Protein 2DSA (pdb70)

Secondary structure (DSSP, 8-state):
-EEEE-TTSTTHHHHHHHHHHT---EEEEEETTTTEETT--BGGGT-TT--S-EEE-TTS-EEESHHHHHHHHHHH-GGG-SSPPTTSHHHHHHHHHHHHIIIIIIHHHGGGG-TTS-HHHHHHHHHHHHHHHHHHHHHTSSSSBTTBSS--HHHHHHHHHHHGGGTTT---TT-HHHHHHHHHHHTSHHHHHHHHHTT-/-EEEE-TTSTTHHHHHHHHHHT---EEEEEETTTTEETTS-BGGGT-TT--S-EEE-TTS-EEESHHHHHHHHHHH-GGG-SSPPTTSHHHHHHHHHHHHIIIIIIHHHGGGS-SSS-HHHHHHHHHHHHHHHHHHHHHHHHSSBTTBSS--HHHHHHHHHHTTGGGTT---TT-HHHHHHHHHHHT-HHHHHHHHHTT-/-EEEE-TTSTTHHHHHHHHHHT---EEEEEETTTTEETTS-BGGGT-TT--S-EEE-TTS-EEESHHHHHHHHHHT-GGG-SSPPTTSHHHHHHHHHHHHIIIIIIHHHGGGG-TTS-HHHHHHHHHHHHHHHHHHHHHTTSSSBTTBSS--HHHHHHHHHHTTTTTTT---TT-HHHHHHHHHHHTSHHHHHHHHHTT-/-EEEE-TTSTTHHHHHHHHHHT---EEEEEETTTTEETTS-BGGGT-TT--S-EEE-TTS-EEESHHHHHHHHHHH-GGG--SPPTTSHHHHHHHHHHHHIIIIIIHHHHHHH-SSS-HHHHHHHHHHHHHHHHHHHHHHHHSSBTTBSS--HHHHHHHHHHGGGGGGT---TT-HHHHHHHHHHHTSHHHHHHHHHHT-

Sequence (800 aa):
MKLYYSPGACSLSPHIALREAGLNFELVQVDLASKKTASGQDYLEVNPAGYVPCLQLDDGRTLTEGPAIVQYVADQVPGKQLAPANGSFERYHLQQWLNFISSELHKSFSPLFNPASSDEWKNAVRQSLNTRLGQVARQLEHAPYLLGDQLSVADIYLFVVLGWSAYVNIDLSPWPSLQAFQGRVGGREAVQSALRAEGLMKLYYSPGACSLSPHIALREAGLNFELVQVDLASKKTASGQDYLEVNPAGYVPCLQLDDGRTLTEGPAIVQYVADQVPGKQLAPANGSFERYHLQQWLNFISSELHKSFSPLFNPASSDEWKNAVRQSLNTRLGQVARQLEHAPYLLGDQLSVADIYLFVVLGWSAYVNIDLSPWPSLQAFQGRVGGREAVQSALRAEGLMKLYYSPGACSLSPHIALREAGLNFELVQVDLASKKTASGQDYLEVNPAGYVPCLQLDDGRTLTEGPAIVQYVADQVPGKQLAPANGSFERYHLQQWLNFISSELHKSFSPLFNPASSDEWKNAVRQSLNTRLGQVARQLEHAPYLLGDQLSVADIYLFVVLGWSAYVNIDLSPWPSLQAFQGRVGGREAVQSALRAEGLMKLYYSPGACSLSPHIALREAGLNFELVQVDLASKKTASGQDYLEVNPAGYVPCLQLDDGRTLTEGPAIVQYVADQVPGKQLAPANGSFERYHLQQWLNFISSELHKSFSPLFNPASSDEWKNAVRQSLNTRLGQVARQLEHAPYLLGDQLSVADIYLFVVLGWSAYVNIDLSPWPSLQAFQGRVGGREAVQSALRAEGL

Foldseek 3Di:
DEWEDAQLPLSLLLQLLLVLLVHDYHYWYADLVQCAIPVRDNVCVVVVVSDDTWDADPVGDIDDDLLVSSVVSCVVRVVSCQAPDPPDPRNVVLVVLSVCCVPQQVVLCVLLVPPPRDVVSVVVSLVSNVVSVVVVLVCLVPALDNSGPDHHSSLSSLLSSVVCCVVSVNDCVVRVSSVVSNCVVCVDPSNVVSNVVSVD/DEWEDAFLPLSLLLQLLLLLLVHDYYYWYADLPQCAIPVGHHNCVVPVVSDDTKDADPVRDIDGDLLVSSVVSCVVRVVSVQAPDPPDPRNVVLVVLSCCCVPQQVVLVVCLLPPVDDPVSNVVSVVSNVVSLVVQLVCLVQALENSHDHHHSSLSSNLSSVVCCVVSVHDCVVRPSVVSSNVVVCPDPSSVVSNVVSVD/DEWEDAQLPLSLLLQLLLLLLVHDYHYWYADLVQCAIPVRDNVCVVVVVSDDTKDADPVGDIDDDSLVSSVVSCVVRVVSVQAPDPPDPRNVVLVVLSVCCVPQQNVLCVLLVDPPRDVVSVVVSLVSNVVSVVVVLVCQVVALDNSGPDHHSSLSSLLSSVVCCVVSVHDCVVRVSSVSSNCVVCVDPSNVVSNVVSVD/DEWEDAQLPLSLLLQLLLLLLVHDYYYWYADLVQCAIPVGHRNCVVPVVSDDTKDADPVGDIDGDLLVSSVVSCVVRVVSVQAPDPPDPRNVVLSVLSCCCVPQQVVLCVVLLPPPDDPVSNVVSVVSNVVSLVVVLVCLVVALENSHDHHHSSLSSNLSRVVCCVVSVHDCVVRPSVVSNNVVVCPDPSSVVSNVVSVD

CATH classification: 3.40.30.10 (+1 more: 1.20.1050.10)

InterPro domains:
  IPR004045 Glutathione S-transferase, N-terminal [PF13409] (10-76)
  IPR004045 Glutathione S-transferase, N-terminal [PS50404] (1-81)
  IPR004046 Glutathione S-transferase, C-terminal [PF00043] (101-185)
  IPR010987 Glutathione S-transferase, C-terminal-like [PS50405] (87-203)
  IPR036249 Thioredoxin-like superfamily [SSF52833] (1-84)
  IPR036282 Glutathione S-transferase, C-terminal domain superfamily [SSF47616] (81-198)
  IPR040079 Glutathione transferase family [SFLDS00019] (1-200)

Nearest PDB structures (foldseek):
  2dsa-assembly2_C  TM=1.005E+00  e=1.428E-31  Paraburkholderia xenovorans LB400
  1f2e-assembly1_A  TM=9.761E-01  e=1.405E-21  Sphingomonas paucimobilis
  6m1t-assembly1_B  TM=9.792E-01  e=1.957E-20  Sphingobium chungbukense
  4kgi-assembly1_B  T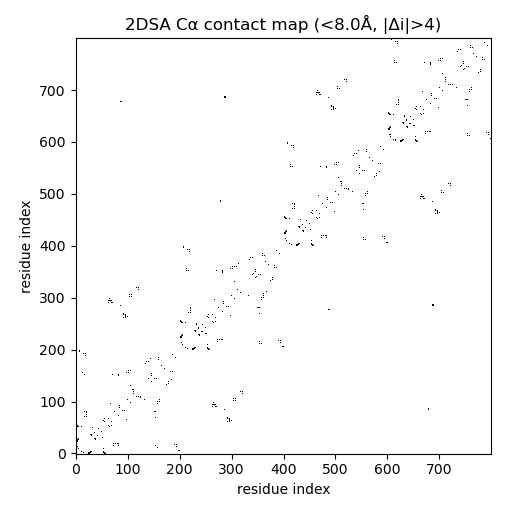M=9.721E-01  e=6.137E-20  Shigella flexneri 2a str. 2457T
  1n2a-assembly1_A  TM=9.674E-01  e=3.164E-19  Escherichia coli

Organism: Paraburkholderia xenovorans (strain LB400) (NCBI:txid266265)

Radius of gyration: 29.16 Å; Cα contacts (8 Å, |Δi|>4): 1322; chains: 4; bounding box: 60×86×78 Å

Solvent-accessible surface area: 32447 Å² total; per-residue (Å²): 40,84,0,6,17,18,54,21,23,16,0,11,2,0,0,0,0,0,82,22,4,58,47,140,46,94,50,16,83,2,75,75,105,65,61,91,10,82,97,45,70,61,0,80,124,17,3,89,14,2,45,10,6,0,0,40,13,128,92,46,106,51,0,17,9,13,9,0,0,0,4,28,0,3,38,75,31,73,69,106,94,7,13,31,20,23,32,21,31,70,2,5,39,0,7,23,10,1,7,6,0,4,5,17,0,27,59,16,0,46,10,14,98,54,128,90,8,25,103,114,41,46,93,41,14,85,120,52,2,72,81,42,0,8,25,0,6,141,73,6,101,172,33,39,26,2,33,21,130,90,9,2,0,0,0,1,8,0,23,3,0,0,34,26,7,79,170,10,129,24,92,11,66,86,28,89,18,0,80,52,0,46,55,83,0,10,61,80,157,12,0,82,29,0,38,168,44,10,72,112,40,84,0,12,18,17,54,25,26,19,0,11,2,0,0,0,0,0,75,22,3,62,53,137,32,112,55,20,82,4,70,87,88,63,54,96,11,85,85,50,111,66,0,80,146,36,3,75,12,3,48,11,6,0,0,38,11,128,97,43,110,44,1,16,10,13,8,0,0,0,3,32,0,3,42,76,29,33,42,98,60,5,18,32,33,20,21,23,33,68,2,9,41,0,8,24,12,1,8,7,0,2,6,15,0,29,62,20,0,48,14,14,95,61,128,94,10,38,104,131,25,41,95,45,11,69,135,59,0,78,90,46,0,19,40,0,6,160,52,9,114,157,21,44,24,2,39,20,124,86,4,3,0,0,0,0,9,0,22,4,0,2,33,24,4,87,163,8,139,23,95,18,62,90,42,103,17,0,88,52,0,32,52,86,0,15,62,78,145,11,0,73,26,0,30,158,47,11,68,111,44,75,0,8,18,16,53,21,23,16,0,10,2,0,0,0,0,0,81,20,4,58,50,142,48,95,50,16,84,2,75,69,99,57,70,108,10,80,101,47,72,66,0,79,124,21,3,91,14,2,46,9,6,0,0,37,10,130,90,48,111,52,0,15,10,12,10,0,0,0,4,28,0,3,37,75,35,76,72,109,96,6,16,33,23,24,36,20,30,71,2,5,38,0,7,21,10,1,8,6,0,4,5,17,0,28,58,15,0,48,10,13,100,52,130,88,7,23,100,116,42,42,94,40,14,86,123,50,2,78,83,39,1,10,24,1,5,140,72,6,101,172,33,41,27,2,34,21,131,89,10,2,0,0,0,1,8,0,24,3,0,0,35,28,7,80,170,9,126,26,92,11,69,88,27,91,16,0,80,50,0,47,55,81,0,9,62,81,152,15,0,78,21,0,40,168,43,11,72,113,42,86,0,11,18,17,55,24,27,20,0,10,2,0,0,0,0,0,76,20,5,60,48,140,35,120,56,24,79,5,70,85,89,63,56,98,13,86,93,43,112,59,0,76,152,37,3,72,11,1,47,10,4,0,0,37,12,121,94,45,117,45,0,17,10,13,9,0,0,0,3,25,0,3,38,72,34,37,45,105,54,4,19,30,34,21,20,22,34,68,2,9,41,0,7,23,13,1,8,6,0,2,5,16,0,28,60,20,0,50,17,15,97,58,128,88,8,40,107,118,25,42,98,47,10,68,134,58,0,76,85,43,0,18,41,0,6,159,50,9,110,157,24,45,24,3,40,20,125,82,5,3,0,0,0,0,8,0,22,4,0,2,38,27,4,86,170,8,139,22,93,18,59,88,41,102,16,0,90,51,0,33,52,86,0,16,62,74,144,11,0,77,20,0,32,159,48,11,66,108

B-factor: mean 42.75, std 10.25, range [22.22, 85.43]

Structure (mmCIF, N/CA/C/O backbone):
data_2DSA
#
_entry.id   2DSA
#
_cell.length_a   112.2
_cell.length_b   112.2
_cell.length_c   221.9
_cell.angle_alpha   90.00
_cell.angle_beta   90.00
_cell.angle_gamma   120.00
#
_symmetry.space_group_name_H-M   'H 3'
#
loop_
_entity.id
_entity.type
_entity.pdbx_description
1 polymer 'Glutathione S-transferase'
2 non-polymer GLUTATHIONE
3 non-polymer '(2Z,4E)-2-HYDROXY-6-OXO-6-PHENYLHEXA-2,4-DIENOIC ACID'
4 water water
#
loop_
_atom_site.group_PDB
_atom_site.id
_atom_site.type_symbol
_atom_site.label_atom_id
_atom_site.label_alt_id
_atom_site.label_comp_id
_atom_site.label_asym_id
_atom_site.label_entity_id
_atom_site.label_seq_id
_atom_site.pdbx_PDB_ins_code
_atom_site.Cartn_x
_atom_site.Cartn_y
_atom_site.Cartn_z
_atom_site.occupancy
_atom_site.B_iso_or_equiv
_atom_site.auth_seq_id
_atom_site.auth_comp_id
_atom_site.auth_asym_id
_atom_site.auth_atom_id
_atom_site.pdbx_PDB_model_num
ATOM 1 N N . MET A 1 1 ? 44.515 30.246 1.287 1.00 43.14 1 MET A N 1
ATOM 2 C CA . MET A 1 1 ? 43.459 29.285 0.896 1.00 42.50 1 MET A CA 1
ATOM 3 C C . MET A 1 1 ?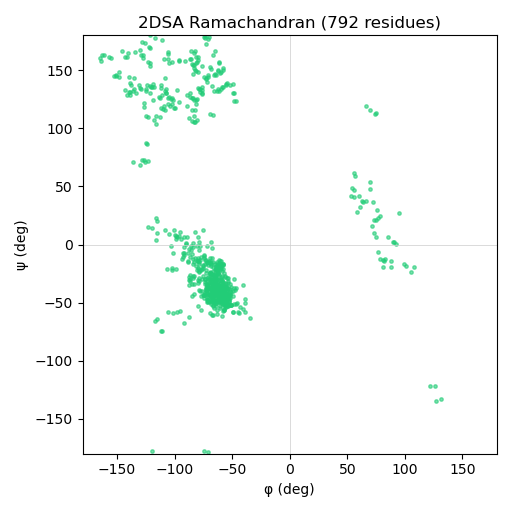 44.001 28.381 -0.197 1.00 41.89 1 MET A C 1
ATOM 4 O O . MET A 1 1 ? 44.535 28.860 -1.198 1.00 41.56 1 MET A O 1
ATOM 9 N N . LYS A 1 2 ? 43.887 27.071 0.022 1.00 40.85 2 LYS A N 1
ATOM 10 C CA . LYS A 1 2 ? 44.303 26.065 -0.957 1.00 39.97 2 LYS A CA 1
ATOM 11 C C . LYS A 1 2 ? 43.116 25.186 -1.375 1.00 39.11 2 LYS A C 1
ATOM 12 O O . LYS A 1 2 ? 42.318 24.755 -0.534 1.00 38.76 2 LYS A O 1
ATOM 18 N N . LEU A 1 3 ? 42.997 24.936 -2.673 1.00 37.78 3 LEU A N 1
ATOM 19 C CA . LEU A 1 3 ? 42.041 23.953 -3.158 1.00 36.82 3 LEU A CA 1
ATOM 20 C C . LEU A 1 3 ? 42.752 22.729 -3.755 1.00 36.77 3 LEU A C 1
ATOM 21 O O . LEU A 1 3 ? 43.501 22.828 -4.724 1.00 36.28 3 LEU A O 1
ATOM 26 N N . TYR A 1 4 ? 42.517 21.577 -3.139 1.00 36.78 4 TYR A N 1
ATOM 27 C CA . TYR A 1 4 ? 43.019 20.313 -3.648 1.00 36.68 4 TYR A CA 1
ATOM 28 C C . TYR A 1 4 ? 42.091 19.838 -4.756 1.00 37.54 4 TYR A C 1
ATOM 29 O O . TYR A 1 4 ? 40.865 19.742 -4.574 1.00 36.99 4 TYR A O 1
ATOM 38 N N . TYR A 1 5 ? 42.682 19.577 -5.920 1.00 38.15 5 TYR A N 1
ATOM 39 C CA . TYR A 1 5 ? 41.911 19.272 -7.108 1.00 39.35 5 TYR A CA 1
ATOM 40 C C . TYR A 1 5 ? 42.553 18.193 -7.966 1.00 39.59 5 TYR A C 1
ATOM 41 O O . TYR A 1 5 ? 43.737 17.902 -7.828 1.00 39.86 5 TYR A O 1
ATOM 50 N N . SER A 1 6 ? 41.750 17.595 -8.839 1.00 40.30 6 SER A N 1
ATOM 51 C CA . SER A 1 6 ? 42.263 16.806 -9.955 1.00 41.14 6 SER A CA 1
ATOM 52 C C . SER A 1 6 ? 41.577 17.312 -11.212 1.00 41.18 6 SER A C 1
ATOM 53 O O . SER A 1 6 ? 40.364 17.555 -11.192 1.00 40.93 6 SER A O 1
ATOM 56 N N . PRO A 1 7 ? 42.357 17.548 -12.296 1.00 41.48 7 PRO A N 1
ATOM 57 C CA . PRO A 1 7 ? 41.778 18.151 -13.509 1.00 41.13 7 PRO A CA 1
ATOM 58 C C . PRO A 1 7 ? 40.487 17.464 -13.951 1.00 41.12 7 PRO A C 1
ATOM 59 O O . PRO A 1 7 ? 40.466 16.238 -14.137 1.00 41.18 7 PRO A O 1
ATOM 63 N N . GLY A 1 8 ? 39.418 18.247 -14.072 1.00 40.60 8 GLY A N 1
ATOM 64 C CA . GLY A 1 8 ? 38.152 17.757 -14.615 1.00 40.42 8 GLY A CA 1
ATOM 65 C C . GLY A 1 8 ? 37.257 17.025 -13.631 1.00 39.74 8 GLY A C 1
ATOM 66 O O . GLY A 1 8 ? 36.089 16.779 -13.930 1.00 40.14 8 GLY A O 1
ATOM 67 N N . ALA A 1 9 ? 37.802 16.683 -12.461 1.00 38.92 9 ALA A N 1
ATOM 68 C CA . ALA A 1 9 ? 37.048 16.034 -11.389 1.00 37.97 9 ALA A CA 1
ATOM 69 C C . ALA A 1 9 ? 36.057 17.007 -10.780 1.00 37.93 9 ALA A C 1
ATOM 70 O O . ALA A 1 9 ? 35.999 18.178 -11.177 1.00 38.24 9 ALA A O 1
ATOM 72 N N . CYS A 1 10 ? 35.279 16.539 -9.808 1.00 37.04 10 CYS A N 1
ATOM 73 C CA . CYS A 1 10 ? 34.231 17.380 -9.212 1.00 36.78 10 CYS A CA 1
ATOM 74 C C . CYS A 1 10 ? 34.780 18.636 -8.526 1.00 35.75 10 CYS A C 1
ATOM 75 O O . CYS A 1 10 ? 34.024 19.563 -8.261 1.00 35.47 10 CYS A O 1
ATOM 78 N N . SER A 1 11 ? 36.085 18.647 -8.231 1.00 34.80 11 SER A N 1
ATOM 79 C CA . SER A 1 11 ? 36.759 19.809 -7.653 1.00 33.93 11 SER A CA 1
ATOM 80 C C . SER A 1 11 ? 36.734 21.019 -8.570 1.00 33.28 11 SER A C 1
ATOM 81 O O . SER A 1 11 ? 36.976 22.145 -8.129 1.00 33.29 11 SER A O 1
ATOM 84 N N . LEU A 1 12 ? 36.408 20.788 -9.841 1.00 33.17 12 LEU A N 1
ATOM 85 C CA . LEU A 1 12 ? 36.251 21.862 -10.802 1.00 32.75 12 LEU A CA 1
ATOM 86 C C . LEU A 1 12 ? 35.102 22.780 -10.370 1.00 32.56 12 LEU A C 1
ATOM 87 O O . LEU A 1 12 ? 35.064 23.954 -10.742 1.00 33.04 12 LEU A O 1
ATOM 92 N N . SER A 1 13 ? 34.175 22.233 -9.577 1.00 31.67 13 SER A N 1
ATOM 93 C CA . SER A 1 13 ? 33.043 22.994 -9.048 1.00 31.27 13 SER A CA 1
ATOM 94 C C . SER A 1 13 ? 33.442 24.091 -8.034 1.00 31.02 13 SER A C 1
ATOM 95 O O . SER A 1 13 ? 33.136 25.261 -8.269 1.00 31.54 13 SER A O 1
ATOM 98 N N . PRO A 1 14 ? 34.071 23.728 -6.891 1.00 31.16 14 PRO A N 1
ATOM 99 C CA . PRO A 1 14 ? 34.650 24.815 -6.089 1.00 31.83 14 PRO A CA 1
ATOM 100 C C . PRO A 1 14 ? 35.660 25.697 -6.834 1.00 32.24 14 PRO A C 1
ATOM 101 O O . PRO A 1 14 ? 35.659 26.907 -6.620 1.00 32.19 14 PRO A O 1
ATOM 105 N N . HIS A 1 15 ? 36.492 25.117 -7.700 1.00 32.65 15 HIS A N 1
ATOM 106 C CA . HIS A 1 15 ? 37.406 25.917 -8.541 1.00 33.30 15 HIS A CA 1
ATOM 107 C C . HIS A 1 15 ? 36.648 27.052 -9.242 1.00 33.47 15 HIS A C 1
ATOM 108 O O . HIS A 1 15 ? 36.966 28.223 -9.063 1.00 33.94 15 HIS A O 1
ATOM 115 N N . ILE A 1 16 ? 35.628 26.707 -10.023 1.00 33.81 16 ILE A N 1
ATOM 116 C CA . ILE A 1 16 ? 34.802 27.720 -10.691 1.00 33.16 16 ILE A CA 1
ATOM 117 C C . ILE A 1 16 ? 34.188 28.699 -9.686 1.00 32.78 16 ILE A C 1
ATOM 118 O O . ILE A 1 16 ? 34.160 29.900 -9.943 1.00 33.17 16 ILE A O 1
ATOM 123 N N . ALA A 1 17 ? 33.675 28.193 -8.561 1.00 32.52 17 ALA A N 1
ATOM 124 C CA . ALA A 1 17 ? 33.044 29.056 -7.545 1.00 32.35 17 ALA A CA 1
ATOM 125 C C . ALA A 1 17 ? 34.030 30.086 -6.981 1.00 32.32 17 ALA A C 1
ATOM 126 O O . ALA A 1 17 ? 33.692 31.265 -6.837 1.00 31.42 17 ALA A O 1
ATOM 128 N N . LEU A 1 18 ? 35.236 29.628 -6.650 1.00 32.57 18 LEU A N 1
ATOM 129 C CA . LEU A 1 18 ? 36.307 30.522 -6.180 1.00 33.65 18 LEU A CA 1
ATOM 130 C C . LEU A 1 18 ? 36.594 31.660 -7.164 1.00 34.41 18 LEU A C 1
ATOM 131 O O . LEU A 1 18 ? 36.759 32.810 -6.746 1.00 35.82 18 LEU A O 1
ATOM 136 N N . ARG A 1 19 ? 36.632 31.349 -8.461 1.00 35.03 19 ARG A N 1
ATOM 137 C CA . ARG A 1 19 ? 36.870 32.355 -9.507 1.00 35.90 19 ARG A CA 1
ATOM 138 C C . ARG A 1 19 ? 35.683 33.275 -9.694 1.00 36.08 19 ARG A C 1
ATOM 139 O O . ARG A 1 19 ? 35.858 34.472 -9.899 1.00 36.39 19 ARG A O 1
ATOM 147 N N . GLU A 1 20 ? 34.480 32.715 -9.614 1.00 35.87 20 GLU A N 1
ATOM 148 C CA . GLU A 1 20 ? 33.267 33.517 -9.628 1.00 36.69 20 GLU A CA 1
ATOM 149 C C . GLU A 1 20 ? 33.260 34.510 -8.458 1.00 36.70 20 GLU A C 1
ATOM 150 O O . GLU A 1 20 ? 32.863 35.660 -8.619 1.00 36.03 20 GLU A O 1
ATOM 156 N N . ALA A 1 21 ? 33.720 34.052 -7.294 1.00 37.38 21 ALA A N 1
ATOM 157 C CA . ALA A 1 21 ? 33.771 34.856 -6.083 1.00 37.99 21 ALA A CA 1
ATOM 158 C C . ALA A 1 21 ? 34.880 35.910 -6.139 1.00 38.97 21 ALA A C 1
ATOM 159 O O . ALA A 1 21 ? 34.833 36.901 -5.404 1.00 39.21 21 ALA A O 1
ATOM 161 N N . GLY A 1 22 ? 35.879 35.678 -6.988 1.00 39.78 22 GLY A N 1
ATOM 162 C CA . GLY A 1 22 ? 37.034 36.574 -7.096 1.00 40.86 22 GLY A CA 1
ATOM 163 C C . GLY A 1 22 ? 38.046 36.441 -5.971 1.00 41.33 22 GLY A C 1
ATOM 164 O O . GLY A 1 22 ? 38.809 37.373 -5.731 1.00 41.91 22 GLY A O 1
ATOM 165 N N . LEU A 1 23 ? 38.066 35.288 -5.294 1.00 41.67 23 LEU A N 1
ATOM 166 C CA . LEU A 1 23 ? 38.925 35.065 -4.116 1.00 41.61 23 LEU A CA 1
ATOM 167 C C . LEU A 1 23 ? 40.343 34.637 -4.493 1.00 42.48 23 LEU A C 1
ATOM 168 O O . LEU A 1 23 ? 40.557 34.070 -5.578 1.00 42.59 23 LEU A O 1
ATOM 173 N N . ASN A 1 24 ? 41.303 34.921 -3.600 1.00 42.78 24 ASN A N 1
ATOM 174 C CA . ASN A 1 24 ? 42.684 34.456 -3.751 1.00 42.67 24 ASN A CA 1
ATOM 175 C C . ASN A 1 24 ? 42.758 33.015 -3.301 1.00 41.88 24 ASN A C 1
ATOM 176 O O . ASN A 1 24 ? 42.236 32.670 -2.249 1.00 42.57 24 ASN A O 1
ATOM 181 N N . PHE A 1 25 ? 43.429 32.175 -4.076 1.00 41.23 25 PHE A N 1
ATOM 182 C CA . PHE A 1 25 ? 43.619 30.787 -3.696 1.00 40.62 25 PHE A CA 1
ATOM 183 C C . PHE A 1 25 ? 44.740 30.181 -4.506 1.00 40.30 25 PHE A C 1
ATOM 184 O O . PHE A 1 25 ? 45.114 30.704 -5.552 1.00 39.98 25 PHE A O 1
ATOM 192 N N . GLU A 1 26 ? 45.232 29.049 -4.016 1.00 39.80 26 GLU A N 1
ATOM 193 C CA . GLU A 1 26 ? 46.288 28.296 -4.643 1.00 40.02 26 GLU A CA 1
ATOM 194 C C . GLU A 1 26 ? 45.732 26.911 -5.001 1.00 39.36 26 GLU A C 1
ATOM 195 O O . GLU A 1 26 ? 45.195 26.231 -4.136 1.00 38.99 26 GLU A O 1
ATOM 201 N N . LEU A 1 27 ? 45.833 26.523 -6.276 1.00 39.13 27 LEU A N 1
ATOM 202 C CA . LEU A 1 27 ? 45.493 25.167 -6.709 1.00 39.43 27 LEU A CA 1
ATOM 203 C C . LEU A 1 27 ? 46.594 24.192 -6.321 1.00 39.46 27 LEU A C 1
ATOM 204 O O . LEU A 1 27 ? 47.784 24.453 -6.564 1.00 38.82 27 LEU A O 1
ATOM 209 N N . VAL A 1 28 ? 46.199 23.089 -5.693 1.00 39.06 28 VAL A N 1
ATOM 210 C CA . VAL A 1 28 ? 47.138 22.038 -5.341 1.00 39.20 28 VAL A CA 1
ATOM 211 C C . VAL A 1 28 ? 46.637 20.759 -5.981 1.00 40.02 28 VAL A C 1
ATOM 212 O O . VAL A 1 28 ? 45.601 20.206 -5.575 1.00 39.87 28 VAL A O 1
ATOM 216 N N . GLN A 1 29 ? 47.367 20.294 -6.991 1.00 40.82 29 GLN A N 1
ATOM 217 C CA . GLN A 1 29 ? 46.976 19.105 -7.736 1.00 41.60 29 GLN A CA 1
ATOM 218 C C . GLN A 1 29 ? 47.184 17.844 -6.919 1.00 41.94 29 GLN A C 1
ATOM 219 O O . GLN A 1 29 ? 48.147 17.728 -6.161 1.00 42.29 29 GLN A O 1
ATOM 225 N N . VAL A 1 30 ? 46.260 16.906 -7.066 1.00 42.75 30 VAL A N 1
ATOM 226 C CA . VAL A 1 30 ? 46.328 15.641 -6.350 1.00 43.15 30 VAL A CA 1
ATOM 227 C C . VAL A 1 30 ? 46.354 14.525 -7.387 1.00 43.88 30 VAL A C 1
ATOM 228 O O . VAL A 1 30 ? 45.538 14.520 -8.314 1.00 43.89 30 VAL A O 1
ATOM 232 N N . ASP A 1 31 ? 47.311 13.606 -7.248 1.00 44.67 31 ASP A N 1
ATOM 233 C CA . ASP A 1 31 ? 47.321 12.393 -8.064 1.00 45.71 31 ASP A CA 1
ATOM 234 C C . ASP A 1 31 ? 46.367 11.386 -7.431 1.00 45.56 31 ASP A C 1
ATOM 235 O O . ASP A 1 31 ? 46.682 10.787 -6.407 1.00 45.70 31 ASP A O 1
ATOM 240 N N . LEU A 1 32 ? 45.206 11.197 -8.042 1.00 45.70 32 LEU A N 1
ATOM 241 C CA . LEU A 1 32 ? 44.183 10.318 -7.467 1.00 46.34 32 LEU A CA 1
ATOM 242 C C . LEU A 1 32 ? 44.524 8.820 -7.507 1.00 47.21 32 LEU A C 1
ATOM 243 O O . LEU A 1 32 ? 43.882 8.019 -6.811 1.00 47.76 32 LEU A O 1
ATOM 248 N N . ALA A 1 33 ? 45.519 8.437 -8.307 1.00 47.81 33 ALA A N 1
ATOM 249 C CA . ALA A 1 33 ? 45.978 7.042 -8.317 1.00 48.43 33 ALA A CA 1
ATOM 250 C C . ALA A 1 33 ? 46.914 6.743 -7.140 1.00 48.43 33 ALA A C 1
ATOM 251 O O . ALA A 1 33 ? 46.683 5.794 -6.371 1.00 48.25 33 ALA A O 1
ATOM 253 N N . SER A 1 34 ? 47.952 7.571 -6.998 1.00 48.52 34 SER A N 1
ATOM 254 C CA . SER A 1 34 ? 48.966 7.431 -5.936 1.00 48.45 34 SER A CA 1
ATOM 255 C C . SER A 1 34 ? 48.619 8.153 -4.623 1.00 48.46 34 SER A C 1
ATOM 256 O O . SER A 1 34 ? 49.258 7.906 -3.585 1.00 48.10 34 SER A O 1
ATOM 259 N N . LYS A 1 35 ? 47.626 9.053 -4.686 1.00 48.21 35 LYS A N 1
ATOM 260 C CA . LYS A 1 35 ? 47.169 9.843 -3.531 1.00 47.80 35 LYS A CA 1
ATOM 261 C C . LYS A 1 35 ? 48.260 10.759 -2.976 1.00 47.50 35 LYS A C 1
ATOM 262 O O . LYS A 1 35 ? 48.369 10.956 -1.767 1.00 47.51 35 LYS A O 1
ATOM 268 N N . LYS A 1 36 ? 49.062 11.315 -3.879 1.00 47.32 36 LYS A N 1
ATOM 269 C CA . LYS A 1 36 ? 50.077 12.294 -3.521 1.00 47.35 36 LYS A CA 1
ATOM 270 C C . LYS A 1 36 ? 49.684 13.644 -4.090 1.00 47.02 36 LYS A C 1
ATOM 271 O O . LYS A 1 36 ? 49.218 13.737 -5.227 1.00 46.54 36 LYS A O 1
ATOM 277 N N . THR A 1 37 ? 49.855 14.688 -3.291 1.00 47.06 37 THR A N 1
ATOM 278 C CA . THR A 1 37 ? 49.691 16.035 -3.799 1.00 47.43 37 THR A CA 1
ATOM 279 C C . THR A 1 37 ? 50.862 16.385 -4.738 1.00 48.09 37 THR A C 1
ATOM 280 O O . THR A 1 37 ? 51.738 15.543 -4.998 1.00 48.07 37 THR A O 1
ATOM 284 N N . ALA A 1 38 ? 50.854 17.613 -5.258 1.00 48.57 38 ALA A N 1
ATOM 285 C CA . ALA A 1 38 ? 51.905 18.099 -6.143 1.00 49.20 38 ALA A CA 1
ATOM 286 C C . ALA A 1 38 ? 53.240 18.190 -5.411 1.00 49.54 38 ALA A C 1
ATOM 287 O O . ALA A 1 38 ? 54.295 17.969 -6.010 1.00 50.15 38 ALA A O 1
ATOM 289 N N . SER A 1 39 ? 53.187 18.518 -4.119 1.00 49.38 39 SER A N 1
ATOM 290 C CA . SER A 1 39 ? 54.387 18.632 -3.299 1.00 48.80 39 SER A CA 1
ATOM 291 C C . SER A 1 39 ? 54.908 17.276 -2.808 1.00 48.41 39 SER A C 1
ATOM 292 O O . SER A 1 39 ? 55.921 17.221 -2.124 1.00 48.66 39 SER A O 1
ATOM 295 N N . GLY A 1 40 ? 54.212 16.192 -3.149 1.00 47.81 40 GLY A N 1
ATOM 296 C CA . GLY A 1 40 ? 54.584 14.853 -2.674 1.00 46.62 40 GLY A CA 1
ATOM 297 C C . GLY A 1 40 ? 54.034 14.466 -1.309 1.00 45.66 40 GLY A C 1
ATOM 298 O O . GLY A 1 40 ? 54.390 13.417 -0.763 1.00 45.47 40 GLY A O 1
ATOM 299 N N . GLN A 1 41 ? 53.167 15.309 -0.750 1.00 44.80 41 GLN A N 1
ATOM 300 C CA . GLN A 1 41 ? 52.521 15.001 0.518 1.00 43.74 41 GLN A CA 1
ATOM 301 C C . GLN A 1 41 ? 51.494 13.881 0.353 1.00 42.73 41 GLN A C 1
ATOM 302 O O . GLN A 1 41 ? 50.834 13.757 -0.696 1.00 42.56 41 GLN A O 1
ATOM 308 N N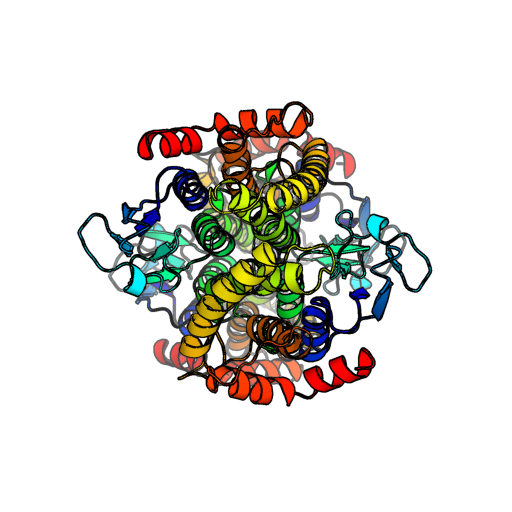 . ASP A 1 42 ? 51.402 13.043 1.380 1.00 40.96 42 ASP A N 1
ATOM 309 C CA . ASP A 1 42 ? 50.362 12.017 1.466 1.00 40.44 42 ASP A CA 1
ATOM 310 C C . ASP A 1 42 ? 48.995 12.729 1.625 1.00 38.97 42 ASP A C 1
ATOM 311 O O . ASP A 1 42 ? 48.738 13.361 2.637 1.00 38.60 42 ASP A O 1
ATOM 316 N N . TYR A 1 43 ? 48.150 12.644 0.599 1.00 38.21 43 TYR A N 1
ATOM 317 C CA . TYR A 1 43 ? 46.905 13.425 0.555 1.00 37.53 43 TYR A CA 1
ATOM 318 C C . TYR A 1 43 ? 45.881 12.971 1.588 1.00 37.22 43 TYR A C 1
ATOM 319 O O . TYR A 1 43 ? 45.029 13.763 1.998 1.00 37.11 43 TYR A O 1
ATOM 328 N N . LEU A 1 44 ? 45.974 11.713 2.022 1.00 36.61 44 LEU A N 1
ATOM 329 C CA . LEU A 1 44 ? 45.139 11.223 3.131 1.00 36.43 44 LEU A CA 1
ATOM 330 C C . LEU A 1 44 ? 45.420 11.898 4.473 1.00 36.60 44 LEU A C 1
ATOM 331 O O . LEU A 1 44 ? 44.594 11.837 5.383 1.00 36.18 44 LEU A O 1
ATOM 336 N N . GLU A 1 45 ? 46.566 12.574 4.587 1.00 36.64 45 GLU A N 1
ATOM 337 C CA . GLU A 1 45 ? 46.844 13.435 5.746 1.00 37.18 45 GLU A CA 1
ATOM 338 C C . GLU A 1 45 ? 45.931 14.646 5.737 1.00 36.41 45 GLU A C 1
ATOM 339 O O . GLU A 1 45 ? 45.677 15.236 6.792 1.00 36.72 45 GLU A O 1
ATOM 345 N N . VAL A 1 46 ? 45.457 15.017 4.541 1.00 35.57 46 VAL A N 1
ATOM 346 C CA . VAL A 1 46 ? 44.623 16.207 4.335 1.00 34.74 46 VAL A CA 1
ATOM 347 C C . VAL A 1 46 ? 43.132 15.806 4.360 1.00 34.47 46 VAL A C 1
ATOM 348 O O . VAL A 1 46 ? 42.364 16.329 5.166 1.00 33.67 46 VAL A O 1
ATOM 352 N N . ASN A 1 47 ? 42.738 14.882 3.479 1.00 33.61 47 ASN A N 1
ATOM 353 C CA . ASN A 1 47 ? 41.398 14.279 3.536 1.00 33.31 47 ASN A CA 1
ATOM 354 C C . ASN A 1 47 ? 41.498 12.785 3.818 1.00 33.15 47 ASN A C 1
ATOM 355 O O . ASN A 1 47 ? 41.947 12.027 2.964 1.00 32.57 47 ASN A O 1
ATOM 360 N N . PRO A 1 48 ? 41.077 12.368 5.027 1.00 33.80 48 PRO A N 1
ATOM 361 C CA . PRO A 1 48 ? 41.113 10.969 5.472 1.00 34.34 48 PRO A CA 1
ATOM 362 C C . PRO A 1 48 ? 40.401 10.006 4.515 1.00 34.65 48 PRO A C 1
ATOM 363 O O . PRO A 1 48 ? 40.792 8.839 4.444 1.00 34.92 48 PRO A O 1
ATOM 367 N N . ALA A 1 49 ? 39.386 10.497 3.790 1.00 34.41 49 ALA A N 1
ATOM 368 C CA . ALA A 1 49 ? 38.631 9.684 2.810 1.00 34.73 49 ALA A CA 1
ATOM 369 C C . ALA A 1 49 ? 39.338 9.557 1.463 1.00 35.18 49 ALA A C 1
ATOM 370 O O . ALA A 1 49 ? 39.009 8.668 0.663 1.00 36.01 49 ALA A O 1
ATOM 372 N N . GLY A 1 50 ? 40.296 10.453 1.206 1.00 34.76 50 GLY A N 1
ATOM 373 C CA . GLY A 1 50 ? 41.184 10.314 0.062 1.00 34.37 50 GLY A CA 1
ATOM 374 C C . GLY A 1 50 ? 40.713 10.965 -1.215 1.00 34.43 50 GLY A C 1
ATOM 375 O O . GLY A 1 50 ? 41.379 10.863 -2.233 1.00 34.56 50 GLY A O 1
ATOM 376 N N . TYR A 1 51 ? 39.568 11.643 -1.180 1.00 34.08 51 TYR A N 1
ATOM 377 C CA . TYR A 1 51 ? 39.028 12.211 -2.404 1.00 33.88 51 TYR A CA 1
ATOM 378 C C . TYR A 1 51 ? 39.106 13.749 -2.482 1.00 33.27 51 TYR A C 1
ATOM 379 O O . TYR A 1 51 ? 39.290 14.422 -1.470 1.00 33.42 51 TYR A O 1
ATOM 388 N N . VAL A 1 52 ? 39.028 14.288 -3.692 1.00 32.88 52 VAL A N 1
ATOM 389 C CA . VAL A 1 52 ? 38.916 15.738 -3.882 1.00 32.83 52 VAL A CA 1
ATOM 390 C C . VAL A 1 52 ? 37.433 16.037 -4.054 1.00 32.57 52 VAL A C 1
ATOM 391 O O . VAL A 1 52 ? 36.678 15.108 -4.340 1.00 32.66 52 VAL A O 1
ATOM 395 N N . PRO A 1 53 ? 36.999 17.298 -3.822 1.00 32.86 53 PRO A N 1
ATOM 396 C CA . PRO A 1 53 ? 37.785 18.468 -3.346 1.00 33.23 53 PRO A CA 1
ATOM 397 C C . PRO A 1 53 ? 38.040 18.495 -1.835 1.00 33.73 53 PRO A C 1
ATOM 398 O O . PRO A 1 53 ? 37.352 17.814 -1.069 1.00 33.05 53 PRO A O 1
ATOM 402 N N . CYS A 1 54 ? 39.037 19.284 -1.435 1.00 33.83 54 CYS A N 1
ATOM 403 C CA . CYS A 1 54 ? 39.218 19.699 -0.054 1.00 34.26 54 CYS A CA 1
ATOM 404 C C . CYS A 1 54 ? 39.628 21.176 -0.070 1.00 34.79 54 CYS A C 1
ATOM 405 O O . CYS A 1 54 ? 40.520 21.564 -0.825 1.00 35.35 54 CYS A O 1
ATOM 408 N N . LEU A 1 55 ? 38.974 21.995 0.744 1.00 35.15 55 LEU A N 1
ATOM 409 C CA . LEU A 1 55 ? 39.369 23.386 0.878 1.00 35.91 55 LEU A CA 1
ATOM 410 C C . LEU A 1 55 ? 40.119 23.551 2.177 1.00 37.48 55 LEU A C 1
ATOM 411 O O . LEU A 1 55 ? 39.624 23.174 3.242 1.00 37.28 55 LEU A O 1
ATOM 416 N N . GLN A 1 56 ? 41.333 24.091 2.073 1.00 39.56 56 GLN A N 1
ATOM 417 C CA . GLN A 1 56 ? 42.170 24.357 3.237 1.00 41.86 56 GLN A CA 1
ATOM 418 C C . GLN A 1 56 ? 42.133 25.869 3.447 1.00 42.86 56 GLN A C 1
ATOM 419 O O . GLN A 1 56 ? 42.469 26.620 2.534 1.00 43.23 56 GLN A O 1
ATOM 425 N N . LEU A 1 57 ? 41.678 26.307 4.622 1.00 44.19 57 LEU A N 1
ATOM 426 C CA . LEU A 1 57 ? 41.595 27.741 4.916 1.00 45.59 57 LEU A CA 1
ATOM 427 C C . LEU A 1 57 ? 42.953 28.270 5.326 1.00 46.39 57 LEU A C 1
ATOM 428 O O . LEU A 1 57 ? 43.809 27.516 5.797 1.00 46.02 57 LEU A O 1
ATOM 433 N N . ASP A 1 58 ? 43.119 29.580 5.151 1.00 48.04 58 ASP A N 1
ATOM 434 C CA . ASP A 1 58 ? 44.317 30.307 5.563 1.00 49.31 58 ASP A CA 1
ATOM 435 C C . ASP A 1 58 ? 44.876 29.816 6.917 1.00 49.19 58 ASP A C 1
ATOM 436 O O . ASP A 1 58 ? 46.069 29.528 7.042 1.00 49.55 58 ASP A O 1
ATOM 441 N N . ASP A 1 59 ? 43.995 29.666 7.904 1.00 49.27 59 ASP A N 1
ATOM 442 C CA . ASP A 1 59 ? 44.392 29.295 9.268 1.00 48.88 59 ASP A CA 1
ATOM 443 C C . ASP A 1 59 ? 44.687 27.813 9.496 1.00 47.92 59 ASP A C 1
ATOM 444 O O . ASP A 1 59 ? 44.979 27.412 10.624 1.00 48.21 59 ASP A O 1
ATOM 449 N N . GLY A 1 60 ? 44.599 26.999 8.441 1.00 46.55 60 GLY A N 1
ATOM 450 C CA . GLY A 1 60 ? 44.871 25.560 8.538 1.00 45.05 60 GLY A CA 1
ATOM 451 C C . GLY A 1 60 ? 43.650 24.639 8.606 1.00 44.13 60 GLY A C 1
ATOM 452 O O . GLY A 1 60 ? 43.759 23.431 8.370 1.00 44.90 60 GLY A O 1
ATOM 453 N N . ARG A 1 61 ? 42.483 25.186 8.941 1.00 42.45 61 ARG A N 1
ATOM 454 C CA . ARG A 1 61 ? 41.254 24.387 8.956 1.00 40.55 61 ARG A CA 1
ATOM 455 C C . ARG A 1 61 ? 40.911 23.837 7.575 1.00 38.66 61 ARG A C 1
ATOM 456 O O . ARG A 1 61 ? 41.257 24.436 6.544 1.00 37.61 61 ARG A O 1
ATOM 464 N N . THR A 1 62 ? 40.250 22.682 7.561 1.00 36.52 62 THR A N 1
ATOM 465 C CA . THR A 1 62 ? 39.830 22.078 6.293 1.00 34.58 62 THR A CA 1
ATOM 466 C C . THR A 1 62 ? 38.325 21.862 6.206 1.00 33.79 62 THR A C 1
ATOM 467 O O . THR A 1 62 ? 37.641 21.711 7.216 1.00 32.24 62 THR A O 1
ATOM 471 N N . LEU A 1 63 ? 37.842 21.850 4.972 1.00 32.71 63 LEU A N 1
ATOM 472 C CA . LEU A 1 63 ? 36.472 21.530 4.688 1.00 33.09 63 LEU A CA 1
ATOM 473 C C . LEU A 1 63 ? 36.474 20.542 3.535 1.00 31.29 63 LEU A C 1
ATOM 474 O O . LEU A 1 63 ? 37.170 20.741 2.555 1.00 31.05 63 LEU A O 1
ATOM 479 N N . THR A 1 64 ? 35.752 19.444 3.695 1.00 30.40 64 THR A N 1
ATOM 480 C CA . THR A 1 64 ? 35.475 18.526 2.590 1.00 29.67 64 THR A CA 1
ATOM 481 C C . THR A 1 64 ? 33.977 18.562 2.185 1.00 29.37 64 THR A C 1
ATOM 482 O O . THR A 1 64 ? 33.162 19.247 2.816 1.00 28.83 64 THR A O 1
ATOM 486 N N . GLU A 1 65 ? 33.655 17.810 1.130 1.00 29.29 65 GLU A N 1
ATOM 487 C CA . GLU A 1 65 ? 32.321 17.711 0.504 1.00 28.94 65 GLU A CA 1
ATOM 488 C C . GLU A 1 65 ? 31.985 18.938 -0.320 1.00 28.97 65 GLU A C 1
ATOM 489 O O . GLU A 1 65 ? 31.811 20.034 0.227 1.00 28.89 65 GLU A O 1
ATOM 495 N N . GLY A 1 66 ? 31.887 18.740 -1.637 1.00 28.37 66 GLY A N 1
ATOM 496 C CA . GLY A 1 66 ? 31.546 19.817 -2.545 1.00 28.62 66 GLY A CA 1
ATOM 497 C C . GLY A 1 66 ? 30.471 20.781 -2.078 1.00 28.87 66 GLY A C 1
ATOM 498 O O . GLY A 1 66 ? 30.701 22.002 -2.077 1.00 28.61 66 GLY A O 1
ATOM 499 N N . PRO A 1 67 ? 29.263 20.265 -1.726 1.00 28.88 67 PRO A N 1
ATOM 500 C CA . PRO A 1 67 ? 28.189 21.144 -1.241 1.00 28.23 67 PRO A CA 1
ATOM 501 C C . PRO A 1 67 ? 28.514 22.038 -0.032 1.00 28.38 67 PRO A C 1
ATOM 502 O O . PRO A 1 67 ? 28.034 23.165 0.025 1.00 28.33 67 PRO A O 1
ATOM 506 N N . ALA A 1 68 ? 29.314 21.551 0.913 1.00 28.47 68 ALA A N 1
ATOM 507 C CA . ALA A 1 68 ? 29.801 22.374 2.036 1.00 28.89 68 ALA A CA 1
ATOM 508 C C . ALA A 1 68 ? 30.814 23.448 1.588 1.00 28.30 68 ALA A C 1
ATOM 509 O O . ALA A 1 68 ? 30.689 24.636 1.936 1.00 28.34 68 ALA A O 1
ATOM 511 N N . ILE A 1 69 ? 31.806 23.020 0.811 1.00 28.82 69 ILE A N 1
ATOM 512 C CA . ILE A 1 69 ? 32.824 23.929 0.250 1.00 28.16 69 ILE A CA 1
ATOM 513 C C . ILE A 1 69 ? 32.218 25.085 -0.548 1.00 28.50 69 ILE A C 1
ATOM 514 O O . ILE A 1 69 ? 32.568 26.238 -0.313 1.00 28.36 69 ILE A O 1
ATOM 519 N N . VAL A 1 70 ? 31.312 24.784 -1.477 1.00 28.53 70 VAL A N 1
ATOM 520 C CA . VAL A 1 70 ? 30.792 25.819 -2.361 1.00 28.88 70 VAL A CA 1
ATOM 521 C C . VAL A 1 70 ? 29.903 26.828 -1.616 1.00 28.98 70 VAL A C 1
ATOM 522 O O . VAL A 1 70 ? 29.806 27.980 -2.018 1.00 29.38 70 VAL A O 1
ATOM 526 N N . GLN A 1 71 ? 29.292 26.394 -0.514 1.00 29.26 71 GLN A N 1
ATOM 527 C CA . GLN A 1 71 ? 28.525 27.293 0.351 1.00 29.00 71 GLN A CA 1
ATOM 528 C C . GLN A 1 71 ? 29.447 28.216 1.175 1.00 29.25 71 GLN A C 1
ATOM 529 O O . GLN A 1 71 ? 29.173 29.402 1.306 1.00 28.48 71 GLN A O 1
ATOM 535 N N . TYR A 1 72 ? 30.518 27.655 1.733 1.00 29.80 72 TYR A N 1
ATOM 536 C CA . TYR A 1 72 ? 31.524 28.458 2.394 1.00 30.71 72 TYR A CA 1
ATOM 537 C C . TYR A 1 72 ? 32.030 29.534 1.429 1.00 30.60 72 TYR A C 1
ATOM 538 O O . TYR A 1 72 ? 32.017 30.721 1.763 1.00 31.10 72 TYR A O 1
ATOM 547 N N . VAL A 1 73 ? 32.414 29.122 0.225 1.00 29.97 73 VAL A N 1
ATOM 548 C CA . VAL A 1 73 ? 32.926 30.029 -0.793 1.00 30.02 73 VAL A CA 1
ATOM 549 C C . VAL A 1 73 ? 31.950 31.178 -1.127 1.00 30.26 73 VAL A C 1
ATOM 550 O O . VAL A 1 73 ? 32.317 32.369 -1.085 1.00 29.64 73 VAL A O 1
ATOM 554 N N . ALA A 1 74 ? 30.704 30.817 -1.425 1.00 29.90 74 ALA A N 1
ATOM 555 C CA . ALA A 1 74 ? 29.661 31.797 -1.702 1.00 30.39 74 ALA A CA 1
ATOM 556 C C . ALA A 1 74 ? 29.425 32.793 -0.553 1.00 30.69 74 ALA A C 1
ATOM 557 O O . ALA A 1 74 ? 29.162 33.971 -0.789 1.00 30.91 74 ALA A O 1
ATOM 559 N N . ASP A 1 75 ? 29.472 32.303 0.679 1.00 31.51 75 ASP A N 1
ATOM 560 C CA . ASP A 1 75 ? 29.223 33.141 1.859 1.00 32.53 75 ASP A CA 1
ATOM 561 C C . ASP A 1 75 ? 30.332 34.175 2.101 1.00 33.44 75 ASP A C 1
ATOM 562 O O . ASP A 1 75 ? 30.118 35.134 2.839 1.00 33.27 75 ASP A O 1
ATOM 567 N N . GLN A 1 76 ? 31.492 33.968 1.476 1.00 34.43 76 GLN A N 1
ATOM 568 C CA . GLN A 1 76 ? 32.606 34.912 1.557 1.00 36.75 76 GLN A CA 1
ATOM 569 C C . GLN A 1 76 ? 32.328 36.178 0.756 1.00 37.90 76 GLN A C 1
ATOM 570 O O . GLN A 1 76 ? 32.840 37.245 1.094 1.00 38.78 76 GLN A O 1
ATOM 576 N N . VAL A 1 77 ? 31.522 36.067 -0.301 1.00 39.18 77 VAL A N 1
ATOM 577 C CA . VAL A 1 77 ? 31.228 37.217 -1.164 1.00 40.78 77 VAL A CA 1
ATOM 578 C C . VAL A 1 77 ? 29.720 37.391 -1.408 1.00 41.33 77 VAL A C 1
ATOM 579 O O . VAL A 1 77 ? 29.244 37.214 -2.534 1.00 41.43 77 VAL A O 1
ATOM 583 N N . PRO A 1 78 ? 28.965 37.767 -0.354 1.00 42.16 78 PRO A N 1
ATOM 584 C CA . PRO A 1 78 ? 27.502 37.864 -0.482 1.00 43.08 78 PRO A CA 1
ATOM 585 C C . PRO A 1 78 ? 27.036 38.838 -1.555 1.00 43.90 78 PRO A C 1
ATOM 586 O O . PRO A 1 78 ? 25.946 38.660 -2.107 1.00 44.08 78 PRO A O 1
ATOM 590 N N . GLY A 1 79 ? 27.860 39.847 -1.854 1.00 44.64 79 GLY A N 1
ATOM 591 C CA . GLY A 1 79 ? 27.568 40.809 -2.924 1.00 44.73 79 GLY A CA 1
ATOM 592 C C . GLY A 1 79 ? 27.396 40.136 -4.281 1.00 44.92 79 GLY A C 1
ATOM 593 O O . GLY A 1 79 ? 26.637 40.613 -5.134 1.00 45.16 79 GLY A O 1
ATOM 594 N N . LYS A 1 80 ? 28.098 39.019 -4.478 1.00 44.50 80 LYS A N 1
ATOM 595 C CA . LYS A 1 80 ? 28.038 38.297 -5.741 1.00 43.95 80 LYS A CA 1
ATOM 596 C C . LYS A 1 80 ? 26.810 37.391 -5.890 1.00 43.44 80 LYS A C 1
ATOM 597 O O . LYS A 1 80 ? 26.498 36.954 -7.002 1.00 43.28 80 LYS A O 1
ATOM 603 N N . GLN A 1 81 ? 26.109 37.137 -4.779 1.00 42.55 81 GLN A N 1
ATOM 604 C CA . GLN A 1 81 ? 24.862 36.351 -4.766 1.00 41.83 81 GLN A CA 1
ATOM 605 C C . GLN A 1 81 ? 25.027 34.960 -5.382 1.00 40.50 81 GLN A C 1
ATOM 606 O O . GLN A 1 81 ? 24.160 34.482 -6.120 1.00 39.98 81 GLN A O 1
ATOM 612 N N . LEU A 1 82 ? 26.151 34.325 -5.078 1.00 39.07 82 LEU A N 1
ATOM 613 C CA . LEU A 1 82 ? 26.391 32.954 -5.492 1.00 38.18 82 LEU A CA 1
ATOM 614 C C . LEU A 1 82 ? 25.566 31.923 -4.710 1.00 37.47 82 LEU A C 1
ATOM 615 O O . LEU A 1 82 ? 25.507 30.753 -5.094 1.00 37.41 82 LEU A O 1
ATOM 620 N N . ALA A 1 83 ? 24.962 32.355 -3.606 1.00 36.31 83 ALA A N 1
ATOM 621 C CA . ALA A 1 83 ? 23.993 31.548 -2.853 1.00 35.43 83 ALA A CA 1
ATOM 622 C C . ALA A 1 83 ? 22.992 32.510 -2.243 1.00 35.10 83 ALA A C 1
ATOM 623 O O . ALA A 1 83 ? 23.367 33.627 -1.903 1.00 35.22 83 ALA A O 1
ATOM 625 N N . PRO A 1 84 ? 21.720 32.086 -2.084 1.00 34.77 84 PRO A N 1
ATOM 626 C CA . PRO A 1 84 ? 20.813 32.899 -1.260 1.00 34.24 84 PRO A CA 1
ATOM 627 C C . PRO A 1 84 ? 21.315 32.992 0.178 1.00 34.17 84 PRO A C 1
ATOM 628 O O . PRO A 1 84 ? 22.063 32.106 0.651 1.00 34.18 84 PRO A O 1
ATOM 632 N N . ALA A 1 85 ? 20.895 34.055 0.862 1.00 33.79 85 ALA A N 1
ATOM 633 C CA . ALA A 1 85 ? 21.272 34.316 2.249 1.00 33.23 85 ALA A CA 1
ATOM 634 C C . ALA A 1 85 ? 20.846 33.207 3.198 1.00 33.22 85 ALA A C 1
ATOM 635 O O . ALA A 1 85 ? 19.705 32.706 3.152 1.00 33.26 85 ALA A O 1
ATOM 637 N N . ASN A 1 86 ? 21.776 32.815 4.054 1.00 32.36 86 ASN A N 1
ATOM 638 C CA . ASN A 1 86 ? 21.494 31.846 5.089 1.00 32.74 86 ASN A CA 1
ATOM 639 C C . ASN A 1 86 ? 20.237 32.191 5.868 1.00 32.55 86 ASN A C 1
ATOM 640 O O . ASN A 1 86 ? 20.001 33.361 6.204 1.00 31.36 86 ASN A O 1
ATOM 645 N N . GLY A 1 87 ? 19.433 31.174 6.153 1.00 32.18 87 GLY A N 1
ATOM 646 C CA . GLY A 1 87 ? 18.183 31.395 6.863 1.00 32.67 87 GLY A CA 1
ATOM 647 C C . GLY A 1 87 ? 16.992 31.720 5.979 1.00 32.68 87 GLY A C 1
ATOM 648 O O . GLY A 1 87 ? 15.862 31.596 6.423 1.00 33.48 87 GLY A O 1
ATOM 649 N N . SER A 1 88 ? 17.223 32.161 4.743 1.00 32.42 88 SER A N 1
ATOM 650 C CA . SER A 1 88 ? 16.128 32.368 3.800 1.00 32.01 88 SER A CA 1
ATOM 651 C C . SER A 1 88 ? 15.671 31.008 3.269 1.00 31.93 88 SER A C 1
ATOM 652 O O . SER A 1 88 ? 16.451 30.059 3.248 1.00 30.92 88 SER A O 1
ATOM 655 N N . PHE A 1 89 ? 14.406 30.913 2.856 1.00 32.53 89 PHE A N 1
ATOM 656 C CA . PHE A 1 89 ? 13.888 29.666 2.289 1.00 32.73 89 PHE A CA 1
ATOM 657 C C . PHE A 1 89 ? 14.713 29.211 1.082 1.00 32.63 89 PHE A C 1
ATOM 658 O O . PHE A 1 89 ? 15.034 28.031 0.967 1.00 33.26 89 PHE A O 1
ATOM 666 N N . GLU A 1 90 ? 15.054 30.146 0.200 1.00 32.39 90 GLU A N 1
ATOM 667 C CA . GLU A 1 90 ? 15.796 29.825 -1.020 1.00 33.13 90 GLU A CA 1
ATOM 668 C C . GLU A 1 90 ? 17.199 29.244 -0.755 1.00 32.50 90 GLU A C 1
ATOM 669 O O . GLU A 1 90 ? 17.726 28.503 -1.582 1.00 32.31 90 GLU A O 1
ATOM 675 N N . ARG A 1 91 ? 17.783 29.551 0.404 1.00 32.14 91 ARG A N 1
ATOM 676 C CA . ARG A 1 91 ? 19.053 28.902 0.793 1.00 31.24 91 ARG A CA 1
ATOM 677 C C . ARG A 1 91 ? 18.869 27.393 1.086 1.00 30.62 91 ARG A C 1
ATOM 678 O O . ARG A 1 91 ? 19.716 26.583 0.705 1.00 30.45 91 ARG A O 1
ATOM 686 N N . TYR A 1 92 ? 17.769 27.018 1.742 1.00 30.55 92 TYR A N 1
ATOM 687 C CA . TYR A 1 92 ? 17.421 25.576 1.915 1.00 30.68 92 TYR A CA 1
ATOM 688 C C . TYR A 1 92 ? 17.162 24.896 0.580 1.00 30.38 92 TYR A C 1
ATOM 689 O O . TYR A 1 92 ? 17.575 23.761 0.344 1.00 29.51 92 TYR A O 1
ATOM 698 N N . HIS A 1 93 ? 16.499 25.628 -0.300 1.00 31.28 93 HIS A N 1
ATOM 699 C CA . HIS A 1 93 ? 16.280 25.206 -1.666 1.00 31.89 93 HIS A CA 1
ATOM 700 C C . HIS A 1 93 ? 17.610 24.982 -2.445 1.00 31.12 93 HIS A C 1
ATOM 701 O O . HIS A 1 93 ? 17.726 24.032 -3.221 1.00 29.94 93 HIS A O 1
ATOM 708 N N . LEU A 1 94 ? 18.610 25.839 -2.225 1.00 30.24 94 LEU A N 1
ATOM 709 C CA . LEU A 1 94 ? 19.959 25.582 -2.751 1.00 29.70 94 LEU A CA 1
ATOM 710 C C . LEU A 1 94 ? 20.571 24.262 -2.201 1.00 29.45 94 LEU A C 1
ATOM 711 O O . LEU A 1 94 ? 21.188 23.489 -2.953 1.00 29.10 94 LEU A O 1
ATOM 716 N N . GLN A 1 95 ? 20.411 24.027 -0.901 1.00 28.68 95 GLN A N 1
ATOM 717 C CA . GLN A 1 95 ? 20.948 22.831 -0.247 1.00 29.51 95 GLN A CA 1
ATOM 718 C C . GLN A 1 95 ? 20.265 21.554 -0.734 1.00 29.36 95 GLN A C 1
ATOM 719 O O . GLN A 1 95 ? 20.898 20.486 -0.811 1.00 29.94 95 GLN A O 1
ATOM 725 N N . GLN A 1 96 ? 18.967 21.678 -1.016 1.00 28.83 96 GLN A N 1
ATOM 726 C CA . GLN A 1 96 ? 18.200 20.633 -1.684 1.00 28.78 96 GLN A CA 1
ATOM 727 C C . GLN A 1 96 ? 18.843 20.306 -3.019 1.00 28.12 96 GLN A C 1
ATOM 728 O O . GLN A 1 96 ? 19.196 19.165 -3.260 1.00 28.39 96 GLN A O 1
ATOM 734 N N . TRP A 1 97 ? 19.012 21.317 -3.878 1.00 28.45 97 TRP A N 1
ATOM 735 C CA . TRP A 1 97 ? 19.631 21.103 -5.179 1.00 28.56 97 TRP A CA 1
ATOM 736 C C . TRP A 1 97 ? 21.052 20.577 -5.095 1.00 28.79 97 TRP A C 1
ATOM 737 O O . TRP A 1 97 ? 21.405 19.650 -5.846 1.00 29.57 97 TRP A O 1
ATOM 748 N N . LEU A 1 98 ? 21.851 21.118 -4.166 1.00 28.23 98 LEU A N 1
ATOM 749 C CA . LEU A 1 98 ? 23.225 20.635 -3.970 1.00 28.74 98 LEU A CA 1
ATOM 750 C C . LEU A 1 98 ? 23.271 19.160 -3.539 1.00 28.80 98 LEU A C 1
ATOM 751 O O . LEU A 1 98 ? 24.103 18.410 -4.019 1.00 29.04 98 LEU A O 1
ATOM 756 N N . ASN A 1 99 ? 22.392 18.758 -2.620 1.00 29.04 99 ASN A N 1
ATOM 757 C CA . ASN A 1 99 ? 22.360 17.364 -2.206 1.00 29.87 99 ASN A CA 1
ATOM 758 C C . ASN A 1 99 ? 21.850 16.422 -3.305 1.00 30.25 99 ASN A C 1
ATOM 759 O O . ASN A 1 99 ? 22.332 15.294 -3.415 1.00 30.21 99 ASN A O 1
ATOM 764 N N . PHE A 1 100 ? 20.863 16.891 -4.078 1.00 30.54 100 PHE A N 1
ATOM 765 C CA . PHE A 1 100 ? 20.405 16.222 -5.294 1.00 31.19 100 PHE A CA 1
ATOM 766 C C . PHE A 1 100 ? 21.521 15.968 -6.310 1.00 31.29 100 PHE A C 1
ATOM 767 O O . PHE A 1 100 ? 21.685 14.844 -6.803 1.00 31.55 100 PHE A O 1
ATOM 775 N N . ILE A 1 101 ? 22.285 17.005 -6.632 1.00 31.31 101 ILE A N 1
ATOM 776 C CA . ILE A 1 101 ? 23.362 16.851 -7.604 1.00 31.30 101 ILE A CA 1
ATOM 777 C C . ILE A 1 101 ? 24.371 15.822 -7.098 1.00 31.83 101 ILE A C 1
ATOM 778 O O . ILE A 1 101 ? 24.811 14.945 -7.846 1.00 31.97 101 ILE A O 1
ATOM 783 N N . SER A 1 102 ? 24.701 15.913 -5.819 1.00 31.94 102 SER A N 1
ATOM 784 C CA . SER A 1 102 ? 25.690 15.032 -5.203 1.00 32.51 102 SER A CA 1
ATOM 785 C C . SER A 1 102 ? 25.258 13.553 -5.119 1.00 32.49 102 SER A C 1
ATOM 786 O O . SER A 1 102 ? 26.003 12.661 -5.533 1.00 31.61 102 SER A O 1
ATOM 789 N N . SER A 1 103 ? 24.070 13.313 -4.562 1.00 32.56 103 SER A N 1
ATOM 790 C CA . SER A 1 103 ? 23.617 11.949 -4.257 1.00 33.28 103 SER A CA 1
ATOM 791 C C . SER A 1 103 ? 22.895 11.284 -5.434 1.00 34.33 103 SER A C 1
ATOM 792 O O . SER A 1 103 ? 22.948 10.059 -5.583 1.00 35.32 103 SER A O 1
ATOM 795 N N . GLU A 1 104 ? 22.233 12.093 -6.259 1.00 35.03 104 GLU A N 1
ATOM 796 C CA . GLU A 1 104 ? 21.373 11.596 -7.324 1.00 35.27 104 GLU A CA 1
ATOM 797 C C . GLU A 1 104 ? 22.022 11.663 -8.701 1.00 35.94 104 GLU A C 1
ATOM 798 O O . GLU A 1 104 ? 21.581 10.975 -9.621 1.00 36.49 104 GLU A O 1
ATOM 804 N N . LEU A 1 105 ? 23.044 12.500 -8.861 1.00 35.42 105 LEU A N 1
ATOM 805 C CA . LEU A 1 105 ? 23.687 12.643 -10.162 1.00 35.38 105 LEU A CA 1
ATOM 806 C C . LEU A 1 105 ? 25.145 12.199 -10.104 1.00 35.80 105 LEU A C 1
ATOM 807 O O . LEU A 1 105 ? 25.521 11.189 -10.704 1.00 35.61 105 LEU A O 1
ATOM 812 N N . HIS A 1 106 ? 25.946 12.942 -9.342 1.00 36.08 106 HIS A N 1
ATOM 813 C CA . HIS A 1 106 ? 27.388 12.704 -9.185 1.00 36.49 106 HIS A CA 1
ATOM 814 C C . HIS A 1 106 ? 27.679 11.249 -8.821 1.00 36.84 106 HIS A C 1
ATOM 815 O O . HIS A 1 106 ? 28.482 10.601 -9.476 1.00 36.59 106 HIS A O 1
ATOM 822 N N . LYS A 1 107 ? 27.023 10.743 -7.784 1.00 37.95 107 LYS A N 1
ATOM 823 C CA . LYS A 1 107 ? 27.291 9.395 -7.288 1.00 39.64 107 LYS A CA 1
ATOM 824 C C . LYS A 1 107 ? 26.904 8.270 -8.256 1.00 40.47 107 LYS A C 1
ATOM 825 O O . LYS A 1 107 ? 27.387 7.136 -8.110 1.00 40.67 107 LYS A O 1
ATOM 831 N N . SER A 1 108 ? 26.036 8.592 -9.222 1.00 41.12 108 SER A N 1
ATOM 832 C CA . SER A 1 108 ? 25.638 7.666 -10.273 1.00 41.73 108 SER A CA 1
ATOM 833 C C . SER A 1 108 ? 26.603 7.696 -11.455 1.00 42.74 108 SER A C 1
ATOM 834 O O . SER A 1 108 ? 26.749 6.701 -12.154 1.00 42.84 108 SER A O 1
ATOM 837 N N . PHE A 1 109 ? 27.288 8.818 -11.667 1.00 43.53 109 PHE A N 1
ATOM 838 C CA . PHE A 1 109 ? 28.374 8.855 -12.645 1.00 44.38 109 PHE A CA 1
ATOM 839 C C . PHE A 1 109 ? 29.560 8.012 -12.191 1.00 45.44 109 PHE A C 1
ATOM 840 O O . PHE A 1 109 ? 30.239 7.434 -13.024 1.00 45.46 109 PHE A O 1
ATOM 848 N N . SER A 1 110 ? 29.796 7.948 -10.877 1.00 46.86 110 SER A N 1
ATOM 849 C CA . SER A 1 110 ? 30.990 7.308 -10.281 1.00 48.44 110 SER A CA 1
ATOM 850 C C . SER A 1 110 ? 31.353 5.902 -10.786 1.00 49.30 110 SER A C 1
ATOM 851 O O . SER A 1 110 ? 32.513 5.672 -11.132 1.00 49.10 110 SER A O 1
ATOM 854 N N . PRO A 1 111 ? 30.377 4.957 -10.801 1.00 50.53 111 PRO A N 1
ATOM 855 C CA . PRO A 1 111 ? 30.642 3.604 -11.321 1.00 51.53 111 PRO A CA 1
ATOM 856 C C . PRO A 1 111 ? 30.986 3.569 -12.813 1.00 52.64 111 PRO A C 1
ATOM 857 O O . PRO A 1 111 ? 31.733 2.695 -13.241 1.00 52.97 111 PRO A O 1
ATOM 861 N N . LEU A 1 112 ? 30.459 4.517 -13.588 1.00 53.68 112 LEU A N 1
ATOM 862 C CA . LEU A 1 112 ? 30.782 4.628 -15.015 1.00 54.83 112 LEU A CA 1
ATOM 863 C C . LEU A 1 112 ? 32.260 4.935 -15.296 1.00 55.99 112 LEU A C 1
ATOM 864 O O . LEU A 1 112 ? 32.785 4.542 -16.338 1.00 56.34 112 LEU A O 1
ATOM 869 N N . PHE A 1 113 ? 32.922 5.637 -14.378 1.00 57.08 113 PHE A N 1
ATOM 870 C CA . PHE A 1 113 ? 34.345 5.949 -14.525 1.00 58.49 113 PHE A CA 1
ATOM 871 C C . PHE A 1 113 ? 35.217 4.820 -13.990 1.00 59.66 113 PHE A C 1
ATOM 872 O O . PHE A 1 113 ? 36.443 4.888 -14.053 1.00 59.50 113 PHE A O 1
ATOM 880 N N . ASN A 1 114 ? 34.567 3.783 -13.473 1.00 61.46 114 ASN A N 1
ATOM 881 C CA . ASN A 1 114 ? 35.254 2.631 -12.908 1.00 63.38 114 ASN A CA 1
ATOM 882 C C . ASN A 1 114 ? 35.374 1.492 -13.935 1.00 64.58 114 ASN A C 1
ATOM 883 O O . ASN A 1 114 ? 34.362 1.049 -14.489 1.00 64.73 114 ASN A O 1
ATOM 888 N N . PRO A 1 115 ? 36.617 1.040 -14.218 1.00 65.88 115 PRO A N 1
ATOM 889 C CA . PRO A 1 115 ? 36.823 -0.140 -15.081 1.00 66.90 115 PRO A CA 1
ATOM 890 C C . PRO A 1 115 ? 36.320 -1.441 -14.447 1.00 67.70 115 PRO A C 1
ATOM 891 O O . PRO A 1 115 ? 35.826 -2.317 -15.156 1.00 67.89 115 PRO A O 1
ATOM 895 N N . ALA A 1 116 ? 36.432 -1.546 -13.124 1.00 68.81 116 ALA A N 1
ATOM 896 C CA . ALA A 1 116 ? 36.088 -2.770 -12.394 1.00 69.83 116 ALA A CA 1
ATOM 897 C C . ALA A 1 116 ? 34.597 -2.899 -12.053 1.00 70.59 116 ALA A C 1
ATOM 898 O O . ALA A 1 116 ? 34.185 -3.872 -11.402 1.00 70.78 116 ALA A O 1
ATOM 900 N N . SER A 1 117 ? 33.801 -1.916 -12.480 1.00 71.34 117 SER A N 1
ATOM 901 C CA . SER A 1 117 ? 32.346 -1.972 -12.344 1.00 72.06 117 SER A CA 1
ATOM 902 C C . SER A 1 117 ? 31.776 -2.915 -13.386 1.00 72.60 117 SER A C 1
ATOM 903 O O . SER A 1 117 ? 32.095 -2.801 -14.575 1.00 72.77 117 SER A O 1
ATOM 906 N N . SER A 1 118 ? 30.939 -3.846 -12.933 1.00 73.29 118 SER A N 1
ATOM 907 C CA . SER A 1 118 ? 30.268 -4.792 -13.824 1.00 73.95 118 SER A CA 1
ATOM 908 C C . SER A 1 118 ? 29.248 -4.061 -14.692 1.00 74.29 118 SER A C 1
ATOM 909 O O . SER A 1 118 ? 28.702 -3.028 -14.282 1.00 74.49 118 SER A O 1
ATOM 912 N N . ASP A 1 119 ? 28.997 -4.592 -15.887 1.00 74.47 119 ASP A N 1
ATOM 913 C CA . ASP A 1 119 ? 28.074 -3.959 -16.833 1.00 74.57 119 ASP A CA 1
ATOM 914 C C . ASP A 1 119 ? 26.650 -3.862 -16.282 1.00 74.33 119 ASP A C 1
ATOM 915 O O . ASP A 1 119 ? 25.849 -3.051 -16.752 1.00 74.24 119 ASP A O 1
ATOM 920 N N . GLU A 1 120 ? 26.355 -4.692 -15.282 1.00 73.97 120 GLU A N 1
ATOM 921 C CA . GLU A 1 120 ? 25.074 -4.674 -14.579 1.00 73.77 120 GLU A CA 1
ATOM 922 C C . GLU A 1 120 ? 24.933 -3.370 -13.783 1.00 72.96 120 GLU A C 1
ATOM 923 O O . GLU A 1 120 ? 23.901 -2.691 -13.866 1.00 72.85 120 GLU A O 1
ATOM 929 N N . TRP A 1 121 ? 25.980 -3.040 -13.022 1.00 71.96 121 TRP A N 1
ATOM 930 C CA . TRP A 1 121 ? 26.055 -1.810 -12.229 1.00 70.92 121 TRP A CA 1
ATOM 931 C C . TRP A 1 121 ? 25.880 -0.598 -13.150 1.00 69.97 121 TRP A C 1
ATOM 932 O O . TRP A 1 121 ? 25.043 0.272 -12.887 1.00 69.94 121 TRP A O 1
ATOM 943 N N . LYS A 1 122 ? 26.646 -0.578 -14.243 1.00 68.66 122 LYS A N 1
ATOM 944 C CA . LYS A 1 122 ? 26.625 0.510 -15.227 1.00 67.43 122 LYS A CA 1
ATOM 945 C C . LYS A 1 122 ? 25.274 0.707 -15.918 1.00 66.56 122 LYS A C 1
ATOM 946 O O . LYS A 1 122 ? 24.853 1.842 -16.132 1.00 66.62 122 LYS A O 1
ATOM 952 N N . ASN A 1 123 ? 24.599 -0.388 -16.263 1.00 65.39 123 ASN A N 1
ATOM 953 C CA . ASN A 1 123 ? 23.296 -0.305 -16.924 1.00 64.26 123 ASN A CA 1
ATOM 954 C C . ASN A 1 123 ? 22.230 0.256 -15.992 1.00 63.32 123 ASN A C 1
ATOM 955 O O . ASN A 1 123 ? 21.360 1.011 -16.430 1.00 63.48 123 ASN A O 1
ATOM 960 N N . ALA A 1 124 ? 22.305 -0.115 -14.714 1.00 61.97 124 ALA A N 1
ATOM 961 C CA . ALA A 1 124 ? 21.356 0.351 -13.704 1.00 60.74 124 ALA A CA 1
ATOM 962 C C . ALA A 1 124 ? 21.513 1.850 -13.483 1.00 59.87 124 ALA A C 1
ATOM 963 O O . ALA A 1 124 ? 20.536 2.605 -13.492 1.00 59.80 124 ALA A O 1
ATOM 965 N N . VAL A 1 125 ? 22.765 2.256 -13.298 1.00 58.45 125 VAL A N 1
ATOM 966 C CA . VAL A 1 125 ? 23.144 3.636 -13.065 1.00 57.33 125 VAL A CA 1
ATOM 967 C C . VAL A 1 125 ? 22.791 4.543 -14.255 1.00 56.59 125 VAL A C 1
ATOM 968 O O . VAL A 1 125 ? 22.316 5.662 -14.060 1.00 56.40 125 VAL A O 1
ATOM 972 N N . ARG A 1 126 ? 22.991 4.046 -15.476 1.00 55.64 126 ARG A N 1
ATOM 973 C CA . ARG A 1 126 ? 22.614 4.788 -16.685 1.00 54.88 126 ARG A CA 1
ATOM 974 C C . ARG A 1 126 ? 21.109 5.030 -16.755 1.00 54.10 126 ARG A C 1
ATOM 975 O O . ARG A 1 126 ? 20.662 6.054 -17.265 1.00 53.96 126 ARG A O 1
ATOM 983 N N . GLN A 1 127 ? 20.344 4.084 -16.219 1.00 53.22 127 GLN A N 1
ATOM 984 C CA . GLN A 1 127 ? 18.888 4.165 -16.185 1.00 52.72 127 GLN A CA 1
ATOM 985 C C . GLN A 1 127 ? 18.409 5.158 -15.131 1.00 51.44 127 GLN A C 1
ATOM 986 O O . GLN A 1 127 ? 17.473 5.944 -15.386 1.00 50.82 127 GLN A O 1
ATOM 992 N N . SER A 1 128 ? 19.045 5.103 -13.952 1.00 50.12 128 SER A N 1
ATOM 993 C CA . SER A 1 128 ? 18.812 6.072 -12.863 1.00 49.12 128 SER A CA 1
ATOM 994 C C . SER A 1 128 ? 19.057 7.482 -13.370 1.00 47.69 128 SER A C 1
ATOM 995 O O . SER A 1 128 ? 18.241 8.372 -13.154 1.00 47.54 128 SER A O 1
ATOM 998 N N . LEU A 1 129 ? 20.180 7.662 -14.058 1.00 46.71 129 LEU A N 1
ATOM 999 C CA . LEU A 1 129 ? 20.564 8.958 -14.617 1.00 45.97 129 LEU A CA 1
ATOM 1000 C C . LEU A 1 129 ? 19.607 9.472 -15.681 1.00 45.68 129 LEU A C 1
ATOM 1001 O O . LEU A 1 129 ? 19.301 10.665 -15.717 1.00 45.24 129 LEU A O 1
ATOM 1006 N N . ASN A 1 130 ? 19.153 8.576 -16.559 1.00 45.45 130 ASN A N 1
ATOM 1007 C CA . ASN A 1 130 ? 18.166 8.933 -17.571 1.00 45.12 130 ASN A CA 1
ATOM 1008 C C . ASN A 1 130 ? 16.952 9.592 -16.935 1.00 44.34 130 ASN A C 1
ATOM 1009 O O . ASN A 1 130 ? 16.441 10.587 -17.451 1.00 44.52 130 ASN A O 1
ATOM 1014 N N . THR A 1 131 ? 16.493 9.032 -15.816 1.00 43.72 131 THR A N 1
ATOM 1015 C CA . THR A 1 131 ? 15.309 9.540 -15.113 1.00 43.50 131 THR A CA 1
ATOM 1016 C C . THR A 1 131 ? 15.624 10.865 -14.423 1.00 43.14 131 THR A C 1
ATOM 1017 O O . THR A 1 131 ? 14.895 11.847 -14.560 1.00 42.96 131 THR A O 1
ATOM 1021 N N . ARG A 1 132 ? 16.731 10.863 -13.689 1.00 42.75 132 ARG A N 1
ATOM 1022 C CA . ARG A 1 132 ? 17.136 11.977 -12.856 1.00 42.51 132 ARG A CA 1
ATOM 1023 C C . ARG A 1 132 ? 17.466 13.203 -13.720 1.00 41.85 132 ARG A C 1
ATOM 1024 O O . ARG A 1 132 ? 16.987 14.303 -13.431 1.00 41.70 132 ARG A O 1
ATOM 1032 N N . LEU A 1 133 ? 18.229 13.007 -14.804 1.00 41.59 133 LEU A N 1
ATOM 1033 C CA . LEU A 1 133 ? 18.471 14.069 -15.811 1.00 41.24 133 LEU A CA 1
ATOM 1034 C C . LEU A 1 133 ? 17.202 14.607 -16.492 1.00 41.10 133 LEU A C 1
ATOM 1035 O O . LEU A 1 133 ? 17.157 15.764 -16.908 1.00 41.00 133 LEU A O 1
ATOM 1040 N N . GLY A 1 134 ? 16.181 13.758 -16.619 1.00 41.05 134 GLY A N 1
ATOM 1041 C CA . GLY A 1 134 ? 14.866 14.206 -17.072 1.00 40.52 134 GLY A CA 1
ATOM 1042 C C . GLY A 1 134 ? 14.273 15.224 -16.111 1.00 40.14 134 GLY A C 1
ATOM 1043 O O . GLY A 1 134 ? 13.772 16.269 -16.531 1.00 39.96 134 GLY A O 1
ATOM 1044 N N . GLN A 1 135 ? 14.342 14.929 -14.814 1.00 39.94 135 GLN A N 1
ATOM 1045 C CA . GLN A 1 135 ? 13.824 15.852 -13.809 1.00 39.90 135 GLN A CA 1
ATOM 1046 C C . GLN A 1 135 ? 14.514 17.229 -13.872 1.00 39.75 135 GLN A C 1
ATOM 1047 O O . GLN A 1 135 ? 13.857 18.268 -13.742 1.00 39.87 135 GLN A O 1
ATOM 1053 N N . VAL A 1 136 ? 15.826 17.232 -14.096 1.00 39.60 136 VAL A N 1
ATOM 1054 C CA . VAL A 1 136 ? 16.589 18.488 -14.165 1.00 39.21 136 VAL A CA 1
ATOM 1055 C C . VAL A 1 136 ? 16.313 19.252 -15.452 1.00 39.62 136 VAL A C 1
ATOM 1056 O O . VAL A 1 136 ? 16.258 20.483 -15.448 1.00 39.85 136 VAL A O 1
ATOM 1060 N N . ALA A 1 137 ? 16.148 18.521 -16.554 1.00 40.12 137 ALA A N 1
ATOM 1061 C CA . ALA A 1 137 ? 15.812 19.131 -17.833 1.00 40.14 137 ALA A CA 1
ATOM 1062 C C . ALA A 1 137 ? 14.471 19.853 -17.756 1.00 40.52 137 ALA A C 1
ATOM 1063 O O . ALA A 1 137 ? 14.329 20.961 -18.278 1.00 40.47 137 ALA A O 1
ATOM 1065 N N . ARG A 1 138 ? 13.499 19.242 -17.079 1.00 41.13 138 ARG A N 1
ATOM 1066 C CA . ARG A 1 138 ? 12.206 19.894 -16.868 1.00 42.21 138 ARG A CA 1
ATOM 1067 C C . ARG A 1 138 ? 12.337 21.141 -15.992 1.00 41.78 138 ARG A C 1
ATOM 1068 O O . ARG A 1 138 ? 11.679 22.161 -16.245 1.00 40.95 138 ARG A O 1
ATOM 1076 N N . GLN A 1 139 ? 13.214 21.065 -14.984 1.00 41.83 139 GLN A N 1
ATOM 1077 C CA . GLN A 1 139 ? 13.468 22.190 -14.081 1.00 41.62 139 GLN A CA 1
ATOM 1078 C C . GLN A 1 139 ? 14.064 23.368 -14.857 1.00 42.09 139 GLN A C 1
ATOM 1079 O O . GLN A 1 139 ? 13.705 24.514 -14.626 1.00 42.32 139 GLN A O 1
ATOM 1085 N N . LEU A 1 140 ? 14.946 23.065 -15.805 1.00 42.80 140 LEU A N 1
ATOM 1086 C CA . LEU A 1 140 ? 15.652 24.087 -16.571 1.00 43.44 140 LEU A CA 1
ATOM 1087 C C . LEU A 1 140 ? 14.955 24.489 -17.882 1.00 44.30 140 LEU A C 1
ATOM 1088 O O . LEU A 1 140 ? 15.495 25.285 -18.662 1.00 43.76 140 LEU A O 1
ATOM 1093 N N . GLU A 1 141 ? 13.744 23.959 -18.090 1.00 45.36 141 GLU A N 1
ATOM 1094 C CA . GLU A 1 141 ? 12.948 24.236 -19.289 1.00 46.90 141 GLU A CA 1
ATOM 1095 C C . GLU A 1 141 ? 12.418 25.655 -19.402 1.00 47.12 141 GLU A C 1
ATOM 1096 O O . GLU A 1 141 ? 12.443 26.236 -20.495 1.00 47.00 141 GLU A O 1
ATOM 1102 N N . HIS A 1 142 ? 11.921 26.209 -18.297 1.00 47.28 142 HIS A N 1
ATOM 1103 C CA . HIS A 1 142 ? 11.311 27.541 -18.349 1.00 47.90 142 HIS A CA 1
ATOM 1104 C C . HIS A 1 142 ? 12.057 28.590 -17.522 1.00 47.39 142 HIS A C 1
ATOM 1105 O O . HIS A 1 142 ? 11.616 29.741 -17.432 1.00 48.23 142 HIS A O 1
ATOM 1112 N N . ALA A 1 143 ? 13.186 28.197 -16.933 1.00 45.98 143 ALA A N 1
ATOM 1113 C CA . ALA A 1 143 ? 14.040 29.125 -16.184 1.00 44.52 143 ALA A CA 1
ATOM 1114 C C . ALA A 1 143 ? 15.517 28.837 -16.483 1.00 42.79 143 ALA A C 1
ATOM 1115 O O . ALA A 1 143 ? 15.892 27.678 -16.684 1.00 42.68 143 ALA A O 1
ATOM 1117 N N . PRO A 1 144 ? 16.359 29.886 -16.542 1.00 41.33 144 PRO A N 1
ATOM 1118 C CA . PRO A 1 144 ? 17.750 29.659 -16.950 1.00 40.15 144 PRO A CA 1
ATOM 1119 C C . PRO A 1 144 ? 18.611 28.889 -15.929 1.00 39.35 144 PRO A C 1
ATOM 1120 O O . PRO A 1 144 ? 19.531 28.177 -16.323 1.00 39.40 144 PRO A O 1
ATOM 1124 N N . TYR A 1 145 ? 18.306 29.029 -14.638 1.00 38.54 145 TYR A N 1
ATOM 1125 C CA . TYR A 1 145 ? 19.080 28.389 -13.578 1.00 37.68 145 TYR A CA 1
ATOM 1126 C C . TYR A 1 145 ? 18.176 27.633 -12.612 1.00 37.04 145 TYR A C 1
ATOM 1127 O O . TYR A 1 145 ? 16.954 27.786 -12.660 1.00 36.63 145 TYR A O 1
ATOM 1136 N N . LEU A 1 146 ? 18.793 26.799 -11.771 1.00 36.51 146 LEU A N 1
ATOM 1137 C CA . LEU A 1 146 ? 18.090 25.899 -10.845 1.00 36.24 146 LEU A CA 1
ATOM 1138 C C . LEU A 1 146 ? 17.163 26.624 -9.853 1.00 37.37 146 LEU A C 1
ATOM 1139 O O . LEU A 1 146 ? 16.062 26.138 -9.538 1.00 36.85 146 LEU A O 1
ATOM 1144 N N . LEU A 1 147 ? 17.608 27.792 -9.383 1.00 38.31 147 LEU A N 1
ATOM 1145 C CA . LEU A 1 147 ? 16.836 28.601 -8.438 1.00 39.30 147 LEU A CA 1
ATOM 1146 C C . LEU A 1 147 ? 16.060 29.745 -9.108 1.00 40.16 147 LEU A C 1
ATOM 1147 O O . LEU A 1 147 ? 15.426 30.551 -8.423 1.00 40.50 147 LEU A O 1
ATOM 1152 N N . GLY A 1 148 ? 16.105 29.809 -10.439 1.00 40.69 148 GLY A N 1
ATOM 1153 C CA . GLY A 1 148 ? 15.355 30.826 -11.189 1.00 41.51 148 GLY A CA 1
ATOM 1154 C C . GLY A 1 148 ? 16.215 31.640 -12.130 1.00 41.88 148 GLY A C 1
ATOM 1155 O O . GLY A 1 148 ? 16.878 31.080 -13.004 1.00 41.75 148 GLY A O 1
ATOM 1156 N N . ASP A 1 149 ? 16.215 32.959 -11.937 1.00 42.64 149 ASP A N 1
ATOM 1157 C CA . ASP A 1 149 ? 16.971 33.885 -12.793 1.00 43.54 149 ASP A CA 1
ATOM 1158 C C . ASP A 1 149 ? 18.400 34.121 -12.317 1.00 42.99 149 ASP A C 1
ATOM 1159 O O . ASP A 1 149 ? 19.228 34.653 -13.062 1.00 43.12 149 ASP A O 1
ATOM 1164 N N . GLN A 1 150 ? 18.688 33.727 -11.079 1.00 42.29 150 GLN A N 1
ATOM 1165 C CA . GLN A 1 150 ? 20.008 33.950 -10.508 1.00 41.62 150 GLN A CA 1
ATOM 1166 C C . GLN A 1 150 ? 20.871 32.692 -10.536 1.00 40.25 150 GLN A C 1
ATOM 1167 O O . GLN A 1 150 ? 20.486 31.653 -9.995 1.00 40.04 150 GLN A O 1
ATOM 1173 N N . LEU A 1 151 ? 22.046 32.809 -11.146 1.00 38.45 151 LEU A N 1
ATOM 1174 C CA . LEU A 1 151 ? 23.056 31.759 -11.053 1.00 37.44 151 LEU A CA 1
ATOM 1175 C C . LEU A 1 151 ? 23.515 31.553 -9.602 1.00 36.06 151 LEU A C 1
ATOM 1176 O O . LEU A 1 151 ? 23.813 32.512 -8.882 1.00 35.47 151 LEU A O 1
ATOM 1181 N N . SER A 1 152 ? 23.575 30.292 -9.193 1.00 34.27 152 SER A N 1
ATOM 1182 C CA . SER A 1 152 ? 24.101 29.940 -7.886 1.00 32.66 152 SER A CA 1
ATOM 1183 C C . SER A 1 152 ? 25.197 28.853 -7.976 1.00 31.66 152 SER A C 1
ATOM 1184 O O . SER A 1 152 ? 25.472 28.311 -9.055 1.00 30.68 152 SER A O 1
ATOM 1187 N N . VAL A 1 153 ? 25.821 28.541 -6.843 1.00 30.10 153 VAL A N 1
ATOM 1188 C CA . VAL A 1 153 ? 26.780 27.434 -6.781 1.00 29.34 153 VAL A CA 1
ATOM 1189 C C . VAL A 1 153 ? 26.157 26.042 -7.160 1.00 29.13 153 VAL A C 1
ATOM 1190 O O . VAL A 1 153 ? 26.881 25.115 -7.494 1.00 28.86 153 VAL A O 1
ATOM 1194 N N . ALA A 1 154 ? 24.832 25.908 -7.101 1.00 29.38 154 ALA A N 1
ATOM 1195 C CA . ALA A 1 154 ? 24.153 24.668 -7.546 1.00 30.28 154 ALA A CA 1
ATOM 1196 C C . ALA A 1 154 ? 24.274 24.465 -9.054 1.00 30.42 154 ALA A C 1
ATOM 1197 O O . ALA A 1 154 ? 24.468 23.360 -9.519 1.00 31.17 154 ALA A O 1
ATOM 1199 N N . ASP A 1 155 ? 24.172 25.559 -9.802 1.00 30.85 155 ASP A N 1
ATOM 1200 C CA . ASP A 1 155 ? 24.332 25.564 -11.248 1.00 31.41 155 ASP A CA 1
ATOM 1201 C C . ASP A 1 155 ? 25.750 25.225 -11.657 1.00 31.46 155 ASP A C 1
ATOM 1202 O O . ASP A 1 155 ? 25.964 24.548 -12.669 1.00 32.01 155 ASP A O 1
ATOM 1207 N N . ILE A 1 156 ? 26.712 25.708 -10.878 1.00 30.96 156 ILE A N 1
ATOM 1208 C CA . ILE A 1 156 ? 28.123 25.418 -11.115 1.00 30.85 156 ILE A CA 1
ATOM 1209 C C . ILE A 1 156 ? 28.393 23.932 -10.895 1.00 30.75 156 ILE A C 1
ATOM 1210 O O . ILE A 1 156 ? 29.045 23.292 -11.707 1.00 30.68 156 ILE A O 1
ATOM 1215 N N . TYR A 1 157 ? 27.869 23.387 -9.799 1.00 31.20 157 TYR A N 1
ATOM 1216 C CA . TYR A 1 157 ? 28.030 21.976 -9.518 1.00 31.40 157 TYR A CA 1
ATOM 1217 C C . TYR A 1 157 ? 27.380 21.160 -10.648 1.00 31.83 157 TYR A C 1
ATOM 1218 O O . TYR A 1 157 ? 28.012 20.259 -11.201 1.00 31.53 157 TYR A O 1
ATOM 1227 N N . LEU A 1 158 ? 26.137 21.488 -10.999 1.00 32.34 158 LEU A N 1
ATOM 1228 C CA . LEU A 1 158 ? 25.434 20.785 -12.098 1.00 32.78 158 LEU A CA 1
ATOM 1229 C C . LEU A 1 158 ? 26.218 20.810 -13.410 1.00 32.99 158 LEU A C 1
ATOM 1230 O O . LEU A 1 158 ? 26.400 19.771 -14.061 1.00 33.05 158 LEU A O 1
ATOM 1235 N N . PHE A 1 159 ? 26.702 21.990 -13.778 1.00 33.35 159 PHE A N 1
ATOM 1236 C CA . PHE A 1 159 ? 27.499 22.159 -14.988 1.00 33.80 159 PHE A CA 1
ATOM 1237 C C . PHE A 1 159 ? 28.708 21.219 -15.050 1.00 34.12 159 PHE A C 1
ATOM 1238 O O . PHE A 1 159 ? 29.036 20.680 -16.115 1.00 34.54 159 PHE A O 1
ATOM 1246 N N . VAL A 1 160 ? 29.363 21.009 -13.911 1.00 34.17 160 VAL A N 1
ATOM 1247 C CA . VAL A 1 160 ? 30.558 20.172 -13.866 1.00 34.17 160 VAL A CA 1
ATOM 1248 C C . VAL A 1 160 ? 30.223 18.681 -14.068 1.00 34.72 160 VAL A C 1
ATOM 1249 O O . VAL A 1 160 ? 30.873 17.992 -14.860 1.00 34.69 160 VAL A O 1
ATOM 1253 N N . VAL A 1 161 ? 29.225 18.201 -13.332 1.00 35.18 161 VAL A N 1
ATOM 1254 C CA . VAL A 1 161 ? 28.717 16.844 -13.476 1.00 35.51 161 VAL A CA 1
ATOM 1255 C C . VAL A 1 161 ? 28.222 16.612 -14.913 1.00 35.88 161 VAL A C 1
ATOM 1256 O O . VAL A 1 161 ? 28.567 15.615 -15.518 1.00 36.22 161 VAL A O 1
ATOM 1260 N N . LEU A 1 162 ? 27.442 17.537 -15.465 1.00 37.14 162 LEU A N 1
ATOM 1261 C CA . LEU A 1 162 ? 27.007 17.412 -16.869 1.00 38.37 162 LEU A CA 1
ATOM 1262 C C . LEU A 1 162 ? 28.166 17.278 -17.861 1.00 39.70 162 LEU A C 1
ATOM 1263 O O . LEU A 1 162 ? 28.069 16.525 -18.836 1.00 40.08 162 LEU A O 1
ATOM 1268 N N . GLY A 1 163 ? 29.258 17.995 -17.595 1.00 40.94 163 GLY A N 1
ATOM 1269 C CA . GLY A 1 163 ? 30.459 17.939 -18.418 1.00 42.26 163 GLY A CA 1
ATOM 1270 C C . GLY A 1 163 ? 31.088 16.558 -18.504 1.00 43.20 163 GLY A C 1
ATOM 1271 O O . GLY A 1 163 ? 31.830 16.262 -19.438 1.00 44.34 163 GLY A O 1
ATOM 1272 N N . TRP A 1 164 ? 30.781 15.697 -17.550 1.00 43.76 164 TRP A N 1
ATOM 1273 C CA . TRP A 1 164 ? 31.332 14.346 -17.549 1.00 44.59 164 TRP A CA 1
ATOM 1274 C C . TRP A 1 164 ? 30.724 13.430 -18.603 1.00 45.59 164 TRP A C 1
ATOM 1275 O O . TRP A 1 164 ? 31.278 12.372 -18.902 1.00 45.48 164 TRP A O 1
ATOM 1286 N N . SER A 1 165 ? 29.578 13.833 -19.143 1.00 46.87 165 SER A N 1
ATOM 1287 C CA . SER A 1 165 ? 28.773 12.967 -20.000 1.00 48.21 165 SER A CA 1
ATOM 1288 C C . SER A 1 165 ? 29.474 12.570 -21.302 1.00 48.85 165 SER A C 1
ATOM 1289 O O . SER A 1 165 ? 29.331 11.438 -21.751 1.00 49.04 165 SER A O 1
ATOM 1292 N N . ALA A 1 166 ? 30.233 13.500 -21.891 1.00 50.18 166 ALA A N 1
ATOM 1293 C CA . ALA A 1 166 ? 31.044 13.219 -23.082 1.00 50.76 166 ALA A CA 1
ATOM 1294 C C . ALA A 1 166 ? 32.061 12.105 -22.844 1.00 51.82 166 ALA A C 1
ATOM 1295 O O . ALA A 1 166 ? 32.343 11.306 -23.743 1.00 52.34 166 ALA A O 1
ATOM 1297 N N . TYR A 1 167 ? 32.613 12.049 -21.636 1.00 52.57 167 TYR A N 1
ATOM 1298 C CA . TYR A 1 167 ? 33.671 11.086 -21.314 1.00 53.28 167 TYR A CA 1
ATOM 1299 C C . TYR A 1 167 ? 33.179 9.672 -21.028 1.00 53.20 167 TYR A C 1
ATOM 1300 O O . TYR A 1 167 ? 33.933 8.705 -21.170 1.00 53.28 167 TYR A O 1
ATOM 1309 N N . VAL A 1 168 ? 31.911 9.565 -20.650 1.00 53.39 168 VAL A N 1
ATOM 1310 C CA . VAL A 1 168 ? 31.269 8.279 -20.381 1.00 53.51 168 VAL A CA 1
ATOM 1311 C C . VAL A 1 168 ? 30.136 8.006 -21.377 1.00 53.66 168 VAL A C 1
ATOM 1312 O O . VAL A 1 168 ? 29.242 7.197 -21.115 1.00 53.28 168 VAL A O 1
ATOM 1316 N N . ASN A 1 169 ? 30.193 8.699 -22.517 1.00 54.24 169 ASN A N 1
ATOM 1317 C CA . ASN A 1 169 ? 29.290 8.470 -23.668 1.00 54.77 169 ASN A CA 1
ATOM 1318 C C . ASN A 1 169 ? 27.800 8.682 -23.400 1.00 54.76 169 ASN A C 1
ATOM 1319 O O . ASN A 1 169 ? 26.959 8.010 -24.008 1.00 55.16 169 ASN A O 1
ATOM 1324 N N . ILE A 1 170 ? 27.477 9.616 -22.504 1.00 54.61 170 ILE A N 1
ATOM 1325 C CA . ILE A 1 170 ? 26.075 9.986 -22.248 1.00 54.11 170 ILE A CA 1
ATOM 1326 C C . ILE A 1 170 ? 25.633 11.104 -23.182 1.00 53.78 170 ILE A C 1
ATOM 1327 O O . ILE A 1 170 ? 26.205 12.213 -23.201 1.00 54.00 170 ILE A O 1
ATOM 1332 N N . ASP A 1 171 ? 24.620 10.783 -23.977 1.00 52.88 171 ASP A N 1
ATOM 1333 C CA . ASP A 1 171 ? 24.051 11.718 -24.922 1.00 51.89 171 ASP A CA 1
ATOM 1334 C C . ASP A 1 171 ? 23.025 12.569 -24.191 1.00 50.57 171 ASP A C 1
ATOM 1335 O O . ASP A 1 171 ? 22.127 12.039 -23.540 1.00 49.94 171 ASP A O 1
ATOM 1340 N N . LEU A 1 172 ? 23.180 13.885 -24.294 1.00 49.66 172 LEU A N 1
ATOM 1341 C CA . LEU A 1 172 ? 22.248 14.829 -23.672 1.00 48.54 172 LEU A CA 1
ATOM 1342 C C . LEU A 1 172 ? 21.234 15.367 -24.689 1.00 47.60 172 LEU A C 1
ATOM 1343 O O . LEU A 1 172 ? 20.453 16.271 -24.386 1.00 47.45 172 LEU A O 1
ATOM 1348 N N . SER A 1 173 ? 21.249 14.776 -25.885 1.00 46.56 173 SER A N 1
ATOM 1349 C CA . SER A 1 173 ? 20.341 15.126 -26.995 1.00 45.49 173 SER A CA 1
ATOM 1350 C C . SER A 1 173 ? 18.838 15.085 -26.661 1.00 43.92 173 SER A C 1
ATOM 1351 O O . SER A 1 173 ? 18.093 15.935 -27.146 1.00 43.44 173 SER A O 1
ATOM 1354 N N . PRO A 1 174 ? 18.396 14.108 -25.835 1.00 42.71 174 PRO A N 1
ATOM 1355 C CA . PRO A 1 174 ? 17.000 14.075 -25.393 1.00 42.32 174 PRO A CA 1
ATOM 1356 C C . PRO A 1 174 ? 16.639 15.255 -24.479 1.00 42.08 174 PRO A C 1
ATOM 1357 O O . PRO A 1 174 ? 15.463 15.526 -24.259 1.00 41.89 174 PRO A O 1
ATOM 1361 N N . TRP A 1 175 ? 17.651 15.956 -23.964 1.00 41.46 175 TRP A N 1
ATOM 1362 C CA . TRP A 1 175 ? 17.439 17.069 -23.034 1.00 40.77 175 TRP A CA 1
ATOM 1363 C C . TRP A 1 175 ? 18.057 18.373 -23.518 1.00 40.73 175 TRP A C 1
ATOM 1364 O O . TRP A 1 175 ? 19.058 18.826 -22.966 1.00 40.25 175 TRP A O 1
ATOM 1375 N N . PRO A 1 176 ? 17.451 18.982 -24.552 1.00 40.71 176 PRO A N 1
ATOM 1376 C CA . PRO A 1 176 ? 17.898 20.263 -25.081 1.00 40.48 176 PRO A CA 1
ATOM 1377 C C . PRO A 1 176 ? 18.021 21.390 -24.046 1.00 40.21 176 PRO A C 1
ATOM 1378 O O . PRO A 1 176 ? 18.876 22.252 -24.205 1.00 40.21 176 PRO A O 1
ATOM 1382 N N . SER A 1 177 ? 17.188 21.392 -23.005 1.00 39.81 177 SER A N 1
ATOM 1383 C CA . SER A 1 177 ? 17.302 22.413 -21.938 1.00 39.28 177 SER A CA 1
ATOM 1384 C C . SER A 1 177 ? 18.611 22.303 -21.113 1.00 39.10 177 SER A C 1
ATOM 1385 O O . SER A 1 177 ? 19.101 23.306 -20.575 1.00 39.01 177 SER A O 1
ATOM 1388 N N . LEU A 1 178 ? 19.177 21.097 -21.047 1.00 38.98 178 LEU A N 1
ATOM 1389 C CA . LEU A 1 178 ? 20.459 20.854 -20.375 1.00 38.75 178 LEU A CA 1
ATOM 1390 C C . LEU A 1 178 ? 21.655 21.327 -21.203 1.00 39.07 178 LEU A C 1
ATOM 1391 O O . LEU A 1 178 ? 22.622 21.864 -20.653 1.00 38.83 178 LEU A O 1
ATOM 1396 N N . GLN A 1 179 ? 21.596 21.103 -22.516 1.00 39.01 179 GLN A N 1
ATOM 1397 C CA . GLN A 1 179 ? 22.588 21.641 -23.455 1.00 38.63 179 GLN A CA 1
ATOM 1398 C C . GLN A 1 179 ? 22.539 23.164 -23.503 1.00 38.51 179 GLN A C 1
ATOM 1399 O O . GLN A 1 179 ? 23.570 23.822 -23.581 1.00 38.19 179 GLN A O 1
ATOM 1405 N N . ALA A 1 180 ? 21.330 23.714 -23.464 1.00 39.02 180 ALA A N 1
ATOM 1406 C CA . ALA A 1 180 ? 21.131 25.157 -23.384 1.00 38.97 180 ALA A CA 1
ATOM 1407 C C . ALA A 1 180 ? 21.755 25.710 -22.103 1.00 39.18 180 ALA A C 1
ATOM 1408 O O . ALA A 1 180 ? 22.399 26.760 -22.123 1.00 39.48 180 ALA A O 1
ATOM 1410 N N . PHE A 1 181 ? 21.570 24.984 -21.003 1.00 39.31 181 PHE A N 1
ATOM 1411 C CA . PHE A 1 181 ? 22.151 25.341 -19.707 1.00 39.39 181 PHE A CA 1
ATOM 1412 C C . PHE A 1 181 ? 23.680 25.305 -19.752 1.00 39.63 181 PHE A C 1
ATOM 1413 O O . PHE A 1 181 ? 24.331 26.204 -19.230 1.00 39.57 181 PHE A O 1
ATOM 1421 N N . GLN A 1 182 ? 24.242 24.279 -20.391 1.00 40.12 182 GLN A N 1
ATOM 1422 C CA . GLN A 1 182 ? 25.697 24.160 -20.548 1.00 40.80 182 GLN A CA 1
ATOM 1423 C C . GLN A 1 182 ? 26.315 25.361 -21.244 1.00 41.56 182 GLN A C 1
ATOM 1424 O O . GLN A 1 182 ? 27.372 25.842 -20.834 1.00 41.54 182 GLN A O 1
ATOM 1430 N N . GLY A 1 183 ? 25.651 25.840 -22.296 1.00 41.97 183 GLY A N 1
ATOM 1431 C CA . GLY A 1 183 ? 26.129 26.992 -23.050 1.00 42.54 183 GLY A CA 1
ATOM 1432 C C . GLY A 1 183 ? 25.979 28.301 -22.298 1.00 42.96 183 GLY A C 1
ATOM 1433 O O . GLY A 1 183 ? 26.780 29.217 -22.462 1.00 43.50 183 GLY A O 1
ATOM 1434 N N . ARG A 1 184 ? 24.939 28.375 -21.476 1.00 43.25 184 ARG A N 1
ATOM 1435 C CA . ARG A 1 184 ? 24.650 29.522 -20.631 1.00 43.26 184 ARG A CA 1
ATOM 1436 C C . ARG A 1 184 ? 25.723 29.700 -19.550 1.00 43.11 184 ARG A C 1
ATOM 1437 O O . ARG A 1 184 ? 26.191 30.813 -19.311 1.00 44.04 184 ARG A O 1
ATOM 1445 N N . VAL A 1 185 ? 26.107 28.596 -18.910 1.00 42.47 185 VAL A N 1
ATOM 1446 C CA . VAL A 1 185 ? 27.088 28.602 -17.830 1.00 41.27 185 VAL A CA 1
ATOM 1447 C C . VAL A 1 185 ? 28.526 28.547 -18.349 1.00 41.26 185 VAL A C 1
ATOM 1448 O O . VAL A 1 185 ? 29.390 29.283 -17.865 1.00 40.74 185 VAL A O 1
ATOM 1452 N N . GLY A 1 186 ? 28.769 27.668 -19.324 1.00 41.29 186 GLY A N 1
ATOM 1453 C CA . GLY A 1 186 ? 30.094 27.444 -19.890 1.00 41.41 186 GLY A CA 1
ATOM 1454 C C . GLY A 1 186 ? 30.688 28.666 -20.548 1.00 42.26 186 GLY A C 1
ATOM 1455 O O . GLY A 1 186 ? 31.907 28.735 -20.746 1.00 42.09 186 GLY A O 1
ATOM 1456 N N . GLY A 1 187 ? 29.822 29.626 -20.877 1.00 42.69 187 GLY A N 1
ATOM 1457 C CA . GLY A 1 187 ? 30.208 30.866 -21.542 1.00 43.67 187 GLY A CA 1
ATOM 1458 C C . GLY A 1 187 ? 30.663 31.983 -20.610 1.00 44.27 187 GLY A C 1
ATOM 1459 O O . GLY A 1 187 ? 31.085 33.046 -21.078 1.00 44.66 187 GLY A O 1
ATOM 1460 N N . ARG A 1 188 ? 30.572 31.745 -19.297 1.00 44.24 188 ARG A N 1
ATOM 1461 C CA . ARG A 1 188 ? 31.062 32.672 -18.273 1.00 43.62 188 ARG A CA 1
ATOM 1462 C C . ARG A 1 188 ? 32.589 32.689 -18.199 1.00 44.08 188 ARG A C 1
ATOM 1463 O O . ARG A 1 188 ? 33.237 31.644 -18.343 1.00 43.43 188 ARG A O 1
ATOM 1471 N N . GLU A 1 189 ? 33.163 33.872 -17.958 1.00 44.77 189 GLU A N 1
ATOM 1472 C CA . GLU A 1 189 ? 34.638 34.029 -17.954 1.00 46.04 189 GLU A CA 1
ATOM 1473 C C . GLU A 1 189 ? 35.360 33.233 -16.852 1.00 44.77 189 GLU A C 1
ATOM 1474 O O . GLU A 1 189 ? 36.452 32.730 -17.082 1.00 44.52 189 GLU A O 1
ATOM 1480 N N . ALA A 1 190 ? 34.738 33.104 -15.678 1.00 44.27 190 ALA A N 1
ATOM 1481 C CA . ALA A 1 190 ? 35.271 32.268 -14.590 1.00 43.51 190 ALA A CA 1
ATOM 1482 C C . ALA A 1 190 ? 35.237 30.777 -14.926 1.00 43.19 190 ALA A C 1
ATOM 1483 O O . ALA A 1 190 ? 36.157 30.040 -14.583 1.00 43.00 190 ALA A O 1
ATOM 1485 N N . VAL A 1 191 ? 34.180 30.330 -15.601 1.00 43.16 191 VAL A N 1
ATOM 1486 C CA . VAL A 1 191 ? 34.097 28.926 -16.027 1.00 42.68 191 VAL A CA 1
ATOM 1487 C C . VAL A 1 191 ? 35.208 28.597 -17.035 1.00 42.85 191 VAL A C 1
ATOM 1488 O O . VAL A 1 191 ? 35.942 27.623 -16.858 1.00 42.98 191 VAL A O 1
ATOM 1492 N N . GLN A 1 192 ? 35.349 29.424 -18.071 1.00 43.11 192 GLN A N 1
ATOM 1493 C CA . GLN A 1 192 ? 36.402 29.222 -19.085 1.00 43.28 192 GLN A CA 1
ATOM 1494 C C . GLN A 1 192 ? 37.823 29.401 -18.532 1.00 43.25 192 GLN A C 1
ATOM 1495 O O . GLN A 1 192 ? 38.750 28.719 -18.971 1.00 43.72 192 GLN A O 1
ATOM 1501 N N . SER A 1 193 ? 37.984 30.313 -17.571 1.00 43.34 193 SER A N 1
ATOM 1502 C CA . SER A 1 193 ? 39.258 30.501 -16.872 1.00 43.69 193 SER A CA 1
ATOM 1503 C C . SER A 1 193 ? 39.668 29.278 -16.064 1.00 43.35 193 SER A C 1
ATOM 1504 O O . SER A 1 193 ? 40.851 28.936 -16.022 1.00 42.77 193 SER A O 1
ATOM 1507 N N . ALA A 1 194 ? 38.690 28.634 -15.420 1.00 43.16 194 ALA A N 1
ATOM 1508 C CA . ALA A 1 194 ? 38.956 27.437 -14.627 1.00 42.92 194 ALA A CA 1
ATOM 1509 C C . ALA A 1 194 ? 39.336 26.261 -15.520 1.00 43.07 194 ALA A C 1
ATOM 1510 O O . ALA A 1 194 ? 40.290 25.541 -15.215 1.00 43.16 194 ALA A O 1
ATOM 1512 N N . LEU A 1 195 ? 38.610 26.077 -16.627 1.00 43.53 195 LEU A N 1
ATOM 1513 C CA . LEU A 1 195 ? 38.944 25.043 -17.625 1.00 43.94 195 LEU A CA 1
ATOM 1514 C C . LEU A 1 195 ? 40.379 25.212 -18.126 1.00 44.52 195 LEU A C 1
ATOM 1515 O O . LEU A 1 195 ? 41.142 24.254 -18.200 1.00 43.98 195 LEU A O 1
ATOM 1520 N N . ARG A 1 196 ? 40.727 26.444 -18.482 1.00 45.76 196 ARG A N 1
ATOM 1521 C CA . ARG A 1 196 ? 42.072 26.768 -18.932 1.00 47.33 196 ARG A CA 1
ATOM 1522 C C . ARG A 1 196 ? 43.092 26.441 -17.831 1.00 46.88 196 ARG A C 1
ATOM 1523 O O . ARG A 1 196 ? 44.085 25.744 -18.078 1.00 47.01 196 ARG A O 1
ATOM 1531 N N . ALA A 1 197 ? 42.812 26.901 -16.611 1.00 46.48 197 ALA A N 1
ATOM 1532 C CA . ALA A 1 197 ? 43.700 26.687 -15.462 1.00 46.17 197 ALA A CA 1
ATOM 1533 C C . ALA A 1 197 ? 43.918 25.216 -15.115 1.00 46.25 197 ALA A C 1
ATOM 1534 O O . ALA A 1 197 ? 44.949 24.865 -14.540 1.00 46.35 197 ALA A O 1
ATOM 1536 N N . GLU A 1 198 ? 42.961 24.355 -15.459 1.00 46.19 198 GLU A N 1
ATOM 1537 C CA . GLU A 1 198 ? 43.118 22.916 -15.208 1.00 46.10 198 GLU A CA 1
ATOM 1538 C C . GLU A 1 198 ? 43.783 22.178 -16.382 1.00 46.79 198 GLU A C 1
ATOM 1539 O O . GLU A 1 198 ? 43.982 20.960 -16.334 1.00 46.54 198 GLU A O 1
ATOM 1545 N N . GLY A 1 199 ? 44.139 22.933 -17.420 1.00 47.60 199 GLY A N 1
ATOM 1546 C CA . GLY A 1 199 ? 44.792 22.393 -18.609 1.00 48.70 199 GLY A CA 1
ATOM 1547 C C . GLY A 1 199 ? 43.837 21.589 -19.462 1.00 49.69 199 GLY A C 1
ATOM 1548 O O . GLY A 1 199 ? 44.227 20.578 -20.051 1.00 49.97 199 GLY A O 1
ATOM 1549 N N . LEU A 1 200 ? 42.584 22.044 -19.520 1.00 50.40 200 LEU A N 1
ATOM 1550 C CA . LEU A 1 200 ? 41.526 21.363 -20.254 1.00 50.96 200 LEU A CA 1
ATOM 1551 C C . LEU A 1 200 ? 41.180 22.194 -21.480 1.00 51.44 200 LEU A C 1
ATOM 1552 O O . LEU A 1 200 ? 40.495 21.709 -22.379 1.00 52.32 200 LEU A O 1
ATOM 1557 N N . MET B 1 1 ? 2.274 22.134 8.865 1.00 50.29 1 MET B N 1
ATOM 1558 C CA . MET B 1 1 ? 3.525 21.506 8.345 1.00 50.16 1 MET B CA 1
ATOM 1559 C C . MET B 1 1 ? 3.373 19.994 8.211 1.00 49.30 1 MET B C 1
ATOM 1560 O O . MET B 1 1 ? 2.881 19.334 9.127 1.00 49.55 1 MET B O 1
ATOM 1565 N N . LYS B 1 2 ? 3.795 19.461 7.064 1.00 48.33 2 LYS B N 1
ATOM 1566 C CA . LYS B 1 2 ? 3.674 18.031 6.753 1.00 47.43 2 LYS B CA 1
ATOM 1567 C C . LYS B 1 2 ? 5.016 17.404 6.380 1.00 46.48 2 LYS B C 1
ATOM 1568 O O . LYS B 1 2 ? 5.772 17.974 5.593 1.00 45.54 2 LYS B O 1
ATOM 1574 N N . LEU B 1 3 ? 5.297 16.239 6.958 1.00 45.41 3 LEU B N 1
ATOM 1575 C CA . LEU B 1 3 ? 6.418 15.398 6.536 1.00 45.22 3 LEU B CA 1
ATOM 1576 C C . LEU B 1 3 ? 5.922 14.152 5.822 1.00 45.45 3 LEU B C 1
ATOM 1577 O O . LEU B 1 3 ? 5.244 13.311 6.428 1.00 45.75 3 LEU B O 1
ATOM 1582 N N . TYR B 1 4 ? 6.261 14.036 4.543 1.00 45.37 4 TYR B N 1
ATOM 1583 C CA . TYR B 1 4 ? 5.971 12.838 3.780 1.00 45.97 4 TYR B CA 1
ATOM 1584 C C . TYR B 1 4 ? 7.043 11.803 4.085 1.00 46.76 4 TYR B C 1
ATOM 1585 O O . TYR B 1 4 ? 8.239 12.075 3.936 1.00 46.60 4 TYR B O 1
ATOM 1594 N N . TYR B 1 5 ? 6.611 10.626 4.531 1.00 47.65 5 TYR B N 1
ATOM 1595 C CA . TYR B 1 5 ? 7.517 9.648 5.133 1.00 48.73 5 TYR B CA 1
ATOM 1596 C C . TYR B 1 5 ? 7.111 8.213 4.812 1.00 49.19 5 TYR B C 1
ATOM 1597 O O . TYR B 1 5 ? 5.989 7.945 4.340 1.00 48.81 5 TYR B O 1
ATOM 1606 N N . SER B 1 6 ? 8.030 7.297 5.092 1.00 49.27 6 SER B N 1
ATOM 1607 C CA . SER B 1 6 ? 7.750 5.867 5.068 1.00 50.01 6 SER B CA 1
ATOM 1608 C C . SER B 1 6 ? 8.485 5.191 6.235 1.00 50.07 6 SER B C 1
ATOM 1609 O O . SER B 1 6 ? 9.694 5.405 6.418 1.00 50.26 6 SER B O 1
ATOM 1612 N N . PRO B 1 7 ? 7.755 4.392 7.047 1.00 49.78 7 PRO B N 1
ATOM 1613 C CA . PRO B 1 7 ? 8.357 3.761 8.222 1.00 49.22 7 PRO B CA 1
ATOM 1614 C C . PRO B 1 7 ? 9.692 3.075 7.922 1.00 48.61 7 PRO B C 1
ATOM 1615 O O . PRO B 1 7 ? 9.811 2.315 6.946 1.00 48.34 7 PRO B O 1
ATOM 1619 N N . GLY B 1 8 ? 10.686 3.393 8.751 1.00 47.97 8 GLY B N 1
ATOM 1620 C CA . GLY B 1 8 ? 12.035 2.843 8.638 1.00 46.58 8 GLY B CA 1
ATOM 1621 C C . GLY B 1 8 ? 12.924 3.504 7.600 1.00 45.72 8 GLY B C 1
ATOM 1622 O O . GLY B 1 8 ? 14.143 3.359 7.649 1.00 45.52 8 GLY B O 1
ATOM 1623 N N . ALA B 1 9 ? 12.327 4.215 6.644 1.00 45.10 9 ALA B N 1
ATOM 1624 C CA . ALA B 1 9 ? 13.121 4.843 5.581 1.00 44.11 9 ALA B CA 1
ATOM 1625 C C . ALA B 1 9 ? 13.924 6.019 6.160 1.00 43.33 9 ALA B C 1
ATOM 1626 O O . ALA B 1 9 ? 13.802 6.322 7.353 1.00 42.99 9 ALA B O 1
ATOM 1628 N N . CYS B 1 10 ? 14.754 6.647 5.329 1.00 42.50 10 CYS B N 1
ATOM 1629 C CA . CYS B 1 10 ? 15.571 7.805 5.746 1.00 41.82 10 CYS B CA 1
ATOM 1630 C C . CYS B 1 10 ? 14.739 9.020 6.197 1.00 40.77 10 CYS B C 1
ATOM 1631 O O . CYS B 1 10 ? 15.277 9.920 6.846 1.00 39.98 10 CYS B O 1
ATOM 1634 N N . SER B 1 11 ? 13.439 9.034 5.859 1.00 39.61 11 SER B N 1
ATOM 1635 C CA . SER B 1 11 ? 12.513 10.066 6.338 1.00 39.08 11 SER B CA 1
ATOM 1636 C C . SER B 1 11 ? 12.409 10.045 7.855 1.00 38.64 11 SER B C 1
ATOM 1637 O O . SER B 1 11 ? 11.906 11.000 8.462 1.00 39.18 11 SER B O 1
ATOM 1640 N N . LEU B 1 12 ? 12.908 8.975 8.477 1.00 38.05 12 LEU B N 1
ATOM 1641 C CA . LEU B 1 12 ? 12.951 8.898 9.939 1.00 38.09 12 LEU B CA 1
ATOM 1642 C C . LEU B 1 12 ? 13.905 9.935 10.533 1.00 37.55 12 LEU B C 1
ATOM 1643 O O . LEU B 1 12 ? 13.740 10.358 11.681 1.00 38.59 12 LEU B O 1
ATOM 1648 N N . SER B 1 13 ? 14.902 10.349 9.757 1.00 37.29 13 SER B N 1
ATOM 1649 C CA . SER B 1 13 ? 15.800 11.429 10.184 1.00 36.26 13 SER B CA 1
ATOM 1650 C C . SER B 1 13 ? 15.062 12.774 10.377 1.00 35.70 13 SER B C 1
ATOM 1651 O O . SER B 1 13 ? 15.046 13.309 11.483 1.00 35.49 13 SER B O 1
ATOM 1654 N N . PRO B 1 14 ? 14.420 13.322 9.323 1.00 36.10 14 PRO B N 1
ATOM 1655 C CA . PRO B 1 14 ? 13.622 14.541 9.589 1.00 36.60 14 PRO B CA 1
ATOM 1656 C C . PRO B 1 14 ? 12.519 14.344 10.652 1.00 37.47 14 PRO B C 1
ATOM 1657 O O . PRO B 1 14 ? 12.202 15.278 11.419 1.00 37.16 14 PRO B O 1
ATOM 1661 N N . HIS B 1 15 ? 11.966 13.128 10.711 1.00 38.37 15 HIS B N 1
ATOM 1662 C CA . HIS B 1 15 ? 10.945 12.793 11.685 1.00 38.98 15 HIS B CA 1
ATOM 1663 C C . HIS B 1 15 ? 11.495 12.955 13.096 1.00 38.91 15 HIS B C 1
ATOM 1664 O O . HIS B 1 15 ? 10.927 13.695 13.899 1.00 39.36 15 HIS B O 1
ATOM 1671 N N . ILE B 1 16 ? 12.628 12.320 13.388 1.00 39.36 16 ILE B N 1
ATOM 1672 C CA . ILE B 1 16 ? 13.289 12.511 14.683 1.00 39.01 16 ILE B CA 1
ATOM 1673 C C . ILE B 1 16 ? 13.625 13.996 14.943 1.00 39.29 16 ILE B C 1
ATOM 1674 O O . ILE B 1 16 ? 13.379 14.515 16.047 1.00 39.00 16 ILE B O 1
ATOM 1679 N N . ALA B 1 17 ? 14.166 14.680 13.931 1.00 39.54 17 ALA B N 1
ATOM 1680 C CA . ALA B 1 17 ? 14.525 16.106 14.053 1.00 39.78 17 ALA B CA 1
ATOM 1681 C C . ALA B 1 17 ? 13.327 16.967 14.460 1.00 39.97 17 ALA B C 1
ATOM 1682 O O . ALA B 1 17 ? 13.418 17.787 15.379 1.00 40.35 17 ALA B O 1
ATOM 1684 N N . LEU B 1 18 ? 12.198 16.763 13.796 1.00 40.87 18 LEU B N 1
ATOM 1685 C CA . LEU B 1 18 ? 10.968 17.492 14.142 1.00 41.85 18 LEU B CA 1
ATOM 1686 C C . LEU B 1 18 ? 10.576 17.331 15.620 1.00 42.69 18 LEU B C 1
ATOM 1687 O O . LEU B 1 18 ? 10.294 18.324 16.308 1.00 43.24 18 LEU B O 1
ATOM 1692 N N . ARG B 1 19 ? 10.611 16.090 16.108 1.00 43.45 19 ARG B N 1
ATOM 1693 C CA . ARG B 1 19 ? 10.360 15.790 17.518 1.00 44.19 19 ARG B CA 1
ATOM 1694 C C . ARG B 1 19 ? 11.360 16.445 18.456 1.00 44.53 19 ARG B C 1
ATOM 1695 O O . ARG B 1 19 ? 10.964 17.051 19.454 1.00 44.96 19 ARG B O 1
ATOM 1703 N N . GLU B 1 20 ? 12.650 16.354 18.122 1.00 44.87 20 GLU B N 1
ATOM 1704 C CA . GLU B 1 20 ? 13.714 16.963 18.927 1.00 44.64 20 GLU B CA 1
ATOM 1705 C C . GLU B 1 20 ? 13.541 18.470 19.017 1.00 45.05 20 GLU B C 1
ATOM 1706 O O . GLU B 1 20 ? 13.880 19.089 20.027 1.00 45.02 20 GLU B O 1
ATOM 1712 N N . ALA B 1 21 ? 13.014 19.056 17.947 1.00 46.24 21 ALA B N 1
ATOM 1713 C CA . ALA B 1 21 ? 12.729 20.495 17.889 1.00 46.94 21 ALA B CA 1
ATOM 1714 C C . ALA B 1 21 ? 11.482 20.884 18.698 1.00 47.62 21 ALA B C 1
ATOM 1715 O O . ALA B 1 21 ? 11.278 22.058 19.011 1.00 47.30 21 ALA B O 1
ATOM 1717 N N . GLY B 1 22 ? 10.649 19.893 19.017 1.00 48.63 22 GLY B N 1
ATOM 1718 C CA . GLY B 1 22 ? 9.407 20.117 19.761 1.00 49.57 22 GLY B CA 1
ATOM 1719 C C . GLY B 1 22 ? 8.336 20.792 18.928 1.00 50.73 22 GLY B C 1
ATOM 1720 O O . GLY B 1 22 ? 7.411 21.413 19.474 1.00 51.18 22 GLY B O 1
ATOM 1721 N N . LEU B 1 23 ? 8.471 20.683 17.605 1.00 51.26 23 LEU B N 1
ATOM 1722 C CA . LEU B 1 23 ? 7.535 21.274 16.658 1.00 51.69 23 LEU B CA 1
ATOM 1723 C C . LEU B 1 23 ? 6.369 20.327 16.458 1.00 52.27 23 LEU B C 1
ATOM 1724 O O . LEU B 1 23 ? 6.507 19.114 16.680 1.00 52.95 23 LEU B O 1
ATOM 1729 N N . ASN B 1 24 ? 5.221 20.867 16.053 1.00 52.47 24 ASN B N 1
ATOM 1730 C CA . ASN B 1 24 ? 4.116 20.003 15.658 1.00 53.01 24 ASN B CA 1
ATOM 1731 C C . ASN B 1 24 ? 3.872 20.009 14.158 1.00 52.39 24 ASN B C 1
ATOM 1732 O O . ASN B 1 24 ? 4.018 21.033 13.484 1.00 52.91 24 ASN B O 1
ATOM 1737 N N . PHE B 1 25 ? 3.518 18.841 13.651 1.00 51.38 25 PHE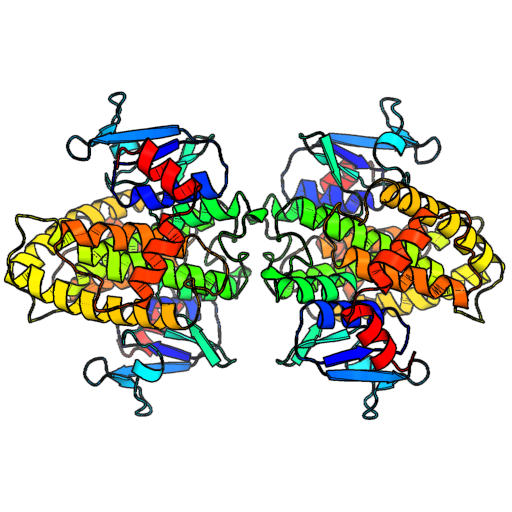 B N 1
ATOM 1738 C CA . PHE B 1 25 ? 3.506 18.576 12.228 1.00 51.03 25 PHE B CA 1
ATOM 1739 C C . PHE B 1 25 ? 2.628 17.356 12.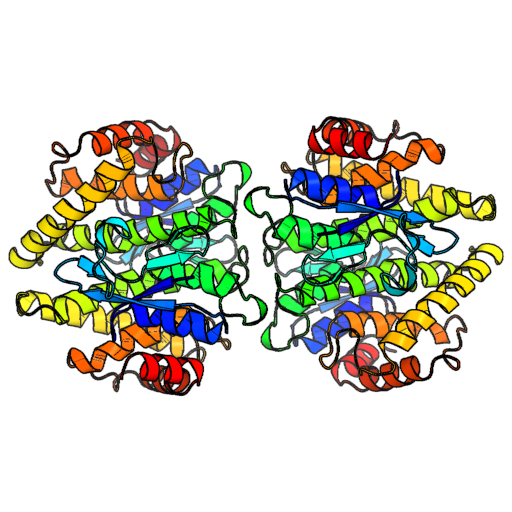004 1.00 51.00 25 PHE B C 1
ATOM 1740 O O . PHE B 1 25 ? 2.366 16.601 12.944 1.00 50.88 25 PHE B O 1
ATOM 1748 N N . GLU B 1 26 ? 2.208 17.152 10.757 1.00 51.35 26 GLU B N 1
ATOM 1749 C CA . GLU B 1 26 ? 1.430 15.967 10.392 1.00 51.99 26 GLU B CA 1
ATOM 1750 C C . GLU B 1 26 ? 2.279 14.984 9.577 1.00 51.69 26 GLU B C 1
ATOM 1751 O O . GLU B 1 26 ? 2.940 15.372 8.609 1.00 51.49 26 GLU B O 1
ATOM 1757 N N . LEU B 1 27 ? 2.267 13.716 9.976 1.00 51.52 27 LEU B N 1
ATOM 1758 C CA . LEU B 1 27 ? 2.857 12.666 9.160 1.00 51.76 27 LEU B CA 1
ATOM 1759 C C . LEU B 1 27 ? 1.921 12.295 8.013 1.00 51.93 27 LEU B C 1
ATOM 1760 O O . LEU B 1 27 ? 0.706 12.124 8.208 1.00 52.01 27 LEU B O 1
ATOM 1765 N N . VAL B 1 28 ? 2.483 12.183 6.814 1.00 51.57 28 VAL B N 1
ATOM 1766 C CA . VAL B 1 28 ? 1.735 11.692 5.666 1.00 51.38 28 VAL B CA 1
ATOM 1767 C C . VAL B 1 28 ? 2.540 10.546 5.090 1.00 51.68 28 VAL B C 1
ATOM 1768 O O . VAL B 1 28 ? 3.683 10.736 4.688 1.00 51.18 28 VAL B O 1
ATOM 1772 N N . GLN B 1 29 ? 1.955 9.348 5.076 1.00 52.14 29 GLN B N 1
ATOM 1773 C CA . GLN B 1 29 ? 2.662 8.183 4.565 1.00 52.50 29 GLN B CA 1
ATOM 1774 C C . GLN B 1 29 ? 2.541 8.153 3.061 1.00 53.26 29 GLN B C 1
ATOM 1775 O O . GLN B 1 29 ? 1.557 8.654 2.493 1.00 52.97 29 GLN B O 1
ATOM 1781 N N . VAL B 1 30 ? 3.562 7.587 2.420 1.00 54.17 30 VAL B N 1
ATOM 1782 C CA . VAL B 1 30 ? 3.623 7.502 0.967 1.00 55.31 30 VAL B CA 1
ATOM 1783 C C . VAL B 1 30 ? 3.823 6.044 0.548 1.00 56.78 30 VAL B C 1
ATOM 1784 O O . VAL B 1 30 ? 4.678 5.342 1.114 1.00 57.13 30 VAL B O 1
ATOM 1788 N N . ASP B 1 31 ? 3.018 5.597 -0.425 1.00 58.08 31 ASP B N 1
ATOM 1789 C CA . ASP B 1 31 ? 3.246 4.322 -1.106 1.00 59.15 31 ASP B CA 1
ATOM 1790 C C . ASP B 1 31 ? 4.314 4.549 -2.163 1.00 59.80 31 ASP B C 1
ATOM 1791 O O . ASP B 1 31 ? 4.055 5.167 -3.213 1.00 59.62 31 ASP B O 1
ATOM 1796 N N . LEU B 1 32 ? 5.506 4.024 -1.883 1.00 60.90 32 LEU B N 1
ATOM 1797 C CA . LEU B 1 32 ? 6.695 4.290 -2.703 1.00 61.99 32 LEU B CA 1
ATOM 1798 C C . LEU B 1 32 ? 6.635 3.660 -4.112 1.00 62.28 32 LEU B C 1
ATOM 1799 O O . LEU B 1 32 ? 7.577 3.808 -4.904 1.00 62.71 32 LEU B O 1
ATOM 1804 N N . ALA B 1 33 ? 5.509 2.998 -4.412 1.00 62.31 33 ALA B N 1
ATOM 1805 C CA . ALA B 1 33 ? 5.294 2.228 -5.650 1.00 61.91 33 ALA B CA 1
ATOM 1806 C C . ALA B 1 33 ? 4.364 2.927 -6.645 1.00 61.80 33 ALA B C 1
ATOM 1807 O O . ALA B 1 33 ? 4.748 3.175 -7.790 1.00 61.68 33 ALA B O 1
ATOM 1809 N N . SER B 1 34 ? 3.139 3.232 -6.214 1.00 61.67 34 SER B N 1
ATOM 1810 C CA . SER B 1 34 ? 2.185 3.932 -7.080 1.00 61.53 34 SER B CA 1
ATOM 1811 C C . SER B 1 34 ? 2.399 5.443 -6.999 1.00 61.33 34 SER B C 1
ATOM 1812 O O . SER B 1 34 ? 1.819 6.210 -7.789 1.00 61.08 34 SER B O 1
ATOM 1815 N N . LYS B 1 35 ? 3.259 5.838 -6.055 1.00 61.13 35 LYS B N 1
ATOM 1816 C CA . LYS B 1 35 ? 3.575 7.240 -5.752 1.00 61.16 35 LYS B CA 1
ATOM 1817 C C . LYS B 1 35 ? 2.282 7.987 -5.432 1.00 61.07 35 LYS B C 1
ATOM 1818 O O . LYS B 1 35 ? 1.867 8.926 -6.138 1.00 60.64 35 LYS B O 1
ATOM 1824 N N . LYS B 1 36 ? 1.640 7.506 -4.369 1.00 61.06 36 LYS B N 1
ATOM 1825 C CA . LYS B 1 36 ? 0.385 8.045 -3.877 1.00 61.47 36 LYS B CA 1
ATOM 1826 C C . LYS B 1 36 ? 0.417 8.108 -2.355 1.00 61.22 36 LYS B C 1
ATOM 1827 O O . LYS B 1 36 ? 0.925 7.199 -1.696 1.00 61.28 36 LYS B O 1
ATOM 1833 N N . THR B 1 37 ? -0.115 9.194 -1.809 1.00 61.14 37 THR B N 1
ATOM 1834 C CA . THR B 1 37 ? -0.153 9.406 -0.362 1.00 61.33 37 THR B CA 1
ATOM 1835 C C . THR B 1 37 ? -1.190 8.496 0.295 1.00 61.67 37 THR B C 1
ATOM 1836 O O . THR B 1 37 ? -1.948 7.810 -0.400 1.00 61.86 37 THR B O 1
ATOM 1840 N N . ALA B 1 38 ? -1.214 8.482 1.628 1.00 61.79 38 ALA B N 1
ATOM 1841 C CA . ALA B 1 38 ? -2.229 7.744 2.380 1.00 62.12 38 ALA B CA 1
ATOM 1842 C C . ALA B 1 38 ? -3.651 8.200 2.001 1.00 62.35 38 ALA B C 1
ATOM 1843 O O . ALA B 1 38 ? -4.561 7.373 1.850 1.00 62.59 38 ALA B O 1
ATOM 1845 N N . SER B 1 39 ? -3.819 9.514 1.829 1.00 62.31 39 SER B N 1
ATOM 1846 C CA . SER B 1 39 ? -5.093 10.119 1.418 1.00 62.18 39 SER B CA 1
ATOM 1847 C C . SER B 1 39 ? -5.447 9.944 -0.074 1.00 62.04 39 SER B C 1
ATOM 1848 O O . SER B 1 39 ? -6.370 10.596 -0.572 1.00 62.54 39 SER B O 1
ATOM 1851 N N . GLY B 1 40 ? -4.723 9.070 -0.774 1.00 61.42 40 GLY B N 1
ATOM 1852 C CA . GLY B 1 40 ? -4.956 8.799 -2.201 1.00 60.65 40 GLY B CA 1
ATOM 1853 C C . GLY B 1 40 ? -4.580 9.873 -3.222 1.00 60.00 40 GLY B C 1
ATOM 1854 O O . GLY B 1 40 ? -5.011 9.808 -4.379 1.00 60.18 40 GLY B O 1
ATOM 1855 N N . GLN B 1 41 ? -3.780 10.857 -2.814 1.00 59.14 41 GLN B N 1
ATOM 1856 C CA . GLN B 1 41 ? -3.288 11.900 -3.737 1.00 58.16 41 GLN B CA 1
ATOM 1857 C C . GLN B 1 41 ? -2.007 11.454 -4.439 1.00 57.21 41 GLN B C 1
ATOM 1858 O O . GLN B 1 41 ? -1.311 10.575 -3.950 1.00 56.61 41 GLN B O 1
ATOM 1864 N N . ASP B 1 42 ? -1.689 12.087 -5.566 1.00 56.54 42 ASP B N 1
ATOM 1865 C CA . ASP B 1 42 ? -0.495 11.741 -6.351 1.00 56.05 42 ASP B CA 1
ATOM 1866 C C . ASP B 1 42 ? 0.787 12.417 -5.810 1.00 55.11 42 ASP B C 1
ATOM 1867 O O . ASP B 1 42 ? 0.952 13.630 -5.923 1.00 54.92 42 ASP B O 1
ATOM 1872 N N . TYR B 1 43 ? 1.690 11.618 -5.248 1.00 54.15 43 TYR B N 1
ATOM 1873 C CA . TYR B 1 43 ? 2.942 12.132 -4.664 1.00 53.71 43 TYR B CA 1
ATOM 1874 C C . TYR B 1 43 ? 3.948 12.784 -5.643 1.00 53.38 43 TYR B C 1
ATOM 1875 O O . TYR B 1 43 ? 4.736 13.644 -5.235 1.00 52.97 43 TYR B O 1
ATOM 1884 N N . LEU B 1 44 ? 3.917 12.381 -6.914 1.00 52.77 44 LEU B N 1
ATOM 1885 C CA . LEU B 1 44 ? 4.800 12.950 -7.937 1.00 52.53 44 LEU B CA 1
ATOM 1886 C C . LEU B 1 44 ? 4.415 14.387 -8.240 1.00 52.40 44 LEU B C 1
ATOM 1887 O O . LEU B 1 44 ? 5.154 15.116 -8.918 1.00 52.36 44 LEU B O 1
ATOM 1892 N N . GLU B 1 45 ? 3.243 14.776 -7.737 1.00 51.84 45 GLU B N 1
ATOM 1893 C CA . GLU B 1 45 ? 2.809 16.163 -7.735 1.00 51.51 45 GLU B CA 1
ATOM 1894 C C . GLU B 1 45 ? 3.523 16.959 -6.645 1.00 50.48 45 GLU B C 1
ATOM 1895 O O . GLU B 1 45 ? 3.752 18.164 -6.800 1.00 50.47 45 GLU B O 1
ATOM 1901 N N . VAL B 1 46 ? 3.887 16.266 -5.565 1.00 49.17 46 VAL B N 1
ATOM 1902 C CA . VAL B 1 46 ? 4.601 16.849 -4.423 1.00 48.22 46 VAL B CA 1
ATOM 1903 C C . VAL B 1 46 ? 6.128 16.813 -4.655 1.00 47.65 46 VAL B C 1
ATOM 1904 O O . VAL B 1 46 ? 6.764 17.866 -4.728 1.00 47.68 46 VAL B O 1
ATOM 1908 N N . ASN B 1 47 ? 6.689 15.610 -4.778 1.00 46.75 47 ASN B N 1
ATOM 1909 C CA . ASN B 1 47 ? 8.093 15.400 -5.164 1.00 46.34 47 ASN B CA 1
ATOM 1910 C C . ASN B 1 47 ? 8.200 14.619 -6.491 1.00 46.27 47 ASN B C 1
ATOM 1911 O O . ASN B 1 47 ? 7.937 13.412 -6.524 1.00 46.27 47 ASN B O 1
ATOM 1916 N N . PRO B 1 48 ? 8.577 15.309 -7.586 1.00 46.59 48 PRO B N 1
ATOM 1917 C CA . PRO B 1 48 ? 8.732 14.703 -8.933 1.00 46.80 48 PRO B CA 1
ATOM 1918 C C . PRO B 1 48 ? 9.645 13.483 -8.986 1.00 46.82 48 PRO B C 1
ATOM 1919 O O . PRO B 1 48 ? 9.397 12.585 -9.780 1.00 47.34 48 PRO B O 1
ATOM 1923 N N . ALA B 1 49 ? 10.688 13.453 -8.149 1.00 46.64 49 ALA B N 1
ATOM 1924 C CA . ALA B 1 49 ? 11.617 12.311 -8.077 1.00 45.64 49 ALA B CA 1
ATOM 1925 C C . ALA B 1 49 ? 11.005 11.112 -7.375 1.00 45.07 49 ALA B C 1
ATOM 1926 O O . ALA B 1 49 ? 11.592 10.021 -7.381 1.00 44.96 49 ALA B O 1
ATOM 1928 N N . GLY B 1 50 ? 9.852 11.329 -6.733 1.00 44.36 50 GLY B N 1
ATOM 1929 C CA . GLY B 1 50 ? 9.065 10.259 -6.124 1.00 42.66 50 GLY B CA 1
ATOM 1930 C C . GLY B 1 50 ? 9.569 9.616 -4.847 1.00 42.48 50 GLY B C 1
ATOM 1931 O O . GLY B 1 50 ? 9.030 8.589 -4.411 1.00 41.94 50 GLY B O 1
ATOM 1932 N N . TYR B 1 51 ? 10.601 10.198 -4.235 1.00 41.82 51 TYR B N 1
ATOM 1933 C CA . TYR B 1 51 ? 11.104 9.653 -2.977 1.00 40.97 51 TYR B CA 1
ATOM 1934 C C . TYR B 1 51 ? 10.759 10.462 -1.723 1.00 40.27 51 TYR B C 1
ATOM 1935 O O . TYR B 1 51 ? 10.313 11.597 -1.812 1.00 40.34 51 TYR B O 1
ATOM 1944 N N . VAL B 1 52 ? 10.938 9.847 -0.562 1.00 39.68 52 VAL B N 1
ATOM 1945 C CA . VAL B 1 52 ? 10.795 10.541 0.703 1.00 39.47 52 VAL B CA 1
ATOM 1946 C C . VAL B 1 52 ? 12.206 10.784 1.277 1.00 39.11 52 VAL B C 1
ATOM 1947 O O . VAL B 1 52 ? 13.123 10.041 0.966 1.00 38.92 52 VAL B O 1
ATOM 1951 N N . PRO B 1 53 ? 12.376 11.796 2.141 1.00 38.97 53 PRO B N 1
ATOM 1952 C CA . PRO B 1 53 ? 11.356 12.693 2.678 1.00 38.51 53 PRO B CA 1
ATOM 1953 C C . PRO B 1 53 ? 10.975 13.865 1.791 1.00 38.21 53 PRO B C 1
ATOM 1954 O O . PRO B 1 53 ? 11.638 14.167 0.801 1.00 37.36 53 PRO B O 1
ATOM 1958 N N . CYS B 1 54 ? 9.867 14.486 2.162 1.00 38.10 54 CYS B N 1
ATOM 1959 C CA . CYS B 1 54 ? 9.492 15.788 1.685 1.00 38.50 54 CYS B CA 1
ATOM 1960 C C . CYS B 1 54 ? 8.844 16.487 2.863 1.00 39.67 54 CYS B C 1
ATOM 1961 O O . CYS B 1 54 ? 8.003 15.901 3.583 1.00 38.86 54 CYS B O 1
ATOM 1964 N N . LEU B 1 55 ? 9.270 17.726 3.085 1.00 40.14 55 LEU B N 1
ATOM 1965 C CA . LEU B 1 55 ? 8.672 18.570 4.085 1.00 41.10 55 LEU B CA 1
ATOM 1966 C C . LEU B 1 55 ? 7.835 19.603 3.363 1.00 42.21 55 LEU B C 1
ATOM 1967 O O . LEU B 1 55 ? 8.336 20.299 2.493 1.00 42.25 55 LEU B O 1
ATOM 1972 N N . GLN B 1 56 ? 6.565 19.702 3.728 1.00 43.68 56 GLN B N 1
ATOM 1973 C CA . GLN B 1 56 ? 5.702 20.758 3.205 1.00 46.06 56 GLN B CA 1
ATOM 1974 C C . GLN B 1 56 ? 5.429 21.769 4.310 1.00 46.60 56 GLN B C 1
ATOM 1975 O O . GLN B 1 56 ? 5.108 21.395 5.441 1.00 46.72 56 GLN B O 1
ATOM 1981 N N . LEU B 1 57 ? 5.588 23.049 3.990 1.00 47.64 57 LEU B N 1
ATOM 1982 C CA . LEU B 1 57 ? 5.323 24.113 4.957 1.00 48.82 57 LEU B CA 1
ATOM 1983 C C . LEU B 1 57 ? 3.827 24.422 4.974 1.00 50.03 57 LEU B C 1
ATOM 1984 O O . LEU B 1 57 ? 3.100 24.027 4.060 1.00 49.62 57 LEU B O 1
ATOM 1989 N N . ASP B 1 58 ? 3.380 25.128 6.013 1.00 51.68 58 ASP B N 1
ATOM 1990 C CA . ASP B 1 58 ? 2.003 25.649 6.084 1.00 53.45 58 ASP B CA 1
ATOM 1991 C C . ASP B 1 58 ? 1.647 26.382 4.776 1.00 53.81 58 ASP B C 1
ATOM 1992 O O . ASP B 1 58 ? 0.564 26.182 4.208 1.00 54.40 58 ASP B O 1
ATOM 1997 N N . ASP B 1 59 ? 2.598 27.198 4.314 1.00 53.65 59 ASP B N 1
ATOM 1998 C CA . ASP B 1 59 ? 2.630 27.870 3.001 1.00 53.47 59 ASP B CA 1
ATOM 1999 C C . ASP B 1 59 ? 2.165 27.060 1.801 1.00 52.21 59 ASP B C 1
ATOM 2000 O O . ASP B 1 59 ? 1.626 27.618 0.846 1.00 52.37 59 ASP B O 1
ATOM 2005 N N . GLY B 1 60 ? 2.448 25.762 1.814 1.00 50.79 60 GLY B N 1
ATOM 2006 C CA . GLY B 1 60 ? 2.379 24.960 0.598 1.00 48.55 60 GLY B CA 1
ATOM 2007 C C . GLY B 1 60 ? 3.751 24.755 -0.035 1.00 47.10 60 GLY B C 1
ATOM 2008 O O . GLY B 1 60 ? 3.918 23.868 -0.878 1.00 47.52 60 GLY B O 1
ATOM 2009 N N . ARG B 1 61 ? 4.736 25.572 0.352 1.00 45.01 61 ARG B N 1
ATOM 2010 C CA . ARG B 1 61 ? 6.107 25.384 -0.133 1.00 43.09 61 ARG B CA 1
ATOM 2011 C C . ARG B 1 61 ? 6.676 24.070 0.362 1.00 41.21 61 ARG B C 1
ATOM 2012 O O . ARG B 1 61 ? 6.369 23.622 1.470 1.00 40.66 61 ARG B O 1
ATOM 2020 N N . THR B 1 62 ? 7.516 23.460 -0.458 1.00 39.66 62 THR B N 1
ATOM 2021 C CA . THR B 1 62 ? 8.105 22.179 -0.090 1.00 38.63 62 THR B CA 1
ATOM 2022 C C . THR B 1 62 ? 9.624 22.172 -0.211 1.00 37.54 62 THR B C 1
ATOM 2023 O O . THR B 1 62 ? 10.223 22.985 -0.916 1.00 36.82 62 THR B O 1
ATOM 2027 N N . LEU B 1 63 ? 10.215 21.209 0.478 1.00 36.49 63 LEU B N 1
ATOM 2028 C CA . LEU B 1 63 ? 11.643 20.985 0.497 1.00 35.85 63 LEU B CA 1
ATOM 2029 C C . LEU B 1 63 ? 11.838 19.483 0.397 1.00 34.32 63 LEU B C 1
ATOM 2030 O O . LEU B 1 63 ? 11.106 18.725 1.023 1.00 34.44 63 LEU B O 1
ATOM 2035 N N . THR B 1 64 ? 12.792 19.052 -0.409 1.00 33.15 64 THR B N 1
ATOM 2036 C CA . THR B 1 64 ? 13.204 17.647 -0.448 1.00 32.45 64 THR B CA 1
ATOM 2037 C C . THR B 1 64 ? 14.699 17.577 -0.119 1.00 31.95 64 THR B C 1
ATOM 2038 O O . THR B 1 64 ? 15.325 18.624 0.106 1.00 31.20 64 THR B O 1
ATOM 2042 N N . GLU B 1 65 ? 15.245 16.353 -0.108 1.00 30.81 65 GLU B N 1
ATOM 2043 C CA . GLU B 1 65 ? 16.619 16.044 0.357 1.00 30.53 65 GLU B CA 1
ATOM 2044 C C . GLU B 1 65 ? 16.757 16.209 1.874 1.00 29.99 65 GLU B C 1
ATOM 2045 O O . GLU B 1 65 ? 16.617 17.315 2.406 1.00 29.77 65 GLU B O 1
ATOM 2051 N N . GLY B 1 66 ? 17.035 15.100 2.556 1.00 29.41 66 GLY B N 1
ATOM 2052 C CA . GLY B 1 66 ? 17.235 15.095 4.012 1.00 29.62 66 GLY B CA 1
ATOM 2053 C C . GLY B 1 66 ? 18.117 16.212 4.578 1.00 29.65 66 GLY B C 1
ATOM 2054 O O . GLY B 1 66 ? 17.682 16.943 5.457 1.00 30.01 66 GLY B O 1
ATOM 2055 N N . PRO B 1 67 ? 19.381 16.323 4.110 1.00 29.43 67 PRO B N 1
ATOM 2056 C CA . PRO B 1 67 ? 20.290 17.370 4.601 1.00 29.08 67 PRO B CA 1
ATOM 2057 C C . PRO B 1 67 ? 19.731 18.795 4.575 1.00 28.38 67 PRO B C 1
ATOM 2058 O O . PRO B 1 67 ? 20.068 19.577 5.454 1.00 28.48 67 PRO B O 1
ATOM 2062 N N . ALA B 1 68 ? 18.936 19.134 3.557 1.00 28.58 68 ALA B N 1
ATOM 2063 C CA . ALA B 1 68 ? 18.255 20.438 3.473 1.00 28.75 68 ALA B CA 1
ATOM 2064 C C . ALA B 1 68 ? 17.121 20.558 4.470 1.00 28.68 68 ALA B C 1
ATOM 2065 O O . ALA B 1 68 ? 16.974 21.580 5.145 1.00 28.59 68 ALA B O 1
ATOM 2067 N N . ILE B 1 69 ? 16.292 19.520 4.506 1.00 29.50 69 ILE B N 1
ATOM 2068 C CA . ILE B 1 69 ? 15.122 19.465 5.372 1.00 29.25 69 ILE B CA 1
ATOM 2069 C C . ILE B 1 69 ? 15.506 19.578 6.821 1.00 29.28 69 ILE B C 1
ATOM 2070 O O . ILE B 1 69 ? 14.915 20.374 7.541 1.00 29.47 69 ILE B O 1
ATOM 2075 N N . VAL B 1 70 ? 16.498 18.791 7.249 1.00 29.67 70 VAL B N 1
ATOM 2076 C CA . VAL B 1 70 ? 16.899 18.776 8.666 1.00 29.67 70 VAL B CA 1
ATOM 2077 C C . VAL B 1 70 ? 17.530 20.079 9.112 1.00 29.34 70 VAL B C 1
ATOM 2078 O O . VAL B 1 70 ? 17.402 20.457 10.275 1.00 29.26 70 VAL B O 1
ATOM 2082 N N . GLN B 1 71 ? 18.187 20.776 8.181 1.00 29.55 71 GLN B N 1
ATOM 2083 C CA . GLN B 1 71 ? 18.703 22.119 8.459 1.00 29.40 71 GLN B CA 1
ATOM 2084 C C . GLN B 1 71 ? 17.583 23.148 8.600 1.00 29.78 71 GLN B C 1
ATOM 2085 O O . GLN B 1 71 ? 17.633 23.988 9.500 1.00 29.63 71 GLN B O 1
ATOM 2091 N N . TYR B 1 72 ? 16.576 23.084 7.727 1.00 30.46 72 TYR B N 1
ATOM 2092 C CA . TYR B 1 72 ? 15.399 23.941 7.915 1.00 31.82 72 TYR B CA 1
ATOM 2093 C C . TYR B 1 72 ? 14.779 23.734 9.295 1.00 31.70 72 TYR B C 1
ATOM 2094 O O . TYR B 1 72 ? 14.537 24.687 10.004 1.00 31.94 72 TYR B O 1
ATOM 2103 N N . VAL B 1 73 ? 14.556 22.480 9.674 1.00 32.79 73 VAL B N 1
ATOM 2104 C CA . VAL B 1 73 ? 13.997 22.123 10.990 1.00 33.31 73 VAL B CA 1
ATOM 2105 C C . VAL B 1 73 ? 14.787 22.687 12.188 1.00 34.04 73 VAL B C 1
ATOM 2106 O O . VAL B 1 73 ? 14.210 23.350 13.077 1.00 34.55 73 VAL B O 1
ATOM 2110 N N . ALA B 1 74 ? 16.095 22.412 12.221 1.00 33.79 74 ALA B N 1
ATOM 2111 C CA . ALA B 1 74 ? 16.985 22.926 13.269 1.00 33.13 74 ALA B CA 1
ATOM 2112 C C . ALA B 1 74 ? 16.906 24.432 13.386 1.00 33.14 74 ALA B C 1
ATOM 2113 O O . ALA B 1 74 ? 16.879 24.954 14.498 1.00 33.38 74 ALA B O 1
ATOM 2115 N N . ASP B 1 75 ? 16.852 25.126 12.251 1.00 33.28 75 ASP B N 1
ATOM 2116 C CA . ASP B 1 75 ? 16.893 26.597 12.239 1.00 34.31 75 ASP B CA 1
ATOM 2117 C C . ASP B 1 75 ? 15.575 27.240 12.689 1.00 35.21 75 ASP B C 1
ATOM 2118 O O . ASP B 1 75 ? 15.509 28.457 12.876 1.00 35.34 75 ASP B O 1
ATOM 2123 N N . GLN B 1 76 ? 14.533 26.420 12.833 1.00 36.05 76 GLN B N 1
ATOM 2124 C CA . GLN B 1 76 ? 13.236 26.864 13.354 1.00 37.22 76 GLN B CA 1
ATOM 2125 C C . GLN B 1 76 ? 13.268 26.962 14.869 1.00 37.63 76 GLN B C 1
ATOM 2126 O O . GLN B 1 76 ? 12.546 27.779 15.462 1.00 38.14 76 GLN B O 1
ATOM 2132 N N . VAL B 1 77 ? 14.078 26.106 15.490 1.00 37.45 77 VAL B N 1
ATOM 2133 C CA . VAL B 1 77 ? 14.210 26.109 16.944 1.00 38.48 77 VAL B CA 1
ATOM 2134 C C . VAL B 1 77 ? 15.683 26.173 17.383 1.00 38.28 77 VAL B C 1
ATOM 2135 O O . VAL B 1 77 ? 16.237 25.180 17.890 1.00 37.99 77 VAL B O 1
ATOM 2139 N N . PRO B 1 78 ? 16.310 27.358 17.210 1.00 37.97 78 PRO B N 1
ATOM 2140 C CA . PRO B 1 78 ? 17.717 27.528 17.540 1.00 38.29 78 PRO B CA 1
ATOM 2141 C C . PRO B 1 78 ? 18.011 27.195 18.997 1.00 38.53 78 PRO B C 1
ATOM 2142 O O . PRO B 1 78 ? 19.059 26.627 19.294 1.00 38.30 78 PRO B O 1
ATOM 2146 N N . GLY B 1 79 ? 17.067 27.516 19.887 1.00 39.34 79 GLY B N 1
ATOM 2147 C CA . GLY B 1 79 ? 17.169 27.151 21.307 1.00 39.53 79 GLY B CA 1
ATOM 2148 C C . GLY B 1 79 ? 17.542 25.700 21.560 1.00 39.44 79 GLY B C 1
ATOM 2149 O O . GLY B 1 79 ? 18.181 25.391 22.556 1.00 40.01 79 GLY B O 1
ATOM 2150 N N . LYS B 1 80 ? 17.161 24.808 20.652 1.00 39.64 80 LYS B N 1
ATOM 2151 C CA . LYS B 1 80 ? 17.452 23.384 20.804 1.00 40.02 80 LYS B CA 1
ATOM 2152 C C . LYS B 1 80 ? 18.889 23.013 20.436 1.00 39.79 80 LYS B C 1
ATOM 2153 O O . LYS B 1 80 ? 19.351 21.914 20.779 1.00 39.70 80 LYS B O 1
ATOM 2159 N N . GLN B 1 81 ? 19.577 23.925 19.742 1.00 39.49 81 GLN B N 1
ATOM 2160 C CA . GLN B 1 81 ? 20.980 23.743 19.341 1.00 39.23 81 GLN B CA 1
ATOM 2161 C C . GLN B 1 81 ? 21.211 22.451 18.523 1.00 38.21 81 GLN B C 1
ATOM 2162 O O . GLN B 1 81 ? 22.152 21.679 18.767 1.00 37.91 81 GLN B O 1
ATOM 2168 N N . LEU B 1 82 ? 20.346 22.241 17.536 1.00 36.81 82 LEU B N 1
ATOM 2169 C CA . LEU B 1 82 ? 20.388 21.042 16.712 1.00 35.99 82 LEU B CA 1
ATOM 2170 C C . LEU B 1 82 ? 21.243 21.219 15.451 1.00 35.25 82 LEU B C 1
ATOM 2171 O O . LEU B 1 82 ? 21.444 20.268 14.703 1.00 35.18 82 LEU B O 1
ATOM 2176 N N . ALA B 1 83 ? 21.697 22.455 15.212 1.00 34.53 83 ALA B N 1
ATOM 2177 C CA . ALA B 1 83 ? 22.669 22.804 14.167 1.00 33.40 83 ALA B CA 1
ATOM 2178 C C . ALA B 1 83 ? 23.402 24.057 14.647 1.00 33.37 83 ALA B C 1
ATOM 2179 O O . ALA B 1 83 ? 22.800 24.892 15.336 1.00 32.94 83 ALA B O 1
ATOM 2181 N N . PRO B 1 84 ? 24.708 24.175 14.328 1.00 32.63 84 PRO B N 1
ATOM 2182 C CA . PRO B 1 84 ? 25.427 25.440 14.563 1.00 32.71 84 PRO B CA 1
ATOM 2183 C C . PRO B 1 84 ? 24.791 26.630 13.850 1.00 32.87 84 PRO B C 1
ATOM 2184 O O . PRO B 1 84 ? 24.174 26.456 12.789 1.00 32.88 84 PRO B O 1
ATOM 2188 N N . ALA B 1 85 ? 24.930 27.823 14.430 1.00 33.09 85 ALA B N 1
ATOM 2189 C CA . ALA B 1 85 ? 24.419 29.032 13.790 1.00 33.39 85 ALA B CA 1
ATOM 2190 C C . ALA B 1 85 ? 25.000 29.126 12.403 1.00 33.43 85 ALA B C 1
ATOM 2191 O O . ALA B 1 85 ? 26.178 28.813 12.193 1.00 33.29 85 ALA B O 1
ATOM 2193 N N . ASN B 1 86 ? 24.170 29.528 11.444 1.00 33.99 86 ASN B N 1
ATOM 2194 C CA . ASN B 1 86 ? 24.644 29.737 10.067 1.00 34.31 86 ASN B CA 1
ATOM 2195 C C . ASN B 1 86 ? 25.729 30.780 10.032 1.00 34.80 86 ASN B C 1
ATOM 2196 O O . ASN B 1 86 ? 25.730 31.698 10.838 1.00 35.05 86 ASN B O 1
ATOM 2201 N N . GLY B 1 87 ? 26.666 30.669 9.106 1.00 35.04 87 GLY B N 1
ATOM 2202 C CA . GLY B 1 87 ? 27.758 31.645 9.123 1.00 35.40 87 GLY B CA 1
ATOM 2203 C C . GLY B 1 87 ? 28.877 31.350 10.115 1.00 35.22 87 GLY B C 1
ATOM 2204 O O . GLY B 1 87 ? 29.959 31.963 10.025 1.00 35.97 87 GLY B O 1
ATOM 2205 N N . SER B 1 88 ? 28.641 30.438 11.062 1.00 34.20 88 SER B N 1
ATOM 2206 C CA . SER B 1 88 ? 29.744 29.904 11.867 1.00 33.29 88 SER B CA 1
ATOM 2207 C C . SER B 1 88 ? 30.446 28.808 11.069 1.00 33.25 88 SER B C 1
ATOM 2208 O O . SER B 1 88 ? 29.815 28.128 10.255 1.00 32.70 88 SER B O 1
ATOM 2211 N N . PHE B 1 89 ? 31.750 28.639 11.295 1.00 32.64 89 PHE B N 1
ATOM 2212 C CA . PHE B 1 89 ? 32.505 27.630 10.562 1.00 32.31 89 PHE B CA 1
ATOM 2213 C C . PHE B 1 89 ? 31.953 26.228 10.790 1.00 32.01 89 PHE B C 1
ATOM 2214 O O . PHE B 1 89 ? 31.956 25.411 9.868 1.00 31.79 89 PHE B O 1
ATOM 2222 N N . GLU B 1 90 ? 31.509 25.956 12.014 1.00 31.72 90 GLU B N 1
ATOM 2223 C CA . GLU B 1 90 ? 30.947 24.641 12.378 1.00 32.58 90 GLU B CA 1
ATOM 2224 C C . GLU B 1 90 ? 29.663 24.244 11.634 1.00 31.44 90 GLU B C 1
ATOM 2225 O O . GLU B 1 90 ? 29.350 23.047 11.509 1.00 31.82 90 GLU B O 1
ATOM 2231 N N . ARG B 1 91 ? 28.917 25.239 11.165 1.00 29.97 91 ARG B N 1
ATOM 2232 C CA . ARG B 1 91 ? 27.805 24.993 10.267 1.00 29.28 91 ARG B CA 1
ATOM 2233 C C . ARG B 1 91 ? 28.262 24.380 8.932 1.00 28.54 91 ARG B C 1
ATOM 2234 O O . ARG B 1 91 ? 27.616 23.479 8.435 1.00 28.78 91 ARG B O 1
ATOM 2242 N N . TYR B 1 92 ? 29.371 24.852 8.349 1.00 27.66 92 TYR B N 1
ATOM 2243 C CA . TYR B 1 92 ? 29.926 24.179 7.159 1.00 27.67 92 TYR B CA 1
ATOM 2244 C C . TYR B 1 92 ? 30.364 22.753 7.474 1.00 27.66 92 TYR B C 1
ATOM 2245 O O . TYR B 1 92 ? 30.202 21.854 6.655 1.00 28.01 92 TYR B O 1
ATOM 2254 N N . HIS B 1 93 ? 30.896 22.560 8.677 1.00 28.25 93 HIS B N 1
ATOM 2255 C CA . HIS B 1 93 ? 31.339 21.259 9.163 1.00 29.15 93 HIS B CA 1
ATOM 2256 C C . HIS B 1 93 ? 30.112 20.336 9.312 1.00 29.08 93 HIS B C 1
ATOM 2257 O O . HIS B 1 93 ? 30.202 19.156 8.977 1.00 29.49 93 HIS B O 1
ATOM 2264 N N . LEU B 1 94 ? 28.984 20.882 9.801 1.00 28.81 94 LEU B N 1
ATOM 2265 C CA . LEU B 1 94 ? 27.681 20.164 9.802 1.00 28.98 94 LEU B CA 1
ATOM 2266 C C . LEU B 1 94 ? 27.275 19.728 8.396 1.00 28.54 94 LEU B C 1
ATOM 2267 O O . LEU B 1 94 ? 26.960 18.555 8.159 1.00 28.74 94 LEU B O 1
ATOM 2272 N N . GLN B 1 95 ? 27.294 20.679 7.466 1.00 28.18 95 GLN B N 1
ATOM 2273 C CA . GLN B 1 95 ? 26.972 20.391 6.080 1.00 27.40 95 GLN B CA 1
ATOM 2274 C C . GLN B 1 95 ? 27.896 19.344 5.466 1.00 27.76 95 GLN B C 1
ATOM 2275 O O . GLN B 1 95 ? 27.434 18.490 4.711 1.00 27.67 95 GLN B O 1
ATOM 2281 N N . GLN B 1 96 ? 29.196 19.422 5.776 1.00 27.63 96 GLN B N 1
ATOM 2282 C CA . GLN B 1 96 ? 30.151 18.404 5.343 1.00 26.84 96 GLN B CA 1
ATOM 2283 C C . GLN B 1 96 ? 29.708 17.009 5.803 1.00 27.18 96 GLN B C 1
ATOM 2284 O O . GLN B 1 96 ? 29.624 16.094 4.988 1.00 26.37 96 GLN B O 1
ATOM 2290 N N . TRP B 1 97 ? 29.408 16.854 7.095 1.00 27.34 97 TRP B N 1
ATOM 2291 C CA . TRP B 1 97 ? 28.954 15.554 7.605 1.00 28.58 97 TRP B CA 1
ATOM 2292 C C . TRP B 1 97 ? 27.635 15.096 7.001 1.00 28.20 97 TRP B C 1
ATOM 2293 O O . TRP B 1 97 ? 27.488 13.922 6.703 1.00 29.21 97 TRP B O 1
ATOM 2304 N N . LEU B 1 98 ? 26.702 16.027 6.796 1.00 27.93 98 LEU B N 1
ATOM 2305 C CA . LEU B 1 98 ? 25.406 15.713 6.167 1.00 28.03 98 LEU B CA 1
ATOM 2306 C C . LEU B 1 98 ? 25.589 15.127 4.771 1.00 28.77 98 LEU B C 1
ATOM 2307 O O . LEU B 1 98 ? 24.978 14.103 4.421 1.00 28.56 98 LEU B O 1
ATOM 2312 N N . ASN B 1 99 ? 26.475 15.753 3.997 1.00 28.83 99 ASN B N 1
ATOM 2313 C CA . ASN B 1 99 ? 26.785 15.282 2.663 1.00 28.56 99 ASN B CA 1
ATOM 2314 C C . ASN B 1 99 ? 27.544 13.981 2.672 1.00 29.08 99 ASN B C 1
ATOM 2315 O O . ASN B 1 99 ? 27.346 13.145 1.784 1.00 29.53 99 ASN B O 1
ATOM 2320 N N . PHE B 1 100 ? 28.411 13.794 3.662 1.00 29.55 100 PHE B N 1
ATOM 2321 C CA . PHE B 1 100 ? 29.143 12.536 3.790 1.00 30.31 100 PHE B CA 1
ATOM 2322 C C . PHE B 1 100 ? 28.162 11.379 4.081 1.00 30.80 100 PHE B C 1
ATOM 2323 O O . PHE B 1 100 ? 28.215 10.329 3.448 1.00 31.05 100 PHE B O 1
ATOM 2331 N N . ILE B 1 101 ? 27.277 11.578 5.046 1.00 31.61 101 ILE B N 1
ATOM 2332 C CA . ILE B 1 101 ? 26.285 10.558 5.392 1.00 31.77 101 ILE B CA 1
ATOM 2333 C C . ILE B 1 101 ? 25.462 10.234 4.146 1.00 32.13 101 ILE B C 1
ATOM 2334 O O . ILE B 1 101 ? 25.300 9.079 3.789 1.00 32.37 101 ILE B O 1
ATOM 2339 N N . SER B 1 102 ? 24.987 11.263 3.460 1.00 32.57 102 SER B N 1
ATOM 2340 C CA . SER B 1 102 ? 24.116 11.063 2.305 1.00 32.81 102 SER B CA 1
ATOM 2341 C C . SER B 1 102 ? 24.820 10.347 1.155 1.00 33.47 102 SER B C 1
ATOM 2342 O O . SER B 1 102 ? 24.326 9.325 0.657 1.00 34.29 102 SER B O 1
ATOM 2345 N N . SER B 1 103 ? 25.989 10.848 0.757 1.00 33.32 103 SER B N 1
ATOM 2346 C CA . SER B 1 103 ? 26.660 10.348 -0.445 1.00 32.91 103 SER B CA 1
ATOM 2347 C C . SER B 1 103 ? 27.575 9.136 -0.232 1.00 33.04 103 SER B C 1
ATOM 2348 O O . SER B 1 103 ? 27.792 8.357 -1.165 1.00 32.73 103 SER B O 1
ATOM 2351 N N . GLU B 1 104 ? 28.130 9.000 0.974 1.00 32.89 104 GLU B N 1
ATOM 2352 C CA . GLU B 1 104 ? 29.143 7.980 1.247 1.00 33.41 104 GLU B CA 1
ATOM 2353 C C . GLU B 1 104 ? 28.609 6.823 2.083 1.00 33.79 104 GLU B C 1
ATOM 2354 O O . GLU B 1 104 ? 29.197 5.749 2.083 1.00 33.81 104 GLU B O 1
ATOM 2360 N N . LEU B 1 105 ? 27.517 7.059 2.803 1.00 34.15 105 LEU B N 1
ATOM 2361 C CA . LEU B 1 105 ? 26.917 6.021 3.644 1.00 35.40 105 LEU B CA 1
ATOM 2362 C C . LEU B 1 105 ? 25.559 5.584 3.076 1.00 36.01 105 LEU B C 1
ATOM 2363 O O . LEU B 1 105 ? 25.468 4.532 2.463 1.00 35.66 105 LEU B O 1
ATOM 2368 N N . HIS B 1 106 ? 24.545 6.428 3.244 1.00 37.45 106 HIS B N 1
ATOM 2369 C CA . HIS B 1 106 ? 23.190 6.219 2.707 1.00 38.80 106 HIS B CA 1
ATOM 2370 C C . HIS B 1 106 ? 23.190 5.605 1.293 1.00 39.65 106 HIS B C 1
ATOM 2371 O O . HIS B 1 106 ? 22.637 4.519 1.089 1.00 39.60 106 HIS B O 1
ATOM 2378 N N . LYS B 1 107 ? 23.835 6.262 0.331 1.00 40.81 107 LYS B N 1
ATOM 2379 C CA . LYS B 1 107 ? 23.833 5.766 -1.058 1.00 41.86 107 LYS B CA 1
ATOM 2380 C C . LYS B 1 107 ? 24.528 4.410 -1.243 1.00 42.42 107 LYS B C 1
ATOM 2381 O O . LYS B 1 107 ? 24.278 3.713 -2.233 1.00 42.05 107 LYS B O 1
ATOM 2387 N N . SER B 1 108 ? 25.398 4.044 -0.301 1.00 43.16 108 SER B N 1
ATOM 2388 C CA . SER B 1 108 ? 26.042 2.728 -0.329 1.00 44.13 108 SER B CA 1
ATOM 2389 C C . SER B 1 108 ? 25.122 1.627 0.213 1.00 44.69 108 SER B C 1
ATOM 2390 O O . SER B 1 108 ? 25.191 0.493 -0.231 1.00 45.13 108 SER B O 1
ATOM 2393 N N . PHE B 1 109 ? 24.279 1.964 1.185 1.00 45.72 109 PHE B N 1
ATOM 2394 C CA . PHE B 1 109 ? 23.278 1.034 1.708 1.00 46.53 109 PHE B CA 1
ATOM 2395 C C . PHE B 1 109 ? 22.249 0.665 0.662 1.00 47.56 109 PHE B C 1
ATOM 2396 O O . PHE B 1 109 ? 21.727 -0.448 0.670 1.00 47.61 109 PHE B O 1
ATOM 2404 N N . SER B 1 110 ? 21.970 1.600 -0.243 1.00 48.98 110 SER B N 1
ATOM 2405 C CA . SER B 1 110 ? 20.890 1.446 -1.222 1.00 50.39 110 SER B CA 1
ATOM 2406 C C . SER B 1 110 ? 20.879 0.131 -2.039 1.00 51.25 110 SER B C 1
ATOM 2407 O O . SER B 1 110 ? 19.848 -0.546 -2.068 1.00 51.40 110 SER B O 1
ATOM 2410 N N . PRO B 1 111 ? 22.009 -0.241 -2.684 1.00 52.19 111 PRO B N 1
ATOM 2411 C CA . PRO B 1 111 ? 21.980 -1.468 -3.488 1.00 52.77 111 PRO B CA 1
ATOM 2412 C C . PRO B 1 111 ? 22.103 -2.760 -2.667 1.00 53.61 111 PRO B C 1
ATOM 2413 O O . PRO B 1 111 ? 22.017 -3.860 -3.229 1.00 53.67 111 PRO B O 1
ATOM 2417 N N . LEU B 1 112 ? 22.309 -2.629 -1.359 1.00 54.40 112 LEU B N 1
ATOM 2418 C CA . LEU B 1 112 ? 22.309 -3.788 -0.475 1.00 55.45 112 LEU B CA 1
ATOM 2419 C C . LEU B 1 112 ? 20.872 -4.206 -0.170 1.00 56.50 112 LEU B C 1
ATOM 2420 O O . LEU B 1 112 ? 20.597 -5.384 0.077 1.00 56.75 112 LEU B O 1
ATOM 2425 N N . PHE B 1 113 ? 19.963 -3.232 -0.194 1.00 57.45 113 PHE B N 1
ATOM 2426 C CA . PHE B 1 113 ? 18.534 -3.475 -0.044 1.00 58.61 113 PHE B CA 1
ATOM 2427 C C . PHE B 1 113 ? 17.895 -4.068 -1.311 1.00 59.55 113 PHE B C 1
ATOM 2428 O O . PHE B 1 113 ? 16.808 -4.645 -1.250 1.00 59.74 113 PHE B O 1
ATOM 2436 N N . ASN B 1 114 ? 18.586 -3.918 -2.443 1.00 60.64 114 ASN B N 1
ATOM 2437 C CA . ASN B 1 114 ? 18.086 -4.263 -3.776 1.00 61.64 114 ASN B CA 1
ATOM 2438 C C . ASN B 1 114 ? 18.300 -5.744 -4.121 1.00 62.17 114 ASN B C 1
ATOM 2439 O O . ASN B 1 114 ? 19.446 -6.200 -4.219 1.00 61.91 114 ASN B O 1
ATOM 2444 N N . PRO B 1 115 ? 17.194 -6.501 -4.304 1.00 62.91 115 PRO B N 1
ATOM 2445 C CA . PRO B 1 115 ? 17.258 -7.936 -4.633 1.00 63.49 115 PRO B CA 1
ATOM 2446 C C . PRO B 1 115 ? 17.862 -8.228 -6.007 1.00 64.28 115 PRO B C 1
ATOM 2447 O O . PRO B 1 115 ? 18.472 -9.288 -6.203 1.00 64.29 115 PRO B O 1
ATOM 2451 N N . ALA B 1 116 ? 17.689 -7.292 -6.938 1.00 65.40 116 ALA B N 1
ATOM 2452 C CA . ALA B 1 116 ? 18.141 -7.461 -8.321 1.00 66.47 116 ALA B CA 1
ATOM 2453 C C . ALA B 1 116 ? 19.658 -7.394 -8.453 1.00 66.99 116 ALA B C 1
ATOM 2454 O O . ALA B 1 116 ? 20.240 -8.106 -9.272 1.00 67.21 116 ALA B O 1
ATOM 2456 N N . SER B 1 117 ? 20.287 -6.554 -7.632 1.00 67.68 117 SER B N 1
ATOM 2457 C CA . SER B 1 117 ? 21.734 -6.307 -7.696 1.00 68.29 117 SER B CA 1
ATOM 2458 C C . SER B 1 117 ? 22.594 -7.569 -7.511 1.00 68.52 117 SER B C 1
ATOM 2459 O O . SER B 1 117 ? 22.332 -8.394 -6.627 1.00 68.31 117 SER B O 1
ATOM 2462 N N . SER B 1 118 ? 23.613 -7.699 -8.361 1.00 68.86 118 SER B N 1
ATOM 2463 C CA . SER B 1 118 ? 24.529 -8.842 -8.343 1.00 69.29 118 SER B CA 1
ATOM 2464 C C . SER B 1 118 ? 25.370 -8.922 -7.067 1.00 69.58 118 SER B C 1
ATOM 2465 O O . SER B 1 118 ? 25.431 -7.965 -6.287 1.00 69.59 118 SER B O 1
ATOM 2468 N N . ASP B 1 119 ? 26.011 -10.071 -6.862 1.00 69.76 119 ASP B N 1
ATOM 2469 C CA . ASP B 1 119 ? 26.885 -10.280 -5.709 1.00 69.70 119 ASP B CA 1
ATOM 2470 C C . ASP B 1 119 ? 28.257 -9.639 -5.879 1.00 69.39 119 ASP B C 1
ATOM 2471 O O . ASP B 1 119 ? 28.932 -9.356 -4.887 1.00 69.07 119 ASP B O 1
ATOM 2476 N N . GLU B 1 120 ? 28.667 -9.425 -7.129 1.00 69.07 120 GLU B N 1
ATOM 2477 C CA . GLU B 1 120 ? 29.928 -8.742 -7.418 1.00 69.25 120 GLU B CA 1
ATOM 2478 C C . GLU B 1 120 ? 29.783 -7.237 -7.135 1.00 68.32 120 GLU B C 1
ATOM 2479 O O . GLU B 1 120 ? 30.738 -6.569 -6.723 1.00 68.23 120 GLU B O 1
ATOM 2485 N N . TRP B 1 121 ? 28.574 -6.722 -7.358 1.00 67.43 121 TRP B N 1
ATOM 2486 C CA . TRP B 1 121 ? 28.230 -5.334 -7.068 1.00 66.32 121 TRP B CA 1
ATOM 2487 C C . TRP B 1 121 ? 28.203 -5.128 -5.549 1.00 65.30 121 TRP B C 1
ATOM 2488 O O . TRP B 1 121 ? 28.965 -4.314 -5.024 1.00 65.35 121 TRP B O 1
ATOM 2499 N N . LYS B 1 122 ? 27.351 -5.887 -4.858 1.00 63.56 122 LYS B N 1
ATOM 2500 C CA . LYS B 1 122 ? 27.165 -5.766 -3.411 1.00 62.17 122 LYS B CA 1
ATOM 2501 C C . LYS B 1 122 ? 28.465 -5.821 -2.604 1.00 61.07 122 LYS B C 1
ATOM 2502 O O . LYS B 1 122 ? 28.646 -5.043 -1.668 1.00 60.75 122 LYS B O 1
ATOM 2508 N N . ASN B 1 123 ? 29.351 -6.745 -2.966 1.00 59.59 123 ASN B N 1
ATOM 2509 C CA . ASN B 1 123 ? 30.601 -6.953 -2.246 1.00 58.24 123 ASN B CA 1
ATOM 2510 C C . ASN B 1 123 ? 31.588 -5.802 -2.384 1.00 57.01 123 ASN B C 1
ATOM 2511 O O . ASN B 1 123 ? 32.377 -5.546 -1.473 1.00 56.71 123 ASN B O 1
ATOM 2516 N N . ALA B 1 124 ? 31.549 -5.133 -3.534 1.00 55.62 124 ALA B N 1
ATOM 2517 C CA . ALA B 1 124 ? 32.373 -3.954 -3.778 1.00 54.49 124 ALA B CA 1
ATOM 2518 C C . ALA B 1 124 ? 31.905 -2.812 -2.878 1.00 53.51 124 ALA B C 1
ATOM 2519 O O . ALA B 1 124 ? 32.713 -2.128 -2.251 1.00 53.50 124 ALA B O 1
ATOM 2521 N N . VAL B 1 125 ? 30.589 -2.637 -2.814 1.00 52.19 125 VAL B N 1
ATOM 2522 C CA . VAL B 1 125 ? 29.957 -1.624 -1.985 1.00 51.03 125 VAL B CA 1
ATOM 2523 C C . VAL B 1 125 ? 30.192 -1.898 -0.490 1.00 50.27 125 VAL B C 1
ATOM 2524 O O . VAL B 1 125 ? 30.459 -0.965 0.271 1.00 50.13 125 VAL B O 1
ATOM 2528 N N . ARG B 1 126 ? 30.118 -3.170 -0.083 1.00 48.82 126 ARG B N 1
ATOM 2529 C CA . ARG B 1 126 ? 30.365 -3.552 1.312 1.00 48.03 126 ARG B CA 1
ATOM 2530 C C . ARG B 1 126 ? 31.786 -3.221 1.783 1.00 47.27 126 ARG B C 1
ATOM 2531 O O . ARG B 1 126 ? 31.983 -2.859 2.938 1.00 46.51 126 ARG B O 1
ATOM 2539 N N . GLN B 1 127 ? 32.758 -3.370 0.888 1.00 46.66 127 GLN B N 1
ATOM 2540 C CA . GLN B 1 127 ? 34.146 -3.014 1.172 1.00 46.71 127 GLN B CA 1
ATOM 2541 C C . GLN B 1 127 ? 34.311 -1.490 1.342 1.00 45.95 127 GLN B C 1
ATOM 2542 O O . GLN B 1 127 ? 34.934 -1.033 2.309 1.00 46.07 127 GLN B O 1
ATOM 2548 N N . SER B 1 128 ? 33.734 -0.717 0.419 1.00 44.87 128 SER B N 1
ATOM 2549 C CA . SER B 1 128 ? 33.721 0.746 0.516 1.00 43.79 128 SER B CA 1
ATOM 2550 C C . SER B 1 128 ? 33.062 1.222 1.813 1.00 42.91 128 SER B C 1
ATOM 2551 O O . SER B 1 128 ? 33.595 2.107 2.492 1.00 42.16 128 SER B O 1
ATOM 2554 N N . LEU B 1 129 ? 31.928 0.607 2.165 1.00 41.19 129 LEU B N 1
ATOM 2555 C CA . LEU B 1 129 ? 31.212 0.954 3.390 1.00 40.10 129 LEU B CA 1
ATOM 2556 C C . LEU B 1 129 ? 32.036 0.709 4.640 1.00 39.22 129 LEU B C 1
ATOM 2557 O O . LEU B 1 129 ? 32.085 1.566 5.521 1.00 38.98 129 LEU B O 1
ATOM 2562 N N . ASN B 1 130 ? 32.666 -0.464 4.722 1.00 38.18 130 ASN B N 1
ATOM 2563 C CA . ASN B 1 130 ? 33.550 -0.797 5.830 1.00 37.34 130 ASN B CA 1
ATOM 2564 C C . ASN B 1 130 ? 34.613 0.290 6.056 1.00 36.54 130 ASN B C 1
ATOM 2565 O O . ASN B 1 130 ? 34.905 0.655 7.193 1.00 35.75 130 ASN B O 1
ATOM 2570 N N . THR B 1 131 ? 35.178 0.781 4.955 1.00 35.86 131 TH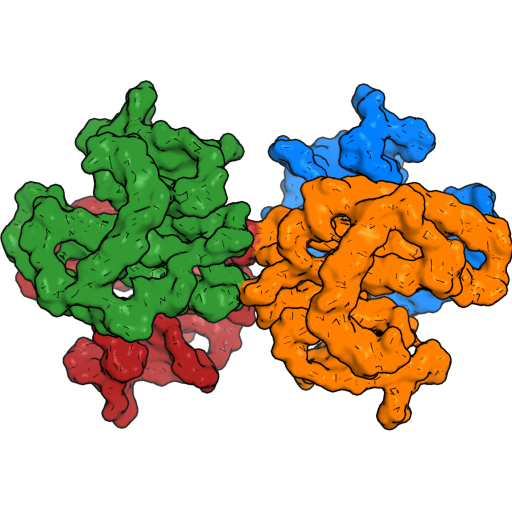R B N 1
ATOM 2571 C CA . THR B 1 131 ? 36.186 1.837 4.974 1.00 36.01 131 THR B CA 1
ATOM 2572 C C . THR B 1 131 ? 35.575 3.150 5.469 1.00 35.90 131 THR B C 1
ATOM 2573 O O . THR B 1 131 ? 36.108 3.757 6.385 1.00 36.34 131 THR B O 1
ATOM 2577 N N . ARG B 1 132 ? 34.429 3.545 4.915 1.00 35.40 132 ARG B N 1
ATOM 2578 C CA . ARG B 1 132 ? 33.760 4.787 5.343 1.00 35.63 132 ARG B CA 1
ATOM 2579 C C . ARG B 1 132 ? 33.237 4.747 6.784 1.00 35.23 132 ARG B C 1
ATOM 2580 O O . ARG B 1 132 ? 33.276 5.762 7.488 1.00 35.22 132 ARG B O 1
ATOM 2588 N N . LEU B 1 133 ? 32.763 3.574 7.208 1.00 34.82 133 LEU B N 1
ATOM 2589 C CA . LEU B 1 133 ? 32.329 3.338 8.592 1.00 34.40 133 LEU B CA 1
ATOM 2590 C C . LEU B 1 133 ? 33.492 3.455 9.561 1.00 33.65 133 LEU B C 1
ATOM 2591 O O . LEU B 1 133 ? 33.330 4.004 10.636 1.00 34.42 133 LEU B O 1
ATOM 2596 N N . GLY B 1 134 ? 34.644 2.896 9.187 1.00 33.86 134 GLY B N 1
ATOM 2597 C CA . GLY B 1 134 ? 35.897 3.083 9.917 1.00 33.32 134 GLY B CA 1
ATOM 2598 C C . GLY B 1 134 ? 36.220 4.555 10.150 1.00 33.33 134 GLY B C 1
ATOM 2599 O O . GLY B 1 134 ? 36.541 4.941 11.273 1.00 33.18 134 GLY B O 1
ATOM 2600 N N . GLN B 1 135 ? 36.119 5.370 9.097 1.00 32.77 135 GLN B N 1
ATOM 2601 C CA . GLN B 1 135 ? 36.312 6.823 9.214 1.00 32.83 135 GLN B CA 1
ATOM 2602 C C . GLN B 1 135 ? 35.343 7.491 10.187 1.00 33.06 135 GLN B C 1
ATOM 2603 O O . GLN B 1 135 ? 35.771 8.295 11.012 1.00 32.49 135 GLN B O 1
ATOM 2609 N N . VAL B 1 136 ? 34.046 7.160 10.095 1.00 33.35 136 VAL B N 1
ATOM 2610 C CA . VAL B 1 136 ? 33.037 7.734 10.997 1.00 33.94 136 VAL B CA 1
ATOM 2611 C C . VAL B 1 136 ? 33.299 7.284 12.437 1.00 33.63 136 VAL B C 1
ATOM 2612 O O . VAL B 1 136 ? 33.220 8.078 13.368 1.00 33.21 136 VAL B O 1
ATOM 2616 N N . ALA B 1 137 ? 33.609 5.996 12.594 1.00 33.41 137 ALA B N 1
ATOM 2617 C CA . ALA B 1 137 ? 34.010 5.403 13.874 1.00 33.08 137 ALA B CA 1
ATOM 2618 C C . ALA B 1 137 ? 35.152 6.160 14.557 1.00 33.01 137 ALA B C 1
ATOM 2619 O O . ALA B 1 137 ? 35.082 6.438 15.763 1.00 32.75 137 ALA B O 1
ATOM 2621 N N . ARG B 1 138 ? 36.198 6.500 13.800 1.00 33.57 138 ARG B N 1
ATOM 2622 C CA . ARG B 1 138 ? 37.329 7.254 14.376 1.00 34.89 138 ARG B CA 1
ATOM 2623 C C . ARG B 1 138 ? 36.897 8.647 14.853 1.00 34.51 138 ARG B C 1
ATOM 2624 O O . ARG B 1 138 ? 37.285 9.090 15.939 1.00 34.40 138 ARG B O 1
ATOM 2632 N N . GLN B 1 139 ? 36.076 9.317 14.047 1.00 34.53 139 GLN B N 1
ATOM 2633 C CA . GLN B 1 139 ? 35.522 10.610 14.417 1.00 34.85 139 GLN B CA 1
ATOM 2634 C C . GLN B 1 139 ? 34.813 10.515 15.759 1.00 35.69 139 GLN B C 1
ATOM 2635 O O . GLN B 1 139 ? 35.006 11.374 16.619 1.00 36.09 139 GLN B O 1
ATOM 2641 N N . LEU B 1 140 ? 34.018 9.459 15.949 1.00 36.25 140 LEU B N 1
ATOM 2642 C CA . LEU B 1 140 ? 33.245 9.295 17.192 1.00 36.88 140 LEU B CA 1
ATOM 2643 C C . LEU B 1 140 ? 34.056 8.687 18.367 1.00 37.66 140 LEU B C 1
ATOM 2644 O O . LEU B 1 140 ? 33.488 8.330 19.387 1.00 38.10 140 LEU B O 1
ATOM 2649 N N . GLU B 1 141 ? 35.381 8.586 18.219 1.00 38.64 141 GLU B N 1
ATOM 2650 C CA . GLU B 1 141 ? 36.284 8.374 19.369 1.00 39.50 141 GLU B CA 1
ATOM 2651 C C . GLU B 1 141 ? 36.642 9.711 20.052 1.00 39.63 141 GLU B C 1
ATOM 2652 O O . GLU B 1 141 ? 36.909 9.735 21.261 1.00 39.75 141 GLU B O 1
ATOM 2658 N N . HIS B 1 142 ? 36.640 10.801 19.277 1.00 39.09 142 HIS B N 1
ATOM 2659 C CA . HIS B 1 142 ? 37.012 12.152 19.741 1.00 39.32 142 HIS B CA 1
ATOM 2660 C C . HIS B 1 142 ? 35.970 12.824 20.637 1.00 39.18 142 HIS B C 1
ATOM 2661 O O . HIS B 1 142 ? 36.308 13.655 21.504 1.00 39.04 142 HIS B O 1
ATOM 2668 N N . ALA B 1 143 ? 34.705 12.480 20.409 1.00 38.23 143 ALA B N 1
ATOM 2669 C CA . ALA B 1 143 ? 33.590 13.088 21.119 1.00 37.72 143 ALA B CA 1
ATOM 2670 C C . ALA B 1 143 ? 32.375 12.190 20.916 1.00 37.41 143 ALA B C 1
ATOM 2671 O O . ALA B 1 143 ? 32.340 11.414 19.951 1.00 37.33 143 ALA B O 1
ATOM 2673 N N . PRO B 1 144 ? 31.381 12.280 21.817 1.00 37.34 144 PRO B N 1
ATOM 2674 C CA . PRO B 1 144 ? 30.191 11.443 21.726 1.00 37.39 144 PRO B CA 1
ATOM 2675 C C . PRO B 1 144 ? 29.348 11.719 20.479 1.00 37.06 144 PRO B C 1
ATOM 2676 O O . PRO B 1 144 ? 28.565 10.861 20.072 1.00 37.24 144 PRO B O 1
ATOM 2680 N N . TYR B 1 145 ? 29.496 12.912 19.898 1.00 36.48 145 TYR B N 1
ATOM 2681 C CA . TYR B 1 145 ? 28.754 13.291 18.687 1.00 35.95 145 TYR B CA 1
ATOM 2682 C C . TYR B 1 145 ? 29.694 13.799 17.591 1.00 35.46 145 TYR B C 1
ATOM 2683 O O . TYR B 1 145 ? 30.843 14.143 17.859 1.00 35.10 145 TYR B O 1
ATOM 2692 N N . LEU B 1 146 ? 29.187 13.834 16.363 1.00 35.26 146 LEU B N 1
ATOM 2693 C CA . LEU B 1 146 ? 29.970 14.172 15.174 1.00 35.37 146 LEU B CA 1
ATOM 2694 C C . LEU B 1 146 ? 30.678 15.520 15.266 1.00 35.53 146 LEU B C 1
ATOM 2695 O O . LEU B 1 146 ? 31.802 15.647 14.809 1.00 35.24 146 LEU B O 1
ATOM 2700 N N . LEU B 1 147 ? 30.013 16.509 15.863 1.00 35.73 147 LEU B N 1
ATOM 2701 C CA . LEU B 1 147 ? 30.581 17.844 16.012 1.00 36.84 147 LEU B CA 1
ATOM 2702 C C . LEU B 1 147 ? 31.060 18.187 17.435 1.00 37.46 147 LEU B C 1
ATOM 2703 O O . LEU B 1 147 ? 31.404 19.328 17.705 1.00 37.44 147 LEU B O 1
ATOM 2708 N N . GLY B 1 148 ? 31.088 17.208 18.340 1.00 38.82 148 GLY B N 1
ATOM 2709 C CA . GLY B 1 148 ? 31.525 17.464 19.713 1.00 39.63 148 GLY B CA 1
ATOM 2710 C C . GLY B 1 148 ? 30.577 16.910 20.755 1.00 40.74 148 GLY B C 1
ATOM 2711 O O . GLY B 1 148 ? 30.132 15.767 20.653 1.00 40.42 148 GLY B O 1
ATOM 2712 N N . ASP B 1 149 ? 30.252 17.733 21.747 1.00 41.86 149 ASP B N 1
ATOM 2713 C CA . ASP B 1 149 ? 29.457 17.298 22.897 1.00 43.32 149 ASP B CA 1
ATOM 2714 C C . ASP B 1 149 ? 27.940 17.514 22.762 1.00 43.47 149 ASP B C 1
ATOM 2715 O O . ASP B 1 149 ? 27.187 16.998 23.578 1.00 44.35 149 ASP B O 1
ATOM 2720 N N . GLN B 1 150 ? 27.494 18.255 21.746 1.00 43.30 150 GLN B N 1
ATOM 2721 C CA . GLN B 1 150 ? 26.044 18.474 21.508 1.00 43.22 150 GLN B CA 1
ATOM 2722 C C . GLN B 1 150 ? 25.522 17.708 20.283 1.00 42.51 150 GLN B C 1
ATOM 2723 O O . GLN B 1 150 ? 26.145 17.739 19.214 1.00 43.00 150 GLN B O 1
ATOM 2729 N N . LEU B 1 151 ? 24.382 17.034 20.448 1.00 41.22 151 LEU B N 1
ATOM 2730 C CA . LEU B 1 151 ? 23.698 16.333 19.348 1.00 40.30 151 LEU B CA 1
ATOM 2731 C C . LEU B 1 151 ? 23.242 17.319 18.271 1.00 39.24 151 LEU B C 1
ATOM 2732 O O . LEU B 1 151 ? 22.631 18.349 18.573 1.00 39.36 151 LEU B O 1
ATOM 2737 N N . SER B 1 152 ? 23.541 16.990 17.019 1.00 37.42 152 SER B N 1
ATOM 2738 C CA . SER B 1 152 ? 23.104 17.794 15.888 1.00 36.04 152 SER B CA 1
ATOM 2739 C C . SER B 1 152 ? 22.283 16.934 14.934 1.00 35.06 152 SER B C 1
ATOM 2740 O O . SER B 1 152 ? 22.253 15.708 15.061 1.00 35.17 152 SER B O 1
ATOM 2743 N N . VAL B 1 153 ? 21.645 17.567 13.959 1.00 33.80 153 VAL B N 1
ATOM 2744 C CA . VAL B 1 153 ? 20.870 16.816 12.971 1.00 32.62 153 VAL B CA 1
ATOM 2745 C C . VAL B 1 153 ? 21.735 15.824 12.180 1.00 33.00 153 VAL B C 1
ATOM 2746 O O . VAL B 1 153 ? 21.218 14.894 11.543 1.00 33.18 153 VAL B O 1
ATOM 2750 N N . ALA B 1 154 ? 23.056 16.017 12.204 1.00 32.35 154 ALA B N 1
ATOM 2751 C CA . ALA B 1 154 ? 23.943 15.096 11.504 1.00 31.54 154 ALA B CA 1
ATOM 2752 C C . ALA B 1 154 ? 24.017 13.772 12.241 1.00 31.24 154 ALA B C 1
ATOM 2753 O O . ALA B 1 154 ? 24.095 12.728 11.614 1.00 31.31 154 ALA B O 1
ATOM 2755 N N . ASP B 1 155 ? 24.019 13.824 13.568 1.00 30.83 155 ASP B N 1
ATOM 2756 C CA . ASP B 1 155 ? 23.991 12.624 14.398 1.00 31.32 155 ASP B CA 1
ATOM 2757 C C . ASP B 1 155 ? 22.683 11.867 14.198 1.00 31.62 155 ASP B C 1
ATOM 2758 O O . ASP B 1 155 ? 22.669 10.631 14.121 1.00 31.16 155 ASP B O 1
ATOM 2763 N N . ILE B 1 156 ? 21.590 12.619 14.121 1.00 32.17 156 ILE B N 1
ATOM 2764 C CA . ILE B 1 156 ? 20.266 12.031 13.865 1.00 33.08 156 ILE B CA 1
ATOM 2765 C C . ILE B 1 156 ? 20.259 11.273 12.542 1.00 33.06 156 ILE B C 1
ATOM 2766 O O . ILE B 1 156 ? 19.874 10.112 12.516 1.00 34.01 156 ILE B O 1
ATOM 2771 N N . TYR B 1 157 ? 20.716 11.906 11.459 1.00 33.08 157 TYR B N 1
ATOM 2772 C CA . TYR B 1 157 ? 20.828 11.241 10.149 1.00 32.70 157 TYR B CA 1
ATOM 2773 C C . TYR B 1 157 ? 21.715 9.991 10.206 1.00 33.78 157 TYR B C 1
ATOM 2774 O O . TYR B 1 157 ? 21.338 8.937 9.693 1.00 33.73 157 TYR B O 1
ATOM 2783 N N . LEU B 1 158 ? 22.888 10.117 10.829 1.00 34.22 158 LEU B N 1
ATOM 2784 C CA . LEU B 1 158 ? 23.806 8.999 10.981 1.00 35.03 158 LEU B CA 1
ATOM 2785 C C . LEU B 1 158 ? 23.168 7.830 11.764 1.00 35.69 158 LEU B C 1
ATOM 2786 O O . LEU B 1 158 ? 23.316 6.670 11.365 1.00 35.59 158 LEU B O 1
ATOM 2791 N N . PHE B 1 159 ? 22.467 8.145 12.854 1.00 36.87 159 PHE B N 1
ATOM 2792 C CA . PHE B 1 159 ? 21.694 7.145 13.619 1.00 38.28 159 PHE B CA 1
ATOM 2793 C C . PHE B 1 159 ? 20.708 6.376 12.733 1.00 38.88 159 PHE B C 1
ATOM 2794 O O . PHE B 1 159 ? 20.586 5.162 12.844 1.00 39.02 159 PHE B O 1
ATOM 2802 N N . VAL B 1 160 ? 20.020 7.076 11.835 1.00 39.70 160 VAL B N 1
ATOM 2803 C CA . VAL B 1 160 ? 19.049 6.420 10.963 1.00 39.94 160 VAL B CA 1
ATOM 2804 C C . VAL B 1 160 ? 19.723 5.444 9.999 1.00 40.49 160 VAL B C 1
ATOM 2805 O O . VAL B 1 160 ? 19.310 4.287 9.910 1.00 40.25 160 VAL B O 1
ATOM 2809 N N . VAL B 1 161 ? 20.771 5.913 9.312 1.00 40.61 161 VAL B N 1
ATOM 2810 C CA . VAL B 1 161 ? 21.528 5.102 8.357 1.00 40.67 161 VAL B CA 1
ATOM 2811 C C . VAL B 1 161 ? 22.174 3.892 9.040 1.00 41.32 161 VAL B C 1
ATOM 2812 O O . VAL B 1 161 ? 22.113 2.788 8.511 1.00 41.78 161 VAL B O 1
ATOM 2816 N N . LEU B 1 162 ? 22.776 4.100 10.210 1.00 41.77 162 LEU B N 1
ATOM 2817 C CA . LEU B 1 162 ? 23.426 3.016 10.949 1.00 42.65 162 LEU B CA 1
ATOM 2818 C C . LEU B 1 162 ? 22.404 1.957 11.384 1.00 43.54 162 LEU B C 1
ATOM 2819 O O . LEU B 1 162 ? 22.743 0.780 11.509 1.00 43.72 162 LEU B O 1
ATOM 2824 N N . GLY B 1 163 ? 21.164 2.397 11.594 1.00 44.06 163 GLY B N 1
ATOM 2825 C CA . GLY B 1 163 ? 20.076 1.534 12.032 1.00 45.31 163 GLY B CA 1
ATOM 2826 C C . GLY B 1 163 ? 19.634 0.561 10.965 1.00 45.66 163 GLY B C 1
ATOM 2827 O O . GLY B 1 163 ? 18.924 -0.399 11.255 1.00 46.76 163 GLY B O 1
ATOM 2828 N N . TRP B 1 164 ? 20.059 0.811 9.730 1.00 45.69 164 TRP B N 1
ATOM 2829 C CA . TRP B 1 164 ? 19.770 -0.071 8.624 1.00 45.74 164 TRP B CA 1
ATOM 2830 C C . TRP B 1 164 ? 20.703 -1.280 8.590 1.00 46.17 164 TRP B C 1
ATOM 2831 O O . TRP B 1 164 ? 20.452 -2.232 7.846 1.00 45.77 164 TRP B O 1
ATOM 2842 N N . SER B 1 165 ? 21.786 -1.225 9.365 1.00 46.89 165 SER B N 1
ATOM 2843 C CA . SER B 1 165 ? 22.804 -2.278 9.359 1.00 48.15 165 SER B CA 1
ATOM 2844 C C . SER B 1 165 ? 22.208 -3.662 9.656 1.00 49.14 165 SER B C 1
ATOM 2845 O O . SER B 1 165 ? 22.625 -4.657 9.070 1.00 49.05 165 SER B O 1
ATOM 2848 N N . ALA B 1 166 ? 21.226 -3.687 10.556 1.00 50.19 166 ALA B N 1
ATOM 2849 C CA . ALA B 1 166 ? 20.511 -4.896 10.959 1.00 51.64 166 ALA B CA 1
ATOM 2850 C C . ALA B 1 166 ? 19.781 -5.603 9.812 1.00 52.22 166 ALA B C 1
ATOM 2851 O O . ALA B 1 166 ? 19.586 -6.822 9.853 1.00 53.02 166 ALA B O 1
ATOM 2853 N N . TYR B 1 167 ? 19.387 -4.833 8.798 1.00 52.58 167 TYR B N 1
ATOM 2854 C CA . TYR B 1 167 ? 18.599 -5.335 7.671 1.00 52.81 167 TYR B CA 1
ATOM 2855 C C . TYR B 1 167 ? 19.466 -5.754 6.483 1.00 52.42 167 TYR B C 1
ATOM 2856 O O . TYR B 1 167 ? 18.978 -6.396 5.544 1.00 52.37 167 TYR B O 1
ATOM 2865 N N . VAL B 1 168 ? 20.745 -5.387 6.514 1.00 51.52 168 VAL B N 1
ATOM 2866 C CA . VAL B 1 168 ? 21.663 -5.756 5.436 1.00 50.81 168 VAL B CA 1
ATOM 2867 C C . VAL B 1 168 ? 22.826 -6.608 5.953 1.00 50.75 168 VAL B C 1
ATOM 2868 O O . VAL B 1 168 ? 23.833 -6.797 5.263 1.00 50.72 168 VAL B O 1
ATOM 2872 N N . ASN B 1 169 ? 22.665 -7.118 7.172 1.00 50.55 169 ASN B N 1
ATOM 2873 C CA . ASN B 1 169 ? 23.603 -8.063 7.777 1.00 51.01 169 ASN B CA 1
ATOM 2874 C C . ASN B 1 169 ? 24.986 -7.446 8.051 1.00 50.62 169 ASN B C 1
ATOM 2875 O O . ASN B 1 169 ? 26.020 -8.109 7.890 1.00 50.59 169 ASN B O 1
ATOM 2880 N N . ILE B 1 170 ? 24.987 -6.172 8.462 1.00 50.04 170 ILE B N 1
ATOM 2881 C CA . ILE B 1 170 ? 26.209 -5.512 8.941 1.00 49.02 170 ILE B CA 1
ATOM 2882 C C . ILE B 1 170 ? 26.229 -5.499 10.467 1.00 48.67 170 ILE B C 1
ATOM 2883 O O . ILE B 1 170 ? 25.348 -4.911 11.119 1.00 48.96 170 ILE B O 1
ATOM 2888 N N . ASP B 1 171 ? 27.235 -6.165 11.024 1.00 47.46 171 ASP B N 1
ATOM 2889 C CA . ASP B 1 171 ? 27.495 -6.131 12.444 1.00 46.92 171 ASP B CA 1
ATOM 2890 C C . ASP B 1 171 ? 28.374 -4.904 12.724 1.00 46.11 171 ASP B C 1
ATOM 2891 O O . ASP B 1 171 ? 29.418 -4.740 12.094 1.00 45.57 171 ASP B O 1
ATOM 2896 N N . LEU B 1 172 ? 27.933 -4.062 13.660 1.00 45.20 172 LEU B N 1
ATOM 2897 C CA . LEU B 1 172 ? 28.644 -2.841 14.059 1.00 44.86 172 LEU B CA 1
ATOM 2898 C C . LEU B 1 172 ? 29.649 -3.043 15.206 1.00 44.45 172 LEU B C 1
ATOM 2899 O O . LEU B 1 172 ? 30.320 -2.089 15.619 1.00 44.36 172 LEU B O 1
ATOM 2904 N N . SER B 1 173 ? 29.759 -4.284 15.696 1.00 43.71 173 SER B N 1
ATOM 2905 C CA . SER B 1 173 ? 30.694 -4.679 16.779 1.00 43.12 173 SER B CA 1
ATOM 2906 C C . SER B 1 173 ? 32.184 -4.317 16.577 1.00 41.98 173 SER B C 1
ATOM 2907 O O . SER B 1 173 ? 32.879 -4.008 17.561 1.00 41.85 173 SER B O 1
ATOM 2910 N N . PRO B 1 174 ? 32.690 -4.421 15.329 1.00 40.65 174 PRO B N 1
ATOM 2911 C CA . PRO B 1 174 ? 34.062 -4.041 15.037 1.00 40.47 174 PRO B CA 1
ATOM 2912 C C . PRO B 1 174 ? 34.383 -2.575 15.329 1.00 40.10 174 PRO B C 1
ATOM 2913 O O . PRO B 1 174 ? 35.565 -2.203 15.366 1.00 39.99 174 PRO B O 1
ATOM 2917 N N . TRP B 1 175 ? 33.354 -1.754 15.534 1.00 39.69 175 TRP B N 1
ATOM 2918 C CA . TRP B 1 175 ? 33.566 -0.339 15.882 1.00 39.33 175 TRP B CA 1
ATOM 2919 C C . TRP B 1 175 ? 32.844 0.044 17.166 1.00 39.42 175 TRP B C 1
ATOM 2920 O O . TRP B 1 175 ? 31.698 0.502 17.134 1.00 40.05 175 TRP B O 1
ATOM 2931 N N . PRO B 1 176 ? 33.505 -0.155 18.311 1.00 39.40 176 PRO B N 1
ATOM 2932 C CA . PRO B 1 176 ? 32.937 0.176 19.622 1.00 39.27 176 PRO B CA 1
ATOM 2933 C C . PRO B 1 176 ? 32.312 1.573 19.713 1.00 39.32 176 PRO B C 1
ATOM 2934 O O . PRO B 1 176 ? 31.276 1.739 20.359 1.00 39.55 176 PRO B O 1
ATOM 2938 N N . SER B 1 177 ? 32.921 2.563 19.057 1.00 38.96 177 SER B N 1
ATOM 2939 C CA . SER B 1 177 ? 32.402 3.938 19.073 1.00 38.51 177 SER B CA 1
ATOM 2940 C C . SER B 1 177 ? 31.085 4.103 18.310 1.00 38.45 177 SER B C 1
ATOM 2941 O O . SER B 1 177 ? 30.291 4.973 18.648 1.00 38.78 177 SER B O 1
ATOM 2944 N N . LEU B 1 178 ? 30.857 3.286 17.283 1.00 38.31 178 LEU B N 1
ATOM 2945 C CA . LEU B 1 178 ? 29.571 3.290 16.584 1.00 38.53 178 LEU B CA 1
ATOM 2946 C C . LEU B 1 178 ? 28.419 2.638 17.381 1.00 39.73 178 LEU B C 1
ATOM 2947 O O . LEU B 1 178 ? 27.261 3.065 17.275 1.00 39.83 178 LEU B O 1
ATOM 2952 N N . GLN B 1 179 ? 28.737 1.609 18.171 1.00 40.45 179 GLN B N 1
ATOM 2953 C CA . GLN B 1 179 ? 27.757 0.988 19.065 1.00 40.95 179 GLN B CA 1
ATOM 2954 C C . GLN B 1 179 ? 27.464 1.890 20.246 1.00 40.72 179 GLN B C 1
ATOM 2955 O O . GLN B 1 179 ? 26.308 2.020 20.666 1.00 40.74 179 GLN B O 1
ATOM 2961 N N . ALA B 1 180 ? 28.501 2.526 20.782 1.00 40.54 180 ALA B N 1
ATOM 2962 C CA . ALA B 1 180 ? 28.303 3.508 21.851 1.00 40.99 180 ALA B CA 1
ATOM 2963 C C . ALA B 1 180 ? 27.410 4.677 21.397 1.00 41.19 180 ALA B C 1
ATOM 2964 O O . ALA B 1 180 ? 26.534 5.118 22.148 1.00 41.39 180 ALA B O 1
ATOM 2966 N N . PHE B 1 181 ? 27.642 5.150 20.168 1.00 40.77 181 PHE B N 1
ATOM 2967 C CA . PHE B 1 181 ? 26.849 6.198 19.532 1.00 40.66 181 PHE B CA 1
ATOM 2968 C C . PHE B 1 181 ? 25.374 5.782 19.371 1.00 41.43 181 PHE B C 1
ATOM 2969 O O . PHE B 1 181 ? 24.481 6.504 19.817 1.00 41.22 181 PHE B O 1
ATOM 2977 N N . GLN B 1 182 ? 25.144 4.637 18.723 1.00 42.44 182 GLN B N 1
ATOM 2978 C CA . GLN B 1 182 ? 23.799 4.066 18.553 1.00 44.12 182 GLN B CA 1
ATOM 2979 C C . GLN B 1 182 ? 23.015 4.068 19.873 1.00 44.90 182 GLN B C 1
ATOM 2980 O O . GLN B 1 182 ? 21.888 4.569 19.926 1.00 45.18 182 GLN B O 1
ATOM 2986 N N . GLY B 1 183 ? 23.634 3.534 20.928 1.00 45.36 183 GLY B N 1
ATOM 2987 C CA . GLY B 1 183 ? 23.032 3.463 22.251 1.00 46.23 183 GLY B CA 1
ATOM 2988 C C . GLY B 1 183 ? 22.677 4.818 22.824 1.00 46.88 183 GLY B C 1
ATOM 2989 O O . GLY B 1 183 ? 21.572 5.008 23.350 1.00 46.96 183 GLY B O 1
ATOM 2990 N N . ARG B 1 184 ? 23.622 5.749 22.713 1.00 47.10 184 ARG B N 1
ATOM 2991 C CA . ARG B 1 184 ? 23.489 7.119 23.188 1.00 47.50 184 ARG B CA 1
ATOM 2992 C C . ARG B 1 184 ? 22.353 7.917 22.517 1.00 47.61 184 ARG B C 1
ATOM 2993 O O . ARG B 1 184 ? 21.669 8.698 23.180 1.00 47.58 184 ARG B O 1
ATOM 3001 N N . VAL B 1 185 ? 22.177 7.734 21.209 1.00 47.71 185 VAL B N 1
ATOM 3002 C CA . VAL B 1 185 ? 21.130 8.430 20.451 1.00 48.38 185 VAL B CA 1
ATOM 3003 C C . VAL B 1 185 ? 19.817 7.625 20.522 1.00 48.85 185 VAL B C 1
ATOM 3004 O O . VAL B 1 185 ? 18.732 8.194 20.522 1.00 48.61 185 VAL B O 1
ATOM 3008 N N . GLY B 1 186 ? 19.943 6.301 20.605 1.00 49.45 186 GLY B N 1
ATOM 3009 C CA . GLY B 1 186 ? 18.800 5.394 20.628 1.00 50.38 186 GLY B CA 1
ATOM 3010 C C . GLY B 1 186 ? 17.836 5.578 21.781 1.00 50.97 186 GLY B C 1
ATOM 3011 O O . GLY B 1 186 ? 16.637 5.341 21.629 1.00 51.44 186 GLY B O 1
ATOM 3012 N N . GLY B 1 187 ? 18.350 6.018 22.924 1.00 51.30 187 GLY B N 1
ATOM 3013 C CA . GLY B 1 187 ? 17.550 6.104 24.138 1.00 51.69 187 GLY B CA 1
ATOM 3014 C C . GLY B 1 187 ? 16.971 7.465 24.466 1.00 52.04 187 GLY B C 1
ATOM 3015 O O . GLY B 1 187 ? 16.389 7.644 25.545 1.00 52.01 187 GLY B O 1
ATOM 3016 N N . ARG B 1 188 ? 17.133 8.428 23.560 1.00 52.02 188 ARG B N 1
ATOM 3017 C CA . ARG B 1 188 ? 16.530 9.754 23.732 1.00 52.29 188 ARG B CA 1
ATOM 3018 C C . ARG B 1 188 ? 15.011 9.634 23.555 1.00 52.70 188 ARG B C 1
ATOM 3019 O O . ARG B 1 188 ? 14.554 8.827 22.747 1.00 52.72 188 ARG B O 1
ATOM 3027 N N . GLU B 1 189 ? 14.231 10.426 24.294 1.00 53.45 189 GLU B N 1
ATOM 3028 C CA . GLU B 1 189 ? 12.763 10.303 24.214 1.00 54.13 189 GLU B CA 1
ATOM 3029 C C . GLU B 1 189 ? 12.186 10.619 22.830 1.00 53.71 189 GLU B C 1
ATOM 3030 O O . GLU B 1 189 ? 11.412 9.822 22.291 1.00 53.88 189 GLU B O 1
ATOM 3036 N N . ALA B 1 190 ? 12.588 11.753 22.247 1.00 53.23 190 ALA B N 1
ATOM 3037 C CA . ALA B 1 190 ? 12.160 12.132 20.892 1.00 52.53 190 ALA B CA 1
ATOM 3038 C C . ALA B 1 190 ? 12.396 11.020 19.876 1.00 52.07 190 ALA B C 1
ATOM 3039 O O . ALA B 1 190 ? 11.556 10.782 19.014 1.00 52.09 190 ALA B O 1
ATOM 3041 N N . VAL B 1 191 ? 13.530 10.335 19.999 1.00 51.96 191 VAL B N 1
ATOM 3042 C CA . VAL B 1 191 ? 13.915 9.255 19.081 1.00 51.89 191 VAL B CA 1
ATOM 3043 C C . VAL B 1 191 ? 12.987 8.051 19.241 1.00 52.70 191 VAL B C 1
ATOM 3044 O O . VAL B 1 191 ? 12.484 7.509 18.248 1.00 52.48 191 VAL B O 1
ATOM 3048 N N . GLN B 1 192 ? 12.783 7.651 20.502 1.00 53.36 192 GLN B N 1
ATOM 3049 C CA . GLN B 1 192 ? 11.814 6.618 20.887 1.00 53.94 192 GLN B CA 1
ATOM 3050 C C . GLN B 1 192 ? 10.399 6.949 20.410 1.00 54.08 192 GLN B C 1
ATOM 3051 O O . GLN B 1 192 ? 9.750 6.110 19.785 1.00 53.96 192 GLN B O 1
ATOM 3057 N N . SER B 1 193 ? 9.942 8.176 20.685 1.00 54.49 193 SER B N 1
ATOM 3058 C CA . SER B 1 193 ? 8.629 8.657 20.214 1.00 54.68 193 SER B CA 1
ATOM 3059 C C . SER B 1 193 ? 8.460 8.546 18.702 1.00 54.97 193 SER B C 1
ATOM 3060 O O . SER B 1 193 ? 7.359 8.300 18.214 1.00 54.91 193 SER B O 1
ATOM 3063 N N . ALA B 1 194 ? 9.561 8.744 17.975 1.00 55.25 194 ALA B N 1
ATOM 3064 C CA . ALA B 1 194 ? 9.582 8.644 16.524 1.00 55.44 194 ALA B CA 1
ATOM 3065 C C . ALA B 1 194 ? 9.515 7.191 16.069 1.00 55.71 194 ALA B C 1
ATOM 3066 O O . ALA B 1 194 ? 8.786 6.877 15.131 1.00 55.48 194 ALA B O 1
ATOM 3068 N N . LEU B 1 195 ? 10.277 6.312 16.727 1.00 56.42 195 LEU B N 1
ATOM 3069 C CA . LEU B 1 195 ? 10.230 4.873 16.429 1.00 57.41 195 LEU B CA 1
ATOM 3070 C C . LEU B 1 195 ? 8.836 4.302 16.713 1.00 58.28 195 LEU B C 1
ATOM 3071 O O . LEU B 1 195 ? 8.287 3.567 15.890 1.00 58.31 195 LEU B O 1
ATOM 3076 N N . ARG B 1 196 ? 8.279 4.662 17.873 1.00 59.38 196 ARG B N 1
ATOM 3077 C CA . ARG B 1 196 ? 6.911 4.289 18.256 1.00 60.72 196 ARG B CA 1
ATOM 3078 C C . ARG B 1 196 ? 5.882 4.744 17.216 1.00 61.23 196 ARG B C 1
ATOM 3079 O O . ARG B 1 196 ? 5.098 3.929 16.728 1.00 61.61 196 ARG B O 1
ATOM 3087 N N . ALA B 1 197 ? 5.904 6.031 16.864 1.00 61.59 197 ALA B N 1
ATOM 3088 C CA . ALA B 1 197 ? 4.991 6.573 15.856 1.00 61.95 197 ALA B CA 1
ATOM 3089 C C . ALA B 1 197 ? 5.141 5.910 14.478 1.00 62.31 197 ALA B C 1
ATOM 3090 O O . ALA B 1 197 ? 4.241 6.007 13.641 1.00 62.42 197 ALA B O 1
ATOM 3092 N N . GLU B 1 198 ? 6.269 5.235 14.253 1.00 62.64 198 GLU B N 1
ATOM 3093 C CA . GLU B 1 198 ? 6.524 4.532 12.992 1.00 63.05 198 GLU B CA 1
ATOM 3094 C C . GLU B 1 198 ? 6.329 3.007 13.117 1.00 63.91 198 GLU B C 1
ATOM 3095 O O . GLU B 1 198 ? 6.495 2.273 12.139 1.00 63.82 198 GLU B O 1
ATOM 3101 N N . GLY B 1 199 ? 5.984 2.543 14.320 1.00 64.70 199 GLY B N 1
ATOM 3102 C CA . GLY B 1 199 ? 5.758 1.116 14.585 1.00 65.72 199 GLY B CA 1
ATOM 3103 C C . GLY B 1 199 ? 7.025 0.273 14.549 1.00 66.28 199 GLY B C 1
ATOM 3104 O O . GLY B 1 199 ? 7.058 -0.792 13.924 1.00 66.63 199 GLY B O 1
ATOM 3105 N N . LEU B 1 200 ? 8.067 0.748 15.227 1.00 66.68 200 LEU B N 1
ATOM 3106 C CA . LEU B 1 200 ? 9.385 0.115 15.185 1.00 66.71 200 LEU B CA 1
ATOM 3107 C C . LEU B 1 200 ? 9.924 -0.026 16.608 1.00 66.77 200 LEU B C 1
ATOM 3108 O O . LEU B 1 200 ? 10.923 -0.706 16.847 1.00 66.76 200 LEU B O 1
ATOM 3113 N N . MET C 1 1 ? 44.514 34.555 22.451 1.00 42.14 1 MET C N 1
ATOM 3114 C CA . MET C 1 1 ? 43.452 35.507 22.864 1.00 41.97 1 MET C CA 1
ATOM 3115 C C . MET C 1 1 ? 44.031 36.426 23.918 1.00 40.79 1 MET C C 1
ATOM 3116 O O . MET C 1 1 ? 44.616 35.955 24.884 1.00 40.66 1 MET C O 1
ATOM 3121 N N . LYS C 1 2 ? 43.910 37.736 23.701 1.00 39.61 2 LYS C N 1
ATOM 3122 C CA . LYS C 1 2 ? 44.321 38.743 24.686 1.00 38.87 2 LYS C CA 1
ATOM 3123 C C . LYS C 1 2 ? 43.138 39.623 25.090 1.00 37.92 2 LYS C C 1
ATOM 3124 O O . LYS C 1 2 ? 42.364 40.077 24.236 1.00 37.30 2 LYS C O 1
ATOM 3130 N N . LEU C 1 3 ? 43.005 39.860 26.393 1.00 36.51 3 LEU C N 1
ATOM 3131 C CA . LEU C 1 3 ? 42.053 40.840 26.887 1.00 35.54 3 LEU C CA 1
ATOM 3132 C C . LEU C 1 3 ? 42.789 42.057 27.438 1.00 35.83 3 LEU C C 1
ATOM 3133 O O . LEU C 1 3 ? 43.594 41.948 28.370 1.00 35.87 3 LEU C O 1
ATOM 3138 N N . TYR C 1 4 ? 42.517 43.208 26.838 1.00 35.49 4 TYR C N 1
ATOM 3139 C CA . TYR C 1 4 ? 43.038 44.473 27.322 1.00 35.84 4 TYR C CA 1
ATOM 3140 C C . TYR C 1 4 ? 42.104 44.954 28.418 1.00 36.69 4 TYR C C 1
ATOM 3141 O O . TYR C 1 4 ? 40.871 45.023 28.232 1.00 36.22 4 TYR C O 1
ATOM 3150 N N . TYR C 1 5 ? 42.694 45.242 29.576 1.00 37.02 5 TYR C N 1
ATOM 3151 C CA . TYR C 1 5 ? 41.921 45.526 30.771 1.00 38.15 5 TYR C CA 1
ATOM 3152 C C . TYR C 1 5 ? 42.543 46.612 31.638 1.00 38.57 5 TYR C C 1
ATOM 3153 O O . TYR C 1 5 ? 43.722 46.934 31.506 1.00 39.27 5 TYR C O 1
ATOM 3162 N N . SER C 1 6 ? 41.730 47.186 32.513 1.00 39.94 6 SER C N 1
ATOM 3163 C CA . SER C 1 6 ? 42.240 47.977 33.637 1.00 40.99 6 SER C CA 1
ATOM 3164 C C . SER C 1 6 ? 41.560 47.477 34.902 1.00 41.37 6 SER C C 1
ATOM 3165 O O . SER C 1 6 ? 40.347 47.230 34.888 1.00 41.14 6 SER C O 1
ATOM 3168 N N . PRO C 1 7 ? 42.347 47.272 35.988 1.00 41.75 7 PRO C N 1
ATOM 3169 C CA . PRO C 1 7 ? 41.797 46.702 37.227 1.00 41.70 7 PRO C CA 1
ATOM 3170 C C . PRO C 1 7 ? 40.479 47.350 37.672 1.00 41.65 7 PRO C C 1
ATOM 3171 O O . PRO C 1 7 ? 40.407 48.579 37.841 1.00 42.10 7 PRO C O 1
ATOM 3175 N N . GLY C 1 8 ? 39.446 46.525 37.823 1.00 40.79 8 GLY C N 1
ATOM 3176 C CA . GLY C 1 8 ? 38.150 46.966 38.336 1.00 40.05 8 GLY C CA 1
ATOM 3177 C C . GLY C 1 8 ? 37.253 47.729 37.375 1.00 39.21 8 GLY C C 1
ATOM 3178 O O . GLY C 1 8 ? 36.101 48.024 37.715 1.00 39.36 8 GLY C O 1
ATOM 3179 N N . ALA C 1 9 ? 37.774 48.045 36.188 1.00 38.29 9 ALA C N 1
ATOM 3180 C CA . ALA C 1 9 ? 37.017 48.723 35.134 1.00 37.47 9 ALA C CA 1
ATOM 3181 C C . ALA C 1 9 ? 36.019 47.769 34.500 1.00 37.14 9 ALA C C 1
ATOM 3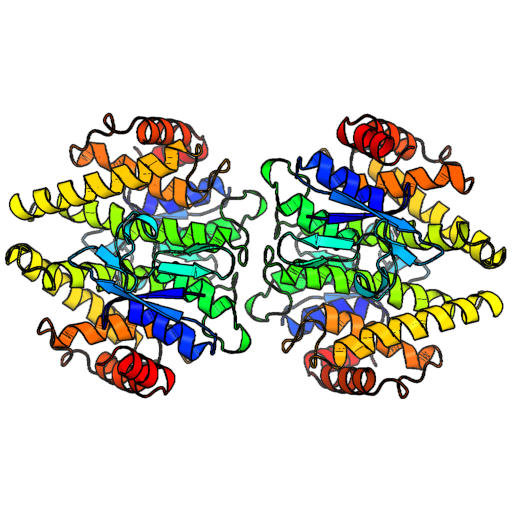182 O O . ALA C 1 9 ? 35.948 46.599 34.889 1.00 37.43 9 ALA C O 1
ATOM 3184 N N . CYS C 1 10 ? 35.253 48.255 33.524 1.00 36.34 10 CYS C N 1
ATOM 3185 C CA . CYS C 1 10 ? 34.226 47.419 32.866 1.00 36.17 10 CYS C CA 1
ATOM 3186 C C . CYS C 1 10 ? 34.769 46.147 32.202 1.00 34.95 10 CYS C C 1
ATOM 3187 O O . CYS C 1 10 ? 34.010 45.205 31.977 1.00 34.72 10 CYS C O 1
ATOM 3190 N N . SER C 1 11 ? 36.065 46.147 31.877 1.00 34.09 11 SER C N 1
ATOM 3191 C CA . SER C 1 11 ? 36.762 44.981 31.314 1.00 33.65 11 SER C CA 1
ATOM 3192 C C . SER C 1 11 ? 36.736 43.759 32.217 1.00 32.89 11 SER C C 1
ATOM 3193 O O . SER C 1 11 ? 36.978 42.638 31.757 1.00 32.69 11 SER C O 1
ATOM 3196 N N . LEU C 1 12 ? 36.431 43.978 33.495 1.00 32.66 12 LEU C N 1
ATOM 3197 C CA . LEU C 1 12 ? 36.239 42.904 34.458 1.00 32.76 12 LEU C CA 1
ATOM 3198 C C . LEU C 1 12 ? 35.060 42.011 34.061 1.00 32.13 12 LEU C C 1
ATOM 3199 O O . LEU C 1 12 ? 34.992 40.853 34.483 1.00 32.66 12 LEU C O 1
ATOM 3204 N N . SER C 1 13 ? 34.131 42.556 33.266 1.00 31.50 13 SER C N 1
ATOM 3205 C CA . SER C 1 13 ? 33.011 41.784 32.722 1.00 31.09 13 SER C CA 1
ATOM 3206 C C . SER C 1 13 ? 33.443 40.693 31.700 1.00 31.03 13 SER C C 1
ATOM 3207 O O . SER C 1 13 ? 33.170 39.519 31.944 1.00 31.66 13 SER C O 1
ATOM 3210 N N . PRO C 1 14 ? 34.087 41.064 30.559 1.00 31.09 14 PRO C N 1
ATOM 3211 C CA . PRO C 1 14 ? 34.689 39.989 29.745 1.00 31.81 14 PRO C CA 1
ATOM 3212 C C . PRO C 1 14 ? 35.693 39.100 30.497 1.00 31.96 14 PRO C C 1
ATOM 3213 O O . PRO C 1 14 ? 35.690 37.893 30.283 1.00 32.27 14 PRO C O 1
ATOM 3217 N N . HIS C 1 15 ? 36.512 39.678 31.373 1.00 32.10 15 HIS C N 1
ATOM 3218 C CA . HIS C 1 15 ? 37.417 38.880 32.217 1.00 32.28 15 HIS C CA 1
ATOM 3219 C C . HIS C 1 15 ? 36.660 37.724 32.908 1.00 31.61 15 HIS C C 1
ATOM 3220 O O . HIS C 1 15 ? 36.984 36.557 32.708 1.00 31.13 15 HIS C O 1
ATOM 3227 N N . ILE C 1 16 ? 35.631 38.053 33.687 1.00 31.37 16 ILE C N 1
ATOM 3228 C CA . ILE C 1 16 ? 34.816 37.033 34.355 1.00 30.98 16 ILE C CA 1
ATOM 3229 C C . ILE C 1 16 ? 34.188 36.062 33.345 1.00 31.13 16 ILE C C 1
ATOM 3230 O O . ILE C 1 16 ? 34.197 34.850 33.575 1.00 31.41 16 ILE C O 1
ATOM 3235 N N . ALA C 1 17 ? 33.644 36.576 32.237 1.00 30.82 17 ALA C N 1
ATOM 3236 C CA . ALA C 1 17 ? 33.028 35.699 31.227 1.00 30.94 17 ALA C CA 1
ATOM 3237 C C . ALA C 1 17 ? 34.047 34.695 30.654 1.00 30.90 17 ALA C C 1
ATOM 3238 O O . ALA C 1 17 ? 33.727 33.519 30.457 1.00 30.22 17 ALA C O 1
ATOM 3240 N N . LEU C 1 18 ? 35.269 35.158 30.404 1.00 31.56 18 LEU C N 1
ATOM 3241 C CA . LEU C 1 18 ? 36.339 34.268 29.923 1.00 32.44 18 LEU C CA 1
ATOM 3242 C C . LEU C 1 18 ? 36.640 33.147 30.924 1.00 33.64 18 LEU C C 1
ATOM 3243 O O . LEU C 1 18 ? 36.868 31.986 30.524 1.00 34.80 18 LEU C O 1
ATOM 3248 N N . ARG C 1 19 ? 36.640 33.479 32.219 1.00 34.07 19 ARG C N 1
ATOM 3249 C CA . ARG C 1 19 ? 36.877 32.478 33.275 1.00 34.98 19 ARG C CA 1
ATOM 3250 C C . ARG C 1 19 ? 35.712 31.520 33.419 1.00 35.17 19 ARG C C 1
ATOM 3251 O O . ARG C 1 19 ? 35.925 30.318 33.546 1.00 35.31 19 ARG C O 1
ATOM 3259 N N . GLU C 1 20 ? 34.489 32.051 33.390 1.00 35.03 20 GLU C N 1
ATOM 3260 C CA . GLU C 1 20 ? 33.280 31.222 33.336 1.00 35.77 20 GLU C CA 1
ATOM 3261 C C . GLU C 1 20 ? 33.259 30.259 32.136 1.00 35.54 20 GLU C C 1
ATOM 3262 O O . GLU C 1 20 ? 32.803 29.124 32.249 1.00 34.63 20 GLU C O 1
ATOM 3268 N N . ALA C 1 21 ? 33.751 30.722 30.988 1.00 36.29 21 ALA C N 1
ATOM 3269 C CA . ALA C 1 21 ? 33.791 29.910 29.771 1.00 36.55 21 ALA C CA 1
ATOM 3270 C C . ALA C 1 21 ? 34.906 28.850 29.822 1.00 37.56 21 ALA C C 1
ATOM 3271 O O . ALA C 1 21 ? 34.868 27.868 29.072 1.00 37.63 21 ALA C O 1
ATOM 3273 N N . GLY C 1 22 ? 35.898 29.066 30.682 1.00 38.09 22 GLY C N 1
ATOM 3274 C CA . GLY C 1 22 ? 37.069 28.181 30.754 1.00 39.56 22 GLY C CA 1
ATOM 3275 C C . GLY C 1 22 ? 38.086 28.329 29.633 1.00 40.14 22 GLY C C 1
ATOM 3276 O O . GLY C 1 22 ? 38.878 27.416 29.406 1.00 40.71 22 GLY C O 1
ATOM 3277 N N . LEU C 1 23 ? 38.090 29.478 28.948 1.00 40.56 23 LEU C N 1
ATOM 3278 C CA . LEU C 1 23 ? 38.975 29.703 27.797 1.00 41.03 23 LEU C CA 1
ATOM 3279 C C . LEU C 1 23 ? 40.373 30.153 28.207 1.00 41.60 23 LEU C C 1
ATOM 3280 O O . LEU C 1 23 ? 40.548 30.769 29.275 1.00 42.11 23 LEU C O 1
ATOM 3285 N N . ASN C 1 24 ? 41.362 29.836 27.360 1.00 41.90 24 ASN C N 1
ATOM 3286 C CA . ASN C 1 24 ? 42.729 30.329 27.536 1.00 41.92 24 ASN C CA 1
ATOM 3287 C C . ASN C 1 24 ? 42.787 31.756 27.048 1.00 41.12 24 ASN C C 1
ATOM 3288 O O . ASN C 1 24 ? 42.301 32.059 25.958 1.00 41.73 24 ASN C O 1
ATOM 3293 N N . PHE C 1 25 ? 43.399 32.631 27.833 1.00 40.25 25 PHE C N 1
ATOM 3294 C CA . PHE C 1 25 ? 43.589 34.009 27.413 1.00 39.85 25 PHE C CA 1
ATOM 3295 C C . PHE C 1 25 ? 44.743 34.625 28.175 1.00 39.58 25 PHE C C 1
ATOM 3296 O O . PHE C 1 25 ? 45.119 34.143 29.238 1.00 39.26 25 PHE C O 1
ATOM 3304 N N . GLU C 1 26 ? 45.268 35.713 27.629 1.00 39.04 26 GLU C N 1
ATOM 3305 C CA . GLU C 1 26 ? 46.310 36.473 28.273 1.00 39.72 26 GLU C CA 1
ATOM 3306 C C . GLU C 1 26 ? 45.750 37.855 28.655 1.00 38.89 26 GLU C C 1
ATOM 3307 O O . GLU C 1 26 ? 45.179 38.538 27.815 1.00 38.83 26 GLU C O 1
ATOM 3313 N N . LEU C 1 27 ? 45.886 38.234 29.925 1.00 38.40 27 LEU C N 1
ATOM 3314 C CA . LEU C 1 27 ? 45.530 39.575 30.398 1.00 38.45 27 LEU C CA 1
ATOM 3315 C C . LEU C 1 27 ? 46.613 40.572 30.033 1.00 38.66 27 LEU C C 1
ATOM 3316 O O . LEU C 1 27 ? 47.806 40.319 30.255 1.00 37.92 27 LEU C O 1
ATOM 3321 N N . VAL C 1 28 ? 46.198 41.692 29.452 1.00 38.41 28 VAL C N 1
ATOM 3322 C CA . VAL C 1 28 ? 47.126 42.760 29.110 1.00 38.87 28 VAL C CA 1
ATOM 3323 C C . VAL C 1 28 ? 46.611 44.023 29.763 1.00 39.57 28 VAL C C 1
ATOM 3324 O O . VAL C 1 28 ? 45.564 44.553 29.368 1.00 39.41 28 VAL C O 1
ATOM 3328 N N . GLN C 1 29 ? 47.341 44.497 30.769 1.00 40.25 29 GLN C N 1
ATOM 3329 C CA . GLN C 1 29 ? 46.954 45.699 31.500 1.00 41.59 29 GLN C CA 1
ATOM 3330 C C . GLN C 1 29 ? 47.159 46.941 30.653 1.00 42.03 29 GLN C C 1
ATOM 3331 O O . GLN C 1 29 ? 48.134 47.049 29.925 1.00 42.39 29 GLN C O 1
ATOM 3337 N N . VAL C 1 30 ? 46.215 47.868 30.742 1.00 43.24 30 VAL C N 1
ATOM 3338 C CA . VAL C 1 30 ? 46.321 49.136 30.038 1.00 43.84 30 VAL C CA 1
ATOM 3339 C C . VAL C 1 30 ? 46.356 50.236 31.096 1.00 44.88 30 VAL C C 1
ATOM 3340 O O . VAL C 1 30 ? 45.593 50.184 32.062 1.00 45.21 30 VAL C O 1
ATOM 3344 N N . ASP C 1 31 ? 47.266 51.204 30.938 1.00 45.71 31 ASP C N 1
ATOM 3345 C CA . ASP C 1 31 ? 47.269 52.392 31.793 1.00 46.41 31 ASP C CA 1
ATOM 3346 C C . ASP C 1 31 ? 46.339 53.406 31.147 1.00 46.33 31 ASP C C 1
ATOM 3347 O O . ASP C 1 31 ? 46.662 53.979 30.103 1.00 46.37 31 ASP C O 1
ATOM 3352 N N . LEU C 1 32 ? 45.184 53.629 31.761 1.00 46.23 32 LEU C N 1
ATOM 3353 C CA . LEU C 1 32 ? 44.177 54.502 31.155 1.00 46.45 32 LEU C CA 1
ATOM 3354 C C . LEU C 1 32 ? 44.558 55.996 31.179 1.00 46.92 32 LEU C C 1
ATOM 3355 O O . LEU C 1 32 ? 43.956 56.810 30.462 1.00 47.09 32 LEU C O 1
ATOM 3360 N N . ALA C 1 33 ? 45.557 56.354 31.984 1.00 47.47 33 ALA C N 1
ATOM 3361 C CA . ALA C 1 33 ? 46.047 57.736 32.017 1.00 48.00 33 ALA C CA 1
ATOM 3362 C C . ALA C 1 33 ? 46.938 58.029 30.809 1.00 48.07 33 ALA C C 1
ATOM 3363 O O . ALA C 1 33 ? 46.666 58.962 30.036 1.00 47.96 33 ALA C O 1
ATOM 3365 N N . SER C 1 34 ? 47.988 57.213 30.661 1.00 48.11 34 SER C N 1
ATOM 3366 C CA . SER C 1 34 ? 48.994 57.341 29.597 1.00 48.06 34 SER C CA 1
ATOM 3367 C C . SER C 1 34 ? 48.620 56.635 28.283 1.00 48.19 34 SER C C 1
ATOM 3368 O O . SER C 1 34 ? 49.284 56.836 27.255 1.00 47.56 34 SER C O 1
ATOM 3371 N N . LYS C 1 35 ? 47.555 55.820 28.330 1.00 48.12 35 LYS C N 1
ATOM 3372 C CA . LYS C 1 35 ? 47.094 55.011 27.192 1.00 47.98 35 LYS C CA 1
ATOM 3373 C C . LYS C 1 35 ? 48.217 54.143 26.606 1.00 47.92 35 LYS C C 1
ATOM 3374 O O . LYS C 1 35 ? 48.373 54.026 25.389 1.00 47.95 35 LYS C O 1
ATOM 3380 N N . LYS C 1 36 ? 49.008 53.561 27.498 1.00 47.96 36 LYS C N 1
ATOM 3381 C CA . LYS C 1 36 ? 50.033 52.605 27.118 1.00 48.77 36 LYS C CA 1
ATOM 3382 C C . LYS C 1 36 ? 49.729 51.274 27.777 1.00 48.00 36 LYS C C 1
ATOM 3383 O O . LYS C 1 36 ? 49.318 51.219 28.935 1.00 47.99 36 LYS C O 1
ATOM 3389 N N . THR C 1 37 ? 49.899 50.204 27.016 1.00 48.16 37 THR C N 1
ATOM 3390 C CA . THR C 1 37 ? 49.701 48.859 27.533 1.00 48.11 37 THR C CA 1
ATOM 3391 C C . THR C 1 37 ? 50.873 48.441 28.441 1.00 48.73 37 THR C C 1
ATOM 3392 O O . THR C 1 37 ? 51.801 49.226 28.683 1.00 48.68 37 THR C O 1
ATOM 3396 N N . ALA C 1 38 ? 50.810 47.206 28.937 1.00 49.07 38 ALA C N 1
ATOM 3397 C CA . ALA C 1 38 ? 51.821 46.641 29.824 1.00 49.44 38 ALA C CA 1
ATOM 3398 C C . ALA C 1 38 ? 53.187 46.536 29.154 1.00 49.66 38 ALA C C 1
ATOM 3399 O O . ALA C 1 38 ? 54.215 46.686 29.820 1.00 50.05 38 ALA C O 1
ATOM 3401 N N . SER C 1 39 ? 53.187 46.256 27.847 1.00 49.53 39 SER C N 1
ATOM 3402 C CA . SER C 1 39 ? 54.417 46.162 27.062 1.00 48.89 39 SER C CA 1
ATOM 3403 C C . SER C 1 39 ? 54.920 47.530 26.574 1.00 48.48 39 SER C C 1
ATOM 3404 O O . SER C 1 39 ? 55.952 47.612 25.923 1.00 48.36 39 SER C O 1
ATOM 3407 N N . GLY C 1 40 ? 54.184 48.597 26.879 1.00 47.94 40 GLY C N 1
ATOM 3408 C CA . GLY C 1 40 ? 54.568 49.941 26.451 1.00 46.95 40 GLY C CA 1
ATOM 3409 C C . GLY C 1 40 ? 54.013 50.376 25.103 1.00 46.41 40 GLY C C 1
ATOM 3410 O O . GLY C 1 40 ? 54.307 51.485 24.635 1.00 46.24 40 GLY C O 1
ATOM 3411 N N . GLN C 1 41 ? 53.213 49.512 24.474 1.00 45.62 41 GLN C N 1
ATOM 3412 C CA . GLN C 1 41 ? 52.558 49.846 23.208 1.00 44.64 41 GLN C CA 1
ATOM 3413 C C . GLN C 1 41 ? 51.524 50.967 23.359 1.00 43.55 41 GLN C C 1
ATOM 3414 O O . GLN C 1 41 ? 50.862 51.089 24.393 1.00 42.87 41 GLN C O 1
ATOM 3420 N N . ASP C 1 42 ? 51.405 51.784 22.319 1.00 42.61 42 ASP C N 1
ATOM 3421 C CA . ASP C 1 42 ? 50.349 52.797 22.240 1.00 42.02 42 ASP C CA 1
ATOM 3422 C C . ASP C 1 42 ? 49.003 52.064 22.060 1.00 40.95 42 ASP C C 1
ATOM 3423 O O . ASP C 1 42 ? 48.765 51.426 21.036 1.00 40.29 42 ASP C O 1
ATOM 3428 N N . TYR C 1 43 ? 48.148 52.140 23.077 1.00 40.18 43 TYR C N 1
ATOM 3429 C CA . TYR C 1 43 ? 46.897 51.370 23.082 1.00 39.71 43 TYR C CA 1
ATOM 3430 C C . TYR C 1 43 ? 45.872 51.845 22.048 1.00 39.26 43 TYR C C 1
ATOM 3431 O O . TYR C 1 43 ? 45.022 51.057 21.622 1.00 39.55 43 TYR C O 1
ATOM 3440 N N . LEU C 1 44 ? 45.959 53.104 21.622 1.00 38.71 44 LEU C N 1
ATOM 3441 C CA . LEU C 1 44 ? 45.090 53.590 20.532 1.00 38.37 44 LEU C CA 1
ATOM 3442 C C . LEU C 1 44 ? 45.346 52.887 19.201 1.00 38.25 44 LEU C C 1
ATOM 3443 O O . LEU C 1 44 ? 44.489 52.893 18.318 1.00 37.85 44 LEU C O 1
ATOM 3448 N N . GLU C 1 45 ? 46.511 52.253 19.078 1.00 38.13 45 GLU C N 1
ATOM 3449 C CA . GLU C 1 45 ? 46.806 51.368 17.947 1.00 38.28 45 GLU C CA 1
ATOM 3450 C C . GLU C 1 45 ? 45.940 50.127 17.978 1.00 37.36 45 GLU C C 1
ATOM 3451 O O . GLU C 1 45 ? 45.765 49.484 16.949 1.00 37.82 45 GLU C O 1
ATOM 3457 N N . VAL C 1 46 ? 45.430 49.778 19.158 1.00 36.51 46 VAL C N 1
ATOM 3458 C CA . VAL C 1 46 ? 44.595 48.578 19.333 1.00 35.63 46 VAL C CA 1
ATOM 3459 C C . VAL C 1 46 ? 43.097 48.976 19.302 1.00 35.40 46 VAL C C 1
ATOM 3460 O O . VAL C 1 46 ? 42.347 48.487 18.464 1.00 34.91 46 VAL C O 1
ATOM 3464 N N . ASN C 1 47 ? 42.687 49.865 20.211 1.00 34.56 47 ASN C N 1
ATOM 3465 C CA . ASN C 1 47 ? 41.361 50.502 20.159 1.00 34.42 47 ASN C CA 1
ATOM 3466 C C . ASN C 1 47 ? 41.474 51.997 19.873 1.00 34.31 47 ASN C C 1
ATOM 3467 O O . ASN C 1 47 ? 41.904 52.751 20.735 1.00 34.29 47 ASN C O 1
ATOM 3472 N N . PRO C 1 48 ? 41.061 52.422 18.664 1.00 34.87 48 PRO C N 1
ATOM 3473 C CA . PRO C 1 48 ? 41.141 53.833 18.243 1.00 35.23 48 PRO C CA 1
ATOM 3474 C C . PRO C 1 48 ? 40.414 54.785 19.206 1.00 35.52 48 PRO C C 1
ATOM 3475 O O . PRO C 1 48 ? 40.817 55.950 19.323 1.00 35.88 48 PRO C O 1
ATOM 3479 N N . ALA C 1 49 ? 39.382 54.285 19.898 1.00 34.84 49 ALA C N 1
ATOM 3480 C CA . ALA C 1 49 ? 38.610 55.084 20.869 1.00 34.91 49 ALA C CA 1
ATOM 3481 C C . ALA C 1 49 ? 39.314 55.201 22.216 1.00 35.03 49 ALA C C 1
ATOM 3482 O O . ALA C 1 49 ? 39.017 56.101 23.005 1.00 36.08 49 ALA C O 1
ATOM 3484 N N . GLY C 1 50 ? 40.237 54.287 22.491 1.00 34.43 50 GLY C N 1
ATOM 3485 C CA . GLY C 1 50 ? 41.131 54.445 23.617 1.00 34.09 50 GLY C CA 1
ATOM 3486 C C . GLY C 1 50 ? 40.682 53.809 24.910 1.00 34.08 50 GLY C C 1
ATOM 3487 O O . GLY C 1 50 ? 41.386 53.892 25.903 1.00 34.19 50 GLY C O 1
ATOM 3488 N N . TYR C 1 51 ? 39.520 53.158 24.904 1.00 33.70 51 TYR C N 1
ATOM 3489 C CA . TYR C 1 51 ? 38.999 52.563 26.126 1.00 33.72 51 TYR C CA 1
ATOM 3490 C C . TYR C 1 51 ? 39.106 51.030 26.188 1.00 33.18 51 TYR C C 1
ATOM 3491 O O . TYR C 1 51 ? 39.291 50.370 25.165 1.00 33.33 51 TYR C O 1
ATOM 3500 N N . VAL C 1 52 ? 39.042 50.478 27.399 1.00 32.81 52 VAL C N 1
ATOM 3501 C CA . VAL C 1 52 ? 38.938 49.031 27.601 1.00 32.74 52 VAL C CA 1
ATOM 3502 C C . VAL C 1 52 ? 37.453 48.735 27.781 1.00 32.45 52 VAL C C 1
ATOM 3503 O O . VAL C 1 52 ? 36.706 49.653 28.102 1.00 32.75 52 VAL C O 1
ATOM 3507 N N . PRO C 1 53 ? 37.012 47.477 27.541 1.00 32.50 53 PRO C N 1
ATOM 3508 C CA . PRO C 1 53 ? 37.807 46.318 27.067 1.00 32.62 53 PRO C CA 1
ATOM 3509 C C . PRO C 1 53 ? 38.070 46.314 25.563 1.00 32.51 53 PRO C C 1
ATOM 3510 O O . PRO C 1 53 ? 37.344 46.943 24.797 1.00 32.18 53 PRO C O 1
ATOM 3514 N N . CYS C 1 54 ? 39.102 45.582 25.159 1.00 32.69 54 CYS C N 1
ATOM 3515 C CA . CYS C 1 54 ? 39.232 45.107 23.795 1.00 32.47 54 CYS C CA 1
ATOM 3516 C C . CYS C 1 54 ? 39.661 43.638 23.869 1.00 32.79 54 CYS C C 1
ATOM 3517 O O . CYS C 1 54 ? 40.546 43.285 24.655 1.00 32.70 54 CYS C O 1
ATOM 3520 N N . LEU C 1 55 ? 39.014 42.785 23.079 1.00 32.81 55 LEU C N 1
ATOM 3521 C CA . LEU C 1 55 ? 39.398 41.385 22.964 1.00 33.60 55 LEU C CA 1
ATOM 3522 C C . LEU C 1 55 ? 40.113 41.182 21.632 1.00 35.69 55 LEU C C 1
ATOM 3523 O O . LEU C 1 55 ? 39.605 41.564 20.577 1.00 35.22 55 LEU C O 1
ATOM 3528 N N . GLN C 1 56 ? 41.303 40.597 21.688 1.00 38.23 56 GLN C N 1
ATOM 3529 C CA . GLN C 1 56 ? 42.071 40.345 20.471 1.00 41.26 56 GLN C CA 1
ATOM 3530 C C . GLN C 1 56 ? 42.151 38.845 20.267 1.00 42.62 56 GLN C C 1
ATOM 3531 O O . GLN C 1 56 ? 42.547 38.121 21.181 1.00 43.00 56 GLN C O 1
ATOM 3537 N N . LEU C 1 57 ? 41.748 38.393 19.079 1.00 44.26 57 LEU C N 1
ATOM 3538 C CA . LEU C 1 57 ? 41.688 36.970 18.773 1.00 45.81 57 LEU C CA 1
ATOM 3539 C C . LEU C 1 57 ? 43.065 36.474 18.392 1.00 46.76 57 LEU C C 1
ATOM 3540 O O . LEU C 1 57 ? 43.908 37.257 17.942 1.00 46.71 57 LEU C O 1
ATOM 3545 N N . ASP C 1 58 ? 43.276 35.168 18.574 1.00 48.43 58 ASP C N 1
ATOM 3546 C CA . ASP C 1 58 ? 44.493 34.481 18.136 1.00 49.71 58 ASP C CA 1
ATOM 3547 C C . ASP C 1 58 ? 44.972 34.996 16.771 1.00 49.60 58 ASP C C 1
ATOM 3548 O O . ASP C 1 58 ? 46.134 35.388 16.606 1.00 49.88 58 ASP C O 1
ATOM 3553 N N . ASP C 1 59 ? 44.049 35.042 15.813 1.00 49.72 59 ASP C N 1
ATOM 3554 C CA . ASP C 1 59 ? 44.365 35.416 14.428 1.00 49.49 59 ASP C CA 1
ATOM 3555 C C . ASP C 1 59 ? 44.684 36.900 14.168 1.00 48.54 59 ASP C C 1
ATOM 3556 O O . ASP C 1 59 ? 44.976 37.266 13.034 1.00 48.94 59 ASP C O 1
ATOM 3561 N N . GLY C 1 60 ? 44.623 37.749 15.197 1.00 47.49 60 GLY C N 1
ATOM 3562 C CA . GLY C 1 60 ? 44.895 39.198 15.040 1.00 45.72 60 GLY C CA 1
ATOM 3563 C C . GLY C 1 60 ? 43.677 40.139 15.065 1.00 44.58 60 GLY C C 1
ATOM 3564 O O . GLY C 1 60 ? 43.806 41.332 15.354 1.00 45.14 60 GLY C O 1
ATOM 3565 N N . ARG C 1 61 ? 42.496 39.616 14.740 1.00 42.94 61 ARG C N 1
ATOM 3566 C CA . ARG C 1 61 ? 41.258 40.413 14.749 1.00 40.54 61 ARG C CA 1
ATOM 3567 C C . ARG C 1 61 ? 40.911 40.947 16.130 1.00 38.82 61 ARG C C 1
ATOM 3568 O O . ARG C 1 61 ? 41.239 40.329 17.153 1.00 37.40 61 ARG C O 1
ATOM 3576 N N . THR C 1 62 ? 40.264 42.112 16.154 1.00 36.73 62 THR C N 1
ATOM 3577 C CA . THR C 1 62 ? 39.842 42.695 17.418 1.00 35.25 62 THR C CA 1
ATOM 3578 C C . THR C 1 62 ? 38.342 42.915 17.491 1.00 34.30 62 THR C C 1
ATOM 3579 O O . THR C 1 62 ? 37.649 43.027 16.472 1.00 32.91 62 THR C O 1
ATOM 3583 N N . LEU C 1 63 ? 37.865 42.955 18.726 1.00 32.82 63 LEU C N 1
ATOM 3584 C CA . LEU C 1 63 ? 36.485 43.247 19.012 1.00 32.01 63 LEU C CA 1
ATOM 3585 C C . LEU C 1 63 ? 36.486 44.218 20.176 1.00 30.49 63 LEU C C 1
ATOM 3586 O O . LEU C 1 63 ? 37.232 44.036 21.132 1.00 30.63 63 LEU C O 1
ATOM 3591 N N . THR C 1 64 ? 35.724 45.297 20.052 1.00 29.49 64 THR C N 1
ATOM 3592 C CA . THR C 1 64 ? 35.491 46.229 21.157 1.00 28.81 64 THR C CA 1
ATOM 3593 C C . THR C 1 64 ? 33.985 46.245 21.543 1.00 28.57 64 THR C C 1
ATOM 3594 O O . THR C 1 64 ? 33.161 45.582 20.908 1.00 27.32 64 THR C O 1
ATOM 3598 N N . GLU C 1 65 ? 33.655 47.023 22.577 1.00 28.73 65 GLU C N 1
ATOM 3599 C CA . GLU C 1 65 ? 32.301 47.125 23.169 1.00 28.70 65 GLU C CA 1
ATOM 3600 C C . GLU C 1 65 ? 31.973 45.896 23.993 1.00 28.51 65 GLU C C 1
ATOM 3601 O O . GLU C 1 65 ? 31.825 44.806 23.450 1.00 28.61 65 GLU C O 1
ATOM 3607 N N . GLY C 1 66 ? 31.860 46.082 25.310 1.00 28.19 66 GLY C N 1
ATOM 3608 C CA . GLY C 1 66 ? 31.556 44.978 26.203 1.00 28.29 66 GLY C CA 1
ATOM 3609 C C . GLY C 1 66 ? 30.470 44.020 25.731 1.00 28.34 66 GLY C C 1
ATOM 3610 O O . GLY C 1 66 ? 30.688 42.788 25.725 1.00 28.10 66 GLY C O 1
ATOM 3611 N N . PRO C 1 67 ? 29.272 44.548 25.388 1.00 27.78 67 PRO C N 1
ATOM 3612 C CA . PRO C 1 67 ? 28.201 43.657 24.914 1.00 27.50 67 PRO C CA 1
ATOM 3613 C C . PRO C 1 67 ? 28.524 42.766 23.691 1.00 27.67 67 PRO C C 1
ATOM 3614 O O . PRO C 1 67 ? 28.010 41.652 23.615 1.00 27.74 67 PRO C O 1
ATOM 3618 N N . ALA C 1 68 ? 29.349 43.240 22.759 1.00 27.60 68 ALA C N 1
ATOM 3619 C CA . ALA C 1 68 ? 29.831 42.402 21.639 1.00 28.01 68 ALA C CA 1
ATOM 3620 C C . ALA C 1 68 ? 30.845 41.334 22.106 1.00 27.88 68 ALA C C 1
ATOM 3621 O O . ALA C 1 68 ? 30.705 40.138 21.797 1.00 28.93 68 ALA C O 1
ATOM 3623 N N . ILE C 1 69 ? 31.852 41.762 22.863 1.00 28.26 69 ILE C N 1
ATOM 3624 C CA . ILE C 1 69 ? 32.863 40.837 23.429 1.00 27.90 69 ILE C CA 1
ATOM 3625 C C . ILE C 1 69 ? 32.234 39.684 24.224 1.00 28.37 69 ILE C C 1
ATOM 3626 O O . ILE C 1 69 ? 32.546 38.517 23.968 1.00 28.12 69 ILE C O 1
ATOM 3631 N N . VAL C 1 70 ? 31.353 39.995 25.174 1.00 28.24 70 VAL C N 1
ATOM 3632 C CA . VAL C 1 70 ? 30.831 38.966 26.065 1.00 28.24 70 VAL C CA 1
ATOM 3633 C C . VAL C 1 70 ? 29.918 37.955 25.357 1.00 28.53 70 VAL C C 1
ATOM 3634 O O . VAL C 1 70 ? 29.812 36.814 25.786 1.00 28.59 70 VAL C O 1
ATOM 3638 N N . GLN C 1 71 ? 29.301 38.375 24.254 1.00 29.08 71 GLN C N 1
ATOM 3639 C CA . GLN C 1 71 ? 28.545 37.480 23.386 1.00 28.83 71 GLN C CA 1
ATOM 3640 C C . GLN C 1 71 ? 29.477 36.585 22.544 1.00 29.14 71 GLN C C 1
ATOM 3641 O O . GLN C 1 71 ? 29.236 35.399 22.402 1.00 28.62 71 GLN C O 1
ATOM 3647 N N . TYR C 1 72 ? 30.537 37.160 21.987 1.00 29.87 72 TYR C N 1
ATOM 3648 C CA . TYR C 1 72 ? 31.531 36.356 21.323 1.00 30.04 72 TYR C CA 1
ATOM 3649 C C . TYR C 1 72 ? 32.018 35.261 22.279 1.00 30.07 72 TYR C C 1
ATOM 3650 O O . TYR C 1 72 ? 31.971 34.077 21.929 1.00 30.64 72 TYR C O 1
ATOM 3659 N N . VAL C 1 73 ? 32.439 35.656 23.478 1.00 29.05 73 VAL C N 1
ATOM 3660 C CA . VAL C 1 73 ? 32.929 34.738 24.489 1.00 29.75 73 VAL C CA 1
ATOM 3661 C C . VAL C 1 73 ? 31.953 33.591 24.827 1.00 30.21 73 VAL C C 1
ATOM 3662 O O . VAL C 1 73 ? 32.330 32.411 24.797 1.00 29.70 73 VAL C O 1
ATOM 3666 N N . ALA C 1 74 ? 30.707 33.947 25.139 1.00 30.21 74 ALA C N 1
ATOM 3667 C CA . ALA C 1 74 ? 29.668 32.961 25.435 1.00 30.94 74 ALA C CA 1
ATOM 3668 C C . ALA C 1 74 ? 29.413 31.992 24.270 1.00 31.28 74 ALA C C 1
ATOM 3669 O O . ALA C 1 74 ? 29.126 30.806 24.482 1.00 31.61 74 ALA C O 1
ATOM 3671 N N . ASP C 1 75 ? 29.511 32.494 23.044 1.00 32.04 75 ASP C N 1
ATOM 3672 C CA . ASP C 1 75 ? 29.254 31.665 21.862 1.00 33.15 75 ASP C CA 1
ATOM 3673 C C . ASP C 1 75 ? 30.364 30.634 21.603 1.00 34.15 75 ASP C C 1
ATOM 3674 O O . ASP C 1 75 ? 30.150 29.691 20.856 1.00 33.99 75 ASP C O 1
ATOM 3679 N N . GLN C 1 76 ? 31.525 30.826 22.232 1.00 35.38 76 GLN C N 1
ATOM 3680 C CA . GLN C 1 76 ? 32.638 29.883 22.139 1.00 37.60 76 GLN C CA 1
ATOM 3681 C C . GLN C 1 76 ? 32.380 28.604 22.931 1.00 39.09 76 GLN C C 1
ATOM 3682 O O . GLN C 1 76 ? 32.962 27.555 22.630 1.00 39.62 76 GLN C O 1
ATOM 3688 N N . VAL C 1 77 ? 31.517 28.686 23.945 1.00 40.59 77 VAL C N 1
ATOM 3689 C CA . VAL C 1 77 ? 31.217 27.521 24.790 1.00 42.22 77 VAL C CA 1
ATOM 3690 C C . VAL C 1 77 ? 29.712 27.380 25.060 1.00 42.45 77 VAL C C 1
ATOM 3691 O O . VAL C 1 77 ? 29.253 27.612 26.172 1.00 42.42 77 VAL C O 1
ATOM 3695 N N . PRO C 1 78 ? 28.942 26.994 24.026 1.00 43.16 78 PRO C N 1
ATOM 3696 C CA . PRO C 1 78 ? 27.480 26.870 24.147 1.00 43.82 78 PRO C CA 1
ATOM 3697 C C . PRO C 1 78 ? 27.012 25.911 25.245 1.00 44.61 78 PRO C C 1
ATOM 3698 O O . PRO C 1 78 ? 25.896 26.062 25.738 1.00 44.97 78 PRO C O 1
ATOM 3702 N N . GLY C 1 79 ? 27.858 24.947 25.623 1.00 44.96 79 GLY C N 1
ATOM 3703 C CA . GLY C 1 79 ? 27.552 24.022 26.720 1.00 45.04 79 GLY C CA 1
ATOM 3704 C C . GLY C 1 79 ? 27.450 24.692 28.091 1.00 45.06 79 GLY C C 1
ATOM 3705 O O . GLY C 1 79 ? 26.746 24.194 28.986 1.00 45.46 79 GLY C O 1
ATOM 3706 N N . LYS C 1 80 ? 28.150 25.817 28.259 1.00 44.22 80 LYS C N 1
ATOM 3707 C CA . LYS C 1 80 ? 28.121 26.572 29.509 1.00 43.31 80 LYS C CA 1
ATOM 3708 C C . LYS C 1 80 ? 26.815 27.377 29.667 1.00 42.80 80 LYS C C 1
ATOM 3709 O O . LYS C 1 80 ? 26.439 27.732 30.787 1.00 42.50 80 LYS C O 1
ATOM 3715 N N . GLN C 1 81 ? 26.127 27.638 28.552 1.00 41.77 81 GLN C N 1
ATOM 3716 C CA . GLN C 1 81 ? 24.853 28.377 28.537 1.00 41.11 81 GLN C CA 1
ATOM 3717 C C . GLN C 1 81 ? 25.011 29.793 29.094 1.00 39.80 81 GLN C C 1
ATOM 3718 O O . GLN C 1 81 ? 24.165 30.285 29.848 1.00 39.73 81 GLN C O 1
ATOM 3724 N N . LEU C 1 82 ? 26.105 30.438 28.713 1.00 38.21 82 LEU C N 1
ATOM 3725 C CA . LEU C 1 82 ? 26.386 31.796 29.150 1.00 37.14 82 LEU C CA 1
ATOM 3726 C C . LEU C 1 82 ? 25.570 32.849 28.389 1.00 36.50 82 LEU C C 1
ATOM 3727 O O . LEU C 1 82 ? 25.511 34.009 28.795 1.00 36.56 82 LEU C O 1
ATOM 3732 N N . ALA C 1 83 ? 24.945 32.432 27.290 1.00 35.14 83 ALA C N 1
ATOM 3733 C CA . ALA C 1 83 ? 24.003 33.260 26.538 1.00 34.27 83 ALA C CA 1
ATOM 3734 C C . ALA C 1 83 ? 23.014 32.309 25.886 1.00 33.82 83 ALA C C 1
ATOM 3735 O O . ALA C 1 83 ? 23.410 31.217 25.478 1.00 33.88 83 ALA C O 1
ATOM 3737 N N . PRO C 1 84 ? 21.735 32.717 25.760 1.00 33.01 84 PRO C N 1
ATOM 3738 C CA . PRO C 1 84 ? 20.833 31.895 24.945 1.00 32.40 84 PRO C CA 1
ATOM 3739 C C . PRO C 1 84 ? 21.320 31.810 23.506 1.00 32.30 84 PRO C C 1
ATOM 3740 O O . PRO C 1 84 ? 22.095 32.680 23.036 1.00 31.68 84 PRO C O 1
ATOM 3744 N N . ALA C 1 85 ? 20.880 30.752 22.831 1.00 31.85 85 ALA C N 1
ATOM 3745 C CA . ALA C 1 85 ? 21.225 30.484 21.449 1.00 32.21 85 ALA C CA 1
ATOM 3746 C C . ALA C 1 85 ? 20.831 31.622 20.522 1.00 32.23 85 ALA C C 1
ATOM 3747 O O . ALA C 1 85 ? 19.727 32.184 20.606 1.00 32.83 85 ALA C O 1
ATOM 3749 N N . ASN C 1 86 ? 21.755 31.961 19.640 1.00 31.90 86 ASN C N 1
ATOM 3750 C CA . ASN C 1 86 ? 21.499 32.925 18.593 1.00 32.42 86 ASN C CA 1
ATOM 3751 C C . ASN C 1 86 ? 20.252 32.587 17.793 1.00 32.21 86 ASN C C 1
ATOM 3752 O O . ASN C 1 86 ? 20.031 31.426 17.431 1.00 31.50 86 ASN C O 1
ATOM 3757 N N . GLY C 1 87 ? 19.449 33.605 17.507 1.00 32.37 87 GLY C N 1
ATOM 3758 C CA . GLY C 1 87 ? 18.205 33.386 16.779 1.00 32.97 87 GLY C CA 1
ATOM 3759 C C . GLY C 1 87 ? 17.007 33.054 17.659 1.00 33.16 87 GLY C C 1
ATOM 3760 O O . GLY C 1 87 ? 15.883 33.074 17.178 1.00 33.76 87 GLY C O 1
ATOM 3761 N N . SER C 1 88 ? 17.233 32.705 18.924 1.00 33.20 88 SER C N 1
ATOM 3762 C CA . SER C 1 88 ? 16.132 32.478 19.867 1.00 33.40 88 SER C CA 1
ATOM 3763 C C . SER C 1 88 ? 15.684 33.813 20.446 1.00 33.37 88 SER C C 1
ATOM 3764 O O . SER C 1 88 ? 16.468 34.769 20.495 1.00 32.26 88 SER C O 1
ATOM 3767 N N . PHE C 1 89 ? 14.427 33.878 20.886 1.00 33.45 89 PHE C N 1
ATOM 3768 C CA . PHE C 1 89 ? 13.907 35.113 21.460 1.00 33.23 89 PHE C CA 1
ATOM 3769 C C . PHE C 1 89 ? 14.713 35.572 22.681 1.00 32.79 89 PHE C C 1
ATOM 3770 O O . PHE C 1 89 ? 15.006 36.758 22.810 1.00 33.04 89 PHE C O 1
ATOM 3778 N N . GLU C 1 90 ? 15.056 34.636 23.566 1.00 32.48 90 GLU C N 1
ATOM 3779 C CA . GLU C 1 90 ? 15.808 34.953 24.770 1.00 32.98 90 GLU C CA 1
ATOM 3780 C C . GLU C 1 90 ? 17.226 35.520 24.490 1.00 32.78 90 GLU C C 1
ATOM 3781 O O . GLU C 1 90 ? 17.781 36.235 25.324 1.00 32.87 90 GLU C O 1
ATOM 3787 N N . ARG C 1 91 ? 17.783 35.243 23.309 1.00 32.17 91 ARG C N 1
ATOM 3788 C CA . ARG C 1 91 ? 19.044 35.894 22.889 1.00 31.64 91 ARG C CA 1
ATOM 3789 C C . ARG C 1 91 ? 18.877 37.404 22.638 1.00 30.92 91 ARG C C 1
ATOM 3790 O O . ARG C 1 91 ? 19.746 38.192 23.019 1.00 31.20 91 ARG C O 1
ATOM 3798 N N . TYR C 1 92 ? 17.779 37.801 21.989 1.00 30.79 92 TYR C N 1
ATOM 3799 C CA . TYR C 1 92 ? 17.442 39.238 21.803 1.00 30.53 92 TYR C CA 1
ATOM 3800 C C . TYR C 1 92 ? 17.143 39.901 23.133 1.00 30.29 92 TYR C C 1
ATOM 3801 O O . TYR C 1 92 ? 17.516 41.048 23.372 1.00 29.94 92 TYR C O 1
ATOM 3810 N N . HIS C 1 93 ? 16.490 39.151 24.004 1.00 30.23 93 HIS C N 1
ATOM 3811 C CA . HIS C 1 93 ? 16.269 39.568 25.377 1.00 31.58 93 HIS C CA 1
ATOM 3812 C C . HIS C 1 93 ? 17.599 39.780 26.161 1.00 30.69 93 HIS C C 1
ATOM 3813 O O . HIS C 1 93 ? 17.708 40.717 26.961 1.00 29.40 93 HIS C O 1
ATOM 3820 N N . LEU C 1 94 ? 18.607 38.934 25.915 1.00 29.73 94 LEU C N 1
ATOM 3821 C CA . LEU C 1 94 ? 19.952 39.160 26.472 1.00 29.15 94 LEU C CA 1
ATOM 3822 C C . LEU C 1 94 ? 20.594 40.476 25.979 1.00 29.00 94 LEU C C 1
ATOM 3823 O O . LEU C 1 94 ? 21.202 41.227 26.771 1.00 29.34 94 LEU C O 1
ATOM 3828 N N . GLN C 1 95 ? 20.462 40.729 24.676 1.00 27.87 95 GLN C N 1
ATOM 3829 C CA . GLN C 1 95 ? 20.982 41.914 24.013 1.00 28.44 95 GLN C CA 1
ATOM 3830 C C . GLN C 1 95 ? 20.310 43.195 24.518 1.00 28.56 95 GLN C C 1
ATOM 3831 O O . GLN C 1 95 ? 20.962 44.258 24.631 1.00 28.59 95 GLN C O 1
ATOM 3837 N N . GLN C 1 96 ? 19.006 43.087 24.775 1.00 28.32 96 GLN C N 1
ATOM 3838 C CA . GLN C 1 96 ? 18.240 44.146 25.423 1.00 28.71 96 GLN C CA 1
ATOM 3839 C C . GLN C 1 96 ? 18.870 44.459 26.756 1.00 28.43 96 GLN C C 1
ATOM 3840 O O . GLN C 1 96 ? 19.220 45.597 27.019 1.00 29.26 96 GLN C O 1
ATOM 3846 N N . TRP C 1 97 ? 19.026 43.444 27.606 1.00 28.72 97 TRP C N 1
ATOM 3847 C CA . TRP C 1 97 ? 19.642 43.679 28.898 1.00 29.23 97 TRP C CA 1
ATOM 3848 C C . TRP C 1 97 ? 21.071 44.203 28.794 1.00 29.35 97 TRP C C 1
ATOM 3849 O O . TRP C 1 97 ? 21.432 45.128 29.540 1.00 29.27 97 TRP C O 1
ATOM 3860 N N . LEU C 1 98 ? 21.860 43.679 27.845 1.00 28.76 98 LEU C N 1
ATOM 3861 C CA . LEU C 1 98 ? 23.251 44.150 27.686 1.00 28.88 98 LEU C CA 1
ATOM 3862 C C . LEU C 1 98 ? 23.306 45.623 27.247 1.00 28.88 98 LEU C C 1
ATOM 3863 O O . LEU C 1 98 ? 24.155 46.376 27.709 1.00 28.71 98 LEU C O 1
ATOM 3868 N N . ASN C 1 99 ? 22.424 46.020 26.327 1.00 28.44 99 ASN C N 1
ATOM 3869 C CA . ASN C 1 99 ? 22.377 47.412 25.912 1.00 29.01 99 ASN C CA 1
ATOM 3870 C C . ASN C 1 99 ? 21.867 48.349 27.014 1.00 29.55 99 ASN C C 1
ATOM 3871 O O . ASN C 1 99 ? 22.368 49.471 27.153 1.00 29.43 99 ASN C O 1
ATOM 3876 N N . PHE C 1 100 ? 20.873 47.876 27.773 1.00 29.98 100 PHE C N 1
ATOM 3877 C CA . PHE C 1 100 ? 20.384 48.569 28.973 1.00 30.80 100 PHE C CA 1
ATOM 3878 C C . PHE C 1 100 ? 21.504 48.837 29.971 1.00 30.64 100 PHE C C 1
ATOM 3879 O O . PHE C 1 100 ? 21.675 49.964 30.440 1.00 30.67 100 PHE C O 1
ATOM 3887 N N . ILE C 1 101 ? 22.268 47.808 30.304 1.00 30.79 101 ILE C N 1
ATOM 3888 C CA . ILE C 1 101 ? 23.338 47.977 31.285 1.00 30.73 101 ILE C CA 1
ATOM 3889 C C . ILE C 1 101 ? 24.359 49.010 30.798 1.00 31.12 101 ILE C C 1
ATOM 3890 O O . ILE C 1 101 ? 24.799 49.872 31.552 1.00 31.42 101 ILE C O 1
ATOM 3895 N N . SER C 1 102 ? 24.703 48.928 29.523 1.00 30.98 102 SER C N 1
ATOM 3896 C CA . SER C 1 102 ? 25.693 49.806 28.918 1.00 31.34 102 SER C CA 1
ATOM 3897 C C . SER C 1 102 ? 25.243 51.268 28.792 1.00 31.20 102 SER C C 1
ATOM 3898 O O . SER C 1 102 ? 25.982 52.166 29.172 1.00 30.24 102 SER C O 1
ATOM 3901 N N . SER C 1 103 ? 24.059 51.488 28.217 1.00 31.26 103 SER C N 1
ATOM 3902 C CA . SER C 1 103 ? 23.588 52.836 27.907 1.00 32.03 103 SER C CA 1
ATOM 3903 C C . SER C 1 103 ? 22.898 53.488 29.109 1.00 33.25 103 SER C C 1
ATOM 3904 O O . SER C 1 103 ? 23.031 54.701 29.306 1.00 34.32 103 SER C O 1
ATOM 3907 N N . GLU C 1 104 ? 22.203 52.680 29.919 1.00 33.71 104 GLU C N 1
ATOM 3908 C CA . GLU C 1 104 ? 21.384 53.171 31.033 1.00 34.00 104 GLU C CA 1
ATOM 3909 C C . GLU C 1 104 ? 22.044 53.090 32.415 1.00 34.74 104 GLU C C 1
ATOM 3910 O O . GLU C 1 104 ? 21.614 53.777 33.344 1.00 35.29 104 GLU C O 1
ATOM 3916 N N . LEU C 1 105 ? 23.049 52.239 32.576 1.00 34.47 105 LEU C N 1
ATOM 3917 C CA . LEU C 1 105 ? 23.704 52.123 33.875 1.00 34.61 105 LEU C CA 1
ATOM 3918 C C . LEU C 1 105 ? 25.157 52.576 33.795 1.00 35.17 105 LEU C C 1
ATOM 3919 O O . LEU C 1 105 ? 25.533 53.595 34.376 1.00 34.90 105 LEU C O 1
ATOM 3924 N N . HIS C 1 106 ? 25.950 51.842 33.019 1.00 35.58 106 HIS C N 1
ATOM 3925 C CA . HIS C 1 106 ? 27.388 52.071 32.880 1.00 36.19 106 HIS C CA 1
ATOM 3926 C C . HIS C 1 106 ? 27.693 53.536 32.552 1.00 36.62 106 HIS C C 1
ATOM 3927 O O . HIS C 1 106 ? 28.498 54.161 33.222 1.00 36.10 106 HIS C O 1
ATOM 3934 N N . LYS C 1 107 ? 27.045 54.072 31.524 1.00 37.71 107 LYS C N 1
ATOM 3935 C CA . LYS C 1 107 ? 27.338 55.421 31.053 1.00 39.47 107 LYS C CA 1
ATOM 3936 C C . LYS C 1 107 ? 26.925 56.532 32.016 1.00 40.54 107 LYS C C 1
ATOM 3937 O O . LYS C 1 107 ? 27.391 57.670 31.873 1.00 41.16 107 LYS C O 1
ATOM 3943 N N . SER C 1 108 ? 26.036 56.200 32.958 1.00 41.01 108 SER C N 1
ATOM 3944 C CA . SER C 1 108 ? 25.638 57.105 34.036 1.00 41.70 108 SER C CA 1
ATOM 3945 C C . SER C 1 108 ? 26.613 57.056 35.206 1.00 42.33 108 SER C C 1
ATOM 3946 O O . SER C 1 108 ? 26.775 58.043 35.910 1.00 42.54 108 SER C O 1
ATOM 3949 N N . PHE C 1 109 ? 27.295 55.928 35.397 1.00 42.91 109 PHE C N 1
ATOM 3950 C CA . PHE C 1 109 ? 28.395 55.881 36.359 1.00 43.74 109 PHE C CA 1
ATOM 3951 C C . PHE C 1 109 ? 29.589 56.709 35.905 1.00 44.73 109 PHE C C 1
ATOM 3952 O O . PHE C 1 109 ? 30.318 57.226 36.743 1.00 44.99 109 PHE C O 1
ATOM 3960 N N . SER C 1 110 ? 29.781 56.830 34.590 1.00 46.08 110 SER C N 1
ATOM 3961 C CA . SER C 1 110 ? 30.985 57.457 33.998 1.00 47.56 110 SER C CA 1
ATOM 3962 C C . SER C 1 110 ? 31.345 58.860 34.504 1.00 48.31 110 SER C C 1
ATOM 3963 O O . SER C 1 110 ? 32.506 59.095 34.835 1.00 47.97 110 SER C O 1
ATOM 3966 N N . PRO C 1 111 ? 30.365 59.798 34.537 1.00 49.53 111 PRO C N 1
ATOM 3967 C CA . PRO C 1 111 ? 30.642 61.161 35.036 1.00 50.48 111 PRO C CA 1
ATOM 3968 C C . PRO C 1 111 ? 30.989 61.220 36.525 1.00 51.42 111 PRO C C 1
ATOM 3969 O O . PRO C 1 111 ? 31.690 62.134 36.945 1.00 51.74 111 PRO C O 1
ATOM 3973 N N . LEU C 1 112 ? 30.501 60.255 37.305 1.00 52.51 112 LEU C N 1
ATOM 3974 C CA . LEU C 1 112 ? 30.824 60.158 38.733 1.00 53.70 112 LEU C CA 1
ATOM 3975 C C . LEU C 1 112 ? 32.294 59.817 39.001 1.00 54.90 112 LEU C C 1
ATOM 3976 O O . LEU C 1 112 ? 32.825 60.168 40.049 1.00 55.29 112 LEU C O 1
ATOM 3981 N N . PHE C 1 113 ? 32.943 59.132 38.064 1.00 56.31 113 PHE C N 1
ATOM 3982 C CA . PHE C 1 113 ? 34.358 58.790 38.207 1.00 57.93 113 PHE C CA 1
ATOM 3983 C C . PHE C 1 113 ? 35.236 59.893 37.636 1.00 59.28 113 PHE C C 1
ATOM 3984 O O . PHE C 1 113 ? 36.455 59.750 37.549 1.00 59.05 113 PHE C O 1
ATOM 3992 N N . ASN C 1 114 ? 34.598 60.996 37.251 1.00 61.29 114 ASN C N 1
ATOM 3993 C CA . ASN C 1 114 ? 35.300 62.151 36.710 1.00 63.25 114 ASN C CA 1
ATOM 3994 C C . ASN C 1 114 ? 35.399 63.297 37.732 1.00 64.43 114 ASN C C 1
ATOM 3995 O O . ASN C 1 114 ? 34.369 63.795 38.207 1.00 64.60 114 ASN C O 1
ATOM 4000 N N . PRO C 1 115 ? 36.640 63.696 38.092 1.00 65.65 115 PRO C N 1
ATOM 4001 C CA . PRO C 1 115 ? 36.874 64.919 38.879 1.00 66.55 115 PRO C CA 1
ATOM 4002 C C . PRO C 1 115 ? 36.339 66.192 38.204 1.00 67.28 115 PRO C C 1
ATOM 4003 O O . PRO C 1 115 ? 35.720 67.026 38.867 1.00 67.43 115 PRO C O 1
ATOM 4007 N N . ALA C 1 116 ? 36.559 66.318 36.896 1.00 68.33 116 ALA C N 1
ATOM 4008 C CA . ALA C 1 116 ? 36.219 67.537 36.148 1.00 69.29 116 ALA C CA 1
ATOM 4009 C C . ALA C 1 116 ? 34.729 67.695 35.816 1.00 70.00 116 ALA C C 1
ATOM 4010 O O . ALA C 1 116 ? 34.327 68.695 35.202 1.00 70.05 116 ALA C O 1
ATOM 4012 N N . SER C 1 117 ? 33.919 66.707 36.205 1.00 70.81 117 SER C N 1
ATOM 4013 C CA . SER C 1 117 ? 32.468 66.770 36.027 1.00 71.59 117 SER C CA 1
ATOM 4014 C C . SER C 1 117 ? 31.852 67.685 37.072 1.00 72.09 117 SER C C 1
ATOM 4015 O O . SER C 1 117 ? 32.170 67.581 38.262 1.00 72.31 117 SER C O 1
ATOM 4018 N N . SER C 1 118 ? 30.977 68.581 36.620 1.00 72.72 118 SER C N 1
ATOM 4019 C CA . SER C 1 118 ? 30.301 69.532 37.506 1.00 73.43 118 SER C CA 1
ATOM 4020 C C . SER C 1 118 ? 29.301 68.816 38.414 1.00 73.77 118 SER C C 1
ATOM 4021 O O . SER C 1 118 ? 28.775 67.758 38.049 1.00 73.86 118 SER C O 1
ATOM 4024 N N . ASP C 1 119 ? 29.045 69.386 39.591 1.00 74.01 119 ASP C N 1
ATOM 4025 C CA . ASP C 1 119 ? 28.141 68.755 40.563 1.00 74.23 119 ASP C CA 1
ATOM 4026 C C . ASP C 1 119 ? 26.707 68.651 40.051 1.00 73.96 119 ASP C C 1
ATOM 4027 O O . ASP C 1 119 ? 25.922 67.841 40.544 1.00 73.82 119 ASP C O 1
ATOM 4032 N N . GLU C 1 120 ? 26.389 69.466 39.048 1.00 73.65 120 GLU C N 1
ATOM 4033 C CA . GLU C 1 120 ? 25.088 69.435 38.390 1.00 73.41 120 GLU C CA 1
ATOM 4034 C C . GLU C 1 120 ? 24.950 68.160 37.557 1.00 72.59 120 GLU C C 1
ATOM 4035 O O . GLU C 1 120 ? 23.937 67.455 37.654 1.00 72.62 120 GLU C O 1
ATOM 4041 N N . TRP C 1 121 ? 25.975 67.878 36.746 1.00 71.54 121 TRP C N 1
ATOM 4042 C CA . TRP C 1 121 ? 26.048 66.668 35.918 1.00 70.40 121 TRP C CA 1
ATOM 4043 C C . TRP C 1 121 ? 25.896 65.429 36.809 1.00 69.41 121 TRP C C 1
ATOM 4044 O O . TRP C 1 121 ? 25.064 64.557 36.542 1.00 69.10 121 TRP C O 1
ATOM 4055 N N . LYS C 1 122 ? 26.682 65.394 37.883 1.00 68.13 122 LYS C N 1
ATOM 4056 C CA . LYS C 1 122 ? 26.715 64.271 38.815 1.00 67.26 122 LYS C CA 1
ATOM 4057 C C . LYS C 1 122 ? 25.401 64.053 39.561 1.00 66.43 122 LYS C C 1
ATOM 4058 O O . LYS C 1 122 ? 25.006 62.913 39.777 1.00 66.55 122 LYS C O 1
ATOM 4064 N N . ASN C 1 123 ? 24.722 65.135 39.934 1.00 65.40 123 ASN C N 1
ATOM 4065 C CA . ASN C 1 123 ? 23.442 65.031 40.637 1.00 64.59 123 ASN C CA 1
ATOM 4066 C C . ASN C 1 123 ? 22.337 64.487 39.739 1.00 63.65 123 ASN C C 1
ATOM 4067 O O . ASN C 1 123 ? 21.483 63.725 40.201 1.00 63.66 123 ASN C O 1
ATOM 4072 N N . ALA C 1 124 ? 22.358 64.891 38.467 1.00 62.30 124 ALA C N 1
ATOM 4073 C CA . ALA C 1 124 ? 21.377 64.441 37.471 1.00 61.10 124 ALA C CA 1
ATOM 4074 C C . ALA C 1 124 ? 21.534 62.952 37.208 1.00 60.22 124 ALA C C 1
ATOM 4075 O O . ALA C 1 124 ? 20.564 62.193 37.223 1.00 60.18 124 ALA C O 1
ATOM 4077 N N . VAL C 1 125 ? 22.780 62.562 36.967 1.00 58.79 125 VAL C N 1
ATOM 4078 C CA . VAL C 1 125 ? 23.181 61.184 36.762 1.00 57.52 125 VAL C CA 1
ATOM 4079 C C . VAL C 1 125 ? 22.863 60.282 37.968 1.00 56.72 125 VAL C C 1
ATOM 4080 O O . VAL C 1 125 ? 22.439 59.142 37.789 1.00 56.50 125 VAL C O 1
ATOM 4084 N N . ARG C 1 126 ? 23.041 60.800 39.186 1.00 55.69 126 ARG C N 1
ATOM 4085 C CA . ARG C 1 126 ? 22.697 60.048 40.397 1.00 54.74 126 ARG C CA 1
ATOM 4086 C C . ARG C 1 126 ? 21.196 59.793 40.485 1.00 54.07 126 ARG C C 1
ATOM 4087 O O . ARG C 1 126 ? 20.759 58.784 41.039 1.00 53.89 126 ARG C O 1
ATOM 4095 N N . GLN C 1 127 ? 20.431 60.708 39.898 1.00 53.31 127 GLN C N 1
ATOM 4096 C CA . GLN C 1 127 ? 18.977 60.657 39.855 1.00 52.85 127 GLN C CA 1
ATOM 4097 C C . GLN C 1 127 ? 18.463 59.651 38.826 1.00 51.62 127 GLN C C 1
ATOM 4098 O O . GLN C 1 127 ? 17.523 58.895 39.114 1.00 51.01 127 GLN C O 1
ATOM 4104 N N . SER C 1 128 ? 19.067 59.662 37.630 1.00 50.49 128 SER C N 1
ATOM 4105 C CA . SER C 1 128 ? 18.748 58.682 36.571 1.00 49.54 128 SER C CA 1
ATOM 4106 C C . SER C 1 128 ? 19.041 57.273 37.062 1.00 48.31 128 SER C C 1
ATOM 4107 O O . SER C 1 128 ? 18.250 56.357 36.851 1.00 47.89 128 SER C O 1
ATOM 4110 N N . LEU C 1 129 ? 20.176 57.123 37.736 1.00 47.49 129 LEU C N 1
ATOM 4111 C CA . LEU C 1 129 ? 20.590 55.843 38.304 1.00 46.87 129 LEU C CA 1
ATOM 4112 C C . LEU C 1 129 ? 19.612 55.327 39.345 1.00 46.40 129 LEU C C 1
ATOM 4113 O O . LEU C 1 129 ? 19.281 54.141 39.351 1.00 46.17 129 LEU C O 1
ATOM 4118 N N . ASN C 1 130 ? 19.161 56.219 40.228 1.00 45.95 130 ASN C N 1
ATOM 4119 C CA . ASN C 1 130 ? 18.182 55.857 41.242 1.00 45.44 130 ASN C CA 1
ATOM 4120 C C . ASN C 1 130 ? 16.967 55.207 40.592 1.00 44.23 130 ASN C C 1
ATOM 4121 O O . ASN C 1 130 ? 16.468 54.205 41.077 1.00 44.07 130 ASN C O 1
ATOM 4126 N N . THR C 1 131 ? 16.508 55.781 39.484 1.00 43.17 131 THR C N 1
ATOM 4127 C CA . THR C 1 131 ? 15.333 55.277 38.772 1.00 42.94 131 THR C CA 1
ATOM 4128 C C . THR C 1 131 ? 15.635 53.947 38.086 1.00 42.55 131 THR C C 1
ATOM 4129 O O . THR C 1 131 ? 14.873 52.987 38.187 1.00 42.12 131 THR C O 1
ATOM 4133 N N . ARG C 1 132 ? 16.765 53.919 37.386 1.00 42.28 132 ARG C N 1
ATOM 4134 C CA . ARG C 1 132 ? 17.149 52.798 36.557 1.00 42.17 132 ARG C CA 1
ATOM 4135 C C . ARG C 1 132 ? 17.454 51.564 37.425 1.00 41.58 132 ARG C C 1
ATOM 4136 O O . ARG C 1 132 ? 16.968 50.466 37.124 1.00 41.62 132 ARG C O 1
ATOM 4144 N N . LEU C 1 133 ? 18.205 51.756 38.521 1.00 41.00 133 LEU C N 1
ATOM 4145 C CA . LEU C 1 133 ? 18.467 50.687 39.511 1.00 40.85 133 LEU C CA 1
ATOM 4146 C C . LEU C 1 133 ? 17.210 50.116 40.175 1.00 40.69 133 LEU C C 1
ATOM 4147 O O . LEU C 1 133 ? 17.172 48.930 40.511 1.00 40.86 133 LEU C O 1
ATOM 4152 N N . GLY C 1 134 ? 16.196 50.963 40.377 1.00 40.58 134 GLY C N 1
ATOM 4153 C CA . GLY C 1 134 ? 14.873 50.497 40.803 1.00 39.66 134 GLY C CA 1
ATOM 4154 C C . GLY C 1 134 ? 14.268 49.521 39.803 1.00 39.08 134 GLY C C 1
ATOM 4155 O O . GLY C 1 134 ? 13.752 48.460 40.186 1.00 38.72 134 GLY C O 1
ATOM 4156 N N . GLN C 1 135 ? 14.335 49.860 38.516 1.00 38.75 135 GLN C N 1
ATOM 4157 C CA . GLN C 1 135 ? 13.823 48.946 37.494 1.00 38.59 135 GLN C CA 1
ATOM 4158 C C . GLN C 1 135 ? 14.526 47.577 37.550 1.00 38.56 135 GLN C C 1
ATOM 4159 O O . GLN C 1 135 ? 13.859 46.533 37.446 1.00 38.67 135 GLN C O 1
ATOM 4165 N N . VAL C 1 136 ? 15.850 47.573 37.757 1.00 38.52 136 VAL C N 1
ATOM 4166 C CA . VAL C 1 136 ? 16.606 46.308 37.834 1.00 38.40 136 VAL C CA 1
ATOM 4167 C C . VAL C 1 136 ? 16.292 45.536 39.113 1.00 38.79 136 VAL C C 1
ATOM 4168 O O . VAL C 1 136 ? 16.219 44.307 39.106 1.00 38.67 136 VAL C O 1
ATOM 4172 N N . ALA C 1 137 ? 16.116 46.264 40.213 1.00 39.50 137 ALA C N 1
ATOM 4173 C CA . ALA C 1 137 ? 15.768 45.649 41.489 1.00 39.70 137 ALA C CA 1
ATOM 4174 C C . ALA C 1 137 ? 14.416 44.928 41.406 1.00 40.13 137 ALA C C 1
ATOM 4175 O O . ALA C 1 137 ? 14.281 43.810 41.914 1.00 40.04 137 ALA C O 1
ATOM 4177 N N . ARG C 1 138 ? 13.438 45.542 40.732 1.00 40.60 138 ARG C N 1
ATOM 4178 C CA . ARG C 1 138 ? 12.148 44.881 40.492 1.00 41.49 138 ARG C CA 1
ATOM 4179 C C . ARG C 1 138 ? 12.308 43.618 39.632 1.00 41.34 138 ARG C C 1
ATOM 4180 O O . ARG C 1 138 ? 11.664 42.592 39.892 1.00 40.96 138 ARG C O 1
ATOM 4188 N N . GLN C 1 139 ? 13.191 43.686 38.632 1.00 41.36 139 GLN C N 1
ATOM 4189 C CA . GLN C 1 139 ? 13.472 42.552 37.757 1.00 41.36 139 GLN C CA 1
ATOM 4190 C C . GLN C 1 139 ? 14.032 41.364 38.552 1.00 41.89 139 GLN C C 1
ATOM 4191 O O . GLN C 1 139 ? 13.664 40.218 38.305 1.00 41.70 139 GLN C O 1
ATOM 4197 N N . LEU C 1 140 ? 14.887 41.662 39.531 1.00 42.35 140 LEU C N 1
ATOM 4198 C CA . LEU C 1 140 ? 15.609 40.653 40.294 1.00 43.00 140 LEU C CA 1
ATOM 4199 C C . LEU C 1 140 ? 14.940 40.272 41.617 1.00 44.03 140 LEU C C 1
ATOM 4200 O O . LEU C 1 140 ? 15.530 39.564 42.438 1.00 43.52 140 LEU C O 1
ATOM 4205 N N . GLU C 1 141 ? 13.703 40.729 41.800 1.00 45.35 141 GLU C N 1
ATOM 4206 C CA . GLU C 1 141 ? 12.968 40.496 43.033 1.00 47.24 141 GLU C CA 1
ATOM 4207 C C . GLU C 1 141 ? 12.398 39.092 43.121 1.00 47.62 141 GLU C C 1
ATOM 4208 O O . GLU C 1 141 ? 12.422 38.469 44.184 1.00 48.15 141 GLU C O 1
ATOM 4214 N N . HIS C 1 142 ? 11.883 38.591 42.007 1.00 48.06 142 HIS C N 1
ATOM 4215 C CA . HIS C 1 142 ? 11.232 37.289 42.018 1.00 48.37 142 HIS C CA 1
ATOM 4216 C C . HIS C 1 142 ? 11.971 36.252 41.172 1.00 47.74 142 HIS C C 1
ATOM 4217 O O . HIS C 1 142 ? 11.463 35.151 40.941 1.00 48.53 142 HIS C O 1
ATOM 4224 N N . ALA C 1 143 ? 13.180 36.601 40.733 1.00 46.28 143 ALA C N 1
ATOM 4225 C CA . ALA C 1 143 ? 14.021 35.692 39.947 1.00 44.81 143 ALA C CA 1
ATOM 4226 C C . ALA C 1 143 ? 15.500 35.948 40.239 1.00 43.19 143 ALA C C 1
ATOM 4227 O O . ALA C 1 143 ? 15.897 37.098 40.448 1.00 42.94 143 ALA C O 1
ATOM 4229 N N . PRO C 1 144 ? 16.327 34.884 40.254 1.00 41.90 144 PRO C N 1
ATOM 4230 C CA . PRO C 1 144 ? 17.717 35.079 40.676 1.00 40.86 144 PRO C CA 1
ATOM 4231 C C . PRO C 1 144 ? 18.600 35.854 39.672 1.00 40.19 144 PRO C C 1
ATOM 4232 O O . PRO C 1 144 ? 19.559 36.504 40.084 1.00 40.54 144 PRO C O 1
ATOM 4236 N N . TYR C 1 145 ? 18.279 35.778 38.379 1.00 39.35 145 TYR C N 1
ATOM 4237 C CA . TYR C 1 145 ? 19.082 36.403 37.323 1.00 38.24 145 TYR C CA 1
ATOM 4238 C C . TYR C 1 145 ? 18.199 37.144 36.334 1.00 37.44 145 TYR C C 1
ATOM 4239 O O . TYR C 1 145 ? 16.988 36.966 36.342 1.00 36.69 145 TYR C O 1
ATOM 4248 N N . LEU C 1 146 ? 18.823 37.985 35.505 1.00 36.85 146 LEU C N 1
ATOM 4249 C CA . LEU C 1 146 ? 18.117 38.877 34.570 1.00 36.70 146 LEU C CA 1
ATOM 4250 C C . LEU C 1 146 ? 17.183 38.168 33.572 1.00 37.61 146 LEU C C 1
ATOM 4251 O O . LEU C 1 146 ? 16.090 38.673 33.259 1.00 36.70 146 LEU C O 1
ATOM 4256 N N . LEU C 1 147 ? 17.621 37.002 33.084 1.00 38.10 147 LEU C N 1
ATOM 4257 C CA . LEU C 1 147 ? 16.832 36.193 32.148 1.00 39.18 147 LEU C CA 1
ATOM 4258 C C . LEU C 1 147 ? 16.078 35.041 32.834 1.00 39.86 147 LEU C C 1
ATOM 4259 O O . LEU C 1 147 ? 15.496 34.188 32.163 1.00 40.14 147 LEU C O 1
ATOM 4264 N N . GLY C 1 148 ? 16.104 35.009 34.165 1.00 40.86 148 GLY C N 1
ATOM 4265 C CA . GLY C 1 148 ? 15.347 34.001 34.926 1.00 41.76 148 GLY C CA 1
ATOM 4266 C C . GLY C 1 148 ? 16.209 33.153 35.833 1.00 42.35 148 GLY C C 1
ATOM 4267 O O . GLY C 1 148 ? 16.902 33.682 36.700 1.00 42.31 148 GLY C O 1
ATOM 4268 N N . ASP C 1 149 ? 16.172 31.836 35.624 1.00 43.30 149 ASP C N 1
ATOM 4269 C CA . ASP C 1 149 ? 16.938 30.883 36.437 1.00 44.32 149 ASP C CA 1
ATOM 4270 C C . ASP C 1 149 ? 18.384 30.694 35.988 1.00 43.97 149 ASP C C 1
ATOM 4271 O O . ASP C 1 149 ? 19.206 30.169 36.742 1.00 43.72 149 ASP C O 1
ATOM 4276 N N . GLN C 1 150 ? 18.683 31.110 34.758 1.00 43.43 150 GLN C N 1
ATOM 4277 C CA . GLN C 1 150 ? 19.994 30.879 34.163 1.00 42.81 150 GLN C CA 1
ATOM 4278 C C . GLN C 1 150 ? 20.863 32.129 34.198 1.00 41.70 150 GLN C C 1
ATOM 4279 O O . GLN C 1 150 ? 20.494 33.163 33.631 1.00 41.64 150 GLN C O 1
ATOM 4285 N N . LEU C 1 151 ? 22.015 32.026 34.856 1.00 40.01 151 LEU C N 1
ATOM 4286 C CA . LEU C 1 151 ? 23.022 33.068 34.777 1.00 38.63 151 LEU C CA 1
ATOM 4287 C C . LEU C 1 151 ? 23.500 33.234 33.331 1.00 37.24 151 LEU C C 1
ATOM 4288 O O . LEU C 1 151 ? 23.811 32.251 32.643 1.00 36.68 151 LEU C O 1
ATOM 4293 N N . SER C 1 152 ? 23.547 34.488 32.891 1.00 35.28 152 SER C N 1
ATOM 4294 C CA . SER C 1 152 ? 24.093 34.850 31.593 1.00 33.11 152 SER C CA 1
ATOM 4295 C C . SER C 1 152 ? 25.183 35.931 31.706 1.00 32.03 152 SER C C 1
ATOM 4296 O O . SER C 1 152 ? 25.455 36.460 32.794 1.00 31.67 152 SER C O 1
ATOM 4299 N N . VAL C 1 153 ? 25.832 36.237 30.585 1.00 30.59 153 VAL C N 1
ATOM 4300 C CA . VAL C 1 153 ? 26.795 37.341 30.540 1.00 29.68 153 VAL C CA 1
ATOM 4301 C C . VAL C 1 153 ? 26.182 38.731 30.893 1.00 29.38 153 VAL C C 1
ATOM 4302 O O . VAL C 1 153 ? 26.907 39.648 31.264 1.00 28.88 153 VAL C O 1
ATOM 4306 N N . ALA C 1 154 ? 24.858 38.879 30.773 1.00 29.86 154 ALA C N 1
ATOM 4307 C CA . ALA C 1 154 ? 24.190 40.119 31.219 1.00 30.39 154 ALA C CA 1
ATOM 4308 C C . ALA C 1 154 ? 24.297 40.291 32.738 1.00 30.66 154 ALA C C 1
ATOM 4309 O O . ALA C 1 154 ? 24.505 41.391 33.215 1.00 30.92 154 ALA C O 1
ATOM 4311 N N . ASP C 1 155 ? 24.185 39.190 33.482 1.00 30.76 155 ASP C N 1
ATOM 4312 C CA . ASP C 1 155 ? 24.347 39.217 34.935 1.00 31.64 155 ASP C CA 1
ATOM 4313 C C . ASP C 1 155 ? 25.775 39.566 35.326 1.00 31.38 155 ASP C C 1
ATOM 4314 O O . ASP C 1 155 ? 25.993 40.345 36.238 1.00 32.49 155 ASP C O 1
ATOM 4319 N N . ILE C 1 156 ? 26.744 38.996 34.621 1.00 30.97 156 ILE C N 1
ATOM 4320 C CA . ILE C 1 156 ? 28.149 39.311 34.845 1.00 30.54 156 ILE C CA 1
ATOM 4321 C C . ILE C 1 156 ? 28.393 40.808 34.636 1.00 30.50 156 ILE C C 1
ATOM 4322 O O . ILE C 1 156 ? 29.021 41.464 35.464 1.00 30.37 156 ILE C O 1
ATOM 4327 N N . TYR C 1 157 ? 27.880 41.341 33.530 1.00 30.46 157 TYR C N 1
ATOM 4328 C CA . TYR C 1 157 ? 28.012 42.755 33.240 1.00 30.42 157 TYR C CA 1
ATOM 4329 C C . TYR C 1 157 ? 27.368 43.582 34.355 1.00 30.87 157 TYR C C 1
ATOM 4330 O O . TYR C 1 157 ? 28.000 44.506 34.877 1.00 30.82 157 TYR C O 1
ATOM 4339 N N . LEU C 1 158 ? 26.137 43.238 34.737 1.00 31.23 158 LEU C N 1
ATOM 4340 C CA . LEU C 1 158 ? 25.438 43.972 35.816 1.00 32.24 158 LEU C CA 1
ATOM 4341 C C . LEU C 1 158 ? 26.228 43.963 37.117 1.00 32.55 158 LEU C C 1
ATOM 4342 O O . LEU C 1 158 ? 26.384 44.996 37.763 1.00 33.08 158 LEU C O 1
ATOM 4347 N N . PHE C 1 159 ? 26.744 42.796 37.480 1.00 33.30 159 PHE C N 1
ATOM 4348 C CA . PHE C 1 159 ? 27.527 42.634 38.699 1.00 34.15 159 PHE C CA 1
ATOM 4349 C C . PHE C 1 159 ? 28.738 43.552 38.729 1.00 34.29 159 PHE C C 1
ATOM 4350 O O . PHE C 1 159 ? 29.100 44.072 39.784 1.00 35.07 159 PHE C O 1
ATOM 4358 N N . VAL C 1 160 ? 29.363 43.764 37.574 1.00 34.80 160 VAL C N 1
ATOM 4359 C CA . VAL C 1 160 ? 30.568 44.585 37.515 1.00 34.01 160 VAL C CA 1
ATOM 4360 C C . VAL C 1 160 ? 30.214 46.065 37.727 1.00 34.80 160 VAL C C 1
ATOM 4361 O O . VAL C 1 160 ? 30.851 46.758 38.522 1.00 34.75 160 VAL C O 1
ATOM 4365 N N . VAL C 1 161 ? 29.187 46.529 37.021 1.00 35.23 161 VAL C N 1
ATOM 4366 C CA . VAL C 1 161 ? 28.698 47.884 37.169 1.00 36.06 161 VAL C CA 1
ATOM 4367 C C . VAL C 1 161 ? 28.221 48.145 38.613 1.00 36.33 161 VAL C C 1
ATOM 4368 O O . VAL C 1 161 ? 28.592 49.139 39.195 1.00 36.83 161 VAL C O 1
ATOM 4372 N N . LEU C 1 162 ? 27.419 47.249 39.187 1.00 37.38 162 LEU C N 1
ATOM 4373 C CA . LEU C 1 162 ? 26.990 47.400 40.583 1.00 38.42 162 LEU C CA 1
ATOM 4374 C C . LEU C 1 162 ? 28.172 47.503 41.551 1.00 39.56 162 LEU C C 1
ATOM 4375 O O . LEU C 1 162 ? 28.117 48.267 42.522 1.00 40.33 162 LEU C O 1
ATOM 4380 N N . GLY C 1 163 ? 29.238 46.758 41.275 1.00 40.71 163 GLY C N 1
ATOM 4381 C CA . GLY C 1 163 ? 30.467 46.820 42.066 1.00 42.20 163 GLY C CA 1
ATOM 4382 C C . GLY C 1 163 ? 31.096 48.201 42.144 1.00 43.29 163 GLY C C 1
ATOM 4383 O O . GLY C 1 163 ? 31.907 48.468 43.020 1.00 44.73 163 GLY C O 1
ATOM 4384 N N . TRP C 1 164 ? 30.718 49.096 41.247 1.00 43.98 164 TRP C N 1
ATOM 4385 C CA . TRP C 1 164 ? 31.296 50.429 41.236 1.00 44.57 164 TRP C CA 1
ATOM 4386 C C . TRP C 1 164 ? 30.696 51.359 42.280 1.00 46.00 164 TRP C C 1
ATOM 4387 O O . TRP C 1 164 ? 31.242 52.429 42.541 1.00 45.59 164 TRP C O 1
ATOM 4398 N N . SER C 1 165 ? 29.562 50.958 42.852 1.00 47.52 165 SER C N 1
ATOM 4399 C CA . SER C 1 165 ? 28.761 51.850 43.688 1.00 49.28 165 SER C CA 1
ATOM 4400 C C . SER C 1 165 ? 29.471 52.273 44.983 1.00 50.05 165 SER C C 1
ATOM 4401 O O . SER C 1 165 ? 29.370 53.429 45.395 1.00 50.37 165 SER C O 1
ATOM 4404 N N . ALA C 1 166 ? 30.202 51.337 45.593 1.00 51.54 166 ALA C N 1
ATOM 4405 C CA . ALA C 1 166 ? 31.007 51.590 46.796 1.00 52.29 166 ALA C CA 1
ATOM 4406 C C . ALA C 1 166 ? 32.039 52.695 46.593 1.00 53.39 166 ALA C C 1
ATOM 4407 O O . ALA C 1 166 ? 32.328 53.464 47.514 1.00 53.81 166 ALA C O 1
ATOM 4409 N N . TYR C 1 167 ? 32.599 52.770 45.391 1.00 54.06 167 TYR C N 1
ATOM 4410 C CA . TYR C 1 167 ? 33.659 53.727 45.096 1.00 54.74 167 TYR C CA 1
ATOM 4411 C C . TYR C 1 167 ? 33.145 55.129 44.799 1.00 54.61 167 TYR C C 1
ATOM 4412 O O . TYR C 1 167 ? 33.877 56.110 44.950 1.00 54.66 167 TYR C O 1
ATOM 4421 N N . VAL C 1 168 ? 31.881 55.215 44.397 1.00 54.64 168 VAL C N 1
ATOM 4422 C CA . VAL C 1 168 ? 31.234 56.501 44.113 1.00 54.48 168 VAL C CA 1
ATOM 4423 C C . VAL C 1 168 ? 30.076 56.764 45.082 1.00 54.56 168 VAL C C 1
ATOM 4424 O O . VAL C 1 168 ? 29.145 57.530 44.786 1.00 54.24 168 VAL C O 1
ATOM 4428 N N . ASN C 1 169 ? 30.152 56.102 46.239 1.00 54.85 169 ASN C N 1
ATOM 4429 C CA . ASN C 1 169 ? 29.265 56.356 47.396 1.00 55.35 169 ASN C CA 1
ATOM 4430 C C . ASN C 1 169 ? 27.767 56.182 47.144 1.00 55.08 169 ASN C C 1
ATOM 4431 O O . ASN C 1 169 ? 26.944 56.800 47.822 1.00 55.54 169 ASN C O 1
ATOM 4436 N N . ILE C 1 170 ? 27.424 55.317 46.188 1.00 54.85 170 ILE C N 1
ATOM 4437 C CA . ILE C 1 170 ? 26.029 54.910 45.968 1.00 54.17 170 ILE C CA 1
ATOM 4438 C C . ILE C 1 170 ? 25.635 53.788 46.929 1.00 53.63 170 ILE C C 1
ATOM 4439 O O . ILE C 1 170 ? 26.283 52.726 46.995 1.00 53.73 170 ILE C O 1
ATOM 4444 N N . ASP C 1 171 ? 24.569 54.044 47.678 1.00 52.68 171 ASP C N 1
ATOM 4445 C CA . ASP C 1 171 ? 24.040 53.078 48.624 1.00 51.83 171 ASP C CA 1
ATOM 4446 C C . ASP C 1 171 ? 23.019 52.212 47.897 1.00 50.42 171 ASP C C 1
ATOM 4447 O O . ASP C 1 171 ? 22.119 52.734 47.249 1.00 50.10 171 ASP C O 1
ATOM 4452 N N . LEU C 1 172 ? 23.170 50.894 48.000 1.00 49.30 172 LEU C N 1
ATOM 4453 C CA . LEU C 1 172 ? 22.212 49.967 47.393 1.00 48.13 172 LEU C CA 1
ATOM 4454 C C . LEU C 1 172 ? 21.225 49.404 48.430 1.00 47.35 172 LEU C C 1
ATOM 4455 O O . LEU C 1 172 ? 20.483 48.464 48.145 1.00 47.13 172 LEU C O 1
ATOM 4460 N N . SER C 1 173 ? 21.206 50.020 49.616 1.00 46.30 173 SER C N 1
ATOM 4461 C CA . SER C 1 173 ? 20.305 49.649 50.722 1.00 45.52 173 SER C CA 1
ATOM 4462 C C . SER C 1 173 ? 18.804 49.678 50.379 1.00 44.04 173 SER C C 1
ATOM 4463 O O . SER C 1 173 ? 18.070 48.804 50.837 1.00 43.12 173 SER C O 1
ATOM 4466 N N . PRO C 1 174 ? 18.355 50.658 49.557 1.00 43.18 174 PRO C N 1
ATOM 4467 C CA . PRO C 1 174 ? 16.951 50.679 49.118 1.00 42.77 174 PRO C CA 1
ATOM 4468 C C . PRO C 1 174 ? 16.603 49.513 48.179 1.00 42.66 174 PRO C C 1
ATOM 4469 O O . PRO C 1 174 ? 15.425 49.270 47.901 1.00 42.50 174 PRO C O 1
ATOM 4473 N N . TRP C 1 175 ? 17.622 48.796 47.700 1.00 42.16 175 TRP C N 1
ATOM 4474 C CA . TRP C 1 175 ? 17.414 47.695 46.758 1.00 41.37 175 TRP C CA 1
ATOM 4475 C C . TRP C 1 175 ? 18.037 46.391 47.226 1.00 41.40 175 TRP C C 1
ATOM 4476 O O . TRP C 1 175 ? 19.038 45.955 46.659 1.00 41.33 175 TRP C O 1
ATOM 4487 N N . PRO C 1 176 ? 17.446 45.767 48.268 1.00 41.08 176 PRO C N 1
ATOM 4488 C CA . PRO C 1 176 ? 17.910 44.490 48.803 1.00 40.93 176 PRO C CA 1
ATOM 4489 C C . PRO C 1 176 ? 18.036 43.353 47.779 1.00 40.49 176 PRO C C 1
ATOM 4490 O O . PRO C 1 176 ? 18.868 42.459 47.959 1.00 40.38 176 PRO C O 1
ATOM 4494 N N . SER C 1 177 ? 17.224 43.381 46.724 1.00 40.17 177 SER C N 1
ATOM 4495 C CA . SER C 1 177 ? 17.308 42.360 45.666 1.00 39.82 177 SER C CA 1
ATOM 4496 C C . SER C 1 177 ? 18.603 42.484 44.829 1.00 39.59 177 SER C C 1
ATOM 4497 O O . SER C 1 177 ? 19.075 41.494 44.268 1.00 39.39 177 SER C O 1
ATOM 4500 N N . LEU C 1 178 ? 19.174 43.688 44.789 1.00 39.42 178 LEU C N 1
ATOM 4501 C CA . LEU C 1 178 ? 20.436 43.946 44.089 1.00 39.23 178 LEU C CA 1
ATOM 4502 C C . LEU C 1 178 ? 21.628 43.477 44.911 1.00 39.54 178 LEU C C 1
ATOM 4503 O O . LEU C 1 178 ? 22.591 42.941 44.362 1.00 39.58 178 LEU C O 1
ATOM 4508 N N . GLN C 1 179 ? 21.566 43.692 46.225 1.00 39.65 179 GLN C N 1
ATOM 4509 C CA . GLN C 1 179 ? 22.559 43.140 47.161 1.00 39.29 179 GLN C CA 1
ATOM 4510 C C . GLN C 1 179 ? 22.538 41.611 47.182 1.00 39.00 179 GLN C C 1
ATOM 4511 O O . GLN C 1 179 ? 23.589 40.965 47.282 1.00 38.97 179 GLN C O 1
ATOM 4517 N N . ALA C 1 180 ? 21.337 41.038 47.096 1.00 39.20 180 ALA C N 1
ATOM 4518 C CA . ALA C 1 180 ? 21.165 39.590 47.039 1.00 38.65 180 ALA C CA 1
ATOM 4519 C C . ALA C 1 180 ? 21.778 39.038 45.757 1.00 38.65 180 ALA C C 1
ATOM 4520 O O . ALA C 1 180 ? 22.433 37.990 45.771 1.00 38.63 180 ALA C O 1
ATOM 4522 N N . PHE C 1 181 ? 21.563 39.757 44.658 1.00 38.42 181 PHE C N 1
ATOM 4523 C CA . PHE C 1 181 ? 22.144 39.409 43.364 1.00 38.33 181 PHE C CA 1
ATOM 4524 C C . PHE C 1 181 ? 23.671 39.464 43.428 1.00 38.57 181 PHE C C 1
ATOM 4525 O O . PHE C 1 181 ? 24.335 38.556 42.946 1.00 38.32 181 PHE C O 1
ATOM 4533 N N . GLN C 1 182 ? 24.215 40.505 44.056 1.00 38.98 182 GLN C N 1
ATOM 4534 C CA . GLN C 1 182 ? 25.662 40.617 44.253 1.00 39.95 182 GLN C CA 1
ATOM 4535 C C . GLN C 1 182 ? 26.293 39.422 44.963 1.00 40.94 182 GLN C C 1
ATOM 4536 O O . GLN C 1 182 ? 27.357 38.952 44.563 1.00 41.03 182 GLN C O 1
ATOM 4542 N N . GLY C 1 183 ? 25.632 38.932 46.010 1.00 41.54 183 GLY C N 1
ATOM 4543 C CA . GLY C 1 183 ? 26.114 37.772 46.754 1.00 42.26 183 GLY C CA 1
ATOM 4544 C C . GLY C 1 183 ? 25.963 36.473 45.988 1.00 42.69 183 GLY C C 1
ATOM 4545 O O . GLY C 1 183 ? 26.786 35.576 46.103 1.00 42.89 183 GLY C O 1
ATOM 4546 N N . ARG C 1 184 ? 24.888 36.378 45.216 1.00 43.20 184 ARG C N 1
ATOM 4547 C CA . ARG C 1 184 ? 24.648 35.256 44.326 1.00 43.46 184 ARG C CA 1
ATOM 4548 C C . ARG C 1 184 ? 25.762 35.136 43.272 1.00 43.37 184 ARG C C 1
ATOM 4549 O O . ARG C 1 184 ? 26.293 34.049 43.041 1.00 44.10 184 ARG C O 1
ATOM 4557 N N . VAL C 1 185 ? 26.116 36.256 42.642 1.00 43.09 185 VAL C N 1
ATOM 4558 C CA . VAL C 1 185 ? 27.077 36.253 41.544 1.00 42.02 185 VAL C CA 1
ATOM 4559 C C . VAL C 1 185 ? 28.515 36.272 42.058 1.00 42.25 185 VAL C C 1
ATOM 4560 O O . VAL C 1 185 ? 29.373 35.537 41.546 1.00 41.69 185 VAL C O 1
ATOM 4564 N N . GLY C 1 186 ? 28.762 37.103 43.072 1.00 41.95 186 GLY C N 1
ATOM 4565 C CA . GLY C 1 186 ? 30.090 37.286 43.654 1.00 42.48 186 GLY C CA 1
ATOM 4566 C C . GLY C 1 186 ? 30.677 36.048 44.295 1.00 43.45 186 GLY C C 1
ATOM 4567 O O . GLY C 1 186 ? 31.890 35.985 44.528 1.00 43.29 186 GLY C O 1
ATOM 4568 N N . GLY C 1 187 ? 29.821 35.063 44.572 1.00 43.90 187 GLY C N 1
ATOM 4569 C CA . GLY C 1 187 ? 30.238 33.822 45.223 1.00 45.05 187 GLY C CA 1
ATOM 4570 C C . GLY C 1 187 ? 30.703 32.732 44.264 1.00 45.58 187 GLY C C 1
ATOM 4571 O O . GLY C 1 187 ? 31.192 31.681 44.702 1.00 45.97 187 GLY C O 1
ATOM 4572 N N . ARG C 1 188 ? 30.543 32.979 42.962 1.00 45.28 188 ARG C N 1
ATOM 4573 C CA . ARG C 1 188 ? 31.063 32.101 41.915 1.00 44.71 188 ARG C CA 1
ATOM 4574 C C . ARG C 1 188 ? 32.592 32.084 41.857 1.00 44.78 188 ARG C C 1
ATOM 4575 O O . ARG C 1 188 ? 33.240 33.129 41.929 1.00 44.21 188 ARG C O 1
ATOM 4583 N N . GLU C 1 189 ? 33.156 30.886 41.704 1.00 45.09 189 GLU C N 1
ATOM 4584 C CA . GLU C 1 189 ? 34.617 30.693 41.664 1.00 45.49 189 GLU C CA 1
ATOM 4585 C C . GLU C 1 189 ? 35.336 31.557 40.609 1.00 44.57 189 GLU C C 1
ATOM 4586 O O . GLU C 1 189 ? 36.419 32.084 40.867 1.00 44.57 189 GLU C O 1
ATOM 4592 N N . ALA C 1 190 ? 34.733 31.695 39.429 1.00 43.67 190 ALA C N 1
ATOM 4593 C CA . ALA C 1 190 ? 35.302 32.507 38.350 1.00 42.77 190 ALA C CA 1
ATOM 4594 C C . ALA C 1 190 ? 35.293 33.998 38.678 1.00 42.22 190 ALA C C 1
ATOM 4595 O O . ALA C 1 190 ? 36.201 34.727 38.291 1.00 42.21 190 ALA C O 1
ATOM 4597 N N . VAL C 1 191 ? 34.269 34.447 39.397 1.00 42.18 191 VAL C N 1
ATOM 4598 C CA . VAL C 1 191 ? 34.167 35.856 39.794 1.00 41.47 191 VAL C CA 1
ATOM 4599 C C . VAL C 1 191 ? 35.278 36.215 40.764 1.00 41.79 191 VAL C C 1
ATOM 4600 O O . VAL C 1 191 ? 36.015 37.177 40.534 1.00 42.15 191 VAL C O 1
ATOM 4604 N N . GLN C 1 192 ? 35.410 35.435 41.836 1.00 42.03 192 GLN C N 1
ATOM 4605 C CA . GLN C 1 192 ? 36.468 35.655 42.831 1.00 42.29 192 GLN C CA 1
ATOM 4606 C C . GLN C 1 192 ? 37.876 35.474 42.252 1.00 42.24 192 GLN C C 1
ATOM 4607 O O . GLN C 1 192 ? 38.811 36.163 42.666 1.00 42.79 192 GLN C O 1
ATOM 4613 N N . SER C 1 193 ? 38.015 34.552 41.297 1.00 42.34 193 SER C N 1
ATOM 4614 C CA . SER C 1 193 ? 39.275 34.322 40.593 1.00 42.64 193 SER C CA 1
ATOM 4615 C C . SER C 1 193 ? 39.694 35.529 39.768 1.00 42.28 193 SER C C 1
ATOM 4616 O O . SER C 1 193 ? 40.873 35.865 39.723 1.00 42.03 193 SER C O 1
ATOM 4619 N N . ALA C 1 194 ? 38.720 36.170 39.116 1.00 42.21 194 ALA C N 1
ATOM 4620 C CA . ALA C 1 194 ? 38.980 37.375 38.324 1.00 41.63 194 ALA C CA 1
ATOM 4621 C C . ALA C 1 194 ? 39.346 38.558 39.215 1.00 41.63 194 ALA C C 1
ATOM 4622 O O . ALA C 1 194 ? 40.280 39.306 38.906 1.00 41.34 194 ALA C O 1
ATOM 4624 N N . LEU C 1 195 ? 38.624 38.716 40.328 1.00 42.33 195 LEU C N 1
ATOM 4625 C CA . LEU C 1 195 ? 38.941 39.752 41.332 1.00 43.14 195 LEU C CA 1
ATOM 4626 C C . LEU C 1 195 ? 40.372 39.600 41.861 1.00 43.75 195 LEU C C 1
ATOM 4627 O O . LEU C 1 195 ? 41.091 40.580 42.036 1.00 43.65 195 LEU C O 1
ATOM 4632 N N . ARG C 1 196 ? 40.769 38.358 42.119 1.00 45.05 196 ARG C N 1
ATOM 4633 C CA . ARG C 1 196 ? 42.123 38.058 42.575 1.00 46.09 196 ARG C CA 1
ATOM 4634 C C . ARG C 1 196 ? 43.150 38.389 41.484 1.00 46.01 196 ARG C C 1
ATOM 4635 O O . ARG C 1 196 ? 44.146 39.079 41.745 1.00 46.10 196 ARG C O 1
ATOM 4643 N N . ALA C 1 197 ? 42.880 37.931 40.260 1.00 45.70 197 ALA C N 1
ATOM 4644 C CA . ALA C 1 197 ? 43.779 38.146 39.117 1.00 45.76 197 ALA C CA 1
ATOM 4645 C C . ALA C 1 197 ? 43.941 39.615 38.742 1.00 45.82 197 ALA C C 1
ATOM 4646 O O . ALA C 1 197 ? 44.915 39.989 38.089 1.00 45.94 197 ALA C O 1
ATOM 4648 N N . GLU C 1 198 ? 42.985 40.448 39.139 1.00 46.11 198 GLU C N 1
ATOM 4649 C CA . GLU C 1 198 ? 43.114 41.882 38.903 1.00 46.33 198 GLU C CA 1
ATOM 4650 C C . GLU C 1 198 ? 43.783 42.601 40.083 1.00 47.15 198 GLU C C 1
ATOM 4651 O O . GLU C 1 198 ? 44.017 43.809 40.031 1.00 46.98 198 GLU C O 1
ATOM 4657 N N . GLY C 1 199 ? 44.098 41.840 41.132 1.00 48.19 199 GLY C N 1
ATOM 4658 C CA . GLY C 1 199 ? 44.774 42.367 42.321 1.00 49.53 199 GLY C CA 1
ATOM 4659 C C . GLY C 1 199 ? 43.850 43.169 43.211 1.00 50.55 199 GLY C C 1
ATOM 4660 O O . GLY C 1 199 ? 44.290 44.093 43.900 1.00 51.01 199 GLY C O 1
ATOM 4661 N N . LEU C 1 200 ? 42.565 42.812 43.188 1.00 51.39 200 LEU C N 1
ATOM 4662 C CA . LEU C 1 200 ? 41.532 43.509 43.940 1.00 51.64 200 LEU C CA 1
ATOM 4663 C C . LEU C 1 200 ? 41.182 42.674 45.159 1.00 52.05 200 LEU C C 1
ATOM 4664 O O . LEU C 1 200 ? 40.465 43.142 46.044 1.00 52.62 200 LEU C O 1
ATOM 4669 N N . MET D 1 1 ? 2.295 42.613 14.796 1.00 51.51 1 MET D N 1
ATOM 4670 C CA . MET D 1 1 ? 3.551 43.263 15.287 1.00 51.55 1 MET D CA 1
ATOM 4671 C C . MET D 1 1 ? 3.368 44.769 15.433 1.00 50.51 1 MET D C 1
ATOM 4672 O O . MET D 1 1 ? 2.851 45.420 14.520 1.00 50.91 1 MET D O 1
ATOM 4677 N N . LYS D 1 2 ? 3.781 45.308 16.581 1.00 49.23 2 LYS D N 1
ATOM 4678 C CA . LYS D 1 2 ? 3.680 46.744 16.871 1.00 48.24 2 LYS D CA 1
ATOM 4679 C C . LYS D 1 2 ? 5.027 47.378 17.230 1.00 47.24 2 LYS D C 1
ATOM 4680 O O . LYS D 1 2 ? 5.807 46.801 17.993 1.00 46.81 2 LYS D O 1
ATOM 4686 N N . LEU D 1 3 ? 5.270 48.566 16.684 1.00 45.85 3 LEU D N 1
ATOM 4687 C CA . LEU D 1 3 ? 6.387 49.416 17.088 1.00 45.15 3 LEU D CA 1
ATOM 4688 C C . LEU D 1 3 ? 5.883 50.646 17.824 1.00 45.28 3 LEU D C 1
ATOM 4689 O O . LEU D 1 3 ? 5.168 51.482 17.244 1.00 45.23 3 LEU D O 1
ATOM 4694 N N . TYR D 1 4 ? 6.259 50.754 19.093 1.00 44.88 4 TYR D N 1
ATOM 4695 C CA . TYR D 1 4 ? 5.996 51.949 19.857 1.00 45.39 4 TYR D CA 1
ATOM 4696 C C . TYR D 1 4 ? 7.069 52.967 19.526 1.00 46.36 4 TYR D C 1
ATOM 4697 O O . TYR D 1 4 ? 8.268 52.702 19.701 1.00 45.84 4 TYR D O 1
ATOM 4706 N N . TYR D 1 5 ? 6.629 54.118 19.021 1.00 47.33 5 TYR D N 1
ATOM 4707 C CA . TYR D 1 5 ? 7.526 55.107 18.427 1.00 48.56 5 TYR D CA 1
ATOM 4708 C C . TYR D 1 5 ? 7.117 56.531 18.784 1.00 49.10 5 TYR D C 1
ATOM 4709 O O . TYR D 1 5 ? 5.994 56.784 19.242 1.00 48.99 5 TYR D O 1
ATOM 4718 N N . SER D 1 6 ? 8.037 57.459 18.560 1.00 49.25 6 SER D N 1
ATOM 4719 C CA . SER D 1 6 ? 7.735 58.879 18.627 1.00 49.73 6 SER D CA 1
ATOM 4720 C C . SER D 1 6 ? 8.454 59.578 17.470 1.00 49.77 6 SER D C 1
ATOM 4721 O O . SER D 1 6 ? 9.662 59.372 17.277 1.00 49.84 6 SER D O 1
ATOM 4724 N N . PRO D 1 7 ? 7.715 60.391 16.681 1.00 49.65 7 PRO D N 1
ATOM 4725 C CA . PRO D 1 7 ? 8.316 60.982 15.484 1.00 49.17 7 PRO D CA 1
ATOM 4726 C C . PRO D 1 7 ? 9.664 61.642 15.765 1.00 48.67 7 PRO D C 1
ATOM 4727 O O . PRO D 1 7 ? 9.803 62.413 16.730 1.00 48.59 7 PRO D O 1
ATOM 4731 N N . GLY D 1 8 ? 10.650 61.287 14.943 1.00 48.06 8 GLY D N 1
ATOM 4732 C CA . GLY D 1 8 ? 12.003 61.829 15.034 1.00 46.94 8 GLY D CA 1
ATOM 4733 C C . GLY D 1 8 ? 12.895 61.250 16.121 1.00 46.15 8 GLY D C 1
ATOM 4734 O O . GLY D 1 8 ? 14.103 61.497 16.131 1.00 45.80 8 GLY D O 1
ATOM 4735 N N . ALA D 1 9 ? 12.318 60.499 17.059 1.00 45.57 9 ALA D N 1
ATOM 4736 C CA . ALA D 1 9 ? 13.128 59.918 18.127 1.00 44.95 9 ALA D CA 1
ATOM 4737 C C . ALA D 1 9 ? 13.956 58.752 17.558 1.00 44.33 9 ALA D C 1
ATOM 4738 O O . ALA D 1 9 ? 13.840 58.437 16.370 1.00 44.30 9 ALA D O 1
ATOM 4740 N N . CYS D 1 10 ? 14.798 58.139 18.389 1.00 44.01 10 CYS D N 1
ATOM 4741 C CA . CYS D 1 10 ? 15.609 56.977 17.971 1.00 43.42 10 CYS D CA 1
ATOM 4742 C C . CYS D 1 10 ? 14.771 55.777 17.508 1.00 42.53 10 CYS D C 1
ATOM 4743 O O . CYS D 1 10 ? 15.290 54.898 16.805 1.00 41.77 10 CYS D O 1
ATOM 4746 N N . SER D 1 11 ? 13.482 55.760 17.887 1.00 41.11 11 SER D N 1
ATOM 4747 C CA . SER D 1 11 ? 12.542 54.742 17.423 1.00 40.26 11 SER D CA 1
ATOM 4748 C C . SER D 1 11 ? 12.419 54.761 15.903 1.00 39.80 11 SER D C 1
ATOM 4749 O O . SER D 1 11 ? 11.921 53.800 15.314 1.00 40.14 11 SER D O 1
ATOM 4752 N N . LEU D 1 12 ? 12.903 55.829 15.262 1.00 38.96 12 LEU D N 1
ATOM 4753 C CA . LEU D 1 12 ? 12.960 55.876 13.797 1.00 38.96 12 LEU D CA 1
ATOM 4754 C C . LEU D 1 12 ? 13.921 54.839 13.205 1.00 38.18 12 LEU D C 1
ATOM 4755 O O . LEU D 1 12 ? 13.731 54.392 12.073 1.00 39.14 12 LEU D O 1
ATOM 4760 N N . SER D 1 13 ? 14.952 54.455 13.956 1.00 37.69 13 SER D N 1
ATOM 4761 C CA . SER D 1 13 ? 15.826 53.354 13.523 1.00 36.53 13 SER D CA 1
ATOM 4762 C C . SER D 1 13 ? 15.065 52.028 13.315 1.00 36.05 13 SER D C 1
ATOM 4763 O O . SER D 1 13 ? 15.034 51.512 12.195 1.00 36.42 13 SER D O 1
ATOM 4766 N N . PRO D 1 14 ? 14.431 51.469 14.366 1.00 36.19 14 PRO D N 1
ATOM 4767 C CA . PRO D 1 14 ? 13.633 50.258 14.073 1.00 36.69 14 PRO D CA 1
ATOM 4768 C C . PRO D 1 14 ? 12.501 50.463 13.031 1.00 37.45 14 PRO D C 1
ATOM 4769 O O . PRO D 1 14 ? 12.181 49.537 12.261 1.00 36.90 14 PRO D O 1
ATOM 4773 N N . HIS D 1 15 ? 11.930 51.672 12.996 1.00 38.02 15 HIS D N 1
ATOM 4774 C CA . HIS D 1 15 ? 10.933 52.032 11.996 1.00 38.57 15 HIS D CA 1
ATOM 4775 C C . HIS D 1 15 ? 11.490 51.842 10.592 1.00 38.68 15 HIS D C 1
ATOM 4776 O O . HIS D 1 15 ? 10.924 51.088 9.798 1.00 38.92 15 HIS D O 1
ATOM 4783 N N . ILE D 1 16 ? 12.613 52.494 10.291 1.00 39.27 16 ILE D N 1
ATOM 4784 C CA . ILE D 1 16 ? 13.290 52.282 9.006 1.00 39.44 16 ILE D CA 1
ATOM 4785 C C . ILE D 1 16 ? 13.620 50.796 8.756 1.00 39.91 16 ILE D C 1
ATOM 4786 O O . ILE D 1 16 ? 13.382 50.278 7.655 1.00 40.53 16 ILE D O 1
ATOM 4791 N N . ALA D 1 17 ? 14.159 50.112 9.767 1.00 40.48 17 ALA D N 1
ATOM 4792 C CA . ALA D 1 17 ? 14.514 48.682 9.651 1.00 40.46 17 ALA D CA 1
ATOM 4793 C C . ALA D 1 17 ? 13.324 47.820 9.222 1.00 40.73 17 ALA D C 1
ATOM 4794 O O . ALA D 1 17 ? 13.430 47.011 8.296 1.00 40.44 17 ALA D O 1
ATOM 4796 N N . LEU D 1 18 ? 12.192 48.002 9.894 1.00 41.52 18 LEU D N 1
ATOM 4797 C CA . LEU D 1 18 ? 10.961 47.271 9.551 1.00 42.34 18 LEU D CA 1
ATOM 4798 C C . LEU D 1 18 ? 10.559 47.459 8.077 1.00 43.12 18 LEU D C 1
ATOM 4799 O O . LEU D 1 18 ? 10.272 46.486 7.368 1.00 43.35 18 LEU D O 1
ATOM 4804 N N . ARG D 1 19 ? 10.582 48.707 7.612 1.00 43.94 19 ARG D N 1
ATOM 4805 C CA . ARG D 1 19 ? 10.321 49.007 6.209 1.00 44.40 19 ARG D CA 1
ATOM 4806 C C . ARG D 1 19 ? 11.339 48.380 5.274 1.00 44.71 19 ARG D C 1
ATOM 4807 O O . ARG D 1 19 ? 10.967 47.854 4.221 1.00 44.67 19 ARG D O 1
ATOM 4815 N N . GLU D 1 20 ? 12.618 48.417 5.664 1.00 44.72 20 GLU D N 1
ATOM 4816 C CA . GLU D 1 20 ? 13.696 47.826 4.861 1.00 44.29 20 GLU D CA 1
ATOM 4817 C C . GLU D 1 20 ? 13.529 46.320 4.760 1.00 44.73 20 GLU D C 1
ATOM 4818 O O . GLU D 1 20 ? 13.872 45.715 3.748 1.00 44.83 20 GLU D O 1
ATOM 4824 N N . ALA D 1 21 ? 12.995 45.722 5.819 1.00 45.99 21 ALA D N 1
ATOM 4825 C CA . ALA D 1 21 ? 12.733 44.280 5.868 1.00 46.41 21 ALA D CA 1
ATOM 4826 C C . ALA D 1 21 ? 11.484 43.883 5.069 1.00 47.28 21 ALA D C 1
ATOM 4827 O O . ALA D 1 21 ? 11.331 42.720 4.678 1.00 46.86 21 ALA D O 1
ATOM 4829 N N . GLY D 1 22 ? 10.597 44.853 4.842 1.00 48.23 22 GLY D N 1
ATOM 4830 C CA . GLY D 1 22 ? 9.360 44.635 4.084 1.00 49.33 22 GLY D CA 1
ATOM 4831 C C . GLY D 1 22 ? 8.296 43.947 4.911 1.00 50.46 22 GLY D C 1
ATOM 4832 O O . GLY D 1 22 ? 7.396 43.291 4.363 1.00 51.00 22 GLY D O 1
ATOM 4833 N N . LEU D 1 23 ? 8.404 44.099 6.232 1.00 50.90 23 LEU D N 1
ATOM 4834 C CA . LEU D 1 23 ? 7.497 43.465 7.179 1.00 51.18 23 LEU D CA 1
ATOM 4835 C C . LEU D 1 23 ? 6.249 44.317 7.401 1.00 51.53 23 LEU D C 1
ATOM 4836 O O . LEU D 1 23 ? 6.259 45.521 7.126 1.00 52.12 23 LEU D O 1
ATOM 4841 N N . ASN D 1 24 ? 5.179 43.684 7.885 1.00 51.51 24 ASN D N 1
ATOM 4842 C CA . ASN D 1 24 ? 3.954 44.389 8.252 1.00 51.76 24 ASN D CA 1
ATOM 4843 C C . ASN D 1 24 ? 3.934 44.630 9.742 1.00 51.06 24 ASN D C 1
ATOM 4844 O O . ASN D 1 24 ? 4.198 43.718 10.533 1.00 51.65 24 ASN D O 1
ATOM 4849 N N . PHE D 1 25 ? 3.616 45.857 10.123 1.00 50.13 25 PHE D N 1
ATOM 4850 C CA . PHE D 1 25 ? 3.635 46.253 11.523 1.00 49.71 25 PHE D CA 1
ATOM 4851 C C . PHE D 1 25 ? 2.698 47.427 11.725 1.00 49.76 25 PHE D C 1
ATOM 4852 O O . PHE D 1 25 ? 2.371 48.123 10.769 1.00 49.40 25 PHE D O 1
ATOM 4860 N N . GLU D 1 26 ? 2.289 47.658 12.971 1.00 49.98 26 GLU D N 1
ATOM 4861 C CA . GLU D 1 26 ? 1.479 48.832 13.291 1.00 50.53 26 GLU D CA 1
ATOM 4862 C C . GLU D 1 26 ? 2.279 49.834 14.129 1.00 49.92 26 GLU D C 1
ATOM 4863 O O . GLU D 1 26 ? 2.874 49.467 15.144 1.00 49.55 26 GLU D O 1
ATOM 4869 N N . LEU D 1 27 ? 2.295 51.093 13.709 1.00 49.38 27 LEU D N 1
ATOM 4870 C CA . LEU D 1 27 ? 2.887 52.135 14.544 1.00 49.62 27 LEU D CA 1
ATOM 4871 C C . LEU D 1 27 ? 1.952 52.495 15.687 1.00 49.88 27 LEU D C 1
ATOM 4872 O O . LEU D 1 27 ? 0.737 52.639 15.493 1.00 50.24 27 LEU D O 1
ATOM 4877 N N . VAL D 1 28 ? 2.513 52.618 16.883 1.00 49.58 28 VAL D N 1
ATOM 4878 C CA . VAL D 1 28 ? 1.765 53.111 18.029 1.00 49.49 28 VAL D CA 1
ATOM 4879 C C . VAL D 1 28 ? 2.560 54.267 18.600 1.00 49.74 28 VAL D C 1
ATOM 4880 O O . VAL D 1 28 ? 3.722 54.099 18.951 1.00 49.53 28 VAL D O 1
ATOM 4884 N N . GLN D 1 29 ? 1.948 55.445 18.668 1.00 50.03 29 GLN D N 1
ATOM 4885 C CA . GLN D 1 29 ? 2.644 56.613 19.178 1.00 50.34 29 GLN D CA 1
ATOM 4886 C C . GLN D 1 29 ? 2.540 56.606 20.691 1.00 51.11 29 GLN D C 1
ATOM 4887 O O . GLN D 1 29 ? 1.553 56.119 21.250 1.00 50.79 29 GLN D O 1
ATOM 4893 N N . VAL D 1 30 ? 3.582 57.110 21.349 1.00 51.90 30 VAL D N 1
ATOM 4894 C CA . VAL D 1 30 ? 3.638 57.164 22.803 1.00 52.91 30 VAL D CA 1
ATOM 4895 C C . VAL D 1 30 ? 3.816 58.624 23.226 1.00 54.56 30 VAL D C 1
ATOM 4896 O O . VAL D 1 30 ? 4.613 59.349 22.606 1.00 55.00 30 VAL D O 1
ATOM 4900 N N . ASP D 1 31 ? 3.060 59.044 24.253 1.00 55.86 31 ASP D N 1
ATOM 4901 C CA . ASP D 1 31 ? 3.254 60.348 24.908 1.00 57.14 31 ASP D CA 1
ATOM 4902 C C . ASP D 1 31 ? 4.329 60.230 25.977 1.00 57.92 31 ASP D C 1
ATOM 4903 O O . ASP D 1 31 ? 4.090 59.673 27.069 1.00 57.69 31 ASP D O 1
ATOM 4908 N N . LEU D 1 32 ? 5.495 60.794 25.667 1.00 58.99 32 LEU D N 1
ATOM 4909 C CA . LEU D 1 32 ? 6.706 60.605 26.483 1.00 60.24 32 LEU D CA 1
ATOM 4910 C C . LEU D 1 32 ? 6.649 61.253 27.887 1.00 60.59 32 LEU D C 1
ATOM 4911 O O . LEU D 1 32 ? 7.578 61.088 28.695 1.00 60.87 32 LEU D O 1
ATOM 4916 N N . ALA D 1 33 ? 5.536 61.948 28.164 1.00 60.70 33 ALA D N 1
ATOM 4917 C CA . ALA D 1 33 ? 5.298 62.680 29.415 1.00 60.31 33 ALA D CA 1
ATOM 4918 C C . ALA D 1 33 ? 4.384 61.920 30.374 1.00 60.34 33 ALA D C 1
ATOM 4919 O O . ALA D 1 33 ? 4.772 61.631 31.507 1.00 60.19 33 ALA D O 1
ATOM 4921 N N . SER D 1 34 ? 3.167 61.607 29.921 1.00 60.32 34 SER D N 1
ATOM 4922 C CA . SER D 1 34 ? 2.199 60.889 30.752 1.00 60.20 34 SER D CA 1
ATOM 4923 C C . SER D 1 34 ? 2.423 59.377 30.692 1.00 60.02 34 SER D C 1
ATOM 4924 O O . SER D 1 34 ? 1.857 58.623 31.504 1.00 59.79 34 SER D O 1
ATOM 4927 N N . LYS D 1 35 ? 3.256 58.957 29.735 1.00 59.89 35 LYS D N 1
ATOM 4928 C CA . LYS D 1 35 ? 3.552 57.541 29.457 1.00 60.02 35 LYS D CA 1
ATOM 4929 C C . LYS D 1 35 ? 2.251 56.798 29.157 1.00 59.99 35 LYS D C 1
ATOM 4930 O O . LYS D 1 35 ? 1.859 55.841 29.850 1.00 59.60 35 LYS D O 1
ATOM 4936 N N . LYS D 1 36 ? 1.578 57.298 28.124 1.00 60.07 36 LYS D N 1
ATOM 4937 C CA . LYS D 1 36 ? 0.336 56.733 27.618 1.00 60.54 36 LYS D CA 1
ATOM 4938 C C . LYS D 1 36 ? 0.398 56.679 26.096 1.00 60.34 36 LYS D C 1
ATOM 4939 O O . LYS D 1 36 ? 0.955 57.574 25.456 1.00 60.16 36 LYS D O 1
ATOM 4945 N N . THR D 1 37 ? -0.169 55.621 25.524 1.00 60.63 37 THR D N 1
ATOM 4946 C CA . THR D 1 37 ? -0.190 55.439 24.067 1.00 61.00 37 THR D CA 1
ATOM 4947 C C . THR D 1 37 ? -1.202 56.383 23.408 1.00 61.49 37 THR D C 1
ATOM 4948 O O . THR D 1 37 ? -1.879 57.157 24.098 1.00 61.71 37 THR D O 1
ATOM 4952 N N . ALA D 1 38 ? -1.293 56.328 22.081 1.00 61.70 38 ALA D N 1
ATOM 4953 C CA . ALA D 1 38 ? -2.256 57.129 21.331 1.00 62.15 38 ALA D CA 1
ATOM 4954 C C . ALA D 1 38 ? -3.714 56.779 21.693 1.00 62.47 38 ALA D C 1
ATOM 4955 O O . ALA D 1 38 ? -4.584 57.661 21.710 1.00 62.83 38 ALA D O 1
ATOM 4957 N N . SER D 1 39 ? -3.967 55.501 21.987 1.00 62.41 39 SER D N 1
ATOM 4958 C CA . SER D 1 39 ? -5.300 55.030 22.387 1.00 62.27 39 SER D CA 1
ATOM 4959 C C . SER D 1 39 ? -5.656 55.293 23.864 1.00 62.20 39 SER D C 1
ATOM 4960 O O . SER D 1 39 ? -6.819 55.153 24.264 1.00 62.42 39 SER D O 1
ATOM 4963 N N . GLY D 1 40 ? -4.660 55.682 24.659 1.00 61.84 40 GLY D N 1
ATOM 4964 C CA . GLY D 1 40 ? -4.855 55.972 26.081 1.00 61.17 40 GLY D CA 1
ATOM 4965 C C . GLY D 1 40 ? -4.565 54.815 27.026 1.00 60.67 40 GLY D C 1
ATOM 4966 O O . GLY D 1 40 ? -5.139 54.742 28.118 1.00 60.87 40 GLY D O 1
ATOM 4967 N N . GLN D 1 41 ? -3.681 53.908 26.612 1.00 59.97 41 GLN D N 1
ATOM 4968 C CA . GLN D 1 41 ? -3.201 52.833 27.489 1.00 59.16 41 GLN D CA 1
ATOM 4969 C C . GLN D 1 41 ? -1.939 53.277 28.221 1.00 58.30 41 GLN D C 1
ATOM 4970 O O . GLN D 1 41 ? -1.235 54.165 27.761 1.00 57.92 41 GLN D O 1
ATOM 4976 N N . ASP D 1 42 ? -1.654 52.634 29.347 1.00 57.65 42 ASP D N 1
ATOM 4977 C CA . ASP D 1 42 ? -0.495 52.973 30.173 1.00 57.26 42 ASP D CA 1
ATOM 4978 C C . ASP D 1 42 ? 0.787 52.291 29.646 1.00 56.35 42 ASP D C 1
ATOM 4979 O O . ASP D 1 42 ? 0.968 51.084 29.812 1.00 56.19 42 ASP D O 1
ATOM 4984 N N . TYR D 1 43 ? 1.657 53.079 29.018 1.00 55.36 43 TYR D N 1
ATOM 4985 C CA . TYR D 1 43 ? 2.902 52.579 28.410 1.00 54.97 43 TYR D CA 1
ATOM 4986 C C . TYR D 1 43 ? 3.921 51.947 29.379 1.00 54.42 43 TYR D C 1
ATOM 4987 O O . TYR D 1 43 ? 4.732 51.118 28.970 1.00 54.23 43 TYR D O 1
ATOM 4996 N N . LEU D 1 44 ? 3.873 52.335 30.651 1.00 53.92 44 LEU D N 1
ATOM 4997 C CA . LEU D 1 44 ? 4.767 51.780 31.667 1.00 53.46 44 LEU D CA 1
ATOM 4998 C C . LEU D 1 44 ? 4.462 50.317 31.971 1.00 53.08 44 LEU D C 1
ATOM 4999 O O . LEU D 1 44 ? 5.279 49.623 32.585 1.00 52.97 44 LEU D O 1
ATOM 5004 N N . GLU D 1 45 ? 3.288 49.857 31.538 1.00 52.41 45 GLU D N 1
ATOM 5005 C CA . GLU D 1 45 ? 2.980 48.426 31.548 1.00 52.31 45 GLU D CA 1
ATOM 5006 C C . GLU D 1 45 ? 3.540 47.697 30.331 1.00 50.79 45 GLU D C 1
ATOM 5007 O O . GLU D 1 45 ? 3.609 46.465 30.332 1.00 50.95 45 GLU D O 1
ATOM 5013 N N . VAL D 1 46 ? 3.941 48.463 29.315 1.00 49.11 46 VAL D N 1
ATOM 5014 C CA . VAL D 1 46 ? 4.617 47.930 28.120 1.00 47.81 46 VAL D CA 1
ATOM 5015 C C . VAL D 1 46 ? 6.149 47.964 28.324 1.00 47.01 46 VAL D C 1
ATOM 5016 O O . VAL D 1 46 ? 6.777 46.915 28.433 1.00 46.94 46 VAL D O 1
ATOM 5020 N N . ASN D 1 47 ? 6.720 49.165 28.388 1.00 46.09 47 ASN D N 1
ATOM 5021 C CA . ASN D 1 47 ? 8.119 49.386 28.773 1.00 45.53 47 ASN D CA 1
ATOM 5022 C C . ASN D 1 47 ? 8.205 50.199 30.078 1.00 45.41 47 ASN D C 1
ATOM 5023 O O . ASN D 1 47 ? 7.994 51.416 30.066 1.00 45.36 47 ASN D O 1
ATOM 5028 N N . PRO D 1 48 ? 8.510 49.530 31.206 1.00 45.75 48 PRO D N 1
ATOM 5029 C CA . PRO D 1 48 ? 8.643 50.205 32.517 1.00 45.92 48 PRO D CA 1
ATOM 5030 C C . PRO D 1 48 ? 9.660 51.335 32.562 1.00 46.00 48 PRO D C 1
ATOM 5031 O O . PRO D 1 48 ? 9.507 52.247 33.375 1.00 46.47 48 PRO D O 1
ATOM 5035 N N . ALA D 1 49 ? 10.683 51.288 31.703 1.00 45.57 49 ALA D N 1
ATOM 5036 C CA . ALA D 1 49 ? 11.654 52.393 31.590 1.00 44.82 49 ALA D CA 1
ATOM 5037 C C . ALA D 1 49 ? 11.030 53.639 30.974 1.00 44.33 49 ALA D C 1
ATOM 5038 O O . ALA D 1 49 ? 11.613 54.732 31.037 1.00 44.52 49 ALA D O 1
ATOM 5040 N N . GLY D 1 50 ? 9.864 53.464 30.345 1.00 43.69 50 GLY D N 1
ATOM 5041 C CA . GLY D 1 50 ? 9.093 54.572 29.785 1.00 42.18 50 GLY D CA 1
ATOM 5042 C C . GLY D 1 50 ? 9.591 55.206 28.502 1.00 42.19 50 GLY D C 1
ATOM 5043 O O . GLY D 1 50 ? 9.043 56.228 28.056 1.00 41.67 50 GLY D O 1
ATOM 5044 N N . TYR D 1 51 ? 10.629 54.624 27.896 1.00 41.37 51 TYR D N 1
ATOM 5045 C CA . TYR D 1 51 ? 11.109 55.138 26.615 1.00 40.29 51 TYR D CA 1
ATOM 5046 C C . TYR D 1 51 ? 10.751 54.289 25.393 1.00 39.27 51 TYR D C 1
ATOM 5047 O O . TYR D 1 51 ? 10.341 53.144 25.520 1.00 39.34 51 TYR D O 1
ATOM 5056 N N . VAL D 1 52 ? 10.882 54.889 24.217 1.00 38.37 52 VAL D N 1
ATOM 5057 C CA . VAL D 1 52 ? 10.742 54.190 22.953 1.00 38.13 52 VAL D CA 1
ATOM 5058 C C . VAL D 1 52 ? 12.165 53.942 22.416 1.00 37.94 52 VAL D C 1
ATOM 5059 O O . VAL D 1 52 ? 13.084 54.640 22.802 1.00 38.12 52 VAL D O 1
ATOM 5063 N N . PRO D 1 53 ? 12.352 52.942 21.543 1.00 37.60 53 PRO D N 1
ATOM 5064 C CA . PRO D 1 53 ? 11.300 52.084 21.007 1.00 37.35 53 PRO D CA 1
ATOM 5065 C C . PRO D 1 53 ? 10.950 50.885 21.881 1.00 36.77 53 PRO D C 1
ATOM 5066 O O . PRO D 1 53 ? 11.645 50.562 22.836 1.00 36.63 53 PRO D O 1
ATOM 5070 N N . CYS D 1 54 ? 9.832 50.269 21.547 1.00 36.60 54 CYS D N 1
ATOM 5071 C CA . CYS D 1 54 ? 9.482 48.962 22.024 1.00 36.82 54 CYS D CA 1
ATOM 5072 C C . CYS D 1 54 ? 8.862 48.234 20.846 1.00 37.72 54 CYS D C 1
ATOM 5073 O O . CYS D 1 54 ? 8.007 48.785 20.126 1.00 37.25 54 CYS D O 1
ATOM 5076 N N . LEU D 1 55 ? 9.326 47.015 20.616 1.00 38.15 55 LEU D N 1
ATOM 5077 C CA . LEU D 1 55 ? 8.711 46.164 19.637 1.00 39.33 55 LEU D CA 1
ATOM 5078 C C . LEU D 1 55 ? 7.862 45.147 20.385 1.00 40.38 55 LEU D C 1
ATOM 5079 O O . LEU D 1 55 ? 8.352 44.462 21.274 1.00 40.25 55 LEU D O 1
ATOM 5084 N N . GLN D 1 56 ? 6.589 45.066 20.026 1.00 41.54 56 GLN D N 1
ATOM 5085 C CA . GLN D 1 56 ? 5.709 44.035 20.558 1.00 44.25 56 GLN D CA 1
ATOM 5086 C C . GLN D 1 56 ? 5.431 43.025 19.452 1.00 44.98 56 GLN D C 1
ATOM 5087 O O . GLN D 1 56 ? 5.105 43.395 18.311 1.00 45.17 56 GLN D O 1
ATOM 5093 N N . LEU D 1 57 ? 5.600 41.748 19.775 1.00 46.43 57 LEU D N 1
ATOM 5094 C CA . LEU D 1 57 ? 5.392 40.695 18.780 1.00 47.79 57 LEU D CA 1
ATOM 5095 C C . LEU D 1 57 ? 3.911 40.383 18.652 1.00 49.24 57 LEU D C 1
ATOM 5096 O O . LEU D 1 57 ? 3.116 40.709 19.538 1.00 48.98 57 LEU D O 1
ATOM 5101 N N . ASP D 1 58 ? 3.562 39.745 17.537 1.00 51.07 58 ASP D N 1
ATOM 5102 C CA . ASP D 1 58 ? 2.204 39.264 17.272 1.00 52.80 58 ASP D CA 1
ATOM 5103 C C . ASP D 1 58 ? 1.608 38.519 18.471 1.00 52.79 58 ASP D C 1
ATOM 5104 O O . ASP D 1 58 ? 0.425 38.686 18.781 1.00 53.42 58 ASP D O 1
ATOM 5109 N N . ASP D 1 59 ? 2.450 37.750 19.168 1.00 52.64 59 ASP D N 1
ATOM 5110 C CA . ASP D 1 59 ? 2.035 36.911 20.304 1.00 51.87 59 ASP D CA 1
ATOM 5111 C C . ASP D 1 59 ? 2.035 37.606 21.669 1.00 50.98 59 ASP D C 1
ATOM 5112 O O . ASP D 1 59 ? 1.668 36.997 22.676 1.00 51.10 59 ASP D O 1
ATOM 5117 N N . GLY D 1 60 ? 2.475 38.862 21.714 1.00 49.81 60 GLY D N 1
ATOM 5118 C CA . GLY D 1 60 ? 2.465 39.627 22.962 1.00 47.62 60 GLY D CA 1
ATOM 5119 C C . GLY D 1 60 ? 3.815 39.880 23.619 1.00 46.28 60 GLY D C 1
ATOM 5120 O O . GLY D 1 60 ? 3.931 40.775 24.462 1.00 46.39 60 GLY D O 1
ATOM 5121 N N . ARG D 1 61 ? 4.835 39.094 23.265 1.00 44.17 61 ARG D N 1
ATOM 5122 C CA . ARG D 1 61 ? 6.181 39.325 23.794 1.00 42.38 61 ARG D CA 1
ATOM 5123 C C . ARG D 1 61 ? 6.708 40.672 23.327 1.00 40.49 61 ARG D C 1
ATOM 5124 O O . ARG D 1 61 ? 6.397 41.117 22.218 1.00 40.32 61 ARG D O 1
ATOM 5132 N N . THR D 1 62 ? 7.489 41.321 24.176 1.00 38.46 62 THR D N 1
ATOM 5133 C CA . THR D 1 62 ? 8.087 42.600 23.801 1.00 37.70 62 THR D CA 1
ATOM 5134 C C . THR D 1 62 ? 9.606 42.590 23.911 1.00 36.34 62 THR D C 1
ATOM 5135 O O . THR D 1 62 ? 10.191 41.813 24.663 1.00 34.90 62 THR D O 1
ATOM 5139 N N . LEU D 1 63 ? 10.204 43.499 23.155 1.00 35.25 63 LEU D N 1
ATOM 5140 C CA . LEU D 1 63 ? 11.626 43.735 23.142 1.00 34.53 63 LEU D CA 1
ATOM 5141 C C . LEU D 1 63 ? 11.836 45.231 23.279 1.00 33.07 63 LEU D C 1
ATOM 5142 O O . LEU D 1 63 ? 11.134 46.009 22.648 1.00 32.70 63 LEU D O 1
ATOM 5147 N N . THR D 1 64 ? 12.793 45.637 24.094 1.00 32.05 64 THR D N 1
ATOM 5148 C CA . THR D 1 64 ? 13.212 47.043 24.140 1.00 31.57 64 THR D CA 1
ATOM 5149 C C . THR D 1 64 ? 14.700 47.132 23.763 1.00 31.05 64 THR D C 1
ATOM 5150 O O . THR D 1 64 ? 15.319 46.098 23.434 1.00 30.20 64 THR D O 1
ATOM 5154 N N . GLU D 1 65 ? 15.237 48.357 23.812 1.00 29.81 65 GLU D N 1
ATOM 5155 C CA . GLU D 1 65 ? 16.591 48.717 23.338 1.00 29.43 65 GLU D CA 1
ATOM 5156 C C . GLU D 1 65 ? 16.756 48.586 21.818 1.00 29.06 65 GLU D C 1
ATOM 5157 O O . GLU D 1 65 ? 16.634 47.486 21.258 1.00 29.21 65 GLU D O 1
ATOM 5163 N N . GLY D 1 66 ? 17.068 49.704 21.163 1.00 28.58 66 GLY D N 1
ATOM 5164 C CA . GLY D 1 66 ? 17.269 49.737 19.708 1.00 28.85 66 GLY D CA 1
ATOM 5165 C C . GLY D 1 66 ? 18.107 48.599 19.106 1.00 29.10 66 GLY D C 1
ATOM 5166 O O . GLY D 1 66 ? 17.634 47.911 18.214 1.00 29.97 66 GLY D O 1
ATOM 5167 N N . PRO D 1 67 ? 19.382 48.442 19.546 1.00 29.02 67 PRO D N 1
ATOM 5168 C CA . PRO D 1 67 ? 20.283 47.371 19.078 1.00 28.57 67 PRO D CA 1
ATOM 5169 C C . PRO D 1 67 ? 19.728 45.945 19.143 1.00 27.96 67 PRO D C 1
ATOM 5170 O O . PRO D 1 67 ? 20.089 45.129 18.300 1.00 28.31 67 PRO D O 1
ATOM 5174 N N . ALA D 1 68 ? 18.898 45.635 20.142 1.00 27.99 68 ALA D N 1
ATOM 5175 C CA . ALA D 1 68 ? 18.228 44.336 20.226 1.00 27.93 68 ALA D CA 1
ATOM 5176 C C . ALA D 1 68 ? 17.091 44.234 19.217 1.00 28.03 68 ALA D C 1
ATOM 5177 O O . ALA D 1 68 ? 16.937 43.221 18.535 1.00 28.32 68 ALA D O 1
ATOM 5179 N N . ILE D 1 69 ? 16.278 45.285 19.162 1.00 28.40 69 ILE D N 1
ATOM 5180 C CA . ILE D 1 69 ? 15.101 45.334 18.316 1.00 28.60 69 ILE D CA 1
ATOM 5181 C C . ILE D 1 69 ? 15.499 45.204 16.852 1.00 28.69 69 ILE D C 1
ATOM 5182 O O . ILE D 1 69 ? 14.951 44.359 16.147 1.00 29.21 69 ILE D O 1
ATOM 5187 N N . VAL D 1 70 ? 16.480 46.005 16.422 1.00 29.23 70 VAL D N 1
ATOM 5188 C CA . VAL D 1 70 ? 16.933 46.006 15.015 1.00 29.24 70 VAL D CA 1
ATOM 5189 C C . VAL D 1 70 ? 17.576 44.692 14.576 1.00 29.29 70 VAL D C 1
ATOM 5190 O O . VAL D 1 70 ? 17.439 44.300 13.415 1.00 29.09 70 VAL D O 1
ATOM 5194 N N . GLN D 1 71 ? 18.229 44.000 15.512 1.00 29.37 71 GLN D N 1
ATOM 5195 C CA . GLN D 1 71 ? 18.707 42.640 15.264 1.00 29.18 71 GLN D CA 1
ATOM 5196 C C . GLN D 1 71 ? 17.582 41.621 15.103 1.00 29.95 71 GLN D C 1
ATOM 5197 O O . GLN D 1 71 ? 17.606 40.812 14.165 1.00 29.92 71 GLN D O 1
ATOM 5203 N N . TYR D 1 72 ? 16.590 41.661 15.992 1.00 30.71 72 TYR D N 1
ATOM 5204 C CA . TYR D 1 72 ? 15.397 40.844 15.785 1.00 32.23 72 TYR D CA 1
ATOM 5205 C C . TYR D 1 72 ? 14.771 41.066 14.396 1.00 32.21 72 TYR D C 1
ATOM 5206 O O . TYR D 1 72 ? 14.509 40.117 13.680 1.00 32.73 72 TYR D O 1
ATOM 5215 N N . VAL D 1 73 ? 14.582 42.323 14.014 1.00 32.76 73 VAL D N 1
ATOM 5216 C CA . VAL D 1 73 ? 13.977 42.691 12.731 1.00 33.35 73 VAL D CA 1
ATOM 5217 C C . VAL D 1 73 ? 14.755 42.151 11.518 1.00 33.87 73 VAL D C 1
ATOM 5218 O O . VAL D 1 73 ? 14.172 41.522 10.610 1.00 33.88 73 VAL D O 1
ATOM 5222 N N . ALA D 1 74 ? 16.069 42.402 11.511 1.00 33.33 74 ALA D N 1
ATOM 5223 C CA . ALA D 1 74 ? 16.966 41.886 10.489 1.00 32.73 74 ALA D CA 1
ATOM 5224 C C . ALA D 1 74 ? 16.882 40.369 10.364 1.00 32.71 74 ALA D C 1
ATOM 5225 O O . ALA D 1 74 ? 16.823 39.862 9.254 1.00 32.61 74 ALA D O 1
ATOM 5227 N N . ASP D 1 75 ? 16.854 39.653 11.489 1.00 33.08 75 ASP D N 1
ATOM 5228 C CA . ASP D 1 75 ? 16.890 38.180 11.468 1.00 34.23 75 ASP D CA 1
ATOM 5229 C C . ASP D 1 75 ? 15.567 37.552 11.019 1.00 35.29 75 ASP D C 1
ATOM 5230 O O . ASP D 1 75 ? 15.491 36.335 10.809 1.00 35.60 75 ASP D O 1
ATOM 5235 N N . GLN D 1 76 ? 14.529 38.379 10.902 1.00 36.10 76 GLN D N 1
ATOM 5236 C CA . GLN D 1 76 ? 13.226 37.940 10.408 1.00 37.46 76 GLN D CA 1
ATOM 5237 C C . GLN D 1 76 ? 13.262 37.831 8.898 1.00 37.82 76 GLN D C 1
ATOM 5238 O O . GLN D 1 76 ? 12.558 36.999 8.321 1.00 38.40 76 GLN D O 1
ATOM 5244 N N . VAL D 1 77 ? 14.076 38.678 8.268 1.00 38.10 77 VAL D N 1
ATOM 5245 C CA . VAL D 1 77 ? 14.221 38.665 6.809 1.00 39.08 77 VAL D CA 1
ATOM 5246 C C . VAL D 1 77 ? 15.681 38.543 6.321 1.00 38.97 77 VAL D C 1
ATOM 5247 O O . VAL D 1 77 ? 16.251 39.518 5.789 1.00 38.72 77 VAL D O 1
ATOM 5251 N N . PRO D 1 78 ? 16.272 37.338 6.467 1.00 38.64 78 PRO D N 1
ATOM 5252 C CA . PRO D 1 78 ? 17.664 37.079 6.107 1.00 38.89 78 PRO D CA 1
ATOM 5253 C C . PRO D 1 78 ? 18.012 37.533 4.693 1.00 39.15 78 PRO D C 1
ATOM 5254 O O . PRO D 1 78 ? 19.079 38.106 4.478 1.00 39.22 78 PRO D O 1
ATOM 5258 N N . GLY D 1 79 ? 17.099 37.296 3.747 1.00 39.90 79 GLY D N 1
ATOM 5259 C CA . GLY D 1 79 ? 17.297 37.645 2.338 1.00 39.83 79 GLY D CA 1
ATOM 5260 C C . GLY D 1 79 ? 17.570 39.115 2.098 1.00 40.01 79 GLY D C 1
ATOM 5261 O O . GLY D 1 79 ? 18.130 39.478 1.072 1.00 39.85 79 GLY D O 1
ATOM 5262 N N . LYS D 1 80 ? 17.181 39.964 3.045 1.00 40.24 80 LYS D N 1
ATOM 5263 C CA . LYS D 1 80 ? 17.427 41.395 2.921 1.00 40.80 80 LYS D CA 1
ATOM 5264 C C . LYS D 1 80 ? 18.870 41.772 3.265 1.00 40.97 80 LYS D C 1
ATOM 5265 O O . LYS D 1 80 ? 19.320 42.872 2.921 1.00 41.04 80 LYS D O 1
ATOM 5271 N N . GLN D 1 81 ? 19.575 40.854 3.934 1.00 40.86 81 GLN D N 1
ATOM 5272 C CA . GLN D 1 81 ? 20.973 41.037 4.349 1.00 41.25 81 GLN D CA 1
ATOM 5273 C C . GLN D 1 81 ? 21.204 42.332 5.175 1.00 40.11 81 GLN D C 1
ATOM 5274 O O . GLN D 1 81 ? 22.141 43.106 4.934 1.00 40.06 81 GLN D O 1
ATOM 5280 N N . LEU D 1 82 ? 20.348 42.524 6.174 1.00 38.82 82 LEU D N 1
ATOM 5281 C CA . LEU D 1 82 ? 20.389 43.702 7.023 1.00 37.71 82 LEU D CA 1
ATOM 5282 C C . LEU D 1 82 ? 21.223 43.511 8.291 1.00 36.79 82 LEU D C 1
ATOM 5283 O O . LEU D 1 82 ? 21.428 44.459 9.041 1.00 36.49 82 LEU D O 1
ATOM 5288 N N . ALA D 1 83 ? 21.662 42.273 8.531 1.00 35.79 83 ALA D N 1
ATOM 5289 C CA . ALA D 1 83 ? 22.663 41.935 9.551 1.00 34.64 83 ALA D CA 1
ATOM 5290 C C . ALA D 1 83 ? 23.410 40.695 9.063 1.00 34.18 83 ALA D C 1
ATOM 5291 O O . ALA D 1 83 ? 22.824 39.846 8.385 1.00 33.63 83 ALA D O 1
ATOM 5293 N N . PRO D 1 84 ? 24.714 40.601 9.370 1.00 33.41 84 PRO D N 1
ATOM 5294 C CA . PRO D 1 84 ? 25.422 39.343 9.114 1.00 33.12 84 PRO D CA 1
ATOM 5295 C C . PRO D 1 84 ? 24.787 38.165 9.842 1.00 33.20 84 PRO D C 1
ATOM 5296 O O . PRO D 1 84 ? 24.188 38.347 10.912 1.00 33.61 84 PRO D O 1
ATOM 5300 N N . ALA D 1 85 ? 24.937 36.969 9.271 1.00 32.87 85 ALA D N 1
ATOM 5301 C CA . ALA D 1 85 ? 24.440 35.757 9.881 1.00 33.05 85 ALA D CA 1
ATOM 5302 C C . ALA D 1 85 ? 25.018 35.642 11.275 1.00 33.30 85 ALA D C 1
ATOM 5303 O O . ALA D 1 85 ? 26.196 35.960 11.497 1.00 33.05 85 ALA D O 1
ATOM 5305 N N . ASN D 1 86 ? 24.180 35.231 12.222 1.00 33.56 86 ASN D N 1
ATOM 5306 C CA . ASN D 1 86 ? 24.631 35.011 13.612 1.00 34.10 86 ASN D CA 1
ATOM 5307 C C . ASN D 1 86 ? 25.706 33.959 13.656 1.00 34.29 86 ASN D C 1
ATOM 5308 O O . ASN D 1 86 ? 25.703 33.038 12.847 1.00 34.44 86 ASN D O 1
ATOM 5313 N N . GLY D 1 87 ? 26.638 34.067 14.583 1.00 34.55 87 GLY D N 1
ATOM 5314 C CA . GLY D 1 87 ? 27.744 33.109 14.572 1.00 34.77 87 GLY D CA 1
ATOM 5315 C C . GLY D 1 87 ? 28.860 33.411 13.578 1.00 34.87 87 GLY D C 1
ATOM 5316 O O . GLY D 1 87 ? 29.938 32.792 13.662 1.00 35.43 87 GLY D O 1
ATOM 5317 N N . SER D 1 88 ? 28.618 34.332 12.631 1.00 33.97 88 SER D N 1
ATOM 5318 C CA . SER D 1 88 ? 29.715 34.894 11.832 1.00 32.75 88 SER D CA 1
ATOM 5319 C C . SER D 1 88 ? 30.425 35.962 12.645 1.00 32.78 88 SER D C 1
ATOM 5320 O O . SER D 1 88 ? 29.808 36.649 13.471 1.00 31.99 88 SER D O 1
ATOM 5323 N N . PHE D 1 89 ? 31.727 36.104 12.421 1.00 31.82 89 PHE D N 1
ATOM 5324 C CA . PHE D 1 89 ? 32.477 37.121 13.123 1.00 31.88 89 PHE D CA 1
ATOM 5325 C C . PHE D 1 89 ? 31.931 38.522 12.876 1.00 31.43 89 PHE D C 1
ATOM 5326 O O . PHE D 1 89 ? 31.961 39.355 13.776 1.00 31.05 89 PHE D O 1
ATOM 5334 N N . GLU D 1 90 ? 31.484 38.784 11.653 1.00 31.26 90 GLU D N 1
ATOM 5335 C CA . GLU D 1 90 ? 30.937 40.103 11.292 1.00 32.53 90 GLU D CA 1
ATOM 5336 C C . GLU D 1 90 ? 29.662 40.523 12.043 1.00 31.67 90 GLU D C 1
ATOM 5337 O O . GLU D 1 90 ? 29.351 41.721 12.129 1.00 32.28 90 GLU D O 1
ATOM 5343 N N . ARG D 1 91 ? 28.930 39.548 12.565 1.00 30.60 91 ARG D N 1
ATOM 5344 C CA . ARG D 1 91 ? 27.797 39.823 13.437 1.00 30.36 91 ARG D CA 1
ATOM 5345 C C . ARG D 1 91 ? 28.255 40.406 14.781 1.00 29.78 91 ARG D C 1
ATOM 5346 O O . ARG D 1 91 ? 27.608 41.299 15.309 1.00 30.14 91 ARG D O 1
ATOM 5354 N N . TYR D 1 92 ? 29.372 39.928 15.341 1.00 28.98 92 TYR D N 1
ATOM 5355 C CA . TYR D 1 92 ? 29.921 40.590 16.531 1.00 28.35 92 TYR D CA 1
ATOM 5356 C C . TYR D 1 92 ? 30.380 42.006 16.230 1.00 28.03 92 TYR D C 1
ATOM 5357 O O . TYR D 1 92 ? 30.248 42.890 17.067 1.00 28.23 92 TYR D O 1
ATOM 5366 N N . HIS D 1 93 ? 30.927 42.208 15.037 1.00 27.93 93 HIS D N 1
ATOM 5367 C CA . HIS D 1 93 ? 31.369 43.516 14.562 1.00 28.92 93 HIS D CA 1
ATOM 5368 C C . HIS D 1 93 ? 30.143 44.457 14.396 1.00 28.75 93 HIS D C 1
ATOM 5369 O O . HIS D 1 93 ? 30.237 45.647 14.702 1.00 28.30 93 HIS D O 1
ATOM 5376 N N . LEU D 1 94 ? 29.018 43.914 13.899 1.00 28.48 94 LEU D N 1
ATOM 5377 C CA . LEU D 1 94 ? 27.718 44.626 13.879 1.00 28.43 94 LEU D CA 1
ATOM 5378 C C . LEU D 1 94 ? 27.284 45.055 15.287 1.00 28.39 94 LEU D C 1
ATOM 5379 O O . LEU D 1 94 ? 26.950 46.223 15.521 1.00 28.60 94 LEU D O 1
ATOM 5384 N N . GLN D 1 95 ? 27.311 44.114 16.226 1.00 28.44 95 GLN D N 1
ATOM 5385 C CA . GLN D 1 95 ? 26.966 44.413 17.615 1.00 27.80 95 GLN D CA 1
ATOM 5386 C C . GLN D 1 95 ? 27.909 45.430 18.255 1.00 28.25 95 GLN D C 1
ATOM 5387 O O . GLN D 1 95 ? 27.476 46.251 19.083 1.00 27.90 95 GLN D O 1
ATOM 5393 N N . GLN D 1 96 ? 29.200 45.355 17.910 1.00 28.21 96 GLN D N 1
ATOM 5394 C CA . GLN D 1 96 ? 30.171 46.368 18.330 1.00 27.20 96 GLN D CA 1
ATOM 5395 C C . GLN D 1 96 ? 29.727 47.780 17.899 1.00 26.91 96 GLN D C 1
ATOM 5396 O O . GLN D 1 96 ? 29.668 48.694 18.725 1.00 26.34 96 GLN D O 1
ATOM 5402 N N . TRP D 1 97 ? 29.408 47.949 16.616 1.00 26.66 97 TRP D N 1
ATOM 5403 C CA . TRP D 1 97 ? 28.961 49.247 16.111 1.00 27.42 97 TRP D CA 1
ATOM 5404 C C . TRP D 1 97 ? 27.641 49.710 16.714 1.00 27.02 97 TRP D C 1
ATOM 5405 O O . TRP D 1 97 ? 27.492 50.891 17.002 1.00 27.89 97 TRP D O 1
ATOM 5416 N N . LEU D 1 98 ? 26.709 48.781 16.932 1.00 27.03 98 LEU D N 1
ATOM 5417 C CA . LEU D 1 98 ? 25.405 49.121 17.537 1.00 26.83 98 LEU D CA 1
ATOM 5418 C C . LEU D 1 98 ? 25.598 49.697 18.926 1.00 27.89 98 LEU D C 1
ATOM 5419 O O . LEU D 1 98 ? 25.017 50.733 19.262 1.00 27.27 98 LEU D O 1
ATOM 5424 N N . ASN D 1 99 ? 26.451 49.036 19.713 1.00 27.46 99 ASN D N 1
ATOM 5425 C CA . ASN D 1 99 ? 26.783 49.503 21.045 1.00 27.68 99 ASN D CA 1
ATOM 5426 C C . ASN D 1 99 ? 27.558 50.799 21.053 1.00 28.06 99 ASN D C 1
ATOM 5427 O O . ASN D 1 99 ? 27.345 51.629 21.937 1.00 28.74 99 ASN D O 1
ATOM 5432 N N . PHE D 1 100 ? 28.448 50.985 20.082 1.00 28.79 100 PHE D N 1
ATOM 5433 C CA . PHE D 1 100 ? 29.161 52.264 19.931 1.00 29.66 100 PHE D CA 1
ATOM 5434 C C . PHE D 1 100 ? 28.179 53.411 19.612 1.00 29.86 100 PHE D C 1
ATOM 5435 O O . PHE D 1 100 ? 28.230 54.470 20.224 1.00 29.94 100 PHE D O 1
ATOM 5443 N N . ILE D 1 101 ? 27.302 53.201 18.640 1.00 31.15 101 ILE D N 1
ATOM 5444 C CA . ILE D 1 101 ? 26.296 54.217 18.298 1.00 31.38 101 ILE D CA 1
ATOM 5445 C C . ILE D 1 101 ? 25.454 54.547 19.538 1.00 31.53 101 ILE D C 1
ATOM 5446 O O . ILE D 1 101 ? 25.275 55.703 19.876 1.00 31.43 101 ILE D O 1
ATOM 5451 N N . SER D 1 102 ? 24.970 53.525 20.228 1.00 31.90 102 SER D N 1
ATOM 5452 C CA . SER D 1 102 ? 24.110 53.733 21.389 1.00 32.67 102 SER D CA 1
ATOM 5453 C C . SER D 1 102 ? 24.825 54.451 22.536 1.00 33.21 102 SER D C 1
ATOM 5454 O O . SER D 1 102 ? 24.355 55.489 23.006 1.00 33.71 102 SER D O 1
ATOM 5457 N N . SER D 1 103 ? 25.978 53.939 22.956 1.00 33.27 103 SER D N 1
ATOM 5458 C CA . SER D 1 103 ? 26.643 54.475 24.148 1.00 33.26 103 SER D CA 1
ATOM 5459 C C . SER D 1 103 ? 27.567 55.669 23.916 1.00 33.24 103 SER D C 1
ATOM 5460 O O . SER D 1 103 ? 27.732 56.495 24.813 1.00 33.37 103 SER D O 1
ATOM 5463 N N . GLU D 1 104 ? 28.165 55.759 22.729 1.00 33.36 104 GLU D N 1
ATOM 5464 C CA . GLU D 1 104 ? 29.145 56.806 22.435 1.00 33.77 104 GLU D CA 1
ATOM 5465 C C . GLU D 1 104 ? 28.602 57.961 21.597 1.00 34.42 104 GLU D C 1
ATOM 5466 O O . GLU D 1 104 ? 29.186 59.037 21.596 1.00 34.66 104 GLU D O 1
ATOM 5472 N N . LEU D 1 105 ? 27.517 57.727 20.866 1.00 34.78 105 LEU D N 1
ATOM 5473 C CA . LEU D 1 105 ? 26.907 58.784 20.059 1.00 35.85 105 LEU D CA 1
ATOM 5474 C C . LEU D 1 105 ? 25.539 59.194 20.636 1.00 36.59 105 LEU D C 1
ATOM 5475 O O . LEU D 1 105 ? 25.437 60.231 21.280 1.00 36.30 105 LEU D O 1
ATOM 5480 N N . HIS D 1 106 ? 24.525 58.350 20.444 1.00 37.77 106 HIS D N 1
ATOM 5481 C CA . HIS D 1 106 ? 23.181 58.524 21.027 1.00 38.85 106 HIS D CA 1
ATOM 5482 C C . HIS D 1 106 ? 23.194 59.172 22.428 1.00 39.50 106 HIS D C 1
ATOM 5483 O O . HIS D 1 106 ? 22.689 60.288 22.590 1.00 39.26 106 HIS D O 1
ATOM 5490 N N . LYS D 1 107 ? 23.794 58.504 23.416 1.00 40.40 107 LYS D N 1
ATOM 5491 C CA . LYS D 1 107 ? 23.797 59.004 24.805 1.00 41.63 107 LYS D CA 1
ATOM 5492 C C . LYS D 1 107 ? 24.506 60.346 24.986 1.00 42.18 107 LYS D C 1
ATOM 5493 O O . LYS D 1 107 ? 24.299 61.025 25.998 1.00 42.23 107 LYS D O 1
ATOM 5499 N N . SER D 1 108 ? 25.341 60.723 24.017 1.00 42.80 108 SER D N 1
ATOM 5500 C CA . SER D 1 108 ? 25.989 62.034 24.028 1.00 43.67 108 SER D CA 1
ATOM 5501 C C . SER D 1 108 ? 25.094 63.143 23.465 1.00 44.54 108 SER D C 1
ATOM 5502 O O . SER D 1 108 ? 25.180 64.279 23.908 1.00 44.73 108 SER D O 1
ATOM 5505 N N . PHE D 1 109 ? 24.260 62.815 22.476 1.00 45.73 109 PHE D N 1
ATOM 5506 C CA . PHE D 1 109 ? 23.249 63.749 21.968 1.00 46.58 109 PHE D CA 1
ATOM 5507 C C . PHE D 1 109 ? 22.238 64.131 23.041 1.00 47.43 109 PHE D C 1
ATOM 5508 O O . PHE D 1 109 ? 21.699 65.240 23.020 1.00 47.27 109 PHE D O 1
ATOM 5516 N N . SER D 1 110 ? 21.998 63.218 23.980 1.00 48.82 110 SER D N 1
ATOM 5517 C CA . SER D 1 110 ? 20.961 63.393 25.010 1.00 50.21 110 SER D CA 1
ATOM 5518 C C . SER D 1 110 ? 20.998 64.694 25.841 1.00 50.98 110 SER D C 1
ATOM 5519 O O . SER D 1 110 ? 19.977 65.379 25.927 1.00 50.78 110 SER D O 1
ATOM 5522 N N . PRO D 1 111 ? 22.156 65.051 26.441 1.00 52.00 111 PRO D N 1
ATOM 5523 C CA . PRO D 1 111 ? 22.192 66.293 27.226 1.00 52.67 111 PRO D CA 1
ATOM 5524 C C . PRO D 1 111 ? 22.177 67.550 26.359 1.00 53.46 111 PRO D C 1
ATOM 5525 O O . PRO D 1 111 ? 21.962 68.651 26.873 1.00 53.87 111 PRO D O 1
ATOM 5529 N N . LEU D 1 112 ? 22.415 67.390 25.061 1.00 54.18 112 LEU D N 1
ATOM 5530 C CA . LEU D 1 112 ? 22.368 68.518 24.140 1.00 54.81 112 LEU D CA 1
ATOM 5531 C C . LEU D 1 112 ? 20.924 68.930 23.856 1.00 55.78 112 LEU D C 1
ATOM 5532 O O . LEU D 1 112 ? 20.657 70.095 23.543 1.00 55.88 112 LEU D O 1
ATOM 5537 N N . PHE D 1 113 ? 20.002 67.975 23.973 1.00 56.62 113 PHE D N 1
ATOM 5538 C CA . PHE D 1 113 ? 18.575 68.238 23.826 1.00 57.93 113 PHE D CA 1
ATOM 5539 C C . PHE D 1 113 ? 17.951 68.877 25.081 1.00 58.82 113 PHE D C 1
ATOM 5540 O O . PHE D 1 113 ? 16.896 69.514 24.996 1.00 59.02 113 PHE D O 1
ATOM 5548 N N . ASN D 1 114 ? 18.614 68.701 26.226 1.00 59.77 114 ASN D N 1
ATOM 5549 C CA . ASN D 1 114 ? 18.118 69.107 27.545 1.00 60.64 114 ASN D CA 1
ATOM 5550 C C . ASN D 1 114 ? 18.368 70.590 27.856 1.00 60.96 114 ASN D C 1
ATOM 5551 O O . ASN D 1 114 ? 19.525 71.015 27.948 1.00 60.81 114 ASN D O 1
ATOM 5556 N N . PRO D 1 115 ? 17.279 71.380 28.017 1.00 61.40 115 PRO D N 1
ATOM 5557 C CA . PRO D 1 115 ? 17.379 72.809 28.366 1.00 61.87 115 PRO D CA 1
ATOM 5558 C C . PRO D 1 115 ? 17.960 73.070 29.758 1.00 62.55 115 PRO D C 1
ATOM 5559 O O . PRO D 1 115 ? 18.555 74.129 29.987 1.00 62.58 115 PRO D O 1
ATOM 5563 N N . ALA D 1 116 ? 17.794 72.103 30.661 1.00 63.47 116 ALA D N 1
ATOM 5564 C CA . ALA D 1 116 ? 18.270 72.204 32.047 1.00 64.29 116 ALA D CA 1
ATOM 5565 C C . ALA D 1 116 ? 19.791 72.177 32.156 1.00 64.70 116 ALA D C 1
ATOM 5566 O O . ALA D 1 116 ? 20.376 72.969 32.897 1.00 64.88 116 ALA D O 1
ATOM 5568 N N . SER D 1 117 ? 20.419 71.267 31.413 1.00 65.29 117 SER D N 1
ATOM 5569 C CA . SER D 1 117 ? 21.870 71.060 31.475 1.00 65.64 117 SER D CA 1
ATOM 5570 C C . SER D 1 117 ? 22.672 72.342 31.219 1.00 65.78 117 SER D C 1
ATOM 5571 O O . SER D 1 117 ? 22.342 73.132 30.323 1.00 65.67 117 SER D O 1
ATOM 5574 N N . SER D 1 118 ? 23.712 72.538 32.031 1.00 65.97 118 SER D N 1
ATOM 5575 C CA . SER D 1 118 ? 24.560 73.728 31.961 1.00 66.14 118 SER D CA 1
ATOM 5576 C C . SER D 1 118 ? 25.372 73.792 30.668 1.00 66.35 118 SER D C 1
ATOM 5577 O O . SER D 1 118 ? 25.515 72.786 29.962 1.00 66.12 118 SER D O 1
ATOM 5580 N N . ASP D 1 119 ? 25.892 74.981 30.363 1.00 66.43 119 ASP D N 1
ATOM 5581 C CA . ASP D 1 119 ? 26.761 75.177 29.204 1.00 66.61 119 ASP D CA 1
ATOM 5582 C C . ASP D 1 119 ? 28.121 74.502 29.395 1.00 66.53 119 ASP D C 1
ATOM 5583 O O . ASP D 1 119 ? 28.796 74.180 28.418 1.00 66.27 119 ASP D O 1
ATOM 5588 N N . GLU D 1 120 ? 28.513 74.302 30.653 1.00 66.55 120 GLU D N 1
ATOM 5589 C CA . GLU D 1 120 ? 29.775 73.634 30.972 1.00 66.97 120 GLU D CA 1
ATOM 5590 C C . GLU D 1 120 ? 29.665 72.139 30.646 1.00 66.11 120 GLU D C 1
ATOM 5591 O O . GLU D 1 120 ? 30.591 71.538 30.095 1.00 66.08 120 GLU D O 1
ATOM 5597 N N . TRP D 1 121 ? 28.519 71.559 30.994 1.00 65.29 121 TRP D N 1
ATOM 5598 C CA . TRP D 1 121 ? 28.210 70.160 30.719 1.00 64.32 121 TRP D CA 1
ATOM 5599 C C . TRP D 1 121 ? 28.169 69.937 29.200 1.00 63.50 121 TRP D C 1
ATOM 5600 O O . TRP D 1 121 ? 28.924 69.113 28.676 1.00 63.54 121 TRP D O 1
ATOM 5611 N N . LYS D 1 122 ? 27.323 70.700 28.504 1.00 62.00 122 LYS D N 1
ATOM 5612 C CA . LYS D 1 122 ? 27.162 70.591 27.052 1.00 60.97 122 LYS D CA 1
ATOM 5613 C C . LYS D 1 122 ? 28.473 70.672 26.260 1.00 60.03 122 LYS D C 1
ATOM 5614 O O . LYS D 1 122 ? 28.634 69.977 25.259 1.00 59.83 122 LYS D O 1
ATOM 5620 N N . ASN D 1 123 ? 29.387 71.538 26.693 1.00 58.72 123 ASN D N 1
ATOM 5621 C CA . ASN D 1 123 ? 30.643 71.757 25.982 1.00 57.57 123 ASN D CA 1
ATOM 5622 C C . ASN D 1 123 ? 31.617 70.591 26.107 1.00 56.42 123 ASN D C 1
ATOM 5623 O O . ASN D 1 123 ? 32.379 70.321 25.179 1.00 56.40 123 ASN D O 1
ATOM 5628 N N . ALA D 1 124 ? 31.595 69.926 27.260 1.00 55.04 124 ALA D N 1
ATOM 5629 C CA . ALA D 1 124 ? 32.398 68.728 27.496 1.00 53.69 124 ALA D CA 1
ATOM 5630 C C . ALA D 1 124 ? 31.914 67.581 26.606 1.00 52.60 124 ALA D C 1
ATOM 5631 O O . ALA D 1 124 ? 32.717 66.849 26.027 1.00 52.47 124 ALA D O 1
ATOM 5633 N N . VAL D 1 125 ? 30.592 67.453 26.496 1.00 51.16 125 VAL D N 1
ATOM 5634 C CA . VAL D 1 125 ? 29.951 66.437 25.676 1.00 49.59 125 VAL D CA 1
ATOM 5635 C C . VAL D 1 125 ? 30.153 66.708 24.175 1.00 48.89 125 VAL D C 1
ATOM 5636 O O . VAL D 1 125 ? 30.369 65.771 23.405 1.00 48.38 125 VAL D O 1
ATOM 5640 N N . ARG D 1 126 ? 30.099 67.980 23.766 1.00 47.42 126 ARG D N 1
ATOM 5641 C CA . ARG D 1 126 ? 30.353 68.351 22.370 1.00 46.80 126 ARG D CA 1
ATOM 5642 C C . ARG D 1 126 ? 31.767 67.974 21.905 1.00 46.38 126 ARG D C 1
ATOM 5643 O O . ARG D 1 126 ? 31.964 67.595 20.756 1.00 45.55 126 ARG D O 1
ATOM 5651 N N . GLN D 1 127 ? 32.736 68.086 22.807 1.00 46.12 127 GLN D N 1
ATOM 5652 C CA . GLN D 1 127 ? 34.123 67.763 22.493 1.00 46.18 127 GLN D CA 1
ATOM 5653 C C . GLN D 1 127 ? 34.318 66.246 22.326 1.00 45.43 127 GLN D C 1
ATOM 5654 O O . GLN D 1 127 ? 34.955 65.800 21.368 1.00 45.70 127 GLN D O 1
ATOM 5660 N N . SER D 1 128 ? 33.749 65.470 23.247 1.00 44.27 128 SER D N 1
ATOM 5661 C CA . SER D 1 128 ? 33.765 64.011 23.168 1.00 43.01 128 SER D CA 1
ATOM 5662 C C . SER D 1 128 ? 33.069 63.533 21.900 1.00 42.02 128 SER D C 1
ATOM 5663 O O . SER D 1 128 ? 33.579 62.641 21.208 1.00 41.14 128 SER D O 1
ATOM 5666 N N . LEU D 1 129 ? 31.933 64.157 21.579 1.00 40.31 129 LEU D N 1
ATOM 5667 C CA . LEU D 1 129 ? 31.209 63.834 20.360 1.00 39.64 129 LEU D CA 1
ATOM 5668 C C . LEU D 1 129 ? 32.021 64.094 19.102 1.00 38.93 129 LEU D C 1
ATOM 5669 O O . LEU D 1 129 ? 32.011 63.278 18.182 1.00 39.04 129 LEU D O 1
ATOM 5674 N N . ASN D 1 130 ? 32.712 65.230 19.053 1.00 38.03 130 ASN D N 1
ATOM 5675 C CA . ASN D 1 130 ? 33.540 65.563 17.897 1.00 37.44 130 ASN D CA 1
ATOM 5676 C C . ASN D 1 130 ? 34.609 64.478 17.650 1.00 36.61 130 ASN D C 1
ATOM 5677 O O . ASN D 1 130 ? 34.851 64.080 16.505 1.00 35.95 130 ASN D O 1
ATOM 5682 N N . THR D 1 131 ? 35.215 64.015 18.742 1.00 36.03 131 THR D N 1
ATOM 5683 C CA . THR D 1 131 ? 36.214 62.945 18.738 1.00 36.28 131 THR D CA 1
ATOM 5684 C C . THR D 1 131 ? 35.601 61.645 18.212 1.00 35.94 131 THR D C 1
ATOM 5685 O O . THR D 1 131 ? 36.141 61.038 17.297 1.00 36.74 131 THR D O 1
ATOM 5689 N N . ARG D 1 132 ? 34.434 61.273 18.723 1.00 35.50 132 ARG D N 1
ATOM 5690 C CA . ARG D 1 132 ? 33.777 60.030 18.306 1.00 35.40 132 ARG D CA 1
ATOM 5691 C C . ARG D 1 132 ? 33.231 60.074 16.886 1.00 35.12 132 ARG D C 1
ATOM 5692 O O . ARG D 1 132 ? 33.226 59.052 16.183 1.00 35.01 132 ARG D O 1
ATOM 5700 N N . LEU D 1 133 ? 32.793 61.261 16.472 1.00 34.19 133 LEU D N 1
ATOM 5701 C CA . LEU D 1 133 ? 32.350 61.502 15.113 1.00 33.96 133 LEU D CA 1
ATOM 5702 C C . LEU D 1 133 ? 33.502 61.362 14.135 1.00 33.47 133 LEU D C 1
ATOM 5703 O O . LEU D 1 133 ? 33.320 60.821 13.061 1.00 34.27 133 LEU D O 1
ATOM 5708 N N . GLY D 1 134 ? 34.667 61.893 14.502 1.00 34.00 134 GLY D N 1
ATOM 5709 C CA . GLY D 1 134 ? 35.911 61.712 13.749 1.00 34.07 134 GLY D CA 1
ATOM 5710 C C . GLY D 1 134 ? 36.225 60.242 13.497 1.00 34.28 134 GLY D C 1
ATOM 5711 O O . GLY D 1 134 ? 36.569 59.871 12.376 1.00 34.51 134 GLY D O 1
ATOM 5712 N N . GLN D 1 135 ? 36.089 59.419 14.538 1.00 33.80 135 GLN D N 1
ATOM 5713 C CA . GLN D 1 135 ? 36.299 57.970 14.451 1.00 34.20 135 GLN D CA 1
ATOM 5714 C C . GLN D 1 135 ? 35.336 57.285 13.481 1.00 34.43 135 GLN D C 1
ATOM 5715 O O . GLN D 1 135 ? 35.768 56.500 12.638 1.00 33.63 135 GLN D O 1
ATOM 5721 N N . VAL D 1 136 ? 34.034 57.586 13.593 1.00 35.01 136 VAL D N 1
ATOM 5722 C CA . VAL D 1 136 ? 33.041 57.024 12.668 1.00 35.39 136 VAL D CA 1
ATOM 5723 C C . VAL D 1 136 ? 33.277 57.489 11.230 1.00 34.95 136 VAL D C 1
ATOM 5724 O O . VAL D 1 136 ? 33.156 56.709 10.288 1.00 34.82 136 VAL D O 1
ATOM 5728 N N . ALA D 1 137 ? 33.595 58.775 11.080 1.00 34.52 137 ALA D N 1
ATOM 5729 C CA . ALA D 1 137 ? 34.002 59.365 9.804 1.00 33.84 137 ALA D CA 1
ATOM 5730 C C . ALA D 1 137 ? 35.172 58.616 9.157 1.00 33.73 137 ALA D C 1
ATOM 5731 O O . ALA D 1 137 ? 35.144 58.346 7.952 1.00 33.03 137 ALA D O 1
ATOM 5733 N N . ARG D 1 138 ? 36.191 58.266 9.948 1.00 34.12 138 ARG D N 1
ATOM 5734 C CA . ARG D 1 138 ? 37.329 57.512 9.401 1.00 35.30 138 ARG D CA 1
ATOM 5735 C C . ARG D 1 138 ? 36.889 56.123 8.910 1.00 34.90 138 ARG D C 1
ATOM 5736 O O . ARG D 1 138 ? 37.260 55.708 7.816 1.00 34.70 138 ARG D O 1
ATOM 5744 N N . GLN D 1 139 ? 36.061 55.439 9.700 1.00 34.99 139 GLN D N 1
ATOM 5745 C CA . GLN D 1 139 ? 35.490 54.159 9.292 1.00 35.05 139 GLN D CA 1
ATOM 5746 C C . GLN D 1 139 ? 34.810 54.285 7.933 1.00 35.94 139 GLN D C 1
ATOM 5747 O O . GLN D 1 139 ? 35.032 53.448 7.054 1.00 35.97 139 GLN D O 1
ATOM 5753 N N . LEU D 1 140 ? 34.006 55.341 7.755 1.00 36.24 140 LEU D N 1
ATOM 5754 C CA . LEU D 1 140 ? 33.243 55.544 6.505 1.00 36.63 140 LEU D CA 1
ATOM 5755 C C . LEU D 1 140 ? 34.056 56.137 5.325 1.00 37.39 140 LEU D C 1
ATOM 5756 O O . LEU D 1 140 ? 33.504 56.447 4.273 1.00 37.61 140 LEU D O 1
ATOM 5761 N N . GLU D 1 141 ? 35.371 56.276 5.498 1.00 38.32 141 GLU D N 1
ATOM 5762 C CA . GLU D 1 141 ? 36.263 56.472 4.352 1.00 39.00 141 GLU D CA 1
ATOM 5763 C C . GLU D 1 141 ? 36.643 55.136 3.694 1.00 39.10 141 GLU D C 1
ATOM 5764 O O . GLU D 1 141 ? 36.933 55.106 2.502 1.00 39.09 141 GLU D O 1
ATOM 5770 N N . HIS D 1 142 ? 36.632 54.047 4.471 1.00 38.96 142 HIS D N 1
ATOM 5771 C CA . HIS D 1 142 ? 37.022 52.708 4.004 1.00 39.01 142 HIS D CA 1
ATOM 5772 C C . HIS D 1 142 ? 36.009 52.032 3.089 1.00 38.74 142 HIS D C 1
ATOM 5773 O O . HIS D 1 142 ? 36.374 51.204 2.238 1.00 38.93 142 HIS D O 1
ATOM 5780 N N . ALA D 1 143 ? 34.739 52.366 3.286 1.00 37.90 143 ALA D N 1
ATOM 5781 C CA . ALA D 1 143 ? 33.639 51.715 2.577 1.00 37.69 143 ALA D CA 1
ATOM 5782 C C . ALA D 1 143 ? 32.394 52.574 2.751 1.00 37.33 143 ALA D C 1
ATOM 5783 O O . ALA D 1 143 ? 32.338 53.392 3.679 1.00 37.51 143 ALA D O 1
ATOM 5785 N N . PRO D 1 144 ? 31.388 52.397 1.876 1.00 37.57 144 PRO D N 1
ATOM 5786 C CA . PRO D 1 144 ? 30.216 53.264 1.970 1.00 37.44 144 PRO D CA 1
ATOM 5787 C C . PRO D 1 144 ? 29.336 52.982 3.190 1.00 37.13 144 PRO D C 1
ATOM 5788 O O . PRO D 1 144 ? 28.521 53.826 3.549 1.00 36.90 144 PRO D O 1
ATOM 5792 N N . TYR D 1 145 ? 29.495 51.808 3.807 1.00 36.82 145 TYR D N 1
ATOM 5793 C CA . TYR D 1 145 ? 28.760 51.464 5.036 1.00 36.02 145 TYR D CA 1
ATOM 5794 C C . TYR D 1 145 ? 29.702 50.954 6.132 1.00 35.48 145 TYR D C 1
ATOM 5795 O O . TYR D 1 145 ? 30.848 50.577 5.867 1.00 34.68 145 TYR D O 1
ATOM 5804 N N . LEU D 1 146 ? 29.201 50.953 7.362 1.00 35.09 146 LEU D N 1
ATOM 5805 C CA . LEU D 1 146 ? 29.967 50.550 8.547 1.00 35.04 146 LEU D CA 1
ATOM 5806 C C . LEU D 1 146 ? 30.695 49.215 8.410 1.00 34.74 146 LEU D C 1
ATOM 5807 O O . LEU D 1 146 ? 31.826 49.092 8.848 1.00 33.79 146 LEU D O 1
ATOM 5812 N N . LEU D 1 147 ? 30.050 48.235 7.777 1.00 34.78 147 LEU D N 1
ATOM 5813 C CA . LEU D 1 147 ? 30.623 46.900 7.647 1.00 35.55 147 LEU D CA 1
ATOM 5814 C C . LEU D 1 147 ? 31.086 46.553 6.224 1.00 36.61 147 LEU D C 1
ATOM 5815 O O . LEU D 1 147 ? 31.375 45.400 5.938 1.00 36.15 147 LEU D O 1
ATOM 5820 N N . GLY D 1 148 ? 31.165 47.545 5.336 1.00 38.03 148 GLY D N 1
ATOM 5821 C CA . GLY D 1 148 ? 31.543 47.286 3.957 1.00 39.43 148 GLY D CA 1
ATOM 5822 C C . GLY D 1 148 ? 30.568 47.843 2.944 1.00 40.79 148 GLY D C 1
ATOM 5823 O O . GLY D 1 148 ? 30.112 48.987 3.072 1.00 40.77 148 GLY D O 1
ATOM 5824 N N . ASP D 1 149 ? 30.241 47.025 1.948 1.00 41.89 149 ASP D N 1
ATOM 5825 C CA . ASP D 1 149 ? 29.463 47.460 0.781 1.00 43.56 149 ASP D CA 1
ATOM 5826 C C . ASP D 1 149 ? 27.942 47.281 0.907 1.00 43.72 149 ASP D C 1
ATOM 5827 O O . ASP D 1 149 ? 27.200 47.771 0.062 1.00 44.34 149 ASP D O 1
ATOM 5832 N N . GLN D 1 150 ? 27.484 46.587 1.950 1.00 43.64 150 GLN D N 1
ATOM 5833 C CA . GLN D 1 150 ? 26.044 46.354 2.167 1.00 43.43 150 GLN D CA 1
ATOM 5834 C C . GLN D 1 150 ? 25.538 47.099 3.402 1.00 42.54 150 GLN D C 1
ATOM 5835 O O . GLN D 1 150 ? 26.180 47.078 4.455 1.00 43.12 150 GLN D O 1
ATOM 5841 N N . LEU D 1 151 ? 24.391 47.756 3.258 1.00 41.13 151 LEU D N 1
ATOM 5842 C CA . LEU D 1 151 ? 23.723 48.447 4.360 1.00 39.94 151 LEU D CA 1
ATOM 5843 C C . LEU D 1 151 ? 23.253 47.444 5.416 1.00 38.78 151 LEU D C 1
ATOM 5844 O O . LEU D 1 151 ? 22.646 46.425 5.089 1.00 38.62 151 LEU D O 1
ATOM 5849 N N . SER D 1 152 ? 23.553 47.747 6.680 1.00 37.37 152 SER D N 1
ATOM 5850 C CA . SER D 1 152 ? 23.098 46.959 7.812 1.00 35.82 152 SER D CA 1
ATOM 5851 C C . SER D 1 152 ? 22.281 47.832 8.765 1.00 35.05 152 SER D C 1
ATOM 5852 O O . SER D 1 152 ? 22.274 49.057 8.658 1.00 35.12 152 SER D O 1
ATOM 5855 N N . VAL D 1 153 ? 21.620 47.201 9.725 1.00 34.35 153 VAL D N 1
ATOM 5856 C CA . VAL D 1 153 ? 20.861 47.943 10.733 1.00 33.32 153 VAL D CA 1
ATOM 5857 C C . VAL D 1 153 ? 21.727 48.914 11.550 1.00 33.58 153 VAL D C 1
ATOM 5858 O O . VAL D 1 153 ? 21.195 49.827 12.206 1.00 33.53 153 VAL D O 1
ATOM 5862 N N . ALA D 1 154 ? 23.053 48.735 11.522 1.00 32.97 154 ALA D N 1
ATOM 5863 C CA . ALA D 1 154 ? 23.930 49.689 12.203 1.00 32.58 154 ALA D CA 1
ATOM 5864 C C . ALA D 1 154 ? 23.992 51.010 11.449 1.00 32.31 154 ALA D C 1
ATOM 5865 O O . ALA D 1 154 ? 24.033 52.063 12.067 1.00 32.29 154 ALA D O 1
ATOM 5867 N N . ASP D 1 155 ? 24.021 50.946 10.123 1.00 32.07 155 ASP D N 1
ATOM 5868 C CA . ASP D 1 155 ? 23.971 52.140 9.273 1.00 32.54 155 ASP D CA 1
ATOM 5869 C C . ASP D 1 155 ? 22.676 52.907 9.471 1.00 32.87 155 ASP D C 1
ATOM 5870 O O . ASP D 1 155 ? 22.671 54.148 9.579 1.00 32.28 155 ASP D O 1
ATOM 5875 N N . ILE D 1 156 ? 21.581 52.155 9.511 1.00 33.42 156 ILE D N 1
ATOM 5876 C CA . ILE D 1 156 ? 20.259 52.717 9.819 1.00 33.72 156 ILE D CA 1
ATOM 5877 C C . ILE D 1 156 ? 20.281 53.474 11.145 1.00 33.58 156 ILE D C 1
ATOM 5878 O O . ILE D 1 156 ? 19.910 54.637 11.174 1.00 34.16 156 ILE D O 1
ATOM 5883 N N . TYR D 1 157 ? 20.747 52.837 12.226 1.00 33.42 157 TYR D N 1
ATOM 5884 C CA . TYR D 1 157 ? 20.875 53.502 13.534 1.00 33.23 157 TYR D CA 1
ATOM 5885 C C . TYR D 1 157 ? 21.737 54.768 13.480 1.00 34.07 157 TYR D C 1
ATOM 5886 O O . TYR D 1 157 ? 21.324 55.823 13.976 1.00 34.22 157 TYR D O 1
ATOM 5895 N N . LEU D 1 158 ? 22.927 54.653 12.884 1.00 34.28 158 LEU D N 1
ATOM 5896 C CA . LEU D 1 158 ? 23.826 55.780 12.701 1.00 34.68 158 LEU D CA 1
ATOM 5897 C C . LEU D 1 158 ? 23.177 56.949 11.928 1.00 35.51 158 LEU D C 1
ATOM 5898 O O . LEU D 1 158 ? 23.335 58.118 12.324 1.00 35.19 158 LEU D O 1
ATOM 5903 N N . PHE D 1 159 ? 22.456 56.626 10.852 1.00 36.60 159 PHE D N 1
ATOM 5904 C CA . PHE D 1 159 ? 21.699 57.620 10.074 1.00 37.97 159 PHE D CA 1
ATOM 5905 C C . PHE D 1 159 ? 20.715 58.400 10.945 1.00 38.50 159 PHE D C 1
ATOM 5906 O O . PHE D 1 159 ? 20.690 59.626 10.916 1.00 38.88 159 PHE D O 1
ATOM 5914 N N . VAL D 1 160 ? 19.926 57.693 11.743 1.00 39.22 160 VAL D N 1
ATOM 5915 C CA . VAL D 1 160 ? 18.987 58.347 12.650 1.00 39.68 160 VAL D CA 1
ATOM 5916 C C . VAL D 1 160 ? 19.663 59.314 13.616 1.00 39.83 160 VAL D C 1
ATOM 5917 O O . VAL D 1 160 ? 19.231 60.461 13.751 1.00 39.53 160 VAL D O 1
ATOM 5921 N N . VAL D 1 161 ? 20.726 58.845 14.269 1.00 40.19 161 VAL D N 1
ATOM 5922 C CA . VAL D 1 161 ? 21.467 59.622 15.262 1.00 39.91 161 VAL D CA 1
ATOM 5923 C C . VAL D 1 161 ? 22.140 60.838 14.617 1.00 40.34 161 VAL D C 1
ATOM 5924 O O . VAL D 1 161 ? 22.120 61.928 15.179 1.00 40.67 161 VAL D O 1
ATOM 5928 N N . LEU D 1 162 ? 22.733 60.644 13.442 1.00 40.77 162 LEU D N 1
ATOM 5929 C CA . LEU D 1 162 ? 23.418 61.730 12.735 1.00 41.18 162 LEU D CA 1
ATOM 5930 C C . LEU D 1 162 ? 22.398 62.796 12.326 1.00 42.18 162 LEU D C 1
ATOM 5931 O O . LEU D 1 162 ? 22.716 63.989 12.313 1.00 42.22 162 LEU D O 1
ATOM 5936 N N . GLY D 1 163 ? 21.178 62.340 12.021 1.00 42.92 163 GLY D N 1
ATOM 5937 C CA . GLY D 1 163 ? 20.066 63.193 11.608 1.00 44.28 163 GLY D CA 1
ATOM 5938 C C . GLY D 1 163 ? 19.635 64.191 12.658 1.00 44.79 163 GLY D C 1
ATOM 5939 O O . GLY D 1 163 ? 18.969 65.177 12.341 1.00 45.73 163 GLY D O 1
ATOM 5940 N N . TRP D 1 164 ? 20.021 63.933 13.906 1.00 45.20 164 TRP D N 1
ATOM 5941 C CA . TRP D 1 164 ? 19.740 64.815 15.020 1.00 45.52 164 TRP D CA 1
ATOM 5942 C C . TRP D 1 164 ? 20.668 66.028 15.050 1.00 46.17 164 TRP D C 1
ATOM 5943 O O . TRP D 1 164 ? 20.441 66.960 15.829 1.00 46.03 164 TRP D O 1
ATOM 5954 N N . SER D 1 165 ? 21.717 66.002 14.230 1.00 46.76 165 SER D N 1
ATOM 5955 C CA . SER D 1 165 ? 22.761 67.026 14.267 1.00 47.80 165 SER D CA 1
ATOM 5956 C C . SER D 1 165 ? 22.238 68.453 14.039 1.00 48.80 165 SER D C 1
ATOM 5957 O O . SER D 1 165 ? 22.710 69.394 14.679 1.00 48.36 165 SER D O 1
ATOM 5960 N N . ALA D 1 166 ? 21.259 68.587 13.141 1.00 50.09 166 ALA D N 1
ATOM 5961 C CA . ALA D 1 166 ? 20.642 69.877 12.810 1.00 51.47 166 ALA D CA 1
ATOM 5962 C C . ALA D 1 166 ? 19.943 70.535 14.003 1.00 52.23 166 ALA D C 1
ATOM 5963 O O . ALA D 1 166 ? 19.921 71.771 14.121 1.00 53.00 166 ALA D O 1
ATOM 5965 N N . TYR D 1 167 ? 19.385 69.697 14.877 1.00 52.48 167 TYR D N 1
ATOM 5966 C CA . TYR D 1 167 ? 18.613 70.130 16.038 1.00 52.87 167 TYR D CA 1
ATOM 5967 C C . TYR D 1 167 ? 19.476 70.518 17.232 1.00 52.50 167 TYR D C 1
ATOM 5968 O O . TYR D 1 167 ? 18.979 71.090 18.208 1.00 52.49 167 TYR D O 1
ATOM 5977 N N . VAL D 1 168 ? 20.764 70.191 17.167 1.00 51.75 168 VAL D N 1
ATOM 5978 C CA . VAL D 1 168 ? 21.688 70.508 18.257 1.00 51.21 168 VAL D CA 1
ATOM 5979 C C . VAL D 1 168 ? 22.858 71.355 17.759 1.00 51.07 168 VAL D C 1
ATOM 5980 O O . VAL D 1 168 ? 23.867 71.516 18.453 1.00 50.98 168 VAL D O 1
ATOM 5984 N N . ASN D 1 169 ? 22.692 71.905 16.557 1.00 50.79 169 ASN D N 1
ATOM 5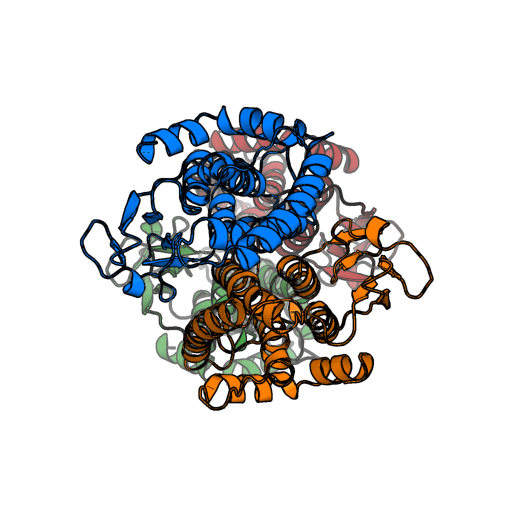985 C CA . ASN D 1 169 ? 23.639 72.845 15.965 1.00 51.11 169 ASN D CA 1
ATOM 5986 C C . ASN D 1 169 ? 25.022 72.214 15.703 1.00 50.73 169 ASN D C 1
ATOM 5987 O O . ASN D 1 169 ? 26.065 72.867 15.866 1.00 50.70 169 ASN D O 1
ATOM 5992 N N . ILE D 1 170 ? 25.014 70.940 15.296 1.00 50.06 170 ILE D N 1
ATOM 5993 C CA . ILE D 1 170 ? 26.237 70.274 14.832 1.00 48.99 170 ILE D CA 1
ATOM 5994 C C . ILE D 1 170 ? 26.256 70.252 13.306 1.00 48.46 170 ILE D C 1
ATOM 5995 O O . ILE D 1 170 ? 25.375 69.667 12.660 1.00 48.66 170 ILE D O 1
ATOM 6000 N N . ASP D 1 171 ? 27.258 70.919 12.744 1.00 47.14 171 ASP D N 1
ATOM 6001 C CA . ASP D 1 171 ? 27.505 70.884 11.322 1.00 46.43 171 ASP D CA 1
ATOM 6002 C C . ASP D 1 171 ? 28.395 69.675 11.029 1.00 45.65 171 ASP D C 1
ATOM 6003 O O . ASP D 1 171 ? 29.420 69.474 11.691 1.00 45.16 171 ASP D O 1
ATOM 6008 N N . LEU D 1 172 ? 27.982 68.883 10.041 1.00 44.64 172 LEU D N 1
ATOM 6009 C CA . LEU D 1 172 ? 28.672 67.657 9.636 1.00 44.27 172 LEU D CA 1
ATOM 6010 C C . LEU D 1 172 ? 29.657 67.856 8.469 1.00 43.59 172 LEU D C 1
ATOM 6011 O O . LEU D 1 172 ? 30.255 66.886 7.998 1.00 43.25 172 LEU D O 1
ATOM 6016 N N . SER D 1 173 ? 29.840 69.113 8.030 1.00 42.97 173 SER D N 1
ATOM 6017 C CA . SER D 1 173 ? 30.756 69.471 6.916 1.00 42.54 173 SER D CA 1
ATOM 6018 C C . SER D 1 173 ? 32.223 69.095 7.150 1.00 41.39 173 SER D C 1
ATOM 6019 O O . SER D 1 173 ? 32.921 68.768 6.182 1.00 41.30 173 SER D O 1
ATOM 6022 N N . PRO D 1 174 ? 32.713 69.215 8.407 1.00 40.24 174 PRO D N 1
ATOM 6023 C CA . PRO D 1 174 ? 34.078 68.817 8.713 1.00 40.01 174 PRO D CA 1
ATOM 6024 C C . PRO D 1 174 ? 34.391 67.356 8.398 1.00 39.77 174 PRO D C 1
ATOM 6025 O O . PRO D 1 174 ? 35.566 66.986 8.321 1.00 39.44 174 PRO D O 1
ATOM 6029 N N . TRP D 1 175 ? 33.359 66.534 8.225 1.00 39.83 175 TRP D N 1
ATOM 6030 C CA . TRP D 1 175 ? 33.559 65.116 7.891 1.00 39.51 175 TRP D CA 1
ATOM 6031 C C . TRP D 1 175 ? 32.818 64.729 6.603 1.00 39.71 175 TRP D C 1
ATOM 6032 O O . TRP D 1 175 ? 31.671 64.274 6.640 1.00 40.17 175 TRP D O 1
ATOM 6043 N N . PRO D 1 176 ? 33.464 64.936 5.449 1.00 39.71 176 PRO D N 1
ATOM 6044 C CA . PRO D 1 176 ? 32.883 64.627 4.133 1.00 39.54 176 PRO D CA 1
ATOM 6045 C C . PRO D 1 176 ? 32.240 63.230 4.025 1.00 39.50 176 PRO D C 1
ATOM 6046 O O . PRO D 1 176 ? 31.179 63.085 3.405 1.00 39.40 176 PRO D O 1
ATOM 6050 N N . SER D 1 177 ? 32.871 62.227 4.640 1.00 38.69 177 SER D N 1
ATOM 6051 C CA . SER D 1 177 ? 32.397 60.835 4.601 1.00 38.16 177 SER D CA 1
ATOM 6052 C C . SER D 1 177 ? 31.073 60.628 5.327 1.00 37.83 177 SER D C 1
ATOM 6053 O O . SER D 1 177 ? 30.291 59.767 4.934 1.00 38.14 177 SER D O 1
ATOM 6056 N N . LEU D 1 178 ? 30.830 61.411 6.375 1.00 37.57 178 LEU D N 1
ATOM 6057 C CA . LEU D 1 178 ? 29.539 61.429 7.070 1.00 37.89 178 LEU D CA 1
ATOM 6058 C C . LEU D 1 178 ? 28.400 62.091 6.281 1.00 39.04 178 LEU D C 1
ATOM 6059 O O . LEU D 1 178 ? 27.245 61.658 6.364 1.00 38.95 178 LEU D O 1
ATOM 6064 N N . GLN D 1 179 ? 28.724 63.148 5.535 1.00 39.79 179 GLN D N 1
ATOM 6065 C CA . GLN D 1 179 ? 27.761 63.783 4.643 1.00 40.26 179 GLN D CA 1
ATOM 6066 C C . GLN D 1 179 ? 27.439 62.892 3.457 1.00 40.36 179 GLN D C 1
ATOM 6067 O O . GLN D 1 179 ? 26.278 62.792 3.045 1.00 40.45 179 GLN D O 1
ATOM 6073 N N . ALA D 1 180 ? 28.461 62.239 2.910 1.00 40.44 180 ALA D N 1
ATOM 6074 C CA . ALA D 1 180 ? 28.248 61.245 1.856 1.00 40.95 180 ALA D CA 1
ATOM 6075 C C . ALA D 1 180 ? 27.399 60.059 2.336 1.00 41.10 180 ALA D C 1
ATOM 6076 O O . ALA D 1 180 ? 26.592 59.523 1.572 1.00 41.73 180 ALA D O 1
ATOM 6078 N N . PHE D 1 181 ? 27.592 59.663 3.596 1.00 40.84 181 PHE D N 1
ATOM 6079 C CA . PHE D 1 181 ? 26.821 58.598 4.232 1.00 40.25 181 PHE D CA 1
ATOM 6080 C C . PHE D 1 181 ? 25.343 59.016 4.378 1.00 41.18 181 PHE D C 1
ATOM 6081 O O . PHE D 1 181 ? 24.447 58.294 3.931 1.00 40.64 181 PHE D O 1
ATOM 6089 N N . GLN D 1 182 ? 25.114 60.169 5.011 1.00 42.13 182 GLN D N 1
ATOM 6090 C CA . GLN D 1 182 ? 23.772 60.755 5.159 1.00 43.77 182 GLN D CA 1
ATOM 6091 C C . GLN D 1 182 ? 22.978 60.739 3.851 1.00 44.26 182 GLN D C 1
ATOM 6092 O O . GLN D 1 182 ? 21.838 60.275 3.822 1.00 44.33 182 GLN D O 1
ATOM 6098 N N . GLY D 1 183 ? 23.600 61.223 2.777 1.00 44.87 183 GLY D N 1
ATOM 6099 C CA . GLY D 1 183 ? 22.970 61.291 1.470 1.00 45.73 183 GLY D CA 1
ATOM 6100 C C . GLY D 1 183 ? 22.654 59.930 0.895 1.00 46.59 183 GLY D C 1
ATOM 6101 O O . GLY D 1 183 ? 21.579 59.728 0.327 1.00 46.90 183 GLY D O 1
ATOM 6102 N N . ARG D 1 184 ? 23.599 59.004 1.039 1.00 47.14 184 ARG D N 1
ATOM 6103 C CA . ARG D 1 184 ? 23.489 57.642 0.526 1.00 47.77 184 ARG D CA 1
ATOM 6104 C C . ARG D 1 184 ? 22.373 56.824 1.204 1.00 48.15 184 ARG D C 1
ATOM 6105 O O . ARG D 1 184 ? 21.708 56.013 0.555 1.00 48.29 184 ARG D O 1
ATOM 6113 N N . VAL D 1 185 ? 22.195 57.028 2.510 1.00 48.71 185 VAL D N 1
ATOM 6114 C CA . VAL D 1 185 ? 21.157 56.340 3.284 1.00 49.37 185 VAL D CA 1
ATOM 6115 C C . VAL D 1 185 ? 19.831 57.124 3.222 1.00 49.99 185 VAL D C 1
ATOM 6116 O O . VAL D 1 185 ? 18.759 56.532 3.203 1.00 49.58 185 VAL D O 1
ATOM 6120 N N . GLY D 1 186 ? 19.923 58.452 3.184 1.00 50.75 186 GLY D N 1
ATOM 6121 C CA . GLY D 1 186 ? 18.745 59.316 3.209 1.00 51.91 186 GLY D CA 1
ATOM 6122 C C . GLY D 1 186 ? 17.845 59.207 1.994 1.00 52.73 186 GLY D C 1
ATOM 6123 O O . GLY D 1 186 ? 16.649 59.485 2.079 1.00 53.14 186 GLY D O 1
ATOM 6124 N N . GLY D 1 187 ? 18.413 58.789 0.868 1.00 53.10 187 GLY D N 1
ATOM 6125 C CA . GLY D 1 187 ? 17.677 58.725 -0.390 1.00 53.90 187 GLY D CA 1
ATOM 6126 C C . GLY D 1 187 ? 17.098 57.366 -0.740 1.00 54.17 187 GLY D C 1
ATOM 6127 O O . GLY D 1 187 ? 16.583 57.177 -1.850 1.00 54.06 187 GLY D O 1
ATOM 6128 N N . ARG D 1 188 ? 17.193 56.417 0.191 1.00 54.24 188 ARG D N 1
ATOM 6129 C CA . ARG D 1 188 ? 16.596 55.089 0.010 1.00 54.51 188 ARG D CA 1
ATOM 6130 C C . ARG D 1 188 ? 15.081 55.195 0.182 1.00 54.91 188 ARG D C 1
ATOM 6131 O O . ARG D 1 188 ? 14.603 55.968 1.025 1.00 54.63 188 ARG D O 1
ATOM 6139 N N . GLU D 1 189 ? 14.328 54.414 -0.591 1.00 55.57 189 GLU D N 1
ATOM 6140 C CA . GLU D 1 189 ? 12.862 54.529 -0.554 1.00 56.44 189 GLU D CA 1
ATOM 6141 C C . GLU D 1 189 ? 12.261 54.203 0.816 1.00 55.90 189 GLU D C 1
ATOM 6142 O O . GLU D 1 189 ? 11.465 54.989 1.344 1.00 56.06 189 GLU D O 1
ATOM 6148 N N . ALA D 1 190 ? 12.673 53.075 1.402 1.00 55.35 190 ALA D N 1
ATOM 6149 C CA . ALA D 1 190 ? 12.204 52.669 2.733 1.00 54.49 190 ALA D CA 1
ATOM 6150 C C . ALA D 1 190 ? 12.454 53.743 3.785 1.00 53.81 190 ALA D C 1
ATOM 6151 O O . ALA D 1 190 ? 11.633 53.944 4.674 1.00 53.94 190 ALA D O 1
ATOM 6153 N N . VAL D 1 191 ? 13.581 54.441 3.665 1.00 53.33 191 VAL D N 1
ATOM 6154 C CA . VAL D 1 191 ? 13.947 55.520 4.590 1.00 52.76 191 VAL D CA 1
ATOM 6155 C C . VAL D 1 191 ? 13.001 56.713 4.421 1.00 53.18 191 VAL D C 1
ATOM 6156 O O . VAL D 1 191 ? 12.491 57.255 5.406 1.00 53.15 191 VAL D O 1
ATOM 6160 N N . GLN D 1 192 ? 12.785 57.102 3.161 1.00 53.50 192 GLN D N 1
ATOM 6161 C CA . GLN D 1 192 ? 11.833 58.158 2.785 1.00 53.64 192 GLN D CA 1
ATOM 6162 C C . GLN D 1 192 ? 10.417 57.856 3.282 1.00 53.68 192 GLN D C 1
ATOM 6163 O O . GLN D 1 192 ? 9.785 58.716 3.900 1.00 53.69 192 GLN D O 1
ATOM 6169 N N . SER D 1 193 ? 9.945 56.625 3.040 1.00 53.93 193 SER D N 1
ATOM 6170 C CA . SER D 1 193 ? 8.618 56.174 3.505 1.00 53.93 193 SER D CA 1
ATOM 6171 C C . SER D 1 193 ? 8.455 56.268 5.012 1.00 54.06 193 SER D C 1
ATOM 6172 O O . SER D 1 193 ? 7.357 56.515 5.503 1.00 53.96 193 SER D O 1
ATOM 6175 N N . ALA D 1 194 ? 9.555 56.050 5.736 1.00 54.25 194 ALA D N 1
ATOM 6176 C CA . ALA D 1 194 ? 9.569 56.142 7.185 1.00 54.26 194 ALA D CA 1
ATOM 6177 C C . ALA D 1 194 ? 9.508 57.594 7.628 1.00 54.49 194 ALA D C 1
ATOM 6178 O O . ALA D 1 194 ? 8.799 57.909 8.578 1.00 54.27 194 ALA D O 1
ATOM 6180 N N . LEU D 1 195 ? 10.257 58.469 6.951 1.00 55.31 195 LEU D N 1
ATOM 6181 C CA . LEU D 1 195 ? 10.231 59.909 7.245 1.00 56.18 195 LEU D CA 1
ATOM 6182 C C . LEU D 1 195 ? 8.839 60.491 7.006 1.00 57.18 195 LEU D C 1
ATOM 6183 O O . LEU D 1 195 ? 8.328 61.245 7.838 1.00 57.37 195 LEU D O 1
ATOM 6188 N N . ARG D 1 196 ? 8.241 60.125 5.870 1.00 58.50 196 ARG D N 1
ATOM 6189 C CA . ARG D 1 196 ? 6.881 60.536 5.511 1.00 59.80 196 ARG D CA 1
ATOM 6190 C C . ARG D 1 196 ? 5.867 60.098 6.566 1.00 60.45 196 ARG D C 1
ATOM 6191 O O . ARG D 1 196 ? 5.161 60.932 7.138 1.00 60.79 196 ARG D O 1
ATOM 6199 N N . ALA D 1 197 ? 5.814 58.793 6.835 1.00 60.91 197 ALA D N 1
ATOM 6200 C CA . ALA D 1 197 ? 4.911 58.249 7.843 1.00 61.35 197 ALA D CA 1
ATOM 6201 C C . ALA D 1 197 ? 5.114 58.849 9.244 1.00 61.70 197 ALA D C 1
ATOM 6202 O O . ALA D 1 197 ? 4.241 58.719 10.103 1.00 62.06 197 ALA D O 1
ATOM 6204 N N . GLU D 1 198 ? 6.256 59.502 9.469 1.00 61.90 198 GLU D N 1
ATOM 6205 C CA . GLU D 1 198 ? 6.523 60.191 10.737 1.00 62.34 198 GLU D CA 1
ATOM 6206 C C . GLU D 1 198 ? 6.323 61.715 10.622 1.00 63.23 198 GLU D C 1
ATOM 6207 O O . GLU D 1 198 ? 6.387 62.436 11.623 1.00 63.28 198 GLU D O 1
ATOM 6213 N N . GLY D 1 199 ? 6.088 62.191 9.398 1.00 64.02 199 GLY D N 1
ATOM 6214 C CA . GLY D 1 199 ? 5.864 63.612 9.122 1.00 65.00 199 GLY D CA 1
ATOM 6215 C C . GLY D 1 199 ? 7.096 64.487 9.289 1.00 65.53 199 GLY D C 1
ATOM 6216 O O . GLY D 1 199 ? 7.054 65.486 10.007 1.00 65.96 199 GLY D O 1
ATOM 6217 N N . LEU D 1 200 ? 8.185 64.130 8.611 1.00 65.83 200 LEU D N 1
ATOM 6218 C CA . LEU D 1 200 ? 9.480 64.780 8.832 1.00 65.83 200 LEU D CA 1
ATOM 6219 C C . LEU D 1 200 ? 10.099 65.349 7.548 1.00 66.00 200 LEU D C 1
ATOM 6220 O O . LEU D 1 200 ? 9.871 64.844 6.442 1.00 66.09 200 LEU D O 1
#